Protein AF-0000000077113597 (afdb_homodimer)

pLDDT: mean 71.4, std 24.48, range [14.98, 97.25]

InterPro domains:
  IPR056196 Mmc1, C-terminal domain [PF23868] (379-589)

Structure (mmCIF, N/CA/C/O backbone):
data_AF-0000000077113597-model_v1
#
loop_
_entity.id
_entity.type
_entity.pdbx_description
1 polymer 'Mmc1 C-terminal domain-containing protein'
#
loop_
_atom_site.group_PDB
_atom_site.id
_atom_site.type_symbol
_atom_site.label_atom_id
_atom_site.label_alt_id
_atom_site.label_comp_id
_atom_site.label_asym_id
_atom_site.label_entity_id
_atom_site.label_seq_id
_atom_site.pdbx_PDB_ins_code
_atom_site.Cartn_x
_atom_site.Cartn_y
_atom_site.Cartn_z
_atom_site.occupancy
_atom_site.B_iso_or_equiv
_atom_site.auth_seq_id
_atom_site.auth_comp_id
_atom_site.auth_asym_id
_atom_site.auth_atom_id
_atom_site.pdbx_PDB_model_num
ATOM 1 N N . MET A 1 1 ? 2.525 74.875 100.5 1 17.81 1 MET A N 1
ATOM 2 C CA . MET A 1 1 ? 3.139 73.875 101.375 1 17.81 1 MET A CA 1
ATOM 3 C C . MET A 1 1 ? 2.555 72.438 101.125 1 17.81 1 MET A C 1
ATOM 5 O O . MET A 1 1 ? 2.793 71.5 101.875 1 17.81 1 MET A O 1
ATOM 9 N N . PHE A 1 2 ? 1.539 72.375 100.5 1 20.12 2 PHE A N 1
ATOM 10 C CA . PHE A 1 2 ? 0.803 71.125 100.562 1 20.12 2 PHE A CA 1
ATOM 11 C C . PHE A 1 2 ? 1.718 69.938 100.25 1 20.12 2 PHE A C 1
ATOM 13 O O . PHE A 1 2 ? 2.559 70 99.375 1 20.12 2 PHE A O 1
ATOM 20 N N . SER A 1 3 ? 1.62 68.938 101.062 1 17.48 3 SER A N 1
ATOM 21 C CA . SER A 1 3 ? 2.414 67.812 101.625 1 17.48 3 SER A CA 1
ATOM 22 C C . SER A 1 3 ? 2.762 66.75 100.562 1 17.48 3 SER A C 1
ATOM 24 O O . SER A 1 3 ? 2.229 66.812 99.438 1 17.48 3 SER A O 1
ATOM 26 N N . THR A 1 4 ? 2.652 65.25 100.875 1 17.33 4 THR A N 1
ATOM 27 C CA . THR A 1 4 ? 3.572 64.25 101.438 1 17.33 4 THR A CA 1
ATOM 28 C C . THR A 1 4 ? 3.822 63.156 100.438 1 17.33 4 THR A C 1
ATOM 30 O O . THR A 1 4 ? 4.973 62.844 100.125 1 17.33 4 THR A O 1
ATOM 33 N N . HIS A 1 5 ? 2.951 61.969 100.25 1 18.09 5 HIS A N 1
ATOM 34 C CA . HIS A 1 5 ? 3.303 60.656 100.75 1 18.09 5 HIS A CA 1
ATOM 35 C C . HIS A 1 5 ? 3.938 59.812 99.688 1 18.09 5 HIS A C 1
ATOM 37 O O . HIS A 1 5 ? 3.732 60.062 98.5 1 18.09 5 HIS A O 1
ATOM 43 N N . PRO A 1 6 ? 4.727 58.438 100 1 19.19 6 PRO A N 1
ATOM 44 C CA . PRO A 1 6 ? 5.805 57.469 99.812 1 19.19 6 PRO A CA 1
ATOM 45 C C . PRO A 1 6 ? 5.379 56.312 98.875 1 19.19 6 PRO A C 1
ATOM 47 O O . PRO A 1 6 ? 6.215 55.5 98.5 1 19.19 6 PRO A O 1
ATOM 50 N N . MET A 1 7 ? 4.266 56.094 98.375 1 17.97 7 MET A N 1
ATOM 51 C CA . MET A 1 7 ? 3.867 54.688 98.625 1 17.97 7 MET A CA 1
ATOM 52 C C . MET A 1 7 ? 4.828 53.719 97.938 1 17.97 7 MET A C 1
ATOM 54 O O . MET A 1 7 ? 5.332 54 96.812 1 17.97 7 MET A O 1
ATOM 58 N N . PRO A 1 8 ? 4.969 52.312 98.438 1 18.23 8 PRO A N 1
ATOM 59 C CA . PRO A 1 8 ? 5.93 51.25 98.75 1 18.23 8 PRO A CA 1
ATOM 60 C C . PRO A 1 8 ? 6.238 50.375 97.5 1 18.23 8 PRO A C 1
ATOM 62 O O . PRO A 1 8 ? 5.555 50.438 96.5 1 18.23 8 PRO A O 1
ATOM 65 N N . PRO A 1 9 ? 6.922 48.875 97.812 1 18 9 PRO A N 1
ATOM 66 C CA . PRO A 1 9 ? 7.98 47.875 97.625 1 18 9 PRO A CA 1
ATOM 67 C C . PRO A 1 9 ? 7.578 46.719 96.75 1 18 9 PRO A C 1
ATOM 69 O O . PRO A 1 9 ? 8.383 46.281 95.938 1 18 9 PRO A O 1
ATOM 72 N N . TRP A 1 10 ? 6.438 45.875 96.875 1 15.4 10 TRP A N 1
ATOM 73 C CA . TRP A 1 10 ? 6.574 44.5 97.312 1 15.4 10 TRP A CA 1
ATOM 74 C C . TRP A 1 10 ? 6.859 43.594 96.062 1 15.4 10 TRP A C 1
ATOM 76 O O . TRP A 1 10 ? 6.625 43.969 94.938 1 15.4 10 TRP A O 1
ATOM 86 N N . ALA A 1 11 ? 6.625 42 96.25 1 16.44 11 ALA A N 1
ATOM 87 C CA . ALA A 1 11 ? 7.27 40.719 96.438 1 16.44 11 ALA A CA 1
ATOM 88 C C . ALA A 1 11 ? 7.168 39.844 95.188 1 16.44 11 ALA A C 1
ATOM 90 O O . ALA A 1 11 ? 6.539 40.219 94.188 1 16.44 11 ALA A O 1
ATOM 91 N N . ALA A 1 12 ? 6.629 38.312 95.25 1 15.65 12 ALA A N 1
ATOM 92 C CA . ALA A 1 12 ? 7.129 36.969 95.5 1 15.65 12 ALA A CA 1
ATOM 93 C C . ALA A 1 12 ? 6.93 36.094 94.25 1 15.65 12 ALA A C 1
ATOM 95 O O . ALA A 1 12 ? 7.879 35.5 93.75 1 15.65 12 ALA A O 1
ATOM 96 N N . PHE A 1 13 ? 6.004 34.875 94.25 1 15.2 13 PHE A N 1
ATOM 97 C CA . PHE A 1 13 ? 6.195 33.469 94.5 1 15.2 13 PHE A CA 1
ATOM 98 C C . PHE A 1 13 ? 6.117 32.656 93.25 1 15.2 13 PHE A C 1
ATOM 100 O O . PHE A 1 13 ? 5.637 33.125 92.188 1 15.2 13 PHE A O 1
ATOM 107 N N . ALA A 1 14 ? 5.289 31.375 93.125 1 16.12 14 ALA A N 1
ATOM 108 C CA . ALA A 1 14 ? 5.621 29.969 93.312 1 16.12 14 ALA A CA 1
ATOM 109 C C . ALA A 1 14 ? 5.703 29.203 92 1 16.12 14 ALA A C 1
ATOM 111 O O . ALA A 1 14 ? 5.242 29.688 91 1 16.12 14 ALA A O 1
ATOM 112 N N . PRO A 1 15 ? 5.266 27.609 91.875 1 16.06 15 PRO A N 1
ATOM 113 C CA . PRO A 1 15 ? 5.816 26.25 91.938 1 16.06 15 PRO A CA 1
ATOM 114 C C . PRO A 1 15 ? 5.605 25.5 90.625 1 16.06 15 PRO A C 1
ATOM 116 O O . PRO A 1 15 ? 6.539 24.859 90.125 1 16.06 15 PRO A O 1
ATOM 119 N N . ARG A 1 16 ? 4.383 24.984 90.062 1 15.9 16 ARG A N 1
ATOM 120 C CA . ARG A 1 16 ? 4.055 23.562 90.188 1 15.9 16 ARG A CA 1
ATOM 121 C C . ARG A 1 16 ? 4.641 22.766 89 1 15.9 16 ARG A C 1
ATOM 123 O O . ARG A 1 16 ? 4.906 23.312 87.938 1 15.9 16 ARG A O 1
ATOM 130 N N . SER A 1 17 ? 4.332 21.281 88.875 1 15.59 17 SER A N 1
ATOM 131 C CA . SER A 1 17 ? 4.797 19.906 88.938 1 15.59 17 SER A CA 1
ATOM 132 C C . SER A 1 17 ? 5.012 19.297 87.562 1 15.59 17 SER A C 1
ATOM 134 O O . SER A 1 17 ? 4.637 19.891 86.562 1 15.59 17 SER A O 1
ATOM 136 N N . MET A 1 18 ? 4.496 17.906 87.312 1 15.01 18 MET A N 1
ATOM 137 C CA . MET A 1 18 ? 4.984 16.531 87.438 1 15.01 18 MET A CA 1
ATOM 138 C C . MET A 1 18 ? 5.168 15.914 86.062 1 15.01 18 MET A C 1
ATOM 140 O O . MET A 1 18 ? 6.254 15.438 85.688 1 15.01 18 MET A O 1
ATOM 144 N N . SER A 1 19 ? 4.473 14.656 85.625 1 15.95 19 SER A N 1
ATOM 145 C CA . SER A 1 19 ? 4.875 13.258 85.688 1 15.95 19 SER A CA 1
ATOM 146 C C . SER A 1 19 ? 5.238 12.727 84.312 1 15.95 19 SER A C 1
ATOM 148 O O . SER A 1 19 ? 4.918 13.352 83.312 1 15.95 19 SER A O 1
ATOM 150 N N . LEU A 1 20 ? 4.941 11.297 83.938 1 15.92 20 LEU A N 1
ATOM 151 C CA . LEU A 1 20 ? 5.527 9.961 83.938 1 15.92 20 LEU A CA 1
ATOM 152 C C . LEU A 1 20 ? 5.703 9.453 82.562 1 15.92 20 LEU A C 1
ATOM 154 O O . LEU A 1 20 ? 6.801 9.031 82.125 1 15.92 20 LEU A O 1
ATOM 158 N N . LEU A 1 21 ? 4.957 8.328 82.062 1 16.58 21 LEU A N 1
ATOM 159 C CA . LEU A 1 21 ? 5.355 6.926 81.938 1 16.58 21 LEU A CA 1
ATOM 160 C C . LEU A 1 21 ? 5.824 6.613 80.5 1 16.58 21 LEU A C 1
ATOM 162 O O . LEU A 1 21 ? 5.508 7.344 79.562 1 16.58 21 LEU A O 1
ATOM 166 N N . LYS A 1 22 ? 6.02 5.121 80 1 16.28 22 LYS A N 1
ATOM 167 C CA . LYS A 1 22 ? 6.879 3.967 79.688 1 16.28 22 LYS A CA 1
ATOM 168 C C . LYS A 1 22 ? 6.766 3.512 78.25 1 16.28 22 LYS A C 1
ATOM 170 O O . LYS A 1 22 ? 7.633 2.791 77.75 1 16.28 22 LYS A O 1
ATOM 175 N N . ARG A 1 23 ? 5.785 3.738 77.438 1 18.08 23 ARG A N 1
ATOM 176 C CA . ARG A 1 23 ? 5.391 2.52 76.75 1 18.08 23 ARG A CA 1
ATOM 177 C C . ARG A 1 23 ? 6.523 1.994 75.875 1 18.08 23 ARG A C 1
ATOM 179 O O . ARG A 1 23 ? 7.246 2.773 75.25 1 18.08 23 ARG A O 1
ATOM 186 N N . SER A 1 24 ? 6.805 0.645 75.688 1 16.45 24 SER A N 1
ATOM 187 C CA . SER A 1 24 ? 7.594 -0.579 75.625 1 16.45 24 SER A CA 1
ATOM 188 C C . SER A 1 24 ? 8.289 -0.693 74.25 1 16.45 24 SER A C 1
ATOM 190 O O . SER A 1 24 ? 7.977 0.06 73.312 1 16.45 24 SER A O 1
ATOM 192 N N . ALA A 1 25 ? 8.406 -1.992 73.625 1 16.34 25 ALA A N 1
ATOM 193 C CA . ALA A 1 25 ? 9.383 -3.07 73.438 1 16.34 25 ALA A CA 1
ATOM 194 C C . ALA A 1 25 ? 10.016 -3.062 72.062 1 16.34 25 ALA A C 1
ATOM 196 O O . ALA A 1 25 ? 11.242 -3.031 71.938 1 16.34 25 ALA A O 1
ATOM 197 N N . ILE A 1 26 ? 9.664 -4.082 71 1 17.3 26 ILE A N 1
ATOM 198 C CA . ILE A 1 26 ? 10.43 -5.281 70.688 1 17.3 26 ILE A CA 1
ATOM 199 C C . ILE A 1 26 ? 11.344 -5.016 69.5 1 17.3 26 ILE A C 1
ATOM 201 O O . ILE A 1 26 ? 11.102 -4.09 68.75 1 17.3 26 ILE A O 1
ATOM 205 N N . GLU A 1 27 ? 11.82 -6.16 68.625 1 17.16 27 GLU A N 1
ATOM 206 C CA . GLU A 1 27 ? 13.008 -6.98 68.375 1 17.16 27 GLU A CA 1
ATOM 207 C C . GLU A 1 27 ? 13.68 -6.613 67.062 1 17.16 27 GLU A C 1
ATOM 209 O O . GLU A 1 27 ? 14.875 -6.328 67.062 1 17.16 27 GLU A O 1
ATOM 214 N N . GLN A 1 28 ? 13.484 -7.43 65.875 1 18.41 28 GLN A N 1
ATOM 215 C CA . GLN A 1 28 ? 14.469 -8.344 65.312 1 18.41 28 GLN A CA 1
ATOM 216 C C . GLN A 1 28 ? 15.281 -7.664 64.188 1 18.41 28 GLN A C 1
ATOM 218 O O . GLN A 1 28 ? 14.812 -6.715 63.562 1 18.41 28 GLN A O 1
ATOM 223 N N . ARG A 1 29 ? 16.719 -8.055 63.781 1 18.27 29 ARG A N 1
ATOM 224 C CA . ARG A 1 29 ? 18.125 -7.863 63.438 1 18.27 29 ARG A CA 1
ATOM 225 C C . ARG A 1 29 ? 18.328 -7.914 61.938 1 18.27 29 ARG A C 1
ATOM 227 O O . ARG A 1 29 ? 19.453 -7.762 61.438 1 18.27 29 ARG A O 1
ATOM 234 N N . LEU A 1 30 ? 17.344 -8.031 61.062 1 19.42 30 LEU A N 1
ATOM 235 C CA . LEU A 1 30 ? 17.797 -8.867 59.969 1 19.42 30 LEU A CA 1
ATOM 236 C C . LEU A 1 30 ? 18.891 -8.164 59.156 1 19.42 30 LEU A C 1
ATOM 238 O O . LEU A 1 30 ? 18.828 -6.957 58.938 1 19.42 30 LEU A O 1
ATOM 242 N N . SER A 1 31 ? 20.078 -8.781 58.938 1 18.88 31 SER A N 1
ATOM 243 C CA . SER A 1 31 ? 21.5 -8.672 58.625 1 18.88 31 SER A CA 1
ATOM 244 C C . SER A 1 31 ? 21.719 -8.281 57.188 1 18.88 31 SER A C 1
ATOM 246 O O . SER A 1 31 ? 21.594 -9.125 56.281 1 18.88 31 SER A O 1
ATOM 248 N N . ARG A 1 32 ? 21.078 -7.289 56.688 1 18.66 32 ARG A N 1
ATOM 249 C CA . ARG A 1 32 ? 21.125 -7.129 55.219 1 18.66 32 ARG A CA 1
ATOM 250 C C . ARG A 1 32 ? 22.547 -6.926 54.75 1 18.66 32 ARG A C 1
ATOM 252 O O . ARG A 1 32 ? 23.141 -5.859 54.938 1 18.66 32 ARG A O 1
ATOM 259 N N . ALA A 1 33 ? 23.516 -7.93 54.719 1 17.97 33 ALA A N 1
ATOM 260 C CA . ALA A 1 33 ? 24.953 -7.996 54.469 1 17.97 33 ALA A CA 1
ATOM 261 C C . ALA A 1 33 ? 25.297 -7.52 53.062 1 17.97 33 ALA A C 1
ATOM 263 O O . ALA A 1 33 ? 26.469 -7.324 52.75 1 17.97 33 ALA A O 1
ATOM 264 N N . CYS A 1 34 ? 24.422 -7.258 52.188 1 19.23 34 CYS A N 1
ATOM 265 C CA . CYS A 1 34 ? 24.891 -7.703 50.875 1 19.23 34 CYS A CA 1
ATOM 266 C C . CYS A 1 34 ? 26.156 -6.953 50.469 1 19.23 34 CYS A C 1
ATOM 268 O O . CYS A 1 34 ? 26.266 -5.746 50.688 1 19.23 34 CYS A O 1
ATOM 270 N N . LEU A 1 35 ? 27.297 -7.543 50.031 1 18.36 35 LEU A N 1
ATOM 271 C CA . LEU A 1 35 ? 28.734 -7.68 49.781 1 18.36 35 LEU A CA 1
ATOM 272 C C . LEU A 1 35 ? 29.172 -6.793 48.625 1 18.36 35 LEU A C 1
ATOM 274 O O . LEU A 1 35 ? 30.344 -6.41 48.562 1 18.36 35 LEU A O 1
ATOM 278 N N . CYS A 1 36 ? 28.359 -6.445 47.594 1 20.22 36 CYS A N 1
ATOM 279 C CA . CYS A 1 36 ? 29.078 -6.684 46.344 1 20.22 36 CYS A CA 1
ATOM 280 C C . CYS A 1 36 ? 30.25 -5.723 46.219 1 20.22 36 CYS A C 1
ATOM 282 O O . CYS A 1 36 ? 30.188 -4.586 46.688 1 20.22 36 CYS A O 1
ATOM 284 N N . ARG A 1 37 ? 31.297 -6.184 45.625 1 18.83 37 ARG A N 1
ATOM 285 C CA . ARG A 1 37 ? 32.75 -6.121 45.438 1 18.83 37 ARG A CA 1
ATOM 286 C C . ARG A 1 37 ? 33.156 -4.895 44.625 1 18.83 37 ARG A C 1
ATOM 288 O O . ARG A 1 37 ? 32.5 -4.574 43.625 1 18.83 37 ARG A O 1
ATOM 295 N N . HIS A 1 38 ? 33.719 -3.943 45.25 1 20.94 38 HIS A N 1
ATOM 296 C CA . HIS A 1 38 ? 34.406 -2.711 44.875 1 20.94 38 HIS A CA 1
ATOM 297 C C . HIS A 1 38 ? 35.438 -2.959 43.781 1 20.94 38 HIS A C 1
ATOM 299 O O . HIS A 1 38 ? 36.531 -3.418 44.062 1 20.94 38 HIS A O 1
ATOM 305 N N . VAL A 1 39 ? 34.906 -3.539 42.75 1 24 39 VAL A N 1
ATOM 306 C CA . VAL A 1 39 ? 35.844 -3.959 41.719 1 24 39 VAL A CA 1
ATOM 307 C C . VAL A 1 39 ? 36.75 -2.781 41.312 1 24 39 VAL A C 1
ATOM 309 O O . VAL A 1 39 ? 36.25 -1.698 41.031 1 24 39 VAL A O 1
ATOM 312 N N . THR A 1 40 ? 37.844 -2.885 41.938 1 22.95 40 THR A N 1
ATOM 313 C CA . THR A 1 40 ? 39 -1.989 41.812 1 22.95 40 THR A CA 1
ATOM 314 C C . THR A 1 40 ? 39.25 -1.643 40.344 1 22.95 40 THR A C 1
ATOM 316 O O . THR A 1 40 ? 39.344 -2.533 39.5 1 22.95 40 THR A O 1
ATOM 319 N N . GLN A 1 41 ? 38.719 -0.575 39.938 1 24.88 41 GLN A N 1
ATOM 320 C CA . GLN A 1 41 ? 38.719 -0.015 38.594 1 24.88 41 GLN A CA 1
ATOM 321 C C . GLN A 1 41 ? 40.156 0.198 38.125 1 24.88 41 GLN A C 1
ATOM 323 O O . GLN A 1 41 ? 40.875 1.053 38.656 1 24.88 41 GLN A O 1
ATOM 328 N N . PRO A 1 42 ? 40.906 -0.972 38.094 1 25.28 42 PRO A N 1
ATOM 329 C CA . PRO A 1 42 ? 42.344 -0.694 37.875 1 25.28 42 PRO A CA 1
ATOM 330 C C . PRO A 1 42 ? 42.594 0.25 36.688 1 25.28 42 PRO A C 1
ATOM 332 O O . PRO A 1 42 ? 41.75 0.342 35.781 1 25.28 42 PRO A O 1
ATOM 335 N N . ARG A 1 43 ? 43.5 1.157 36.844 1 26.02 43 ARG A N 1
ATOM 336 C CA . ARG A 1 43 ? 44 2.293 36.094 1 26.02 43 ARG A CA 1
ATOM 337 C C . ARG A 1 43 ? 44.562 1.844 34.75 1 26.02 43 ARG A C 1
ATOM 339 O O . ARG A 1 43 ? 45.688 2.248 34.375 1 26.02 43 ARG A O 1
ATOM 346 N N . LEU A 1 44 ? 43.938 0.82 34.156 1 24.59 44 LEU A N 1
ATOM 347 C CA . LEU A 1 44 ? 44.781 0.148 33.156 1 24.59 44 LEU A CA 1
ATOM 348 C C . LEU A 1 44 ? 45.375 1.153 32.188 1 24.59 44 LEU A C 1
ATOM 350 O O . LEU A 1 44 ? 44.688 2.074 31.734 1 24.59 44 LEU A O 1
ATOM 354 N N . SER A 1 45 ? 46.719 1.268 32.281 1 24.47 45 SER A N 1
ATOM 355 C CA . SER A 1 45 ? 47.75 1.994 31.562 1 24.47 45 SER A CA 1
ATOM 356 C C . SER A 1 45 ? 47.562 1.836 30.047 1 24.47 45 SER A C 1
ATOM 358 O O . SER A 1 45 ? 47.438 0.717 29.547 1 24.47 45 SER A O 1
ATOM 360 N N . HIS A 1 46 ? 46.938 2.803 29.484 1 25.08 46 HIS A N 1
ATOM 361 C CA . HIS A 1 46 ? 46.469 2.859 28.109 1 25.08 46 HIS A CA 1
ATOM 362 C C . HIS A 1 46 ? 47.594 2.707 27.109 1 25.08 46 HIS A C 1
ATOM 364 O O . HIS A 1 46 ? 48.469 3.582 27.016 1 25.08 46 HIS A O 1
ATOM 370 N N . PRO A 1 47 ? 48.312 1.516 27.188 1 26.84 47 PRO A N 1
ATOM 371 C CA . PRO A 1 47 ? 49.5 1.544 26.328 1 26.84 47 PRO A CA 1
ATOM 372 C C . PRO A 1 47 ? 49.188 2.072 24.922 1 26.84 47 PRO A C 1
ATOM 374 O O . PRO A 1 47 ? 48.062 1.909 24.422 1 26.84 47 PRO A O 1
ATOM 377 N N . HIS A 1 48 ? 49.875 3.139 24.547 1 26.27 48 HIS A N 1
ATOM 378 C CA . HIS A 1 48 ? 49.906 3.928 23.328 1 26.27 48 HIS A CA 1
ATOM 379 C C . HIS A 1 48 ? 50.156 3.045 22.109 1 26.27 48 HIS A C 1
ATOM 381 O O . HIS A 1 48 ? 51.281 2.686 21.812 1 26.27 48 HIS A O 1
ATOM 387 N N . LEU A 1 49 ? 49.562 1.872 22.156 1 23.41 49 LEU A N 1
ATOM 388 C CA . LEU A 1 49 ? 50.031 1.018 21.078 1 23.41 49 LEU A CA 1
ATOM 389 C C . LEU A 1 49 ? 50 1.751 19.734 1 23.41 49 LEU A C 1
ATOM 391 O O . LEU A 1 49 ? 49 2.367 19.391 1 23.41 49 LEU A O 1
ATOM 395 N N . ARG A 1 50 ? 51.188 2.191 19.328 1 23.33 50 ARG A N 1
ATOM 396 C CA . ARG A 1 50 ? 51.625 2.779 18.062 1 23.33 50 ARG A CA 1
ATOM 397 C C . ARG A 1 50 ? 51.094 2.008 16.875 1 23.33 50 ARG A C 1
ATOM 399 O O . ARG A 1 50 ? 51.375 0.817 16.719 1 23.33 50 ARG A O 1
ATOM 406 N N . SER A 1 51 ? 49.875 2.275 16.656 1 23.48 51 SER A N 1
ATOM 407 C CA . SER A 1 51 ? 49.219 1.548 15.578 1 23.48 51 SER A CA 1
ATOM 408 C C . SER A 1 51 ? 50 1.647 14.273 1 23.48 51 SER A C 1
ATOM 410 O O . SER A 1 51 ? 50.219 2.746 13.758 1 23.48 51 SER A O 1
ATOM 412 N N . ALA A 1 52 ? 51.156 0.894 14.289 1 24.33 52 ALA A N 1
ATOM 413 C CA . ALA A 1 52 ? 51.938 0.836 13.062 1 24.33 52 ALA A CA 1
ATOM 414 C C . ALA A 1 52 ? 51.031 0.722 11.836 1 24.33 52 ALA A C 1
ATOM 416 O O . ALA A 1 52 ? 50.281 -0.25 11.703 1 24.33 52 ALA A O 1
ATOM 417 N N . SER A 1 53 ? 50.469 1.891 11.531 1 24.38 53 SER A N 1
ATOM 418 C CA . SER A 1 53 ? 49.688 2.107 10.328 1 24.38 53 SER A CA 1
ATOM 419 C C . SER A 1 53 ? 50.375 1.529 9.094 1 24.38 53 SER A C 1
ATOM 421 O O . SER A 1 53 ? 51.438 2.004 8.695 1 24.38 53 SER A O 1
ATOM 423 N N . THR A 1 54 ? 50.719 0.22 9.273 1 25.59 54 THR A N 1
ATOM 424 C CA . THR A 1 54 ? 51.312 -0.315 8.07 1 25.59 54 THR A CA 1
ATOM 425 C C . THR A 1 54 ? 50.594 0.176 6.82 1 25.59 54 THR A C 1
ATOM 427 O O . THR A 1 54 ? 49.438 -0.149 6.613 1 25.59 54 THR A O 1
ATOM 430 N N . GLN A 1 55 ? 50.812 1.475 6.551 1 26.23 55 GLN A N 1
ATOM 431 C CA . GLN A 1 55 ? 50.5 2.111 5.273 1 26.23 55 GLN A CA 1
ATOM 432 C C . GLN A 1 55 ? 50.938 1.238 4.102 1 26.23 55 GLN A C 1
ATOM 434 O O . GLN A 1 55 ? 52.156 1.025 3.891 1 26.23 55 GLN A O 1
ATOM 439 N N . VAL A 1 56 ? 50.344 0.047 4.066 1 26.78 56 VAL A N 1
ATOM 440 C CA . VAL A 1 56 ? 50.719 -0.596 2.811 1 26.78 56 VAL A CA 1
ATOM 441 C C . VAL A 1 56 ? 50.656 0.418 1.671 1 26.78 56 VAL A C 1
ATOM 443 O O . VAL A 1 56 ? 49.656 1.129 1.52 1 26.78 56 VAL A O 1
ATOM 446 N N . ALA A 1 57 ? 51.75 1.013 1.338 1 26.17 57 ALA A N 1
ATOM 447 C CA . ALA A 1 57 ? 51.938 1.921 0.213 1 26.17 57 ALA A CA 1
ATOM 448 C C . ALA A 1 57 ? 51.125 1.475 -1.006 1 26.17 57 ALA A C 1
ATOM 450 O O . ALA A 1 57 ? 51.281 0.338 -1.465 1 26.17 57 ALA A O 1
ATOM 451 N N . PRO A 1 58 ? 49.875 1.943 -1.007 1 26.22 58 PRO A N 1
ATOM 452 C CA . PRO A 1 58 ? 49.062 1.578 -2.176 1 26.22 58 PRO A CA 1
ATOM 453 C C . PRO A 1 58 ? 49.812 1.792 -3.492 1 26.22 58 PRO A C 1
ATOM 455 O O . PRO A 1 58 ? 49.781 2.891 -4.051 1 26.22 58 PRO A O 1
ATOM 458 N N . SER A 1 59 ? 51.094 1.658 -3.492 1 29.52 59 SER A N 1
ATOM 459 C CA . SER A 1 59 ? 51.656 1.794 -4.84 1 29.52 59 SER A CA 1
ATOM 460 C C . SER A 1 59 ? 50.812 1.021 -5.855 1 29.52 59 SER A C 1
ATOM 462 O O . SER A 1 59 ? 51.312 0.627 -6.91 1 29.52 59 SER A O 1
ATOM 464 N N . ALA A 1 60 ? 49.812 0.332 -5.285 1 27.19 60 ALA A N 1
ATOM 465 C CA . ALA A 1 60 ? 49.125 -0.352 -6.371 1 27.19 60 ALA A CA 1
ATOM 466 C C . ALA A 1 60 ? 48.781 0.617 -7.5 1 27.19 60 ALA A C 1
ATOM 468 O O . ALA A 1 60 ? 48.094 1.613 -7.285 1 27.19 60 ALA A O 1
ATOM 469 N N . ILE A 1 61 ? 49.688 0.875 -8.359 1 30.56 61 ILE A N 1
ATOM 470 C CA . ILE A 1 61 ? 49.562 1.598 -9.617 1 30.56 61 ILE A CA 1
ATOM 471 C C . ILE A 1 61 ? 48.094 1.547 -10.086 1 30.56 61 ILE A C 1
ATOM 473 O O . ILE A 1 61 ? 47.5 0.474 -10.133 1 30.56 61 ILE A O 1
ATOM 477 N N . ASN A 1 62 ? 47.281 2.48 -9.727 1 32.56 62 ASN A N 1
ATOM 478 C CA . ASN A 1 62 ? 45.938 2.82 -10.211 1 32.56 62 ASN A CA 1
ATOM 479 C C . ASN A 1 62 ? 45.688 2.287 -11.617 1 32.56 62 ASN A C 1
ATOM 481 O O . ASN A 1 62 ? 45.969 2.973 -12.602 1 32.56 62 ASN A O 1
ATOM 485 N N . LEU A 1 63 ? 46.188 1.227 -11.938 1 34.38 63 LEU A N 1
ATOM 486 C CA . LEU A 1 63 ? 45.906 0.657 -13.25 1 34.38 63 LEU A CA 1
ATOM 487 C C . LEU A 1 63 ? 44.438 0.81 -13.602 1 34.38 63 LEU A C 1
ATOM 489 O O . LEU A 1 63 ? 43.562 0.301 -12.891 1 34.38 63 LEU A O 1
ATOM 493 N N . ARG A 1 64 ? 43.969 2.025 -13.883 1 41.25 64 ARG A N 1
ATOM 494 C CA . ARG A 1 64 ? 42.688 2.266 -14.562 1 41.25 64 ARG A CA 1
ATOM 495 C C . ARG A 1 64 ? 42.25 1.031 -15.336 1 41.25 64 ARG A C 1
ATOM 497 O O . ARG A 1 64 ? 42.969 0.522 -16.188 1 41.25 64 ARG A O 1
ATOM 504 N N . PRO A 1 65 ? 41.469 0.206 -14.57 1 53.62 65 PRO A N 1
ATOM 505 C CA . PRO A 1 65 ? 41.094 -0.975 -15.359 1 53.62 65 PRO A CA 1
ATOM 506 C C . PRO A 1 65 ? 40.906 -0.66 -16.844 1 53.62 65 PRO A C 1
ATOM 508 O O . PRO A 1 65 ? 40.531 0.459 -17.203 1 53.62 65 PRO A O 1
ATOM 511 N N . ASN A 1 66 ? 41.781 -0.958 -17.672 1 62.94 66 ASN A N 1
ATOM 512 C CA . ASN A 1 66 ? 41.688 -0.825 -19.125 1 62.94 66 ASN A CA 1
ATOM 513 C C . ASN A 1 66 ? 40.312 -1.194 -19.625 1 62.94 66 ASN A C 1
ATOM 515 O O . ASN A 1 66 ? 40 -2.373 -19.828 1 62.94 66 ASN A O 1
ATOM 519 N N . ILE A 1 67 ? 39.375 -0.312 -19.328 1 75.12 67 ILE A N 1
ATOM 520 C CA . ILE A 1 67 ? 38.031 -0.478 -19.875 1 75.12 67 ILE A CA 1
ATOM 521 C C . ILE A 1 67 ? 38.094 -0.338 -21.406 1 75.12 67 ILE A C 1
ATOM 523 O O . ILE A 1 67 ? 38.625 0.645 -21.922 1 75.12 67 ILE A O 1
ATOM 527 N N . PRO A 1 68 ? 37.75 -1.3 -21.969 1 78.12 68 PRO A N 1
ATOM 528 C CA . PRO A 1 68 ? 37.688 -1.142 -23.422 1 78.12 68 PRO A CA 1
ATOM 529 C C . PRO A 1 68 ? 36.969 0.142 -23.844 1 78.12 68 PRO A C 1
ATOM 531 O O . PRO A 1 68 ? 36.031 0.577 -23.188 1 78.12 68 PRO A O 1
ATOM 534 N N . ARG A 1 69 ? 37.562 0.801 -24.781 1 77.88 69 ARG A N 1
ATOM 535 C CA . ARG A 1 69 ? 37.062 2.098 -25.25 1 77.88 69 ARG A CA 1
ATOM 536 C C . ARG A 1 69 ? 35.594 2.049 -25.562 1 77.88 69 ARG A C 1
ATOM 538 O O . ARG A 1 69 ? 34.844 3.014 -25.312 1 77.88 69 ARG A O 1
ATOM 545 N N . GLN A 1 70 ? 35.188 0.931 -25.969 1 78.75 70 GLN A N 1
ATOM 546 C CA . GLN A 1 70 ? 33.781 0.818 -26.391 1 78.75 70 GLN A CA 1
ATOM 547 C C . GLN A 1 70 ? 32.875 0.804 -25.172 1 78.75 70 GLN A C 1
ATOM 549 O O . GLN A 1 70 ? 31.719 1.232 -25.266 1 78.75 70 GLN A O 1
ATOM 554 N N . ASN A 1 71 ? 33.438 0.38 -24.047 1 85.81 71 ASN A N 1
ATOM 555 C CA . ASN A 1 71 ? 32.625 0.24 -22.859 1 85.81 71 ASN A CA 1
ATOM 556 C C . ASN A 1 71 ? 32.781 1.436 -21.922 1 85.81 71 ASN A C 1
ATOM 558 O O . ASN A 1 71 ? 32.094 1.518 -20.891 1 85.81 71 ASN A O 1
ATOM 562 N N . GLN A 1 72 ? 33.531 2.359 -22.281 1 86.75 72 GLN A N 1
ATOM 563 C CA . GLN A 1 72 ? 33.875 3.451 -21.359 1 86.75 72 GLN A CA 1
ATOM 564 C C . GLN A 1 72 ? 32.656 4.348 -21.141 1 86.75 72 GLN A C 1
ATOM 566 O O . GLN A 1 72 ? 32.375 4.746 -20 1 86.75 72 GLN A O 1
ATOM 571 N N . GLU A 1 73 ? 31.969 4.59 -22.203 1 87.56 73 GLU A N 1
ATOM 572 C CA . GLU A 1 73 ? 30.812 5.469 -22.062 1 87.56 73 GLU A CA 1
ATOM 573 C C . GLU A 1 73 ? 29.75 4.844 -21.156 1 87.56 73 GLU A C 1
ATOM 575 O O . GLU A 1 73 ? 29.188 5.52 -20.297 1 87.56 73 GLU A O 1
ATOM 580 N N . LEU A 1 74 ? 29.531 3.643 -21.391 1 90 74 LEU A N 1
ATOM 581 C CA . LEU A 1 74 ? 28.531 2.939 -20.594 1 90 74 LEU A CA 1
ATOM 582 C C . LEU A 1 74 ? 29 2.795 -19.156 1 90 74 LEU A C 1
ATOM 584 O O . LEU A 1 74 ? 28.203 2.949 -18.219 1 90 74 LEU A O 1
ATOM 588 N N . HIS A 1 75 ? 30.266 2.551 -18.984 1 91.38 75 HIS A N 1
ATOM 589 C CA . HIS A 1 75 ? 30.828 2.43 -17.641 1 91.38 75 HIS A CA 1
ATOM 590 C C . HIS A 1 75 ? 30.719 3.746 -16.875 1 91.38 75 HIS A C 1
ATOM 592 O O . HIS A 1 75 ? 30.375 3.756 -15.695 1 91.38 75 HIS A O 1
ATOM 598 N N . ASP A 1 76 ? 30.953 4.828 -17.516 1 90.25 76 ASP A N 1
ATOM 599 C CA . ASP A 1 76 ? 30.891 6.137 -16.875 1 90.25 76 ASP A CA 1
ATOM 600 C C . ASP A 1 76 ? 29.453 6.488 -16.516 1 90.25 76 ASP A C 1
ATOM 602 O O . ASP A 1 76 ? 29.188 7.043 -15.445 1 90.25 76 ASP A O 1
ATOM 606 N N . ALA A 1 77 ? 28.594 6.18 -17.422 1 92.06 77 ALA A N 1
ATOM 607 C CA . ALA A 1 77 ? 27.188 6.449 -17.156 1 92.06 77 ALA A CA 1
ATOM 608 C C . ALA A 1 77 ? 26.688 5.641 -15.961 1 92.06 77 ALA A C 1
ATOM 610 O O . ALA A 1 77 ? 25.953 6.156 -15.109 1 92.06 77 ALA A O 1
ATOM 611 N N . LEU A 1 78 ? 27.109 4.391 -15.867 1 93.31 78 LEU A N 1
ATOM 612 C CA . LEU A 1 78 ? 26.703 3.527 -14.773 1 93.31 78 LEU A CA 1
ATOM 613 C C . LEU A 1 78 ? 27.328 3.98 -13.461 1 93.31 78 LEU A C 1
ATOM 615 O O . LEU A 1 78 ? 26.688 3.922 -12.406 1 93.31 78 LEU A O 1
ATOM 619 N N . SER A 1 79 ? 28.531 4.41 -13.523 1 91.44 79 SER A N 1
ATOM 620 C CA . SER A 1 79 ? 29.203 4.926 -12.328 1 91.44 79 SER A CA 1
ATOM 621 C C . SER A 1 79 ? 28.516 6.195 -11.828 1 91.44 79 SER A C 1
ATOM 623 O O . SER A 1 79 ? 28.406 6.402 -10.617 1 91.44 79 SER A O 1
ATOM 625 N N . ALA A 1 80 ? 28.078 6.93 -12.734 1 90.81 80 ALA A N 1
ATOM 626 C CA . ALA A 1 80 ? 27.344 8.141 -12.367 1 90.81 80 ALA A CA 1
ATOM 627 C C . ALA A 1 80 ? 26.016 7.801 -11.719 1 90.81 80 ALA A C 1
ATOM 629 O O . ALA A 1 80 ? 25.578 8.484 -10.789 1 90.81 80 ALA A O 1
ATOM 630 N N . LEU A 1 81 ? 25.406 6.781 -12.219 1 91.31 81 LEU A N 1
ATOM 631 C CA . LEU A 1 81 ? 24.141 6.336 -11.648 1 91.31 81 LEU A CA 1
ATOM 632 C C . LEU A 1 81 ? 24.312 5.898 -10.195 1 91.31 81 LEU A C 1
ATOM 634 O O . LEU A 1 81 ? 23.453 6.156 -9.352 1 91.31 81 LEU A O 1
ATOM 638 N N . SER A 1 82 ? 25.422 5.246 -9.875 1 89.75 82 SER A N 1
ATOM 639 C CA . SER A 1 82 ? 25.719 4.773 -8.523 1 89.75 82 SER A CA 1
ATOM 640 C C . SER A 1 82 ? 25.812 5.938 -7.539 1 89.75 82 SER A C 1
ATOM 642 O O . SER A 1 82 ? 25.344 5.828 -6.402 1 89.75 82 SER A O 1
ATOM 644 N N . SER A 1 83 ? 26.234 7.035 -7.949 1 86.94 83 SER A N 1
ATOM 645 C CA . SER A 1 83 ? 26.406 8.188 -7.074 1 86.94 83 SER A CA 1
ATOM 646 C C . SER A 1 83 ? 25.141 9.016 -6.973 1 86.94 83 SER A C 1
ATOM 648 O O . SER A 1 83 ? 24.797 9.5 -5.895 1 86.94 83 SER A O 1
ATOM 650 N N . THR A 1 84 ? 24.406 9.078 -8.062 1 87.06 84 THR A N 1
ATOM 651 C CA . THR A 1 84 ? 23.25 9.961 -8.117 1 87.06 84 THR A CA 1
ATOM 652 C C . THR A 1 84 ? 22.016 9.242 -7.59 1 87.06 84 THR A C 1
ATOM 654 O O . THR A 1 84 ? 21.125 9.875 -7.012 1 87.06 84 THR A O 1
ATOM 657 N N . ALA A 1 85 ? 21.938 7.969 -7.848 1 86.75 85 ALA A N 1
ATOM 658 C CA . ALA A 1 85 ? 20.734 7.23 -7.469 1 86.75 85 ALA A CA 1
ATOM 659 C C . ALA A 1 85 ? 21.047 6.141 -6.449 1 86.75 85 ALA A C 1
ATOM 661 O O . ALA A 1 85 ? 20.547 5.02 -6.547 1 86.75 85 ALA A O 1
ATOM 662 N N . GLU A 1 86 ? 21.75 6.402 -5.445 1 83.44 86 GLU A N 1
ATOM 663 C CA . GLU A 1 86 ? 22.203 5.414 -4.473 1 83.44 86 GLU A CA 1
ATOM 664 C C . GLU A 1 86 ? 21.031 4.82 -3.701 1 83.44 86 GLU A C 1
ATOM 666 O O . GLU A 1 86 ? 21.047 3.639 -3.355 1 83.44 86 GLU A O 1
ATOM 671 N N . THR A 1 87 ? 20.031 5.586 -3.525 1 83.12 87 THR A N 1
ATOM 672 C CA . THR A 1 87 ? 18.906 5.148 -2.695 1 83.12 87 THR A CA 1
ATOM 673 C C . THR A 1 87 ? 17.984 4.234 -3.484 1 83.12 87 THR A C 1
ATOM 675 O O . THR A 1 87 ? 17.25 3.428 -2.9 1 83.12 87 THR A O 1
ATOM 678 N N . TRP A 1 88 ? 18.031 4.344 -4.82 1 87.81 88 TRP A N 1
ATOM 679 C CA . TRP A 1 88 ? 17.062 3.611 -5.617 1 87.81 88 TRP A CA 1
ATOM 680 C C . TRP A 1 88 ? 17.703 2.424 -6.316 1 87.81 88 TRP A C 1
ATOM 682 O O . TRP A 1 88 ? 17.016 1.488 -6.734 1 87.81 88 TRP A O 1
ATOM 692 N N . VAL A 1 89 ? 19 2.492 -6.379 1 88.81 89 VAL A N 1
ATOM 693 C CA . VAL A 1 89 ? 19.688 1.464 -7.168 1 88.81 89 VAL A CA 1
ATOM 694 C C . VAL A 1 89 ? 20.219 0.375 -6.242 1 88.81 89 VAL A C 1
ATOM 696 O O . VAL A 1 89 ? 20.672 0.663 -5.133 1 88.81 89 VAL A O 1
ATOM 699 N N . ASN A 1 90 ? 20.109 -0.872 -6.688 1 89.44 90 ASN A N 1
ATOM 700 C CA . ASN A 1 90 ? 20.766 -1.972 -5.988 1 89.44 90 ASN A CA 1
ATOM 701 C C . ASN A 1 90 ? 22.266 -1.973 -6.234 1 89.44 90 ASN A C 1
ATOM 703 O O . ASN A 1 90 ? 22.719 -2.266 -7.344 1 89.44 90 ASN A O 1
ATOM 707 N N . ILE A 1 91 ? 23.031 -1.767 -5.262 1 89.88 91 ILE A N 1
ATOM 708 C CA . ILE A 1 91 ? 24.469 -1.545 -5.383 1 89.88 91 ILE A CA 1
ATOM 709 C C . ILE A 1 91 ? 25.156 -2.844 -5.793 1 89.88 91 ILE A C 1
ATOM 711 O O . ILE A 1 91 ? 26.094 -2.83 -6.59 1 89.88 91 ILE A O 1
ATOM 715 N N . SER A 1 92 ? 24.75 -3.926 -5.344 1 92.25 92 SER A N 1
ATOM 716 C CA . SER A 1 92 ? 25.391 -5.199 -5.656 1 92.25 92 SER A CA 1
ATOM 717 C C . SER A 1 92 ? 25.25 -5.543 -7.137 1 92.25 92 SER A C 1
ATOM 719 O O . SER A 1 92 ? 26.203 -5.965 -7.781 1 92.25 92 SER A O 1
ATOM 721 N N . ARG A 1 93 ? 24.094 -5.34 -7.672 1 93.69 93 ARG A N 1
ATOM 722 C CA . ARG A 1 93 ? 23.859 -5.609 -9.086 1 93.69 93 ARG A CA 1
ATOM 723 C C . ARG A 1 93 ? 24.625 -4.621 -9.961 1 93.69 93 ARG A C 1
ATOM 725 O O . ARG A 1 93 ? 25.125 -4.984 -11.031 1 93.69 93 ARG A O 1
ATOM 732 N N . LEU A 1 94 ? 24.656 -3.383 -9.508 1 94.06 94 LEU A N 1
ATOM 733 C CA . LEU A 1 94 ? 25.391 -2.361 -10.25 1 94.06 94 LEU A CA 1
ATOM 734 C C . LEU A 1 94 ? 26.875 -2.682 -10.289 1 94.06 94 LEU A C 1
ATOM 736 O O . LEU A 1 94 ? 27.531 -2.518 -11.328 1 94.06 94 LEU A O 1
ATOM 740 N N . GLN A 1 95 ? 27.422 -3.184 -9.211 1 92.19 95 GLN A N 1
ATOM 741 C CA . GLN A 1 95 ? 28.844 -3.543 -9.164 1 92.19 95 GLN A CA 1
ATOM 742 C C . GLN A 1 95 ? 29.141 -4.703 -10.109 1 92.19 95 GLN A C 1
ATOM 744 O O . GLN A 1 95 ? 30.219 -4.742 -10.727 1 92.19 95 GLN A O 1
ATOM 749 N N . LEU A 1 96 ? 28.25 -5.617 -10.156 1 93.31 96 LEU A N 1
ATOM 750 C CA . LEU A 1 96 ? 28.422 -6.73 -11.094 1 93.31 96 LEU A CA 1
ATOM 751 C C . LEU A 1 96 ? 28.469 -6.227 -12.531 1 93.31 96 LEU A C 1
ATOM 753 O O . LEU A 1 96 ? 29.281 -6.703 -13.328 1 93.31 96 LEU A O 1
ATOM 757 N N . ALA A 1 97 ? 27.641 -5.27 -12.859 1 92.75 97 ALA A N 1
ATOM 758 C CA . ALA A 1 97 ? 27.625 -4.695 -14.203 1 92.75 97 ALA A CA 1
ATOM 759 C C . ALA A 1 97 ? 28.922 -3.938 -14.484 1 92.75 97 ALA A C 1
ATOM 761 O O . ALA A 1 97 ? 29.484 -4.039 -15.578 1 92.75 97 ALA A O 1
ATOM 762 N N . LEU A 1 98 ? 29.438 -3.238 -13.5 1 91.31 98 LEU A N 1
ATOM 763 C CA . LEU A 1 98 ? 30.656 -2.449 -13.672 1 91.31 98 LEU A CA 1
ATOM 764 C C . LEU A 1 98 ? 31.859 -3.354 -13.844 1 91.31 98 LEU A C 1
ATOM 766 O O . LEU A 1 98 ? 32.719 -3.107 -14.711 1 91.31 98 LEU A O 1
ATOM 770 N N . VAL A 1 99 ? 31.906 -4.418 -13.094 1 88.62 99 VAL A N 1
ATOM 771 C CA . VAL A 1 99 ? 33 -5.359 -13.188 1 88.62 99 VAL A CA 1
ATOM 772 C C . VAL A 1 99 ? 32.938 -6.098 -14.523 1 88.62 99 VAL A C 1
ATOM 774 O O . VAL A 1 99 ? 34 -6.387 -15.125 1 88.62 99 VAL A O 1
ATOM 777 N N . GLY A 1 100 ? 31.766 -6.359 -14.992 1 88 100 GLY A N 1
ATOM 778 C CA . GLY A 1 100 ? 31.594 -7.055 -16.25 1 88 100 GLY A CA 1
ATOM 779 C C . GLY A 1 100 ? 32 -6.223 -17.453 1 88 100 GLY A C 1
ATOM 780 O O . GLY A 1 100 ? 32.406 -6.77 -18.484 1 88 100 GLY A O 1
ATOM 781 N N . LEU A 1 101 ? 31.953 -4.914 -17.281 1 87.31 101 LEU A N 1
ATOM 782 C CA . LEU A 1 101 ? 32.281 -4.039 -18.391 1 87.31 101 LEU A CA 1
ATOM 783 C C . LEU A 1 101 ? 33.812 -3.822 -18.469 1 87.31 101 LEU A C 1
ATOM 785 O O . LEU A 1 101 ? 34.312 -3.441 -19.516 1 87.31 101 LEU A O 1
ATOM 789 N N . VAL A 1 102 ? 34.469 -4.066 -17.375 1 85.06 102 VAL A N 1
ATOM 790 C CA . VAL A 1 102 ? 35.906 -3.844 -17.297 1 85.06 102 VAL A CA 1
ATOM 791 C C . VAL A 1 102 ? 36.625 -5.035 -17.906 1 85.06 102 VAL A C 1
ATOM 793 O O . VAL A 1 102 ? 37.656 -4.863 -18.609 1 85.06 102 VAL A O 1
ATOM 796 N N . VAL A 1 103 ? 36.125 -6.289 -17.688 1 78.81 103 VAL A N 1
ATOM 797 C CA . VAL A 1 103 ? 36.812 -7.508 -18.109 1 78.81 103 VAL A CA 1
ATOM 798 C C . VAL A 1 103 ? 36.25 -7.965 -19.453 1 78.81 103 VAL A C 1
ATOM 800 O O . VAL A 1 103 ? 35.031 -7.914 -19.688 1 78.81 103 VAL A O 1
ATOM 803 N N . LYS A 1 104 ? 37.188 -8.156 -20.375 1 75.19 104 LYS A N 1
ATOM 804 C CA . LYS A 1 104 ? 36.781 -8.766 -21.641 1 75.19 104 LYS A CA 1
ATOM 805 C C . LYS A 1 104 ? 36.312 -10.203 -21.422 1 75.19 104 LYS A C 1
ATOM 807 O O . LYS A 1 104 ? 37 -11 -20.781 1 75.19 104 LYS A O 1
ATOM 812 N N . ASP A 1 105 ? 35.219 -10.586 -21.75 1 77.62 105 ASP A N 1
ATOM 813 C CA . ASP A 1 105 ? 34.625 -11.914 -21.609 1 77.62 105 ASP A CA 1
ATOM 814 C C . ASP A 1 105 ? 34.5 -12.289 -20.125 1 77.62 105 ASP A C 1
ATOM 816 O O . ASP A 1 105 ? 35.031 -13.32 -19.703 1 77.62 105 ASP A O 1
ATOM 820 N N . GLY A 1 106 ? 34.031 -11.492 -19.406 1 82.38 106 GLY A N 1
ATOM 821 C CA . GLY A 1 106 ? 33.812 -11.688 -17.984 1 82.38 106 GLY A CA 1
ATOM 822 C C . GLY A 1 106 ? 32.969 -12.914 -17.672 1 82.38 106 GLY A C 1
ATOM 823 O O . GLY A 1 106 ? 32.281 -13.445 -18.547 1 82.38 106 GLY A O 1
ATOM 824 N N . VAL A 1 107 ? 33.094 -13.43 -16.484 1 89.06 107 VAL A N 1
ATOM 825 C CA . VAL A 1 107 ? 32.375 -14.609 -15.977 1 89.06 107 VAL A CA 1
ATOM 826 C C . VAL A 1 107 ? 30.891 -14.312 -15.891 1 89.06 107 VAL A C 1
ATOM 828 O O . VAL A 1 107 ? 30.484 -13.227 -15.469 1 89.06 107 VAL A O 1
ATOM 831 N N . THR A 1 108 ? 30.094 -15.188 -16.469 1 93.12 108 THR A N 1
ATOM 832 C CA . THR A 1 108 ? 28.641 -15.102 -16.312 1 93.12 108 THR A CA 1
ATOM 833 C C . THR A 1 108 ? 28.188 -15.922 -15.102 1 93.12 108 THR A C 1
ATOM 835 O O . THR A 1 108 ? 28.438 -17.125 -15.031 1 93.12 108 THR A O 1
ATOM 838 N N . ARG A 1 109 ? 27.594 -15.305 -14.195 1 95.75 109 ARG A N 1
ATOM 839 C CA . ARG A 1 109 ? 27.109 -15.961 -12.977 1 95.75 109 ARG A CA 1
ATOM 840 C C . ARG A 1 109 ? 25.656 -16.391 -13.125 1 95.75 109 ARG A C 1
ATOM 842 O O . ARG A 1 109 ? 24.797 -15.578 -13.453 1 95.75 109 ARG A O 1
ATOM 849 N N . VAL A 1 110 ? 25.422 -17.641 -12.938 1 96.62 110 VAL A N 1
ATOM 850 C CA . VAL A 1 110 ? 24.062 -18.172 -12.977 1 96.62 110 VAL A CA 1
ATOM 851 C C . VAL A 1 110 ? 23.719 -18.797 -11.633 1 96.62 110 VAL A C 1
ATOM 853 O O . VAL A 1 110 ? 24.547 -19.484 -11.023 1 96.62 110 VAL A O 1
ATOM 856 N N . ALA A 1 111 ? 22.578 -18.516 -11.133 1 97.12 111 ALA A N 1
ATOM 857 C CA . ALA A 1 111 ? 22.125 -19.125 -9.883 1 97.12 111 ALA A CA 1
ATOM 858 C C . ALA A 1 111 ? 21.094 -20.203 -10.133 1 97.12 111 ALA A C 1
ATOM 860 O O . ALA A 1 111 ? 20.203 -20.047 -10.977 1 97.12 111 ALA A O 1
ATOM 861 N N . VAL A 1 112 ? 21.281 -21.281 -9.586 1 97.25 112 VAL A N 1
ATOM 862 C CA . VAL A 1 112 ? 20.281 -22.344 -9.523 1 97.25 112 VAL A CA 1
ATOM 863 C C . VAL A 1 112 ? 19.719 -22.453 -8.109 1 97.25 112 VAL A C 1
ATOM 865 O O . VAL A 1 112 ? 20.391 -22.938 -7.203 1 97.25 112 VAL A O 1
ATOM 868 N N . LEU A 1 113 ? 18.531 -22.031 -7.984 1 95.75 113 LEU A N 1
ATOM 869 C CA . LEU A 1 113 ? 17.938 -21.938 -6.66 1 95.75 113 LEU A CA 1
ATOM 870 C C . LEU A 1 113 ? 16.812 -22.938 -6.488 1 95.75 113 LEU A C 1
ATOM 872 O O . LEU A 1 113 ? 15.922 -23.047 -7.34 1 95.75 113 LEU A O 1
ATOM 876 N N . GLY A 1 114 ? 16.875 -23.719 -5.441 1 94.38 114 GLY A N 1
ATOM 877 C CA . GLY A 1 114 ? 15.766 -24.594 -5.09 1 94.38 114 GLY A CA 1
ATOM 878 C C . GLY A 1 114 ? 14.727 -23.922 -4.211 1 94.38 114 GLY A C 1
ATOM 879 O O . GLY A 1 114 ? 15.078 -23.219 -3.25 1 94.38 114 GLY A O 1
ATOM 880 N N . LEU A 1 115 ? 13.5 -24.125 -4.691 1 91.62 115 LEU A N 1
ATOM 881 C CA . LEU A 1 115 ? 12.445 -23.562 -3.852 1 91.62 115 LEU A CA 1
ATOM 882 C C . LEU A 1 115 ? 12.32 -24.328 -2.543 1 91.62 115 LEU A C 1
ATOM 884 O O . LEU A 1 115 ? 11.93 -25.5 -2.543 1 91.62 115 LEU A O 1
ATOM 888 N N . GLN A 1 116 ? 12.648 -23.906 -1.468 1 79.94 116 GLN A N 1
ATOM 889 C CA . GLN A 1 116 ? 12.523 -24.406 -0.105 1 79.94 116 GLN A CA 1
ATOM 890 C C . GLN A 1 116 ? 13.477 -25.578 0.138 1 79.94 116 GLN A C 1
ATOM 892 O O . GLN A 1 116 ? 13.586 -26.062 1.264 1 79.94 116 GLN A O 1
ATOM 897 N N . ASN A 1 117 ? 14.086 -26.109 -0.953 1 83.38 117 ASN A N 1
ATOM 898 C CA . ASN A 1 117 ? 14.984 -27.25 -0.812 1 83.38 117 ASN A CA 1
ATOM 899 C C . ASN A 1 117 ? 16.203 -27.109 -1.726 1 83.38 117 ASN A C 1
ATOM 901 O O . ASN A 1 117 ? 16.062 -27.047 -2.947 1 83.38 117 ASN A O 1
ATOM 905 N N . GLN A 1 118 ? 17.359 -27.188 -1.232 1 88.69 118 GLN A N 1
ATOM 906 C CA . GLN A 1 118 ? 18.578 -27.016 -2.008 1 88.69 118 GLN A CA 1
ATOM 907 C C . GLN A 1 118 ? 18.984 -28.312 -2.688 1 88.69 118 GLN A C 1
ATOM 909 O O . GLN A 1 118 ? 19.688 -28.312 -3.701 1 88.69 118 GLN A O 1
ATOM 914 N N . VAL A 1 119 ? 18.562 -29.438 -2.139 1 89.94 119 VAL A N 1
ATOM 915 C CA . VAL A 1 119 ? 18.969 -30.75 -2.646 1 89.94 119 VAL A CA 1
ATOM 916 C C . VAL A 1 119 ? 18.469 -30.922 -4.078 1 89.94 119 VAL A C 1
ATOM 918 O O . VAL A 1 119 ? 19.203 -31.438 -4.938 1 89.94 119 VAL A O 1
ATOM 921 N N . SER A 1 120 ? 17.281 -30.469 -4.281 1 90.19 120 SER A N 1
ATOM 922 C CA . SER A 1 120 ? 16.734 -30.594 -5.629 1 90.19 120 SER A CA 1
ATOM 923 C C . SER A 1 120 ? 17.516 -29.75 -6.625 1 90.19 120 SER A C 1
ATOM 925 O O . SER A 1 120 ? 17.719 -30.156 -7.77 1 90.19 120 SER A O 1
ATOM 927 N N . ALA A 1 121 ? 17.922 -28.625 -6.191 1 94.5 121 ALA A N 1
ATOM 928 C CA . ALA A 1 121 ? 18.719 -27.766 -7.059 1 94.5 121 ALA A CA 1
ATOM 929 C C . ALA A 1 121 ? 20.078 -28.375 -7.359 1 94.5 121 ALA A C 1
ATOM 931 O O . ALA A 1 121 ? 20.594 -28.25 -8.477 1 94.5 121 ALA A O 1
ATOM 932 N N . GLN A 1 122 ? 20.688 -29.031 -6.418 1 95.19 122 GLN A N 1
ATOM 933 C CA . GLN A 1 122 ? 21.969 -29.703 -6.609 1 95.19 122 GLN A CA 1
ATOM 934 C C . GLN A 1 122 ? 21.859 -30.844 -7.621 1 95.19 122 GLN A C 1
ATOM 936 O O . GLN A 1 122 ? 22.719 -30.984 -8.492 1 95.19 122 GLN A O 1
ATOM 941 N N . ARG A 1 123 ? 20.812 -31.594 -7.477 1 94.56 123 ARG A N 1
ATOM 942 C CA . ARG A 1 123 ? 20.578 -32.688 -8.414 1 94.56 123 ARG A CA 1
ATOM 943 C C . ARG A 1 123 ? 20.391 -32.156 -9.836 1 94.56 123 ARG A C 1
ATOM 945 O O . ARG A 1 123 ? 20.906 -32.75 -10.789 1 94.56 123 ARG A O 1
ATOM 952 N N . LEU A 1 124 ? 19.641 -31.078 -9.883 1 96.5 124 LEU A N 1
ATOM 953 C CA . LEU A 1 124 ? 19.438 -30.469 -11.195 1 96.5 124 LEU A CA 1
ATOM 954 C C . LEU A 1 124 ? 20.766 -30 -11.781 1 96.5 124 LEU A C 1
ATOM 956 O O . LEU A 1 124 ? 21.062 -30.266 -12.953 1 96.5 124 LEU A O 1
ATOM 960 N N . ALA A 1 125 ? 21.547 -29.266 -11.008 1 96.56 125 ALA A N 1
ATOM 961 C CA . ALA A 1 125 ? 22.844 -28.781 -11.477 1 96.56 125 ALA A CA 1
ATOM 962 C C . ALA A 1 125 ? 23.75 -29.938 -11.906 1 96.56 125 ALA A C 1
ATOM 964 O O . ALA A 1 125 ? 24.469 -29.828 -12.906 1 96.56 125 ALA A O 1
ATOM 965 N N . ARG A 1 126 ? 23.703 -31.047 -11.18 1 95.38 126 ARG A N 1
ATOM 966 C CA . ARG A 1 126 ? 24.5 -32.219 -11.523 1 95.38 126 ARG A CA 1
ATOM 967 C C . ARG A 1 126 ? 24.109 -32.75 -12.906 1 95.38 126 ARG A C 1
ATOM 969 O O . ARG A 1 126 ? 24.969 -33.031 -13.734 1 95.38 126 ARG A O 1
ATOM 976 N N . LEU A 1 127 ? 22.828 -32.844 -13.156 1 95.75 127 LEU A N 1
ATOM 977 C CA . LEU A 1 127 ? 22.328 -33.375 -14.414 1 95.75 127 LEU A CA 1
ATOM 978 C C . LEU A 1 127 ? 22.656 -32.469 -15.578 1 95.75 127 LEU A C 1
ATOM 980 O O . LEU A 1 127 ? 22.922 -32.938 -16.688 1 95.75 127 LEU A O 1
ATOM 984 N N . LEU A 1 128 ? 22.672 -31.141 -15.367 1 96 128 LEU A N 1
ATOM 985 C CA . LEU A 1 128 ? 22.922 -30.172 -16.438 1 96 128 LEU A CA 1
ATOM 986 C C . LEU A 1 128 ? 24.391 -30.156 -16.812 1 96 128 LEU A C 1
ATOM 988 O O . LEU A 1 128 ? 24.75 -29.844 -17.953 1 96 128 LEU A O 1
ATOM 992 N N . LEU A 1 129 ? 25.266 -30.531 -15.875 1 95.5 129 LEU A N 1
ATOM 993 C CA . LEU A 1 129 ? 26.703 -30.406 -16.109 1 95.5 129 LEU A CA 1
ATOM 994 C C . LEU A 1 129 ? 27.344 -31.766 -16.359 1 95.5 129 LEU A C 1
ATOM 996 O O . LEU A 1 129 ? 28.469 -31.859 -16.859 1 95.5 129 LEU A O 1
ATOM 1000 N N . ALA A 1 130 ? 26.641 -32.844 -16.078 1 93 130 ALA A N 1
ATOM 1001 C CA . ALA A 1 130 ? 27.188 -34.188 -16.188 1 93 130 ALA A CA 1
ATOM 1002 C C . ALA A 1 130 ? 27.391 -34.562 -17.656 1 93 130 ALA A C 1
ATOM 1004 O O . ALA A 1 130 ? 26.609 -34.188 -18.516 1 93 130 ALA A O 1
ATOM 1005 N N . ASP A 1 131 ? 28.484 -35.25 -17.922 1 90.81 131 ASP A N 1
ATOM 1006 C CA . ASP A 1 131 ? 28.75 -35.875 -19.219 1 90.81 131 ASP A CA 1
ATOM 1007 C C . ASP A 1 131 ? 28.094 -37.25 -19.328 1 90.81 131 ASP A C 1
ATOM 1009 O O . ASP A 1 131 ? 28.469 -38.156 -18.625 1 90.81 131 ASP A O 1
ATOM 1013 N N . PRO A 1 132 ? 27.188 -37.375 -20.203 1 91.19 132 PRO A N 1
ATOM 1014 C CA . PRO A 1 132 ? 26.469 -38.656 -20.312 1 91.19 132 PRO A CA 1
ATOM 1015 C C . PRO A 1 132 ? 27.344 -39.781 -20.859 1 91.19 132 PRO A C 1
ATOM 1017 O O . PRO A 1 132 ? 27.047 -40.938 -20.672 1 91.19 132 PRO A O 1
ATOM 1020 N N . LEU A 1 133 ? 28.422 -39.438 -21.562 1 89.06 133 LEU A N 1
ATOM 1021 C CA . LEU A 1 133 ? 29.281 -40.438 -22.188 1 89.06 133 LEU A CA 1
ATOM 1022 C C . LEU A 1 133 ? 30.375 -40.906 -21.234 1 89.06 133 LEU A C 1
ATOM 1024 O O . LEU A 1 133 ? 31 -41.938 -21.453 1 89.06 133 LEU A O 1
ATOM 1028 N N . GLY A 1 134 ? 30.547 -40.188 -20.125 1 87 134 GLY A N 1
ATOM 1029 C CA . GLY A 1 134 ? 31.609 -40.531 -19.188 1 87 134 GLY A CA 1
ATOM 1030 C C . GLY A 1 134 ? 31.094 -41.219 -17.953 1 87 134 GLY A C 1
ATOM 1031 O O . GLY A 1 134 ? 29.891 -41.469 -17.812 1 87 134 GLY A O 1
ATOM 1032 N N . VAL A 1 135 ? 32.031 -41.719 -17.109 1 88.62 135 VAL A N 1
ATOM 1033 C CA . VAL A 1 135 ? 31.703 -42.312 -15.836 1 88.62 135 VAL A CA 1
ATOM 1034 C C . VAL A 1 135 ? 31.328 -41.25 -14.82 1 88.62 135 VAL A C 1
ATOM 1036 O O . VAL A 1 135 ? 31.641 -40.062 -15.016 1 88.62 135 VAL A O 1
ATOM 1039 N N . GLU A 1 136 ? 30.594 -41.688 -13.883 1 91 136 GLU A N 1
ATOM 1040 C CA . GLU A 1 136 ? 30.25 -40.75 -12.805 1 91 136 GLU A CA 1
ATOM 1041 C C . GLU A 1 136 ? 31.5 -40.25 -12.102 1 91 136 GLU A C 1
ATOM 1043 O O . GLU A 1 136 ? 32.281 -41.031 -11.562 1 91 136 GLU A O 1
ATOM 1048 N N . GLU A 1 137 ? 31.719 -38.969 -12.133 1 89.06 137 GLU A N 1
ATOM 1049 C CA . GLU A 1 137 ? 32.906 -38.375 -11.562 1 89.06 137 GLU A CA 1
ATOM 1050 C C . GLU A 1 137 ? 32.719 -38.062 -10.07 1 89.06 137 GLU A C 1
ATOM 1052 O O . GLU A 1 137 ? 31.609 -38.125 -9.555 1 89.06 137 GLU A O 1
ATOM 1057 N N . GLU A 1 138 ? 33.75 -37.781 -9.383 1 88.88 138 GLU A N 1
ATOM 1058 C CA . GLU A 1 138 ? 33.75 -37.562 -7.938 1 88.88 138 GLU A CA 1
ATOM 1059 C C . GLU A 1 138 ? 32.969 -36.281 -7.57 1 88.88 138 GLU A C 1
ATOM 1061 O O . GLU A 1 138 ? 32.312 -36.25 -6.535 1 88.88 138 GLU A O 1
ATOM 1066 N N . TRP A 1 139 ? 33.062 -35.281 -8.461 1 90.69 139 TRP A N 1
ATOM 1067 C CA . TRP A 1 139 ? 32.375 -34.031 -8.156 1 90.69 139 TRP A CA 1
ATOM 1068 C C . TRP A 1 139 ? 30.875 -34.25 -8.078 1 90.69 139 TRP A C 1
ATOM 1070 O O . TRP A 1 139 ? 30.172 -33.531 -7.336 1 90.69 139 TRP A O 1
ATOM 1080 N N . GLU A 1 140 ? 30.312 -35.156 -8.906 1 93.31 140 GLU A N 1
ATOM 1081 C CA . GLU A 1 140 ? 28.875 -35.438 -8.898 1 93.31 140 GLU A CA 1
ATOM 1082 C C . GLU A 1 140 ? 28.438 -36 -7.551 1 93.31 140 GLU A C 1
ATOM 1084 O O . GLU A 1 140 ? 27.391 -35.594 -7.02 1 93.31 140 GLU A O 1
ATOM 1089 N N . LYS A 1 141 ? 29.234 -36.875 -6.965 1 90.19 141 LYS A N 1
ATOM 1090 C CA . LYS A 1 141 ? 28.938 -37.438 -5.656 1 90.19 141 LYS A CA 1
ATOM 1091 C C . LYS A 1 141 ? 29.062 -36.406 -4.555 1 90.19 141 LYS A C 1
ATOM 1093 O O . LYS A 1 141 ? 28.25 -36.375 -3.631 1 90.19 141 LYS A O 1
ATOM 1098 N N . ASP A 1 142 ? 30.062 -35.562 -4.699 1 88.88 142 ASP A N 1
ATOM 1099 C CA . ASP A 1 142 ? 30.266 -34.5 -3.717 1 88.88 142 ASP A CA 1
ATOM 1100 C C . ASP A 1 142 ? 29.109 -33.5 -3.723 1 88.88 142 ASP A C 1
ATOM 1102 O O . ASP A 1 142 ? 28.703 -33 -2.668 1 88.88 142 ASP A O 1
ATOM 1106 N N . LEU A 1 143 ? 28.641 -33.188 -4.926 1 90.38 143 LEU A N 1
ATOM 1107 C CA . LEU A 1 143 ? 27.547 -32.25 -5.059 1 90.38 143 LEU A CA 1
ATOM 1108 C C . LEU A 1 143 ? 26.266 -32.812 -4.441 1 90.38 143 LEU A C 1
ATOM 1110 O O . LEU A 1 143 ? 25.516 -32.062 -3.793 1 90.38 143 LEU A O 1
ATOM 1114 N N . GLU A 1 144 ? 25.969 -34.062 -4.621 1 86.81 144 GLU A N 1
ATOM 1115 C CA . GLU A 1 144 ? 24.766 -34.688 -4.07 1 86.81 144 GLU A CA 1
ATOM 1116 C C . GLU A 1 144 ? 24.859 -34.812 -2.555 1 86.81 144 GLU A C 1
ATOM 1118 O O . GLU A 1 144 ? 23.859 -34.75 -1.851 1 86.81 144 GLU A O 1
ATOM 1123 N N . SER A 1 145 ? 26.062 -35.031 -2.07 1 78.19 145 SER A N 1
ATOM 1124 C CA . SER A 1 145 ? 26.266 -35.219 -0.637 1 78.19 145 SER A CA 1
ATOM 1125 C C . SER A 1 145 ? 26.281 -33.875 0.09 1 78.19 145 SER A C 1
ATOM 1127 O O . SER A 1 145 ? 26 -33.812 1.287 1 78.19 145 SER A O 1
ATOM 1129 N N . ALA A 1 146 ? 26.734 -32.844 -0.59 1 64.5 146 ALA A N 1
ATOM 1130 C CA . ALA A 1 146 ? 26.828 -31.516 0.029 1 64.5 146 ALA A CA 1
ATOM 1131 C C . ALA A 1 146 ? 25.453 -31.062 0.549 1 64.5 146 ALA A C 1
ATOM 1133 O O . ALA A 1 146 ? 25.375 -30.234 1.461 1 64.5 146 ALA A O 1
ATOM 1134 N N . GLY A 1 147 ? 24.344 -31.562 0.017 1 58.69 147 GLY A N 1
ATOM 1135 C CA . GLY A 1 147 ? 23 -31.172 0.417 1 58.69 147 GLY A CA 1
ATOM 1136 C C . GLY A 1 147 ? 22.562 -31.797 1.728 1 58.69 147 GLY A C 1
ATOM 1137 O O . GLY A 1 147 ? 21.625 -31.312 2.371 1 58.69 147 GLY A O 1
ATOM 1138 N N . ASN A 1 148 ? 23.094 -33.062 1.999 1 53.62 148 ASN A N 1
ATOM 1139 C CA . ASN A 1 148 ? 22.703 -33.875 3.16 1 53.62 148 ASN A CA 1
ATOM 1140 C C . ASN A 1 148 ? 23.172 -33.219 4.461 1 53.62 148 ASN A C 1
ATOM 1142 O O . ASN A 1 148 ? 24.297 -33.469 4.906 1 53.62 148 ASN A O 1
ATOM 1146 N N . GLY A 1 149 ? 22.641 -32.031 4.91 1 52.75 149 GLY A N 1
ATOM 1147 C CA . GLY A 1 149 ? 22.766 -31.453 6.23 1 52.75 149 GLY A CA 1
ATOM 1148 C C . GLY A 1 149 ? 23.078 -29.969 6.18 1 52.75 149 GLY A C 1
ATOM 1149 O O . GLY A 1 149 ? 22.672 -29.203 7.07 1 52.75 149 GLY A O 1
ATOM 1150 N N . SER A 1 150 ? 24.172 -29.562 5.523 1 55.59 150 SER A N 1
ATOM 1151 C CA . SER A 1 150 ? 24.609 -28.172 5.633 1 55.59 150 SER A CA 1
ATOM 1152 C C . SER A 1 150 ? 23.969 -27.297 4.562 1 55.59 150 SER A C 1
ATOM 1154 O O . SER A 1 150 ? 24.016 -27.641 3.377 1 55.59 150 SER A O 1
ATOM 1156 N N . GLU A 1 151 ? 22.953 -26.578 4.812 1 65 151 GLU A N 1
ATOM 1157 C CA . GLU A 1 151 ? 22.219 -25.594 4.027 1 65 151 GLU A CA 1
ATOM 1158 C C . GLU A 1 151 ? 23.141 -24.531 3.459 1 65 151 GLU A C 1
ATOM 1160 O O . GLU A 1 151 ? 22.75 -23.375 3.301 1 65 151 GLU A O 1
ATOM 1165 N N . ARG A 1 152 ? 24.469 -24.984 3.156 1 79.69 152 ARG A N 1
ATOM 1166 C CA . ARG A 1 152 ? 25.406 -24.016 2.619 1 79.69 152 ARG A CA 1
ATOM 1167 C C . ARG A 1 152 ? 25.359 -23.984 1.095 1 79.69 152 ARG A C 1
ATOM 1169 O O . ARG A 1 152 ? 25.188 -25.031 0.456 1 79.69 152 ARG A O 1
ATOM 1176 N N . ALA A 1 153 ? 25.5 -22.828 0.539 1 90.56 153 ALA A N 1
ATOM 1177 C CA . ALA A 1 153 ? 25.5 -22.625 -0.909 1 90.56 153 ALA A CA 1
ATOM 1178 C C . ALA A 1 153 ? 26.734 -23.266 -1.54 1 90.56 153 ALA A C 1
ATOM 1180 O O . ALA A 1 153 ? 27.781 -23.422 -0.883 1 90.56 153 ALA A O 1
ATOM 1181 N N . VAL A 1 154 ? 26.672 -23.781 -2.709 1 92.44 154 VAL A N 1
ATOM 1182 C CA . VAL A 1 154 ? 27.781 -24.422 -3.428 1 92.44 154 VAL A CA 1
ATOM 1183 C C . VAL A 1 154 ? 28.047 -23.656 -4.727 1 92.44 154 VAL A C 1
ATOM 1185 O O . VAL A 1 154 ? 27.125 -23.359 -5.48 1 92.44 154 VAL A O 1
ATOM 1188 N N . LEU A 1 155 ? 29.219 -23.297 -4.914 1 93.88 155 LEU A N 1
ATOM 1189 C CA . LEU A 1 155 ? 29.625 -22.641 -6.148 1 93.88 155 LEU A CA 1
ATOM 1190 C C . LEU A 1 155 ? 30.359 -23.594 -7.078 1 93.88 155 LEU A C 1
ATOM 1192 O O . LEU A 1 155 ? 31.344 -24.219 -6.684 1 93.88 155 LEU A O 1
ATOM 1196 N N . LEU A 1 156 ? 29.875 -23.766 -8.312 1 95 156 LEU A N 1
ATOM 1197 C CA . LEU A 1 156 ? 30.469 -24.641 -9.312 1 95 156 LEU A CA 1
ATOM 1198 C C . LEU A 1 156 ? 31.297 -23.828 -10.312 1 95 156 LEU A C 1
ATOM 1200 O O . LEU A 1 156 ? 30.781 -22.906 -10.945 1 95 156 LEU A O 1
ATOM 1204 N N . LYS A 1 157 ? 32.5 -24.094 -10.406 1 93.12 157 LYS A N 1
ATOM 1205 C CA . LYS A 1 157 ? 33.438 -23.453 -11.336 1 93.12 157 LYS A CA 1
ATOM 1206 C C . LYS A 1 157 ? 34.188 -24.5 -12.18 1 93.12 157 LYS A C 1
ATOM 1208 O O . LYS A 1 157 ? 34.25 -25.672 -11.805 1 93.12 157 LYS A O 1
ATOM 1213 N N . TYR A 1 158 ? 34.625 -24 -13.352 1 93.38 158 TYR A N 1
ATOM 1214 C CA . TYR A 1 158 ? 35.375 -24.922 -14.203 1 93.38 158 TYR A CA 1
ATOM 1215 C C . TYR A 1 158 ? 36.75 -25.219 -13.602 1 93.38 158 TYR A C 1
ATOM 1217 O O . TYR A 1 158 ? 37.438 -24.312 -13.133 1 93.38 158 TYR A O 1
ATOM 1225 N N . GLY A 1 159 ? 37.062 -26.469 -13.484 1 88.12 159 GLY A N 1
ATOM 1226 C CA . GLY A 1 159 ? 38.375 -26.875 -12.992 1 88.12 159 GLY A CA 1
ATOM 1227 C C . GLY A 1 159 ? 38.5 -28.391 -12.875 1 88.12 159 GLY A C 1
ATOM 1228 O O . GLY A 1 159 ? 37.594 -29.125 -13.195 1 88.12 159 GLY A O 1
ATOM 1229 N N . GLU A 1 160 ? 39.688 -28.781 -12.531 1 77.31 160 GLU A N 1
ATOM 1230 C CA . GLU A 1 160 ? 39.969 -30.203 -12.336 1 77.31 160 GLU A CA 1
ATOM 1231 C C . GLU A 1 160 ? 39.812 -30.594 -10.867 1 77.31 160 GLU A C 1
ATOM 1233 O O . GLU A 1 160 ? 39.875 -29.734 -9.984 1 77.31 160 GLU A O 1
ATOM 1238 N N . ASP A 1 161 ? 39.281 -31.766 -10.578 1 66 161 ASP A N 1
ATOM 1239 C CA . ASP A 1 161 ? 39 -32.281 -9.242 1 66 161 ASP A CA 1
ATOM 1240 C C . ASP A 1 161 ? 40.094 -31.922 -8.258 1 66 161 ASP A C 1
ATOM 1242 O O . ASP A 1 161 ? 39.844 -31.625 -7.09 1 66 161 ASP A O 1
ATOM 1246 N N . ALA A 1 162 ? 41.312 -31.75 -8.648 1 63.5 162 ALA A N 1
ATOM 1247 C CA . ALA A 1 162 ? 42.469 -31.547 -7.773 1 63.5 162 ALA A CA 1
ATOM 1248 C C . ALA A 1 162 ? 42.688 -30.062 -7.465 1 63.5 162 ALA A C 1
ATOM 1250 O O . ALA A 1 162 ? 43.531 -29.719 -6.629 1 63.5 162 ALA A O 1
ATOM 1251 N N . ASP A 1 163 ? 41.781 -29.188 -7.953 1 66.31 163 ASP A N 1
ATOM 1252 C CA . ASP A 1 163 ? 42.062 -27.766 -7.762 1 66.31 163 ASP A CA 1
ATOM 1253 C C . ASP A 1 163 ? 41.625 -27.297 -6.371 1 66.31 163 ASP A C 1
ATOM 1255 O O . ASP A 1 163 ? 40.5 -27.578 -5.941 1 66.31 163 ASP A O 1
ATOM 1259 N N . ALA A 1 164 ? 42.625 -27.094 -5.43 1 65.31 164 ALA A N 1
ATOM 1260 C CA . ALA A 1 164 ? 42.406 -26.625 -4.062 1 65.31 164 ALA A CA 1
ATOM 1261 C C . ALA A 1 164 ? 41.875 -25.203 -4.047 1 65.31 164 ALA A C 1
ATOM 1263 O O . ALA A 1 164 ? 42.406 -24.312 -4.715 1 65.31 164 ALA A O 1
ATOM 1264 N N . HIS A 1 165 ? 40.531 -25.047 -3.756 1 73 165 HIS A N 1
ATOM 1265 C CA . HIS A 1 165 ? 40 -23.703 -3.65 1 73 165 HIS A CA 1
ATOM 1266 C C . HIS A 1 165 ? 40.094 -23.188 -2.217 1 73 165 HIS A C 1
ATOM 1268 O O . HIS A 1 165 ? 40.062 -23.969 -1.269 1 73 165 HIS A O 1
ATOM 1274 N N . THR A 1 166 ? 40.438 -21.938 -2.098 1 72.12 166 THR A N 1
ATOM 1275 C CA . THR A 1 166 ? 40.438 -21.312 -0.783 1 72.12 166 THR A CA 1
ATOM 1276 C C . THR A 1 166 ? 39.062 -21.406 -0.137 1 72.12 166 THR A C 1
ATOM 1278 O O . THR A 1 166 ? 38.062 -21.078 -0.766 1 72.12 166 THR A O 1
ATOM 1281 N N . PRO A 1 167 ? 39.094 -22.031 1.009 1 73.81 167 PRO A N 1
ATOM 1282 C CA . PRO A 1 167 ? 37.812 -22.188 1.686 1 73.81 167 PRO A CA 1
ATOM 1283 C C . PRO A 1 167 ? 37.188 -20.844 2.066 1 73.81 167 PRO A C 1
ATOM 1285 O O . PRO A 1 167 ? 37.906 -19.922 2.461 1 73.81 167 PRO A O 1
ATOM 1288 N N . THR A 1 168 ? 36.062 -20.562 1.53 1 78.69 168 THR A N 1
ATOM 1289 C CA . THR A 1 168 ? 35.281 -19.422 1.951 1 78.69 168 THR A CA 1
ATOM 1290 C C . THR A 1 168 ? 34.094 -19.859 2.822 1 78.69 168 THR A C 1
ATOM 1292 O O . THR A 1 168 ? 33.531 -20.938 2.617 1 78.69 168 THR A O 1
ATOM 1295 N N . PRO A 1 169 ? 33.875 -19.109 3.881 1 80.12 169 PRO A N 1
ATOM 1296 C CA . PRO A 1 169 ? 32.75 -19.484 4.754 1 80.12 169 PRO A CA 1
ATOM 1297 C C . PRO A 1 169 ? 31.391 -19.281 4.102 1 80.12 169 PRO A C 1
ATOM 1299 O O . PRO A 1 169 ? 30.375 -19.766 4.602 1 80.12 169 PRO A O 1
ATOM 1302 N N . LEU A 1 170 ? 31.375 -18.703 2.973 1 82.69 170 LEU A N 1
ATOM 1303 C CA . LEU A 1 170 ? 30.094 -18.344 2.361 1 82.69 170 LEU A CA 1
ATOM 1304 C C . LEU A 1 170 ? 29.547 -19.484 1.528 1 82.69 170 LEU A C 1
ATOM 1306 O O . LEU A 1 170 ? 28.344 -19.781 1.565 1 82.69 170 LEU A O 1
ATOM 1310 N N . TYR A 1 171 ? 30.484 -20.078 0.764 1 86.69 171 TYR A N 1
ATOM 1311 C CA . TYR A 1 171 ? 30.047 -21.172 -0.095 1 86.69 171 TYR A CA 1
ATOM 1312 C C . TYR A 1 171 ? 31.156 -22.188 -0.28 1 86.69 171 TYR A C 1
ATOM 1314 O O . TYR A 1 171 ? 32.344 -21.906 -0.024 1 86.69 171 TYR A O 1
ATOM 1322 N N . LYS A 1 172 ? 30.797 -23.391 -0.523 1 87.56 172 LYS A N 1
ATOM 1323 C CA . LYS A 1 172 ? 31.734 -24.438 -0.899 1 87.56 172 LYS A CA 1
ATOM 1324 C C . LYS A 1 172 ? 32.031 -24.422 -2.398 1 87.56 172 LYS A C 1
ATOM 1326 O O . LYS A 1 172 ? 31.094 -24.344 -3.209 1 87.56 172 LYS A O 1
ATOM 1331 N N . VAL A 1 173 ? 33.25 -24.328 -2.76 1 90.44 173 VAL A N 1
ATOM 1332 C CA . VAL A 1 173 ? 33.594 -24.281 -4.172 1 90.44 173 VAL A CA 1
ATOM 1333 C C . VAL A 1 173 ? 33.906 -25.703 -4.68 1 90.44 173 VAL A C 1
ATOM 1335 O O . VAL A 1 173 ? 34.656 -26.438 -4.055 1 90.44 173 VAL A O 1
ATOM 1338 N N . LEU A 1 174 ? 33.188 -26.125 -5.703 1 90.56 174 LEU A N 1
ATOM 1339 C CA . LEU A 1 174 ? 33.438 -27.406 -6.352 1 90.56 174 LEU A CA 1
ATOM 1340 C C . LEU A 1 174 ? 33.938 -27.203 -7.781 1 90.56 174 LEU A C 1
ATOM 1342 O O . LEU A 1 174 ? 33.312 -26.469 -8.555 1 90.56 174 LEU A O 1
ATOM 1346 N N . SER A 1 175 ? 35.031 -27.766 -8.117 1 92.19 175 SER A N 1
ATOM 1347 C CA . SER A 1 175 ? 35.562 -27.703 -9.477 1 92.19 175 SER A CA 1
ATOM 1348 C C . SER A 1 175 ? 34.969 -28.812 -10.352 1 92.19 175 SER A C 1
ATOM 1350 O O . SER A 1 175 ? 35.031 -29.984 -10.016 1 92.19 175 SER A O 1
ATOM 1352 N N . VAL A 1 176 ? 34.375 -28.453 -11.445 1 93.12 176 VAL A N 1
ATOM 1353 C CA . VAL A 1 176 ? 33.688 -29.375 -12.336 1 93.12 176 VAL A CA 1
ATOM 1354 C C . VAL A 1 176 ? 34.312 -29.328 -13.727 1 93.12 176 VAL A C 1
ATOM 1356 O O . VAL A 1 176 ? 34.375 -28.25 -14.336 1 93.12 176 VAL A O 1
ATOM 1359 N N . PRO A 1 177 ? 34.781 -30.438 -14.227 1 91.69 177 PRO A N 1
ATOM 1360 C CA . PRO A 1 177 ? 35.344 -30.453 -15.578 1 91.69 177 PRO A CA 1
ATOM 1361 C C . PRO A 1 177 ? 34.25 -30.547 -16.656 1 91.69 177 PRO A C 1
ATOM 1363 O O . PRO A 1 177 ? 34.188 -31.547 -17.375 1 91.69 177 PRO A O 1
ATOM 1366 N N . SER A 1 178 ? 33.406 -29.594 -16.75 1 91.38 178 SER A N 1
ATOM 1367 C CA . SER A 1 178 ? 32.344 -29.547 -17.734 1 91.38 178 SER A CA 1
ATOM 1368 C C . SER A 1 178 ? 32.688 -28.672 -18.922 1 91.38 178 SER A C 1
ATOM 1370 O O . SER A 1 178 ? 33.25 -27.594 -18.734 1 91.38 178 SER A O 1
ATOM 1372 N N . ARG A 1 179 ? 32.438 -29.125 -20.062 1 89.38 179 ARG A N 1
ATOM 1373 C CA . ARG A 1 179 ? 32.688 -28.375 -21.281 1 89.38 179 ARG A CA 1
ATOM 1374 C C . ARG A 1 179 ? 31.844 -27.109 -21.344 1 89.38 179 ARG A C 1
ATOM 1376 O O . ARG A 1 179 ? 32.281 -26.078 -21.844 1 89.38 179 ARG A O 1
ATOM 1383 N N . VAL A 1 180 ? 30.656 -27.234 -20.797 1 91.25 180 VAL A N 1
ATOM 1384 C CA . VAL A 1 180 ? 29.734 -26.109 -20.828 1 91.25 180 VAL A CA 1
ATOM 1385 C C . VAL A 1 180 ? 30.281 -24.969 -19.984 1 91.25 180 VAL A C 1
ATOM 1387 O O . VAL A 1 180 ? 30.234 -23.812 -20.391 1 91.25 180 VAL A O 1
ATOM 1390 N N . LEU A 1 181 ? 30.828 -25.266 -18.844 1 94.06 181 LEU A N 1
ATOM 1391 C CA . LEU A 1 181 ? 31.375 -24.25 -17.969 1 94.06 181 LEU A CA 1
ATOM 1392 C C . LEU A 1 181 ? 32.625 -23.594 -18.578 1 94.06 181 LEU A C 1
ATOM 1394 O O . LEU A 1 181 ? 32.812 -22.391 -18.453 1 94.06 181 LEU A O 1
ATOM 1398 N N . ARG A 1 182 ? 33.344 -24.391 -19.25 1 90.5 182 ARG A N 1
ATOM 1399 C CA . ARG A 1 182 ? 34.594 -23.906 -19.844 1 90.5 182 ARG A CA 1
ATOM 1400 C C . ARG A 1 182 ? 34.312 -23.047 -21.078 1 90.5 182 ARG A C 1
ATOM 1402 O O . ARG A 1 182 ? 34.812 -21.938 -21.188 1 90.5 182 ARG A O 1
ATOM 1409 N N . THR A 1 183 ? 33.5 -23.578 -21.938 1 90 183 THR A N 1
ATOM 1410 C CA . THR A 1 183 ? 33.25 -22.922 -23.219 1 90 183 THR A CA 1
ATOM 1411 C C . THR A 1 183 ? 32.562 -21.562 -23.016 1 90 183 THR A C 1
ATOM 1413 O O . THR A 1 183 ? 32.875 -20.594 -23.719 1 90 183 THR A O 1
ATOM 1416 N N . HIS A 1 184 ? 31.75 -21.438 -22.031 1 90.62 184 HIS A N 1
ATOM 1417 C CA . HIS A 1 184 ? 30.969 -20.219 -21.859 1 90.62 184 HIS A CA 1
ATOM 1418 C C . HIS A 1 184 ? 31.422 -19.453 -20.609 1 90.62 184 HIS A C 1
ATOM 1420 O O . HIS A 1 184 ? 30.812 -18.438 -20.25 1 90.62 184 HIS A O 1
ATOM 1426 N N . ASN A 1 185 ? 32.438 -19.844 -19.969 1 90 185 ASN A N 1
ATOM 1427 C CA . ASN A 1 185 ? 32.969 -19.203 -18.766 1 90 185 ASN A CA 1
ATOM 1428 C C . ASN A 1 185 ? 31.875 -18.938 -17.75 1 90 185 ASN A C 1
ATOM 1430 O O . ASN A 1 185 ? 31.688 -17.797 -17.312 1 90 185 ASN A O 1
ATOM 1434 N N . LEU A 1 186 ? 31.25 -20.031 -17.359 1 94.25 186 LEU A N 1
ATOM 1435 C CA . LEU A 1 186 ? 30.094 -19.953 -16.484 1 94.25 186 LEU A CA 1
ATOM 1436 C C . LEU A 1 186 ? 30.469 -20.344 -15.062 1 94.25 186 LEU A C 1
ATOM 1438 O O . LEU A 1 186 ? 31.344 -21.203 -14.852 1 94.25 186 LEU A O 1
ATOM 1442 N N . GLU A 1 187 ? 29.922 -19.625 -14.156 1 95.25 187 GLU A N 1
ATOM 1443 C CA . GLU A 1 187 ? 29.922 -20.016 -12.742 1 95.25 187 GLU A CA 1
ATOM 1444 C C . GLU A 1 187 ? 28.484 -20.203 -12.234 1 95.25 187 GLU A C 1
ATOM 1446 O O . GLU A 1 187 ? 27.625 -19.359 -12.492 1 95.25 187 GLU A O 1
ATOM 1451 N N . ILE A 1 188 ? 28.25 -21.328 -11.57 1 97 188 ILE A N 1
ATOM 1452 C CA . ILE A 1 188 ? 26.891 -21.625 -11.133 1 97 188 ILE A CA 1
ATOM 1453 C C . ILE A 1 188 ? 26.828 -21.672 -9.609 1 97 188 ILE A C 1
ATOM 1455 O O . ILE A 1 188 ? 27.578 -22.422 -8.977 1 97 188 ILE A O 1
ATOM 1459 N N . LEU A 1 189 ? 26.031 -20.859 -9.078 1 96.25 189 LEU A N 1
ATOM 1460 C CA . LEU A 1 189 ? 25.766 -20.859 -7.641 1 96.25 189 LEU A CA 1
ATOM 1461 C C . LEU A 1 189 ? 24.531 -21.688 -7.32 1 96.25 189 LEU A C 1
ATOM 1463 O O . LEU A 1 189 ? 23.453 -21.422 -7.863 1 96.25 189 LEU A O 1
ATOM 1467 N N . VAL A 1 190 ? 24.656 -22.688 -6.504 1 95.5 190 VAL A N 1
ATOM 1468 C CA . VAL A 1 190 ? 23.516 -23.516 -6.086 1 95.5 190 VAL A CA 1
ATOM 1469 C C . VAL A 1 190 ? 23.125 -23.156 -4.66 1 95.5 190 VAL A C 1
ATOM 1471 O O . VAL A 1 190 ? 23.922 -23.266 -3.732 1 95.5 190 VAL A O 1
ATOM 1474 N N . SER A 1 191 ? 21.938 -22.672 -4.469 1 92.94 191 SER A N 1
ATOM 1475 C CA . SER A 1 191 ? 21.422 -22.281 -3.16 1 92.94 191 SER A CA 1
ATOM 1476 C C . SER A 1 191 ? 19.906 -22.438 -3.09 1 92.94 191 SER A C 1
ATOM 1478 O O . SER A 1 191 ? 19.312 -23.141 -3.914 1 92.94 191 SER A O 1
ATOM 1480 N N . THR A 1 192 ? 19.281 -21.891 -1.988 1 91.38 192 THR A N 1
ATOM 1481 C CA . THR A 1 192 ? 17.859 -22.031 -1.771 1 91.38 192 THR A CA 1
ATOM 1482 C C . THR A 1 192 ? 17.156 -20.656 -1.818 1 91.38 192 THR A C 1
ATOM 1484 O O . THR A 1 192 ? 17.781 -19.641 -1.55 1 91.38 192 THR A O 1
ATOM 1487 N N . LEU A 1 193 ? 15.992 -20.641 -2.365 1 90.5 193 LEU A N 1
ATOM 1488 C CA . LEU A 1 193 ? 15.117 -19.484 -2.326 1 90.5 193 LEU A CA 1
ATOM 1489 C C . LEU A 1 193 ? 13.938 -19.719 -1.387 1 90.5 193 LEU A C 1
ATOM 1491 O O . LEU A 1 193 ? 13.172 -20.656 -1.576 1 90.5 193 LEU A O 1
ATOM 1495 N N . ASN A 1 194 ? 13.781 -18.922 -0.389 1 82.88 194 ASN A N 1
ATOM 1496 C CA . ASN A 1 194 ? 12.672 -19.062 0.554 1 82.88 194 ASN A CA 1
ATOM 1497 C C . ASN A 1 194 ? 11.5 -18.156 0.173 1 82.88 194 ASN A C 1
ATOM 1499 O O . ASN A 1 194 ? 11.625 -16.938 0.144 1 82.88 194 ASN A O 1
ATOM 1503 N N . VAL A 1 195 ? 10.383 -18.719 -0.203 1 77.56 195 VAL A N 1
ATOM 1504 C CA . VAL A 1 195 ? 9.219 -17.969 -0.655 1 77.56 195 VAL A CA 1
ATOM 1505 C C . VAL A 1 195 ? 8.242 -17.781 0.501 1 77.56 195 VAL A C 1
ATOM 1507 O O . VAL A 1 195 ? 7.34 -16.938 0.436 1 77.56 195 VAL A O 1
ATOM 1510 N N . HIS A 1 196 ? 8.07 -18.688 1.549 1 63.09 196 HIS A N 1
ATOM 1511 C CA . HIS A 1 196 ? 7.066 -18.594 2.6 1 63.09 196 HIS A CA 1
ATOM 1512 C C . HIS A 1 196 ? 7.277 -17.359 3.453 1 63.09 196 HIS A C 1
ATOM 1514 O O . HIS A 1 196 ? 6.328 -16.828 4.039 1 63.09 196 HIS A O 1
ATOM 1520 N N . GLY A 1 197 ? 8.438 -17.047 3.625 1 49.72 197 GLY A N 1
ATOM 1521 C CA . GLY A 1 197 ? 8.602 -15.898 4.5 1 49.72 197 GLY A CA 1
ATOM 1522 C C . GLY A 1 197 ? 7.922 -14.648 3.982 1 49.72 197 GLY A C 1
ATOM 1523 O O . GLY A 1 197 ? 7.711 -13.695 4.73 1 49.72 197 GLY A O 1
ATOM 1524 N N . ALA A 1 198 ? 7.668 -14.711 2.711 1 44.94 198 ALA A N 1
ATOM 1525 C CA . ALA A 1 198 ? 7.172 -13.469 2.125 1 44.94 198 ALA A CA 1
ATOM 1526 C C . ALA A 1 198 ? 5.688 -13.281 2.416 1 44.94 198 ALA A C 1
ATOM 1528 O O . ALA A 1 198 ? 5.164 -12.172 2.316 1 44.94 198 ALA A O 1
ATOM 1529 N N . SER A 1 199 ? 4.836 -14.367 2.412 1 44.53 199 SER A N 1
ATOM 1530 C CA . SER A 1 199 ? 3.393 -14.195 2.539 1 44.53 199 SER A CA 1
ATOM 1531 C C . SER A 1 199 ? 3.039 -13.43 3.811 1 44.53 199 SER A C 1
ATOM 1533 O O . SER A 1 199 ? 2.018 -12.742 3.863 1 44.53 199 SER A O 1
ATOM 1535 N N . ASN A 1 200 ? 3.32 -14.141 4.922 1 35.97 200 ASN A N 1
ATOM 1536 C CA . ASN A 1 200 ? 2.912 -13.461 6.145 1 35.97 200 ASN A CA 1
ATOM 1537 C C . ASN A 1 200 ? 3.594 -12.102 6.285 1 35.97 200 ASN A C 1
ATOM 1539 O O . ASN A 1 200 ? 3.459 -11.445 7.316 1 35.97 200 ASN A O 1
ATOM 1543 N N . ALA A 1 201 ? 4.785 -12.164 5.879 1 33.59 201 ALA A N 1
ATOM 1544 C CA . ALA A 1 201 ? 5.445 -10.883 6.105 1 33.59 201 ALA A CA 1
ATOM 1545 C C . ALA A 1 201 ? 4.613 -9.734 5.547 1 33.59 201 ALA A C 1
ATOM 1547 O O . ALA A 1 201 ? 4.316 -9.695 4.352 1 33.59 201 ALA A O 1
ATOM 1548 N N . THR A 1 202 ? 3.768 -9.062 6.246 1 34.72 202 THR A N 1
ATOM 1549 C CA . THR A 1 202 ? 3.307 -7.676 6.27 1 34.72 202 THR A CA 1
ATOM 1550 C C . THR A 1 202 ? 4.109 -6.824 5.289 1 34.72 202 THR A C 1
ATOM 1552 O O . THR A 1 202 ? 5.191 -7.223 4.852 1 34.72 202 THR A O 1
ATOM 1555 N N . ALA A 1 203 ? 3.838 -5.5 5.422 1 36 203 ALA A N 1
ATOM 1556 C CA . ALA A 1 203 ? 4.215 -4.191 4.898 1 36 203 ALA A CA 1
ATOM 1557 C C . ALA A 1 203 ? 5.727 -4.086 4.723 1 36 203 ALA A C 1
ATOM 1559 O O . ALA A 1 203 ? 6.207 -3.352 3.854 1 36 203 ALA A O 1
ATOM 1560 N N . ALA A 1 204 ? 6.535 -4.738 5.648 1 35.34 204 ALA A N 1
ATOM 1561 C CA . ALA A 1 204 ? 7.844 -4.117 5.844 1 35.34 204 ALA A CA 1
ATOM 1562 C C . ALA A 1 204 ? 8.906 -4.789 4.973 1 35.34 204 ALA A C 1
ATOM 1564 O O . ALA A 1 204 ? 10.07 -4.398 4.996 1 35.34 204 ALA A O 1
ATOM 1565 N N . SER A 1 205 ? 8.797 -6.062 4.652 1 43.38 205 SER A N 1
ATOM 1566 C CA . SER A 1 205 ? 10.047 -6.453 4.02 1 43.38 205 SER A CA 1
ATOM 1567 C C . SER A 1 205 ? 10.219 -5.777 2.662 1 43.38 205 SER A C 1
ATOM 1569 O O . SER A 1 205 ? 9.445 -6.035 1.733 1 43.38 205 SER A O 1
ATOM 1571 N N . THR A 1 206 ? 10.656 -4.691 2.639 1 52.16 206 THR A N 1
ATOM 1572 C CA . THR A 1 206 ? 11.031 -3.697 1.642 1 52.16 206 THR A CA 1
ATOM 1573 C C . THR A 1 206 ? 11.781 -4.348 0.484 1 52.16 206 THR A C 1
ATOM 1575 O O . THR A 1 206 ? 12.078 -3.693 -0.52 1 52.16 206 THR A O 1
ATOM 1578 N N . GLU A 1 207 ? 12.094 -5.844 0.59 1 67.38 207 GLU A N 1
ATOM 1579 C CA . GLU A 1 207 ? 12.914 -6.277 -0.539 1 67.38 207 GLU A CA 1
ATOM 1580 C C . GLU A 1 207 ? 12.047 -6.805 -1.68 1 67.38 207 GLU A C 1
ATOM 1582 O O . GLU A 1 207 ? 11.133 -7.602 -1.456 1 67.38 207 GLU A O 1
ATOM 1587 N N . SER A 1 208 ? 12.148 -6.305 -2.797 1 77.88 208 SER A N 1
ATOM 1588 C CA . SER A 1 208 ? 11.453 -6.703 -4.012 1 77.88 208 SER A CA 1
ATOM 1589 C C . SER A 1 208 ? 11.766 -8.148 -4.383 1 77.88 208 SER A C 1
ATOM 1591 O O . SER A 1 208 ? 12.844 -8.656 -4.062 1 77.88 208 SER A O 1
ATOM 1593 N N . SER A 1 209 ? 10.828 -8.977 -4.828 1 83.81 209 SER A N 1
ATOM 1594 C CA . SER A 1 209 ? 10.992 -10.352 -5.285 1 83.81 209 SER A CA 1
ATOM 1595 C C . SER A 1 209 ? 12.102 -10.453 -6.324 1 83.81 209 SER A C 1
ATOM 1597 O O . SER A 1 209 ? 12.867 -11.422 -6.328 1 83.81 209 SER A O 1
ATOM 1599 N N . VAL A 1 210 ? 12.266 -9.469 -7.113 1 85.19 210 VAL A N 1
ATOM 1600 C CA . VAL A 1 210 ? 13.289 -9.477 -8.156 1 85.19 210 VAL A CA 1
ATOM 1601 C C . VAL A 1 210 ? 14.68 -9.453 -7.516 1 85.19 210 VAL A C 1
ATOM 1603 O O . VAL A 1 210 ? 15.578 -10.172 -7.949 1 85.19 210 VAL A O 1
ATOM 1606 N N . GLU A 1 211 ? 14.82 -8.695 -6.473 1 85.62 211 GLU A N 1
ATOM 1607 C CA . GLU A 1 211 ? 16.109 -8.609 -5.793 1 85.62 211 GLU A CA 1
ATOM 1608 C C . GLU A 1 211 ? 16.453 -9.922 -5.086 1 85.62 211 GLU A C 1
ATOM 1610 O O . GLU A 1 211 ? 17.609 -10.336 -5.059 1 85.62 211 GLU A O 1
ATOM 1615 N N . SER A 1 212 ? 15.461 -10.555 -4.57 1 87.69 212 SER A N 1
ATOM 1616 C CA . SER A 1 212 ? 15.695 -11.82 -3.889 1 87.69 212 SER A CA 1
ATOM 1617 C C . SER A 1 212 ? 16.109 -12.914 -4.875 1 87.69 212 SER A C 1
ATOM 1619 O O . SER A 1 212 ? 16.844 -13.828 -4.52 1 87.69 212 SER A O 1
ATOM 1621 N N . ILE A 1 213 ? 15.641 -12.812 -6.113 1 91.19 213 ILE A N 1
ATOM 1622 C CA . ILE A 1 213 ? 15.898 -13.828 -7.129 1 91.19 213 ILE A CA 1
ATOM 1623 C C . ILE A 1 213 ? 17.25 -13.57 -7.781 1 91.19 213 ILE A C 1
ATOM 1625 O O . ILE A 1 213 ? 18.031 -14.5 -8.008 1 91.19 213 ILE A O 1
ATOM 1629 N N . LEU A 1 214 ? 17.516 -12.297 -7.984 1 93.19 214 LEU A N 1
ATOM 1630 C CA . LEU A 1 214 ? 18.719 -11.969 -8.742 1 93.19 214 LEU A CA 1
ATOM 1631 C C . LEU A 1 214 ? 19.891 -11.656 -7.816 1 93.19 214 LEU A C 1
ATOM 1633 O O . LEU A 1 214 ? 21.031 -11.602 -8.258 1 93.19 214 LEU A O 1
ATOM 1637 N N . VAL A 1 215 ? 19.625 -11.492 -6.547 1 93.56 215 VAL A N 1
ATOM 1638 C CA . VAL A 1 215 ? 20.672 -11.25 -5.57 1 93.56 215 VAL A CA 1
ATOM 1639 C C . VAL A 1 215 ? 20.484 -12.172 -4.367 1 93.56 215 VAL A C 1
ATOM 1641 O O . VAL A 1 215 ? 20.172 -11.719 -3.268 1 93.56 215 VAL A O 1
ATOM 1644 N N . PRO A 1 216 ? 20.797 -13.461 -4.613 1 92.25 216 PRO A N 1
ATOM 1645 C CA . PRO A 1 216 ? 20.703 -14.367 -3.471 1 92.25 216 PRO A CA 1
ATOM 1646 C C . PRO A 1 216 ? 21.594 -13.945 -2.301 1 92.25 216 PRO A C 1
ATOM 1648 O O . PRO A 1 216 ? 22.703 -13.445 -2.51 1 92.25 216 PRO A O 1
ATOM 1651 N N . LYS A 1 217 ? 21.109 -14.102 -1.102 1 88.88 217 LYS A N 1
ATOM 1652 C CA . LYS A 1 217 ? 21.844 -13.75 0.109 1 88.88 217 LYS A CA 1
ATOM 1653 C C . LYS A 1 217 ? 22.438 -14.984 0.772 1 88.88 217 LYS A C 1
ATOM 1655 O O . LYS A 1 217 ? 21.719 -15.906 1.149 1 88.88 217 LYS A O 1
ATOM 1660 N N . LEU A 1 218 ? 23.75 -14.961 0.858 1 89.25 218 LEU A N 1
ATOM 1661 C CA . LEU A 1 218 ? 24.484 -16.109 1.403 1 89.25 218 LEU A CA 1
ATOM 1662 C C . LEU A 1 218 ? 24.828 -15.875 2.871 1 89.25 218 LEU A C 1
ATOM 1664 O O . LEU A 1 218 ? 25.203 -14.766 3.262 1 89.25 218 LEU A O 1
ATOM 1668 N N . GLN A 1 219 ? 24.438 -16.844 3.635 1 81.12 219 GLN A N 1
ATOM 1669 C CA . GLN A 1 219 ? 24.734 -16.766 5.062 1 81.12 219 GLN A CA 1
ATOM 1670 C C . GLN A 1 219 ? 25.938 -17.609 5.418 1 81.12 219 GLN A C 1
ATOM 1672 O O . GLN A 1 219 ? 26.047 -18.766 5 1 81.12 219 GLN A O 1
ATOM 1677 N N . ALA A 1 220 ? 26.891 -16.859 5.973 1 74.56 220 ALA A N 1
ATOM 1678 C CA . ALA A 1 220 ? 28.078 -17.578 6.414 1 74.56 220 ALA A CA 1
ATOM 1679 C C . ALA A 1 220 ? 27.734 -18.531 7.562 1 74.56 220 ALA A C 1
ATOM 1681 O O . ALA A 1 220 ? 26.734 -18.359 8.25 1 74.56 220 ALA A O 1
ATOM 1682 N N . THR A 1 221 ? 28.281 -19.766 7.559 1 63.62 221 THR A N 1
ATOM 1683 C CA . THR A 1 221 ? 28.078 -20.797 8.57 1 63.62 221 THR A CA 1
ATOM 1684 C C . THR A 1 221 ? 28.125 -20.203 9.969 1 63.62 221 THR A C 1
ATOM 1686 O O . THR A 1 221 ? 27.484 -20.719 10.891 1 63.62 221 THR A O 1
ATOM 1689 N N . SER A 1 222 ? 28.922 -19.078 10.102 1 60.12 222 SER A N 1
ATOM 1690 C CA . SER A 1 222 ? 28.922 -18.531 11.453 1 60.12 222 SER A CA 1
ATOM 1691 C C . SER A 1 222 ? 27.75 -17.594 11.672 1 60.12 222 SER A C 1
ATOM 1693 O O . SER A 1 222 ? 27.422 -16.766 10.82 1 60.12 222 SER A O 1
ATOM 1695 N N . ALA A 1 223 ? 26.641 -18.016 12.211 1 57.81 223 ALA A N 1
ATOM 1696 C CA . ALA A 1 223 ? 25.328 -17.453 12.5 1 57.81 223 ALA A CA 1
ATOM 1697 C C . ALA A 1 223 ? 25.406 -15.938 12.672 1 57.81 223 ALA A C 1
ATOM 1699 O O . ALA A 1 223 ? 24.422 -15.234 12.469 1 57.81 223 ALA A O 1
ATOM 1700 N N . ARG A 1 224 ? 26.609 -15.43 12.969 1 61.28 224 ARG A N 1
ATOM 1701 C CA . ARG A 1 224 ? 26.562 -14.078 13.523 1 61.28 224 ARG A CA 1
ATOM 1702 C C . ARG A 1 224 ? 26.703 -13.031 12.422 1 61.28 224 ARG A C 1
ATOM 1704 O O . ARG A 1 224 ? 26.531 -11.836 12.672 1 61.28 224 ARG A O 1
ATOM 1711 N N . GLY A 1 225 ? 26.859 -13.492 11.219 1 64.62 225 GLY A N 1
ATOM 1712 C CA . GLY A 1 225 ? 27.125 -12.398 10.289 1 64.62 225 GLY A CA 1
ATOM 1713 C C . GLY A 1 225 ? 25.938 -12.062 9.414 1 64.62 225 GLY A C 1
ATOM 1714 O O . GLY A 1 225 ? 24.969 -12.828 9.336 1 64.62 225 GLY A O 1
ATOM 1715 N N . ASN A 1 226 ? 25.906 -10.828 8.938 1 78.19 226 ASN A N 1
ATOM 1716 C CA . ASN A 1 226 ? 24.891 -10.352 8 1 78.19 226 ASN A CA 1
ATOM 1717 C C . ASN A 1 226 ? 24.984 -11.078 6.664 1 78.19 226 ASN A C 1
ATOM 1719 O O . ASN A 1 226 ? 26.078 -11.398 6.195 1 78.19 226 ASN A O 1
ATOM 1723 N N . PRO A 1 227 ? 23.938 -11.477 6.152 1 86 227 PRO A N 1
ATOM 1724 C CA . PRO A 1 227 ? 23.953 -12.125 4.84 1 86 227 PRO A CA 1
ATOM 1725 C C . PRO A 1 227 ? 24.641 -11.289 3.77 1 86 227 PRO A C 1
ATOM 1727 O O . PRO A 1 227 ? 24.516 -10.062 3.764 1 86 227 PRO A O 1
ATOM 1730 N N . VAL A 1 228 ? 25.516 -11.914 3.035 1 87.69 228 VAL A N 1
ATOM 1731 C CA . VAL A 1 228 ? 26.25 -11.25 1.967 1 87.69 228 VAL A CA 1
ATOM 1732 C C . VAL A 1 228 ? 25.547 -11.469 0.634 1 87.69 228 VAL A C 1
ATOM 1734 O O . VAL A 1 228 ? 25.234 -12.602 0.259 1 87.69 228 VAL A O 1
ATOM 1737 N N . PRO A 1 229 ? 25.234 -10.398 -0.104 1 91.81 229 PRO A N 1
ATOM 1738 C CA . PRO A 1 229 ? 24.562 -10.547 -1.396 1 91.81 229 PRO A CA 1
ATOM 1739 C C . PRO A 1 229 ? 25.484 -11.109 -2.48 1 91.81 229 PRO A C 1
ATOM 1741 O O . PRO A 1 229 ? 26.672 -10.781 -2.516 1 91.81 229 PRO A O 1
ATOM 1744 N N . TYR A 1 230 ? 25.078 -11.984 -3.252 1 93.38 230 TYR A N 1
ATOM 1745 C CA . TYR A 1 230 ? 25.766 -12.562 -4.398 1 93.38 230 TYR A CA 1
ATOM 1746 C C . TYR A 1 230 ? 24.953 -12.344 -5.68 1 93.38 230 TYR A C 1
ATOM 1748 O O . TYR A 1 230 ? 24.203 -13.227 -6.105 1 93.38 230 TYR A O 1
ATOM 1756 N N . PRO A 1 231 ? 25.094 -11.188 -6.355 1 95.25 231 PRO A N 1
ATOM 1757 C CA . PRO A 1 231 ? 24.328 -10.891 -7.56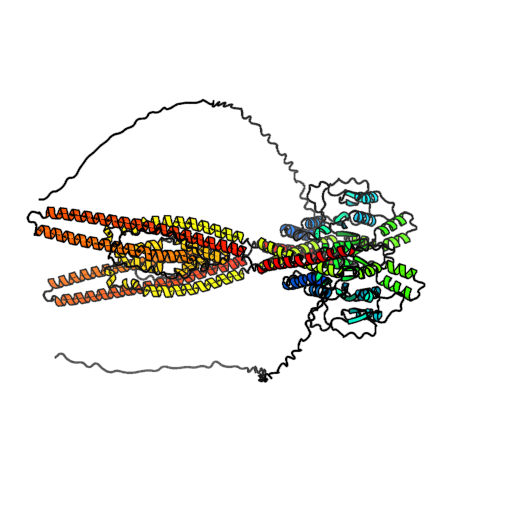6 1 95.25 231 PRO A CA 1
ATOM 1758 C C . PRO A 1 231 ? 24.672 -11.82 -8.727 1 95.25 231 PRO A C 1
ATOM 1760 O O . PRO A 1 231 ? 25.828 -12.227 -8.883 1 95.25 231 PRO A O 1
ATOM 1763 N N . VAL A 1 232 ? 23.703 -12.133 -9.492 1 96.25 232 VAL A N 1
ATOM 1764 C CA . VAL A 1 232 ? 23.875 -13.047 -10.609 1 96.25 232 VAL A CA 1
ATOM 1765 C C . VAL A 1 232 ? 23.266 -12.453 -11.867 1 96.25 232 VAL A C 1
ATOM 1767 O O . VAL A 1 232 ? 22.5 -11.484 -11.797 1 96.25 232 VAL A O 1
ATOM 1770 N N . HIS A 1 233 ? 23.641 -13.016 -13.039 1 94.25 233 HIS A N 1
ATOM 1771 C CA . HIS A 1 233 ? 23.125 -12.562 -14.32 1 94.25 233 HIS A CA 1
ATOM 1772 C C . HIS A 1 233 ? 21.812 -13.25 -14.656 1 94.25 233 HIS A C 1
ATOM 1774 O O . HIS A 1 233 ? 20.875 -12.617 -15.156 1 94.25 233 HIS A O 1
ATOM 1780 N N . LYS A 1 234 ? 21.812 -14.516 -14.398 1 93.94 234 LYS A N 1
ATOM 1781 C CA . LYS A 1 234 ? 20.672 -15.367 -14.672 1 93.94 234 LYS A CA 1
ATOM 1782 C C . LYS A 1 234 ? 20.328 -16.234 -13.469 1 93.94 234 LYS A C 1
ATOM 1784 O O . LYS A 1 234 ? 21.219 -16.594 -12.68 1 93.94 234 LYS A O 1
ATOM 1789 N N . THR A 1 235 ? 19.062 -16.516 -13.367 1 95.62 235 THR A N 1
ATOM 1790 C CA . THR A 1 235 ? 18.672 -17.375 -12.25 1 95.62 235 THR A CA 1
ATOM 1791 C C . THR A 1 235 ? 17.703 -18.453 -12.719 1 95.62 235 THR A C 1
ATOM 1793 O O . THR A 1 235 ? 16.75 -18.156 -13.445 1 95.62 235 THR A O 1
ATOM 1796 N N . LEU A 1 236 ? 18.047 -19.656 -12.438 1 96 236 LEU A N 1
ATOM 1797 C CA . LEU A 1 236 ? 17.172 -20.812 -12.656 1 96 236 LEU A CA 1
ATOM 1798 C C . LEU A 1 236 ? 16.562 -21.281 -11.336 1 96 236 LEU A C 1
ATOM 1800 O O . LEU A 1 236 ? 17.281 -21.594 -10.391 1 96 236 LEU A O 1
ATOM 1804 N N . ILE A 1 237 ? 15.273 -21.281 -11.289 1 95.31 237 ILE A N 1
ATOM 1805 C CA . ILE A 1 237 ? 14.578 -21.672 -10.07 1 95.31 237 ILE A CA 1
ATOM 1806 C C . ILE A 1 237 ? 13.914 -23.031 -10.266 1 95.31 237 ILE A C 1
ATOM 1808 O O . ILE A 1 237 ? 13.273 -23.281 -11.289 1 95.31 237 ILE A O 1
ATOM 1812 N N . LEU A 1 238 ? 14.156 -23.906 -9.328 1 96.75 238 LEU A N 1
ATOM 1813 C CA . LEU A 1 238 ? 13.539 -25.234 -9.391 1 96.75 238 LEU A CA 1
ATOM 1814 C C . LEU A 1 238 ? 12.555 -25.422 -8.242 1 96.75 238 LEU A C 1
ATOM 1816 O O . LEU A 1 238 ? 12.906 -25.25 -7.074 1 96.75 238 LEU A O 1
ATOM 1820 N N . GLY A 1 239 ? 11.32 -25.703 -8.578 1 94.12 239 GLY A N 1
ATOM 1821 C CA . GLY A 1 239 ? 10.297 -26.062 -7.598 1 94.12 239 GLY A CA 1
ATOM 1822 C C . GLY A 1 239 ? 9.852 -27.5 -7.699 1 94.12 239 GLY A C 1
ATOM 1823 O O . GLY A 1 239 ? 9.992 -28.141 -8.75 1 94.12 239 GLY A O 1
ATOM 1824 N N . GLU A 1 240 ? 9.367 -27.953 -6.539 1 92.5 240 GLU A N 1
ATOM 1825 C CA . GLU A 1 240 ? 8.852 -29.312 -6.5 1 92.5 240 GLU A CA 1
ATOM 1826 C C . GLU A 1 240 ? 7.324 -29.328 -6.496 1 92.5 240 GLU A C 1
ATOM 1828 O O . GLU A 1 240 ? 6.695 -28.844 -5.559 1 92.5 240 GLU A O 1
ATOM 1833 N N . GLY A 1 241 ? 6.801 -29.828 -7.578 1 89.56 241 GLY A N 1
ATOM 1834 C CA . GLY A 1 241 ? 5.355 -29.969 -7.609 1 89.56 241 GLY A CA 1
ATOM 1835 C C . GLY A 1 241 ? 4.637 -28.703 -8.016 1 89.56 241 GLY A C 1
ATOM 1836 O O . GLY A 1 241 ? 5.238 -27.625 -8.031 1 89.56 241 GLY A O 1
ATOM 1837 N N . LEU A 1 242 ? 3.432 -28.812 -8.289 1 89.94 242 LEU A N 1
ATOM 1838 C CA . LEU A 1 242 ? 2.609 -27.719 -8.797 1 89.94 242 LEU A CA 1
ATOM 1839 C C . LEU A 1 242 ? 2.43 -26.641 -7.73 1 89.94 242 LEU A C 1
ATOM 1841 O O . LEU A 1 242 ? 2.359 -25.453 -8.055 1 89.94 242 LEU A O 1
ATOM 1845 N N . ASP A 1 243 ? 2.334 -27.016 -6.488 1 88.44 243 ASP A N 1
ATOM 1846 C CA . ASP A 1 243 ? 2.143 -26.047 -5.402 1 88.44 243 ASP A CA 1
ATOM 1847 C C . ASP A 1 243 ? 3.311 -25.078 -5.328 1 88.44 243 ASP A C 1
ATOM 1849 O O . ASP A 1 243 ? 3.129 -23.906 -4.957 1 88.44 243 ASP A O 1
ATOM 1853 N N . SER A 1 244 ? 4.453 -25.578 -5.699 1 91.06 244 SER A N 1
ATOM 1854 C CA . SER A 1 244 ? 5.609 -24.688 -5.695 1 91.06 244 SER A CA 1
ATOM 1855 C C . SER A 1 244 ? 5.488 -23.609 -6.77 1 91.06 244 SER A C 1
ATOM 1857 O O . SER A 1 244 ? 5.961 -22.484 -6.594 1 91.06 244 SER A O 1
ATOM 1859 N N . ALA A 1 245 ? 4.93 -23.969 -7.887 1 90.5 245 ALA A N 1
ATOM 1860 C CA . ALA A 1 245 ? 4.699 -22.984 -8.945 1 90.5 245 ALA A CA 1
ATOM 1861 C C . ALA A 1 245 ? 3.76 -21.875 -8.469 1 90.5 245 ALA A C 1
ATOM 1863 O O . ALA A 1 245 ? 3.996 -20.703 -8.734 1 90.5 245 ALA A O 1
ATOM 1864 N N . ILE A 1 246 ? 2.768 -22.281 -7.773 1 88.88 246 ILE A N 1
ATOM 1865 C CA . ILE A 1 246 ? 1.794 -21.328 -7.254 1 88.88 246 ILE A CA 1
ATOM 1866 C C . ILE A 1 246 ? 2.453 -20.438 -6.199 1 88.88 246 ILE A C 1
ATOM 1868 O O . ILE A 1 246 ? 2.244 -19.219 -6.18 1 88.88 246 ILE A O 1
ATOM 1872 N N . ALA A 1 247 ? 3.191 -21.062 -5.344 1 87.56 247 ALA A N 1
ATOM 1873 C CA . ALA A 1 247 ? 3.898 -20.312 -4.305 1 87.56 247 ALA A CA 1
ATOM 1874 C C . ALA A 1 247 ? 4.844 -19.281 -4.922 1 87.56 247 ALA A C 1
ATOM 1876 O O . ALA A 1 247 ? 4.965 -18.156 -4.422 1 87.56 247 ALA A O 1
ATOM 1877 N N . PHE A 1 248 ? 5.52 -19.719 -5.934 1 90.12 248 PHE A N 1
ATOM 1878 C CA . PHE A 1 248 ? 6.41 -18.797 -6.621 1 90.12 248 PHE A CA 1
ATOM 1879 C C . PHE A 1 248 ? 5.617 -17.641 -7.227 1 90.12 248 PHE A C 1
ATOM 1881 O O . PHE A 1 248 ? 6.074 -16.484 -7.215 1 90.12 248 PHE A O 1
ATOM 1888 N N . GLY A 1 249 ? 4.531 -17.938 -7.871 1 87.12 249 GLY A N 1
ATOM 1889 C CA . GLY A 1 249 ? 3.674 -16.891 -8.391 1 87.12 249 GLY A CA 1
ATOM 1890 C C . GLY A 1 249 ? 3.264 -15.875 -7.336 1 87.12 249 GLY A C 1
ATOM 1891 O O . GLY A 1 249 ? 3.309 -14.664 -7.578 1 87.12 249 GLY A O 1
ATOM 1892 N N . ARG A 1 250 ? 2.875 -16.406 -6.188 1 85.62 250 ARG A N 1
ATOM 1893 C CA . ARG A 1 250 ? 2.488 -15.539 -5.082 1 85.62 250 ARG A CA 1
ATOM 1894 C C . ARG A 1 250 ? 3.654 -14.656 -4.648 1 85.62 250 ARG A C 1
ATOM 1896 O O . ARG A 1 250 ? 3.469 -13.477 -4.344 1 85.62 250 ARG A O 1
ATOM 1903 N N . PHE A 1 251 ? 4.789 -15.219 -4.637 1 86 251 PHE A N 1
ATOM 1904 C CA . PHE A 1 251 ? 6.004 -14.523 -4.234 1 86 251 PHE A CA 1
ATOM 1905 C C . PHE A 1 251 ? 6.367 -13.438 -5.242 1 86 251 PHE A C 1
ATOM 1907 O O . PHE A 1 251 ? 6.828 -12.359 -4.867 1 86 251 PHE A O 1
ATOM 1914 N N . SER A 1 252 ? 6.133 -13.719 -6.445 1 86.19 252 SER A N 1
ATOM 1915 C CA . SER A 1 252 ? 6.582 -12.82 -7.504 1 86.19 252 SER A CA 1
ATOM 1916 C C . SER A 1 252 ? 5.473 -11.867 -7.93 1 86.19 252 SER A C 1
ATOM 1918 O O . SER A 1 252 ? 5.469 -11.375 -9.062 1 86.19 252 SER A O 1
ATOM 1920 N N . ALA A 1 253 ? 4.477 -11.656 -7.133 1 79.31 253 ALA A N 1
ATOM 1921 C CA . ALA A 1 253 ? 3.334 -10.828 -7.5 1 79.31 253 ALA A CA 1
ATOM 1922 C C . ALA A 1 253 ? 3.748 -9.367 -7.664 1 79.31 253 ALA A C 1
ATOM 1924 O O . ALA A 1 253 ? 3.166 -8.641 -8.469 1 79.31 253 ALA A O 1
ATOM 1925 N N . ASP A 1 254 ? 4.738 -8.938 -6.859 1 69.06 254 ASP A N 1
ATOM 1926 C CA . ASP A 1 254 ? 5.164 -7.543 -6.906 1 69.06 254 ASP A CA 1
ATOM 1927 C C . ASP A 1 254 ? 6 -7.262 -8.148 1 69.06 254 ASP A C 1
ATOM 1929 O O . ASP A 1 254 ? 6.262 -6.105 -8.484 1 69.06 254 ASP A O 1
ATOM 1933 N N . SER A 1 255 ? 6.512 -8.289 -8.594 1 63.19 255 SER A N 1
ATOM 1934 C CA . SER A 1 255 ? 7.504 -8.117 -9.648 1 63.19 255 SER A CA 1
ATOM 1935 C C . SER A 1 255 ? 6.848 -8.086 -11.023 1 63.19 255 SER A C 1
ATOM 1937 O O . SER A 1 255 ? 6.012 -8.938 -11.344 1 63.19 255 SER A O 1
ATOM 1939 N N . ALA A 1 256 ? 6.5 -6.848 -11.492 1 53.56 256 ALA A N 1
ATOM 1940 C CA . ALA A 1 256 ? 5.961 -6.715 -12.844 1 53.56 256 ALA A CA 1
ATOM 1941 C C . ALA A 1 256 ? 6.547 -7.773 -13.773 1 53.56 256 ALA A C 1
ATOM 1943 O O . ALA A 1 256 ? 7.5 -8.469 -13.414 1 53.56 256 ALA A O 1
ATOM 1944 N N . LYS A 1 257 ? 6.273 -7.688 -15.219 1 54.62 257 LYS A N 1
ATOM 1945 C CA . LYS A 1 257 ? 6.328 -8.422 -16.484 1 54.62 257 LYS A CA 1
ATOM 1946 C C . LYS A 1 257 ? 7.727 -8.977 -16.734 1 54.62 257 LYS A C 1
ATOM 1948 O O . LYS A 1 257 ? 7.875 -10.062 -17.312 1 54.62 257 LYS A O 1
ATOM 1953 N N . GLU A 1 258 ? 8.883 -8.148 -16.531 1 55.81 258 GLU A N 1
ATOM 1954 C CA . GLU A 1 258 ? 9.906 -8.07 -17.578 1 55.81 258 GLU A CA 1
ATOM 1955 C C . GLU A 1 258 ? 11.094 -8.984 -17.25 1 55.81 258 GLU A C 1
ATOM 1957 O O . GLU A 1 258 ? 12.195 -8.781 -17.766 1 55.81 258 GLU A O 1
ATOM 1962 N N . LEU A 1 259 ? 10.938 -9.953 -16.344 1 70 259 LEU A N 1
ATOM 1963 C CA . LEU A 1 259 ? 12.211 -10.648 -16.156 1 70 259 LEU A CA 1
ATOM 1964 C C . LEU A 1 259 ? 12.43 -11.695 -17.234 1 70 259 LEU A C 1
ATOM 1966 O O . LEU A 1 259 ? 13.023 -12.742 -16.984 1 70 259 LEU A O 1
ATOM 1970 N N . ASP A 1 260 ? 12.055 -11.219 -18.406 1 70.19 260 ASP A N 1
ATOM 1971 C CA . ASP A 1 260 ? 12.148 -12.172 -19.5 1 70.19 260 ASP A CA 1
ATOM 1972 C C . ASP A 1 260 ? 13.602 -12.531 -19.797 1 70.19 260 ASP A C 1
ATOM 1974 O O . ASP A 1 260 ? 14.461 -11.648 -19.891 1 70.19 260 ASP A O 1
ATOM 1978 N N . GLY A 1 261 ? 14.008 -13.734 -19.797 1 78.44 261 GLY A N 1
ATOM 1979 C CA . GLY A 1 261 ? 15.297 -14.297 -20.188 1 78.44 261 GLY A CA 1
ATOM 1980 C C . GLY A 1 261 ? 16.266 -14.438 -19.031 1 78.44 261 GLY A C 1
ATOM 1981 O O . GLY A 1 261 ? 17.188 -15.242 -19.078 1 78.44 261 GLY A O 1
ATOM 1982 N N . MET A 1 262 ? 16.016 -13.625 -17.969 1 89.81 262 MET A N 1
ATOM 1983 C CA . MET A 1 262 ? 16.953 -13.656 -16.859 1 89.81 262 MET A CA 1
ATOM 1984 C C . MET A 1 262 ? 16.531 -14.688 -15.82 1 89.81 262 MET A C 1
ATOM 1986 O O . MET A 1 262 ? 17.375 -15.219 -15.086 1 89.81 262 MET A O 1
ATOM 1990 N N . VAL A 1 263 ? 15.289 -14.953 -15.812 1 91.81 263 VAL A N 1
ATOM 1991 C CA . VAL A 1 263 ? 14.789 -15.883 -14.812 1 91.81 263 VAL A CA 1
ATOM 1992 C C . VAL A 1 263 ? 13.992 -17 -15.492 1 91.81 263 VAL A C 1
ATOM 1994 O O . VAL A 1 263 ? 13.164 -16.734 -16.359 1 91.81 263 VAL A O 1
ATOM 1997 N N . LYS A 1 264 ? 14.344 -18.203 -15.273 1 92.69 264 LYS A N 1
ATOM 1998 C CA . LYS A 1 264 ? 13.609 -19.359 -15.758 1 92.69 264 LYS A CA 1
ATOM 1999 C C . LYS A 1 264 ? 13.125 -20.219 -14.602 1 92.69 264 LYS A C 1
ATOM 2001 O O . LYS A 1 264 ? 13.875 -20.5 -13.664 1 92.69 264 LYS A O 1
ATOM 2006 N N . LEU A 1 265 ? 11.867 -20.516 -14.578 1 93.5 265 LEU A N 1
ATOM 2007 C CA . LEU A 1 265 ? 11.273 -21.359 -13.547 1 93.5 265 LEU A CA 1
ATOM 2008 C C . LEU A 1 265 ? 11.078 -22.797 -14.062 1 93.5 265 LEU A C 1
ATOM 2010 O O . LEU A 1 265 ? 10.523 -23 -15.141 1 93.5 265 LEU A O 1
ATOM 2014 N N . ALA A 1 266 ? 11.703 -23.703 -13.406 1 95.12 266 ALA A N 1
ATOM 2015 C CA . ALA A 1 266 ? 11.508 -25.125 -13.688 1 95.12 266 ALA A CA 1
ATOM 2016 C C . ALA A 1 266 ? 10.766 -25.812 -12.547 1 95.12 266 ALA A C 1
ATOM 2018 O O . ALA A 1 266 ? 11.047 -25.562 -11.375 1 95.12 266 ALA A O 1
ATOM 2019 N N . ILE A 1 267 ? 9.773 -26.609 -12.875 1 94.12 267 ILE A N 1
ATOM 2020 C CA . ILE A 1 267 ? 9 -27.328 -11.875 1 94.12 267 ILE A CA 1
ATOM 2021 C C . ILE A 1 267 ? 9.141 -28.828 -12.109 1 94.12 267 ILE A C 1
ATOM 2023 O O . ILE A 1 267 ? 8.969 -29.312 -13.227 1 94.12 267 ILE A O 1
ATOM 2027 N N . ASN A 1 268 ? 9.555 -29.516 -11.055 1 94.19 268 ASN A N 1
ATOM 2028 C CA . ASN A 1 268 ? 9.672 -30.969 -11.117 1 94.19 268 ASN A CA 1
ATOM 2029 C C . ASN A 1 268 ? 8.312 -31.641 -11.062 1 94.19 268 ASN A C 1
ATOM 2031 O O . ASN A 1 268 ? 7.656 -31.641 -10.016 1 94.19 268 ASN A O 1
ATOM 2035 N N . LEU A 1 269 ? 7.887 -32.125 -12.18 1 91.44 269 LEU A N 1
ATOM 2036 C CA . LEU A 1 269 ? 6.609 -32.812 -12.32 1 91.44 269 LEU A CA 1
ATOM 2037 C C . LEU A 1 269 ? 6.801 -34.219 -12.898 1 91.44 269 LEU A C 1
ATOM 2039 O O . LEU A 1 269 ? 7.855 -34.5 -13.461 1 91.44 269 LEU A O 1
ATOM 2043 N N . PRO A 1 270 ? 5.809 -35.062 -12.656 1 89.12 270 PRO A N 1
ATOM 2044 C CA . PRO A 1 270 ? 5.922 -36.406 -13.266 1 89.12 270 PRO A CA 1
ATOM 2045 C C . PRO A 1 270 ? 6.059 -36.344 -14.789 1 89.12 270 PRO A C 1
ATOM 2047 O O . PRO A 1 270 ? 5.441 -35.469 -15.43 1 89.12 270 PRO A O 1
ATOM 2050 N N . ALA A 1 271 ? 6.891 -37.156 -15.367 1 87.94 271 ALA A N 1
ATOM 2051 C CA . ALA A 1 271 ? 7.219 -37.125 -16.797 1 87.94 271 ALA A CA 1
ATOM 2052 C C . ALA A 1 271 ? 6.004 -37.469 -17.641 1 87.94 271 ALA A C 1
ATOM 2054 O O . ALA A 1 271 ? 5.246 -38.406 -17.297 1 87.94 271 ALA A O 1
ATOM 2055 N N . PRO A 1 272 ? 5.801 -36.719 -18.641 1 86.38 272 PRO A N 1
ATOM 2056 C CA . PRO A 1 272 ? 4.668 -37 -19.531 1 86.38 272 PRO A CA 1
ATOM 2057 C C . PRO A 1 272 ? 4.816 -38.312 -20.281 1 86.38 272 PRO A C 1
ATOM 2059 O O . PRO A 1 272 ? 5.934 -38.812 -20.438 1 86.38 272 PRO A O 1
ATOM 2062 N N . ALA A 1 273 ? 3.662 -38.875 -20.641 1 79.56 273 ALA A N 1
ATOM 2063 C CA . ALA A 1 273 ? 3.662 -40.125 -21.391 1 79.56 273 ALA A CA 1
ATOM 2064 C C . ALA A 1 273 ? 4.121 -39.906 -22.828 1 79.56 273 ALA A C 1
ATOM 2066 O O . ALA A 1 273 ? 4.879 -40.688 -23.375 1 79.56 273 ALA A O 1
ATOM 2067 N N . GLU A 1 274 ? 3.559 -38.781 -23.406 1 73.81 274 GLU A N 1
ATOM 2068 C CA . GLU A 1 274 ? 3.924 -38.5 -24.797 1 73.81 274 GLU A CA 1
ATOM 2069 C C . GLU A 1 274 ? 4.984 -37.406 -24.875 1 73.81 274 GLU A C 1
ATOM 2071 O O . GLU A 1 274 ? 5.098 -36.562 -23.969 1 73.81 274 GLU A O 1
ATOM 2076 N N . ASP A 1 275 ? 5.93 -37.594 -25.844 1 64.75 275 ASP A N 1
ATOM 2077 C CA . ASP A 1 275 ? 6.996 -36.625 -26.062 1 64.75 275 ASP A CA 1
ATOM 2078 C C . ASP A 1 275 ? 6.426 -35.25 -26.359 1 64.75 275 ASP A C 1
ATOM 2080 O O . ASP A 1 275 ? 5.602 -35.094 -27.266 1 64.75 275 ASP A O 1
ATOM 2084 N N . ALA A 1 276 ? 6.129 -34.562 -25.297 1 60.44 276 ALA A N 1
ATOM 2085 C CA . ALA A 1 276 ? 5.578 -33.219 -25.516 1 60.44 276 ALA A CA 1
ATOM 2086 C C . ALA A 1 276 ? 6.641 -32.281 -26.047 1 60.44 276 ALA A C 1
ATOM 2088 O O . ALA A 1 276 ? 7.82 -32.406 -25.719 1 60.44 276 ALA A O 1
ATOM 2089 N N . VAL A 1 277 ? 6.273 -31.578 -27.219 1 57.91 277 VAL A N 1
ATOM 2090 C CA . VAL A 1 277 ? 7.148 -30.562 -27.828 1 57.91 277 VAL A CA 1
ATOM 2091 C C . VAL A 1 277 ? 7.363 -29.422 -26.844 1 57.91 277 VAL A C 1
ATOM 2093 O O . VAL A 1 277 ? 6.402 -28.797 -26.375 1 57.91 277 VAL A O 1
ATOM 2096 N N . PRO A 1 278 ? 8.602 -29.359 -26.375 1 58.78 278 PRO A N 1
ATOM 2097 C CA . PRO A 1 278 ? 8.875 -28.297 -25.391 1 58.78 278 PRO A CA 1
ATOM 2098 C C . PRO A 1 278 ? 8.664 -26.891 -25.953 1 58.78 278 PRO A C 1
ATOM 2100 O O . PRO A 1 278 ? 9.031 -26.625 -27.094 1 58.78 278 PRO A O 1
ATOM 2103 N N . ASP A 1 279 ? 7.637 -26.203 -25.562 1 58.66 279 ASP A N 1
ATOM 2104 C CA . ASP A 1 279 ? 7.59 -24.797 -25.938 1 58.66 279 ASP A CA 1
ATOM 2105 C C . ASP A 1 279 ? 8.734 -24.016 -25.297 1 58.66 279 ASP A C 1
ATOM 2107 O O . ASP A 1 279 ? 8.812 -23.922 -24.062 1 58.66 279 ASP A O 1
ATOM 2111 N N . VAL A 1 280 ? 9.82 -23.75 -26.094 1 55.81 280 VAL A N 1
ATOM 2112 C CA . VAL A 1 280 ? 11.062 -23.109 -25.688 1 55.81 280 VAL A CA 1
ATOM 2113 C C . VAL A 1 280 ? 10.773 -21.734 -25.094 1 55.81 280 VAL A C 1
ATOM 2115 O O . VAL A 1 280 ? 11.477 -21.281 -24.203 1 55.81 280 VAL A O 1
ATOM 2118 N N . GLN A 1 281 ? 9.719 -21.047 -25.531 1 57.12 281 GLN A N 1
ATOM 2119 C CA . GLN A 1 281 ? 9.625 -19.625 -25.25 1 57.12 281 GLN A CA 1
ATOM 2120 C C . GLN A 1 281 ? 8.805 -19.359 -23.984 1 57.12 281 GLN A C 1
ATOM 2122 O O . GLN A 1 281 ? 8.539 -18.219 -23.641 1 57.12 281 GLN A O 1
ATOM 2127 N N . THR A 1 282 ? 8.742 -20.484 -23.156 1 70.88 282 THR A N 1
ATOM 2128 C CA . THR A 1 282 ? 7.887 -20.219 -22 1 70.88 282 THR A CA 1
ATOM 2129 C C . THR A 1 282 ? 8.727 -19.859 -20.766 1 70.88 282 THR A C 1
ATOM 2131 O O . THR A 1 282 ? 9.914 -20.188 -20.719 1 70.88 282 THR A O 1
ATOM 2134 N N . THR A 1 283 ? 8.234 -18.984 -19.969 1 78.62 283 THR A N 1
ATOM 2135 C CA . THR A 1 283 ? 8.891 -18.531 -18.75 1 78.62 283 THR A CA 1
ATOM 2136 C C . THR A 1 283 ? 9.016 -19.656 -17.75 1 78.62 283 THR A C 1
ATOM 2138 O O . THR A 1 283 ? 9.844 -19.594 -16.844 1 78.62 283 THR A O 1
ATOM 2141 N N . SER A 1 284 ? 8.32 -20.781 -18 1 89.81 284 SER A N 1
ATOM 2142 C CA . SER A 1 284 ? 8.367 -21.906 -17.078 1 89.81 284 SER A CA 1
ATOM 2143 C C . SER A 1 284 ? 8.5 -23.234 -17.844 1 89.81 284 SER A C 1
ATOM 2145 O O . SER A 1 284 ? 8.156 -23.312 -19.016 1 89.81 284 SER A O 1
ATOM 2147 N N . ALA A 1 285 ? 9.219 -24.125 -17.297 1 91.56 285 ALA A N 1
ATOM 2148 C CA . ALA A 1 285 ? 9.414 -25.438 -17.922 1 91.56 285 ALA A CA 1
ATOM 2149 C C . ALA A 1 285 ? 9.102 -26.562 -16.938 1 91.56 285 ALA A C 1
ATOM 2151 O O . ALA A 1 285 ? 9.445 -26.469 -15.758 1 91.56 285 ALA A O 1
ATOM 2152 N N . ALA A 1 286 ? 8.328 -27.547 -17.406 1 92.12 286 ALA A N 1
ATOM 2153 C CA . ALA A 1 286 ? 8.086 -28.75 -16.609 1 92.12 286 ALA A CA 1
ATOM 2154 C C . ALA A 1 286 ? 9.219 -29.766 -16.797 1 92.12 286 ALA A C 1
ATOM 2156 O O . ALA A 1 286 ? 9.547 -30.141 -17.938 1 92.12 286 ALA A O 1
ATOM 2157 N N . VAL A 1 287 ? 9.875 -30.156 -15.758 1 93.81 287 VAL A N 1
ATOM 2158 C CA . VAL A 1 287 ? 11 -31.094 -15.852 1 93.81 287 VAL A CA 1
ATOM 2159 C C . VAL A 1 287 ? 10.805 -32.25 -14.867 1 93.81 287 VAL A C 1
ATOM 2161 O O . VAL A 1 287 ? 9.992 -32.156 -13.945 1 93.81 287 VAL A O 1
ATOM 2164 N N . ASN A 1 288 ? 11.43 -33.344 -15.141 1 94.44 288 ASN A N 1
ATOM 2165 C CA . ASN A 1 288 ? 11.469 -34.469 -14.242 1 94.44 288 ASN A CA 1
ATOM 2166 C C . ASN A 1 288 ? 12.906 -34.906 -13.961 1 94.44 288 ASN A C 1
ATOM 2168 O O . ASN A 1 288 ? 13.539 -35.562 -14.805 1 94.44 288 ASN A O 1
ATOM 2172 N N . ILE A 1 289 ? 13.359 -34.688 -12.812 1 94.94 289 ILE A N 1
ATOM 2173 C CA . ILE A 1 289 ? 14.75 -34.906 -12.43 1 94.94 289 ILE A CA 1
ATOM 2174 C C . ILE A 1 289 ? 15.039 -36.406 -12.391 1 94.94 289 ILE A C 1
ATOM 2176 O O . ILE A 1 289 ? 16.094 -36.844 -12.852 1 94.94 289 ILE A O 1
ATOM 2180 N N . GLU A 1 290 ? 14.141 -37.219 -11.953 1 93.56 290 GLU A N 1
ATOM 2181 C CA . GLU A 1 290 ? 14.344 -38.656 -11.812 1 93.56 290 GLU A CA 1
ATOM 2182 C C . GLU A 1 290 ? 14.5 -39.344 -13.172 1 93.56 290 GLU A C 1
ATOM 2184 O O . GLU A 1 290 ? 15.391 -40.156 -13.359 1 93.56 290 GLU A O 1
ATOM 2189 N N . THR A 1 291 ? 13.594 -38.969 -14.062 1 93.44 291 THR A N 1
ATOM 2190 C CA . THR A 1 291 ? 13.68 -39.531 -15.406 1 93.44 291 THR A CA 1
ATOM 2191 C C . THR A 1 291 ? 14.992 -39.125 -16.078 1 93.44 291 THR A C 1
ATOM 2193 O O . THR A 1 291 ? 15.594 -39.938 -16.812 1 93.44 291 THR A O 1
ATOM 2196 N N . GLY A 1 292 ? 15.391 -37.906 -15.883 1 94.75 292 GLY A N 1
ATOM 2197 C CA . GLY A 1 292 ? 16.672 -37.469 -16.422 1 94.75 292 GLY A CA 1
ATOM 2198 C C . GLY A 1 292 ? 17.859 -38.219 -15.844 1 94.75 292 GLY A C 1
ATOM 2199 O O . GLY A 1 292 ? 18.766 -38.594 -16.578 1 94.75 292 GLY A O 1
ATOM 2200 N N . ALA A 1 293 ? 17.812 -38.406 -14.562 1 94.62 293 ALA A N 1
ATOM 2201 C CA . ALA A 1 293 ? 18.891 -39.156 -13.898 1 94.62 293 ALA A CA 1
ATOM 2202 C C . ALA A 1 293 ? 18.938 -40.594 -14.391 1 94.62 293 ALA A C 1
ATOM 2204 O O . ALA A 1 293 ? 20.016 -41.156 -14.625 1 94.62 293 ALA A O 1
ATOM 2205 N N . LYS A 1 294 ? 17.797 -41.219 -14.547 1 93.94 294 LYS A N 1
ATOM 2206 C CA . LYS A 1 294 ? 17.734 -42.594 -15.047 1 93.94 294 LYS A CA 1
ATOM 2207 C C . LYS A 1 294 ? 18.25 -42.688 -16.484 1 93.94 294 LYS A C 1
ATOM 2209 O O . LYS A 1 294 ? 18.891 -43.656 -16.844 1 93.94 294 LYS A O 1
ATOM 2214 N N . ALA A 1 295 ? 17.922 -41.688 -17.234 1 94.69 295 ALA A N 1
ATOM 2215 C CA . ALA A 1 295 ? 18.391 -41.656 -18.625 1 94.69 295 ALA A CA 1
ATOM 2216 C C . ALA A 1 295 ? 19.922 -41.656 -18.688 1 94.69 295 ALA A C 1
ATOM 2218 O O . ALA A 1 295 ? 20.516 -42.406 -19.438 1 94.69 295 ALA A O 1
ATOM 2219 N N . ILE A 1 296 ? 20.594 -40.781 -17.891 1 94.38 296 ILE A N 1
ATOM 2220 C CA . ILE A 1 296 ? 22.047 -40.688 -17.875 1 94.38 296 ILE A CA 1
ATOM 2221 C C . ILE A 1 296 ? 22.641 -42 -17.375 1 94.38 296 ILE A C 1
ATOM 2223 O O . ILE A 1 296 ? 23.625 -42.5 -17.922 1 94.38 296 ILE A O 1
ATOM 2227 N N . ALA A 1 297 ? 22.016 -42.625 -16.359 1 93.69 297 ALA A N 1
ATOM 2228 C CA . ALA A 1 297 ? 22.5 -43.875 -15.797 1 93.69 297 ALA A CA 1
ATOM 2229 C C . ALA A 1 297 ? 22.422 -45 -16.812 1 93.69 297 ALA A C 1
ATOM 2231 O O . ALA A 1 297 ? 23.359 -45.812 -16.938 1 93.69 297 ALA A O 1
ATOM 2232 N N . THR A 1 298 ? 21.344 -45.031 -17.578 1 93.12 298 THR A N 1
ATOM 2233 C CA . THR A 1 298 ? 21.156 -46.062 -18.594 1 93.12 298 THR A CA 1
ATOM 2234 C C . THR A 1 298 ? 22.203 -45.906 -19.703 1 93.12 298 THR A C 1
ATOM 2236 O O . THR A 1 298 ? 22.703 -46.906 -20.219 1 93.12 298 THR A O 1
ATOM 2239 N N . PHE A 1 299 ? 22.453 -44.719 -20.094 1 93.38 299 PHE A N 1
ATOM 2240 C CA . PHE A 1 299 ? 23.453 -44.469 -21.125 1 93.38 299 PHE A CA 1
ATOM 2241 C C . PHE A 1 299 ? 24.828 -44.875 -20.656 1 93.38 299 PHE A C 1
ATOM 2243 O O . PHE A 1 299 ? 25.625 -45.438 -21.422 1 93.38 299 PHE A O 1
ATOM 2250 N N . ARG A 1 300 ? 25.156 -44.594 -19.375 1 92.81 300 ARG A N 1
ATOM 2251 C CA . ARG A 1 300 ? 26.453 -44.906 -18.797 1 92.81 300 ARG A CA 1
ATOM 2252 C C . ARG A 1 300 ? 26.625 -46.406 -18.656 1 92.81 300 ARG A C 1
ATOM 2254 O O . ARG A 1 300 ? 27.766 -46.906 -18.672 1 92.81 300 ARG A O 1
ATOM 2261 N N . ASP A 1 301 ? 25.562 -47.188 -18.531 1 91.38 301 ASP A N 1
ATOM 2262 C CA . ASP A 1 301 ? 25.641 -48.656 -18.453 1 91.38 301 ASP A CA 1
ATOM 2263 C C . ASP A 1 301 ? 26.109 -49.25 -19.766 1 91.38 301 ASP A C 1
ATOM 2265 O O . ASP A 1 301 ? 26.953 -50.156 -19.781 1 91.38 301 ASP A O 1
ATOM 2269 N N . SER A 1 302 ? 25.422 -48.75 -20.812 1 91 302 SER A N 1
ATOM 2270 C CA . SER A 1 302 ? 25.844 -49.188 -22.141 1 91 302 SER A CA 1
ATOM 2271 C C . SER A 1 302 ? 25.547 -48.156 -23.203 1 91 302 SER A C 1
ATOM 2273 O O . SER A 1 302 ? 24.453 -47.562 -23.234 1 91 302 SER A O 1
ATOM 2275 N N . ILE A 1 303 ? 26.438 -47.906 -24.016 1 88.06 303 ILE A N 1
ATOM 2276 C CA . ILE A 1 303 ? 26.312 -46.938 -25.094 1 88.06 303 ILE A CA 1
ATOM 2277 C C . ILE A 1 303 ? 25.219 -47.375 -26.062 1 88.06 303 ILE A C 1
ATOM 2279 O O . ILE A 1 303 ? 24.656 -46.562 -26.781 1 88.06 303 ILE A O 1
ATOM 2283 N N . GLN A 1 304 ? 24.859 -48.75 -26.062 1 88.19 304 GLN A N 1
ATOM 2284 C CA . GLN A 1 304 ? 23.844 -49.281 -26.938 1 88.19 304 GLN A CA 1
ATOM 2285 C C . GLN A 1 304 ? 22.453 -48.75 -26.578 1 88.19 304 GLN A C 1
ATOM 2287 O O . GLN A 1 304 ? 21.531 -48.781 -27.391 1 88.19 304 GLN A O 1
ATOM 2292 N N . ASN A 1 305 ? 22.453 -48.219 -25.375 1 90.75 305 ASN A N 1
ATOM 2293 C CA . ASN A 1 305 ? 21.188 -47.688 -24.891 1 90.75 305 ASN A CA 1
ATOM 2294 C C . ASN A 1 305 ? 21.031 -46.219 -25.281 1 90.75 305 ASN A C 1
ATOM 2296 O O . ASN A 1 305 ? 20.406 -45.438 -24.547 1 90.75 305 ASN A O 1
ATOM 2300 N N . SER A 1 306 ? 21.594 -45.781 -26.422 1 90.81 306 SER A N 1
ATOM 2301 C CA . SER A 1 306 ? 21.594 -44.375 -26.844 1 90.81 306 SER A CA 1
ATOM 2302 C C . SER A 1 306 ? 20.172 -43.906 -27.156 1 90.81 306 SER A C 1
ATOM 2304 O O . SER A 1 306 ? 19.812 -42.781 -26.812 1 90.81 306 SER A O 1
ATOM 2306 N N . ILE A 1 307 ? 19.375 -44.75 -27.719 1 91.81 307 ILE A N 1
ATOM 2307 C CA . ILE A 1 307 ? 18.016 -44.375 -28.078 1 91.81 307 ILE A CA 1
ATOM 2308 C C . ILE A 1 307 ? 17.188 -44.188 -26.812 1 91.81 307 ILE A C 1
ATOM 2310 O O . ILE A 1 307 ? 16.422 -43.219 -26.688 1 91.81 307 ILE A O 1
ATOM 2314 N N . ALA A 1 308 ? 17.406 -45.125 -25.891 1 91.19 308 ALA A N 1
ATOM 2315 C CA . ALA A 1 308 ? 16.688 -45 -24.625 1 91.19 308 ALA A CA 1
ATOM 2316 C C . ALA A 1 308 ? 17.094 -43.75 -23.891 1 91.19 308 ALA A C 1
ATOM 2318 O O . ALA A 1 308 ? 16.266 -43.094 -23.25 1 91.19 308 ALA A O 1
ATOM 2319 N N . TYR A 1 309 ? 18.344 -43.438 -23.969 1 92.25 309 TYR A N 1
ATOM 2320 C CA . TYR A 1 309 ? 18.828 -42.219 -23.359 1 92.25 309 TYR A CA 1
ATOM 2321 C C . TYR A 1 309 ? 18.172 -41 -23.969 1 92.25 309 TYR A C 1
ATOM 2323 O O . TYR A 1 309 ? 17.672 -40.125 -23.25 1 92.25 309 TYR A O 1
ATOM 2331 N N . GLU A 1 310 ? 18.172 -40.875 -25.281 1 91.31 310 GLU A N 1
ATOM 2332 C CA . GLU A 1 310 ? 17.609 -39.719 -25.953 1 91.31 310 GLU A CA 1
ATOM 2333 C C . GLU A 1 310 ? 16.141 -39.531 -25.625 1 91.31 310 GLU A C 1
ATOM 2335 O O . GLU A 1 310 ? 15.703 -38.406 -25.344 1 91.31 310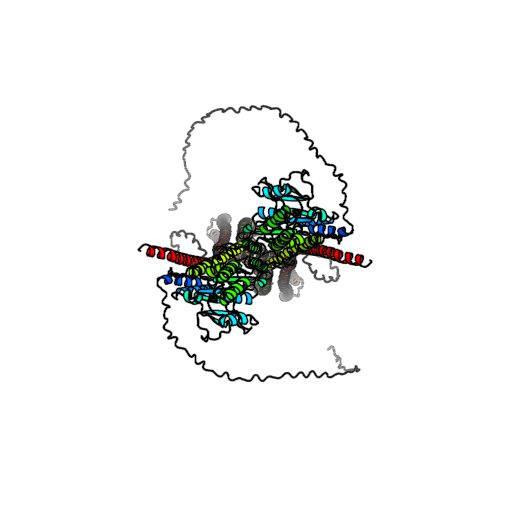 GLU A O 1
ATOM 2340 N N . HIS A 1 311 ? 15.422 -40.656 -25.641 1 89.94 311 HIS A N 1
ATOM 2341 C CA . HIS A 1 311 ? 14 -40.594 -25.328 1 89.94 311 HIS A CA 1
ATOM 2342 C C . HIS A 1 311 ? 13.781 -40.188 -23.875 1 89.94 311 HIS A C 1
ATOM 2344 O O . HIS A 1 311 ? 12.938 -39.312 -23.578 1 89.94 311 HIS A O 1
ATOM 2350 N N . GLY A 1 312 ? 14.555 -40.719 -22.984 1 91.5 312 GLY A N 1
ATOM 2351 C CA . GLY A 1 312 ? 14.438 -40.375 -21.562 1 91.5 312 GLY A CA 1
ATOM 2352 C C . GLY A 1 312 ? 14.844 -38.938 -21.266 1 91.5 312 GLY A C 1
ATOM 2353 O O . GLY A 1 312 ? 14.188 -38.25 -20.469 1 91.5 312 GLY A O 1
ATOM 2354 N N . TRP A 1 313 ? 15.93 -38.562 -21.938 1 92.69 313 TRP A N 1
ATOM 2355 C CA . TRP A 1 313 ? 16.422 -37.219 -21.734 1 92.69 313 TRP A CA 1
ATOM 2356 C C . TRP A 1 313 ? 15.422 -36.188 -22.25 1 92.69 313 TRP A C 1
ATOM 2358 O O . TRP A 1 313 ? 15.125 -35.188 -21.578 1 92.69 313 TRP A O 1
ATOM 2368 N N . PHE A 1 314 ? 14.844 -36.438 -23.359 1 91.19 314 PHE A N 1
ATOM 2369 C CA . PHE A 1 314 ? 13.883 -35.5 -23.938 1 91.19 314 PHE A CA 1
ATOM 2370 C C . PHE A 1 314 ? 12.578 -35.5 -23.156 1 91.19 314 PHE A C 1
ATOM 2372 O O . PHE A 1 314 ? 11.977 -34.469 -22.938 1 91.19 314 PHE A O 1
ATOM 2379 N N . ARG A 1 315 ? 12.188 -36.656 -22.688 1 89.56 315 ARG A N 1
ATOM 2380 C CA . ARG A 1 315 ? 10.961 -36.781 -21.906 1 89.56 315 ARG A CA 1
ATOM 2381 C C . ARG A 1 315 ? 11.094 -36.094 -20.562 1 89.56 315 ARG A C 1
ATOM 2383 O O . ARG A 1 315 ? 10.094 -35.656 -19.969 1 89.56 315 ARG A O 1
ATOM 2390 N N . SER A 1 316 ? 12.297 -36 -20.047 1 92.44 316 SER A N 1
ATOM 2391 C CA . SER A 1 316 ? 12.523 -35.344 -18.766 1 92.44 316 SER A CA 1
ATOM 2392 C C . SER A 1 316 ? 12.336 -33.844 -18.859 1 92.44 316 SER A C 1
ATOM 2394 O O . SER A 1 316 ? 12.117 -33.156 -17.844 1 92.44 316 SER A O 1
ATOM 2396 N N . GLY A 1 317 ? 12.406 -33.25 -20.062 1 91.69 317 GLY A N 1
ATOM 2397 C CA . GLY A 1 317 ? 12.281 -31.797 -20.25 1 91.69 317 GLY A CA 1
ATOM 2398 C C . GLY A 1 317 ? 13.562 -31.047 -19.953 1 91.69 317 GLY A C 1
ATOM 2399 O O . GLY A 1 317 ? 13.602 -29.812 -20.047 1 91.69 317 GLY A O 1
ATOM 2400 N N . LEU A 1 318 ? 14.734 -31.688 -19.625 1 94.12 318 LEU A N 1
ATOM 2401 C CA . LEU A 1 318 ? 15.977 -31.062 -19.188 1 94.12 318 LEU A CA 1
ATOM 2402 C C . LEU A 1 318 ? 16.672 -30.375 -20.359 1 94.12 318 LEU A C 1
ATOM 2404 O O . LEU A 1 318 ? 17.422 -29.406 -20.172 1 94.12 318 LEU A O 1
ATOM 2408 N N . PRO A 1 319 ? 16.438 -30.859 -21.641 1 93 319 PRO A N 1
ATOM 2409 C CA . PRO A 1 319 ? 17.062 -30.141 -22.766 1 93 319 PRO A CA 1
ATOM 2410 C C . PRO A 1 319 ? 16.656 -28.688 -22.844 1 93 319 PRO A C 1
ATOM 2412 O O . PRO A 1 319 ? 17.438 -27.844 -23.266 1 93 319 PRO A O 1
ATOM 2415 N N . VAL A 1 320 ? 15.438 -28.344 -22.391 1 92.38 320 VAL A N 1
ATOM 2416 C CA . VAL A 1 320 ? 14.961 -26.969 -22.406 1 92.38 320 VAL A CA 1
ATOM 2417 C C . VAL A 1 320 ? 15.828 -26.125 -21.469 1 92.38 320 VAL A C 1
ATOM 2419 O O . VAL A 1 320 ? 16.203 -25 -21.812 1 92.38 320 VAL A O 1
ATOM 2422 N N . LEU A 1 321 ? 16.156 -26.672 -20.344 1 94.5 321 LEU A N 1
ATOM 2423 C CA . LEU A 1 321 ? 16.969 -25.969 -19.375 1 94.5 321 LEU A CA 1
ATOM 2424 C C . LEU A 1 321 ? 18.422 -25.875 -19.828 1 94.5 321 LEU A C 1
ATOM 2426 O O . LEU A 1 321 ? 19.094 -24.859 -19.609 1 94.5 321 LEU A O 1
ATOM 2430 N N . SER A 1 322 ? 18.922 -26.969 -20.453 1 93.5 322 SER A N 1
ATOM 2431 C CA . SER A 1 322 ? 20.281 -26.953 -20.969 1 93.5 322 SER A CA 1
ATOM 2432 C C . SER A 1 322 ? 20.453 -25.891 -22.062 1 93.5 322 SER A C 1
ATOM 2434 O O . SER A 1 322 ? 21.453 -25.188 -22.094 1 93.5 322 SER A O 1
ATOM 2436 N N . ASN A 1 323 ? 19.438 -25.781 -22.891 1 91.62 323 ASN A N 1
ATOM 2437 C CA . ASN A 1 323 ? 19.469 -24.75 -23.922 1 91.62 323 ASN A CA 1
ATOM 2438 C C . ASN A 1 323 ? 19.359 -23.359 -23.344 1 91.62 323 ASN A C 1
ATOM 2440 O O . ASN A 1 323 ? 20.031 -22.422 -23.797 1 91.62 323 ASN A O 1
ATOM 2444 N N . TRP A 1 324 ? 18.531 -23.219 -22.359 1 92.75 324 TRP A N 1
ATOM 2445 C CA . TRP A 1 324 ? 18.359 -21.922 -21.719 1 92.75 324 TRP A CA 1
ATOM 2446 C C . TRP A 1 324 ? 19.641 -21.484 -21.031 1 92.75 324 TRP A C 1
ATOM 2448 O O . TRP A 1 324 ? 19.984 -20.297 -21.031 1 92.75 324 TRP A O 1
ATOM 2458 N N . LEU A 1 325 ? 20.328 -22.375 -20.391 1 93.06 325 LEU A N 1
ATOM 2459 C CA . LEU A 1 325 ? 21.562 -22.094 -19.672 1 93.06 325 LEU A CA 1
ATOM 2460 C C . LEU A 1 325 ? 22.609 -21.469 -20.594 1 93.06 325 LEU A C 1
ATOM 2462 O O . LEU A 1 325 ? 23.344 -20.562 -20.188 1 93.06 325 LEU A O 1
ATOM 2466 N N . VAL A 1 326 ? 22.641 -21.844 -21.875 1 90.88 326 VAL A N 1
ATOM 2467 C CA . VAL A 1 326 ? 23.688 -21.391 -22.797 1 90.88 326 VAL A CA 1
ATOM 2468 C C . VAL A 1 326 ? 23.125 -20.297 -23.703 1 90.88 326 VAL A C 1
ATOM 2470 O O . VAL A 1 326 ? 23.859 -19.734 -24.531 1 90.88 326 VAL A O 1
ATOM 2473 N N . GLN A 1 327 ? 21.922 -20 -23.438 1 88 327 GLN A N 1
ATOM 2474 C CA . GLN A 1 327 ? 21.297 -18.969 -24.266 1 88 327 GLN A CA 1
ATOM 2475 C C . GLN A 1 327 ? 21.891 -17.594 -23.984 1 88 327 GLN A C 1
ATOM 2477 O O . GLN A 1 327 ? 22.141 -17.25 -22.828 1 88 327 GLN A O 1
ATOM 2482 N N . ASP A 1 328 ? 22.188 -16.781 -24.953 1 82.75 328 ASP A N 1
ATOM 2483 C CA . ASP A 1 328 ? 22.609 -15.383 -24.906 1 82.75 328 ASP A CA 1
ATOM 2484 C C . ASP A 1 328 ? 24 -15.25 -24.281 1 82.75 328 ASP A C 1
ATOM 2486 O O . ASP A 1 328 ? 24.297 -14.273 -23.594 1 82.75 328 ASP A O 1
ATOM 2490 N N . LEU A 1 329 ? 24.75 -16.359 -24.312 1 84.44 329 LEU A N 1
ATOM 2491 C CA . LEU A 1 329 ? 26.109 -16.312 -23.781 1 84.44 329 LEU A CA 1
ATOM 2492 C C . LEU A 1 329 ? 27.125 -16.094 -24.891 1 84.44 329 LEU A C 1
ATOM 2494 O O . LEU A 1 329 ? 28.328 -15.938 -24.641 1 84.44 329 LEU A O 1
ATOM 2498 N N . GLN A 1 330 ? 26.609 -15.992 -26.141 1 74.62 330 GLN A N 1
ATOM 2499 C CA . GLN A 1 330 ? 27.516 -15.859 -27.281 1 74.62 330 GLN A CA 1
ATOM 2500 C C . GLN A 1 330 ? 28.156 -14.477 -27.328 1 74.62 330 GLN A C 1
ATOM 2502 O O . GLN A 1 330 ? 27.531 -13.484 -26.922 1 74.62 330 GLN A O 1
ATOM 2507 N N . THR A 1 331 ? 29.469 -14.43 -27.391 1 64.81 331 THR A N 1
ATOM 2508 C CA . THR A 1 331 ? 30.328 -13.242 -27.359 1 64.81 331 THR A CA 1
ATOM 2509 C C . THR A 1 331 ? 30.219 -12.453 -28.656 1 64.81 331 THR A C 1
ATOM 2511 O O . THR A 1 331 ? 31.031 -11.586 -28.938 1 64.81 331 THR A O 1
ATOM 2514 N N . SER A 1 332 ? 29.172 -12.727 -29.516 1 56.75 332 SER A N 1
ATOM 2515 C CA . SER A 1 332 ? 29.297 -12.086 -30.812 1 56.75 332 SER A CA 1
ATOM 2516 C C . SER A 1 332 ? 29.406 -10.57 -30.688 1 56.75 332 SER A C 1
ATOM 2518 O O . SER A 1 332 ? 29.969 -9.906 -31.547 1 56.75 332 SER A O 1
ATOM 2520 N N . SER A 1 333 ? 28.703 -10.062 -29.719 1 60.44 333 SER A N 1
ATOM 2521 C CA . SER A 1 333 ? 28.703 -8.602 -29.641 1 60.44 333 SER A CA 1
ATOM 2522 C C . SER A 1 333 ? 29.672 -8.109 -28.578 1 60.44 333 SER A C 1
ATOM 2524 O O . SER A 1 333 ? 30.266 -8.914 -27.859 1 60.44 333 SER A O 1
ATOM 2526 N N . THR A 1 334 ? 30.016 -6.863 -28.609 1 65.69 334 THR A N 1
ATOM 2527 C CA . THR A 1 334 ? 30.922 -6.195 -27.688 1 65.69 334 THR A CA 1
ATOM 2528 C C . THR A 1 334 ? 30.516 -6.48 -26.234 1 65.69 334 THR A C 1
ATOM 2530 O O . THR A 1 334 ? 31.375 -6.695 -25.375 1 65.69 334 THR A O 1
ATOM 2533 N N . ILE A 1 335 ? 29.25 -6.637 -26.031 1 77.06 335 ILE A N 1
ATOM 2534 C CA . ILE A 1 335 ? 28.781 -6.961 -24.688 1 77.06 335 ILE A CA 1
ATOM 2535 C C . ILE A 1 335 ? 27.844 -8.164 -24.75 1 77.06 335 ILE A C 1
ATOM 2537 O O . ILE A 1 335 ? 27.047 -8.297 -25.672 1 77.06 335 ILE A O 1
ATOM 2541 N N . LYS A 1 336 ? 28.094 -9.078 -23.953 1 83.31 336 LYS A N 1
ATOM 2542 C CA . LYS A 1 336 ? 27.234 -10.258 -23.859 1 83.31 336 LYS A CA 1
ATOM 2543 C C . LYS A 1 336 ? 25.766 -9.852 -23.656 1 83.31 336 LYS A C 1
ATOM 2545 O O . LYS A 1 336 ? 25.484 -8.891 -22.938 1 83.31 336 LYS A O 1
ATOM 2550 N N . PRO A 1 337 ? 24.891 -10.391 -24.344 1 87.44 337 PRO A N 1
ATOM 2551 C CA . PRO A 1 337 ? 23.469 -10.086 -24.172 1 87.44 337 PRO A CA 1
ATOM 2552 C C . PRO A 1 337 ? 23.016 -10.227 -22.719 1 87.44 337 PRO A C 1
ATOM 2554 O O . PRO A 1 337 ? 22.094 -9.531 -22.281 1 87.44 337 PRO A O 1
ATOM 2557 N N . THR A 1 338 ? 23.594 -11.078 -21.984 1 89.94 338 THR A N 1
ATOM 2558 C CA . THR A 1 338 ? 23.25 -11.234 -20.578 1 89.94 338 THR A CA 1
ATOM 2559 C C . THR A 1 338 ? 23.594 -9.977 -19.797 1 89.94 338 THR A C 1
ATOM 2561 O O . THR A 1 338 ? 22.844 -9.578 -18.891 1 89.94 338 THR A O 1
ATOM 2564 N N . MET A 1 339 ? 24.656 -9.336 -20.156 1 88.75 339 MET A N 1
ATOM 2565 C CA . MET A 1 339 ? 25.047 -8.086 -19.5 1 88.75 339 MET A CA 1
ATOM 2566 C C . MET A 1 339 ? 24.109 -6.957 -19.891 1 88.75 339 MET A C 1
ATOM 2568 O O . MET A 1 339 ? 23.766 -6.125 -19.047 1 88.75 339 MET A O 1
ATOM 2572 N N . LYS A 1 340 ? 23.734 -6.973 -21.078 1 88 340 LYS A N 1
ATOM 2573 C CA . LYS A 1 340 ? 22.766 -5.977 -21.531 1 88 340 LYS A CA 1
ATOM 2574 C C . LYS A 1 340 ? 21.438 -6.129 -20.781 1 88 340 LYS A C 1
ATOM 2576 O O . LYS A 1 340 ? 20.828 -5.133 -20.375 1 88 340 LYS A O 1
ATOM 2581 N N . ALA A 1 341 ? 21.047 -7.379 -20.641 1 89.94 341 ALA A N 1
ATOM 2582 C CA . ALA A 1 341 ? 19.797 -7.645 -19.922 1 89.94 341 ALA A CA 1
ATOM 2583 C C . ALA A 1 341 ? 19.906 -7.207 -18.469 1 89.94 341 ALA A C 1
ATOM 2585 O O . ALA A 1 341 ? 18.953 -6.68 -17.891 1 89.94 341 ALA A O 1
ATOM 2586 N N . LEU A 1 342 ? 21.062 -7.438 -17.906 1 92.06 342 LEU A N 1
ATOM 2587 C CA . LEU A 1 342 ? 21.297 -7.031 -16.516 1 92.06 342 LEU A CA 1
ATOM 2588 C C . LEU A 1 342 ? 21.188 -5.516 -16.375 1 92.06 342 LEU A C 1
ATOM 2590 O O . LEU A 1 342 ? 20.484 -5.023 -15.484 1 92.06 342 LEU A O 1
ATOM 2594 N N . ILE A 1 343 ? 21.812 -4.773 -17.281 1 91.12 343 ILE A N 1
ATOM 2595 C CA . ILE A 1 343 ? 21.828 -3.318 -17.203 1 91.12 343 ILE A CA 1
ATOM 2596 C C . ILE A 1 343 ? 20.422 -2.773 -17.469 1 91.12 343 ILE A C 1
ATOM 2598 O O . ILE A 1 343 ? 19.953 -1.864 -16.781 1 91.12 343 ILE A O 1
ATOM 2602 N N . SER A 1 344 ? 19.766 -3.334 -18.453 1 90.38 344 SER A N 1
ATOM 2603 C CA . SER A 1 344 ? 18.406 -2.896 -18.766 1 90.38 344 SER A CA 1
ATOM 2604 C C . SER A 1 344 ? 17.469 -3.154 -17.578 1 90.38 344 SER A C 1
ATOM 2606 O O . SER A 1 344 ? 16.609 -2.33 -17.281 1 90.38 344 SER A O 1
ATOM 2608 N N . SER A 1 345 ? 17.625 -4.32 -16.969 1 90.69 345 SER A N 1
ATOM 2609 C CA . SER A 1 345 ? 16.797 -4.645 -15.82 1 90.69 345 SER A CA 1
ATOM 2610 C C . SER A 1 345 ? 17.094 -3.713 -14.648 1 90.69 345 SER A C 1
ATOM 2612 O O . SER A 1 345 ? 16.188 -3.322 -13.914 1 90.69 345 SER A O 1
ATOM 2614 N N . LEU A 1 346 ? 18.312 -3.365 -14.484 1 91 346 LEU A N 1
ATOM 2615 C CA . LEU A 1 346 ? 18.703 -2.453 -13.422 1 91 346 LEU A CA 1
ATOM 2616 C C . LEU A 1 346 ? 18.062 -1.084 -13.602 1 91 346 LEU A C 1
ATOM 2618 O O . LEU A 1 346 ? 17.516 -0.519 -12.656 1 91 346 LEU A O 1
ATOM 2622 N N . VAL A 1 347 ? 18.094 -0.574 -14.789 1 91.25 347 VAL A N 1
ATOM 2623 C CA . VAL A 1 347 ? 17.547 0.743 -15.094 1 91.25 347 VAL A CA 1
ATOM 2624 C C . VAL A 1 347 ? 16.031 0.712 -14.945 1 91.25 347 VAL A C 1
ATOM 2626 O O . VAL A 1 347 ? 15.43 1.652 -14.414 1 91.25 347 VAL A O 1
ATOM 2629 N N . ALA A 1 348 ? 15.492 -0.363 -15.367 1 88.12 348 ALA A N 1
ATOM 2630 C CA . ALA A 1 348 ? 14.039 -0.5 -15.234 1 88.12 348 ALA A CA 1
ATOM 2631 C C . ALA A 1 348 ? 13.625 -0.535 -13.766 1 88.12 348 ALA A C 1
ATOM 2633 O O . ALA A 1 348 ? 12.586 0.017 -13.398 1 88.12 348 ALA A O 1
ATOM 2634 N N . ASP A 1 349 ? 14.406 -1.174 -12.984 1 87.56 349 ASP A N 1
ATOM 2635 C CA . ASP A 1 349 ? 14.125 -1.261 -11.555 1 87.56 349 ASP A CA 1
ATOM 2636 C C . ASP A 1 349 ? 14.188 0.117 -10.898 1 87.56 349 ASP A C 1
ATOM 2638 O O . ASP A 1 349 ? 13.336 0.453 -10.07 1 87.56 349 ASP A O 1
ATOM 2642 N N . VAL A 1 350 ? 15.133 0.88 -11.227 1 90 350 VAL A N 1
ATOM 2643 C CA . VAL A 1 350 ? 15.273 2.221 -10.664 1 90 350 VAL A CA 1
ATOM 2644 C C . VAL A 1 350 ? 14.102 3.092 -11.094 1 90 350 VAL A C 1
ATOM 2646 O O . VAL A 1 350 ? 13.531 3.828 -10.281 1 90 350 VAL A O 1
ATOM 2649 N N . GLU A 1 351 ? 13.719 2.963 -12.305 1 89.25 351 GLU A N 1
ATOM 2650 C CA . GLU A 1 351 ? 12.586 3.73 -12.812 1 89.25 351 GLU A CA 1
ATOM 2651 C C . GLU A 1 351 ? 11.297 3.352 -12.086 1 89.25 351 GLU A C 1
ATOM 2653 O O . GLU A 1 351 ? 10.477 4.219 -11.766 1 89.25 351 GLU A O 1
ATOM 2658 N N . ALA A 1 352 ? 11.164 2.088 -11.898 1 85.44 352 ALA A N 1
ATOM 2659 C CA . ALA A 1 352 ? 9.969 1.62 -11.203 1 85.44 352 ALA A CA 1
ATOM 2660 C C . ALA A 1 352 ? 9.93 2.139 -9.766 1 85.44 352 ALA A C 1
ATOM 2662 O O . ALA A 1 352 ? 8.875 2.541 -9.273 1 85.44 352 ALA A O 1
ATOM 2663 N N . LYS A 1 353 ? 11.047 2.088 -9.102 1 85.19 353 LYS A N 1
ATOM 2664 C CA . LYS A 1 353 ? 11.109 2.582 -7.734 1 85.19 353 LYS A CA 1
ATOM 2665 C C . LYS A 1 353 ? 10.844 4.082 -7.676 1 85.19 353 LYS A C 1
ATOM 2667 O O . LYS A 1 353 ? 10.172 4.566 -6.762 1 85.19 353 LYS A O 1
ATOM 2672 N N . LEU A 1 354 ? 11.367 4.84 -8.656 1 87.62 354 LEU A N 1
ATOM 2673 C CA . LEU A 1 354 ? 11.141 6.277 -8.734 1 87.62 354 LEU A CA 1
ATOM 2674 C C . LEU A 1 354 ? 9.672 6.582 -8.992 1 87.62 354 LEU A C 1
ATOM 2676 O O . LEU A 1 354 ? 9.109 7.496 -8.391 1 87.62 354 LEU A O 1
ATOM 2680 N N . ALA A 1 355 ? 9.094 5.832 -9.844 1 84.44 355 ALA A N 1
ATOM 2681 C CA . ALA A 1 355 ? 7.68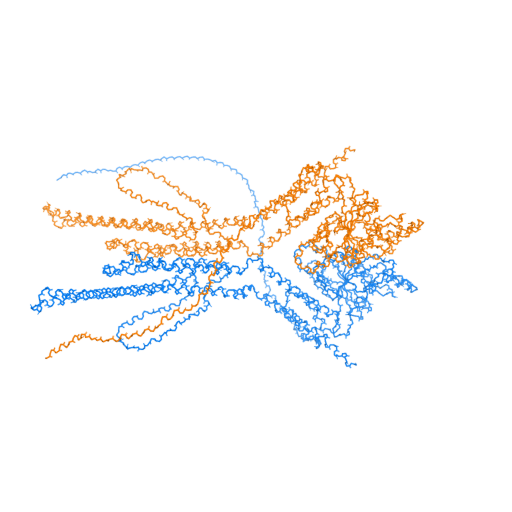 6.02 -10.148 1 84.44 355 ALA A CA 1
ATOM 2682 C C . ALA A 1 355 ? 6.809 5.723 -8.93 1 84.44 355 ALA A C 1
ATOM 2684 O O . ALA A 1 355 ? 5.82 6.418 -8.688 1 84.44 355 ALA A O 1
ATOM 2685 N N . LYS A 1 356 ? 7.152 4.684 -8.258 1 80.31 356 LYS A N 1
ATOM 2686 C CA . LYS A 1 356 ? 6.402 4.344 -7.055 1 80.31 356 LYS A CA 1
ATOM 2687 C C . LYS A 1 356 ? 6.5 5.453 -6.012 1 80.31 356 LYS A C 1
ATOM 2689 O O . LYS A 1 356 ? 5.512 5.781 -5.352 1 80.31 356 LYS A O 1
ATOM 2694 N N . GLU A 1 357 ? 7.621 6 -5.832 1 79.06 357 GLU A N 1
ATOM 2695 C CA . GLU A 1 357 ? 7.809 7.086 -4.879 1 79.06 357 GLU A CA 1
ATOM 2696 C C . GLU A 1 357 ? 7.039 8.336 -5.301 1 79.06 357 GLU A C 1
ATOM 2698 O O . GLU A 1 357 ? 6.469 9.031 -4.457 1 79.06 357 GLU A O 1
ATOM 2703 N N . ASP A 1 358 ? 7.082 8.578 -6.551 1 79.88 358 ASP A N 1
ATOM 2704 C CA . ASP A 1 358 ? 6.324 9.719 -7.066 1 79.88 358 ASP A CA 1
ATOM 2705 C C . ASP A 1 358 ? 4.832 9.547 -6.805 1 79.88 358 ASP A C 1
ATOM 2707 O O . ASP A 1 358 ? 4.148 10.5 -6.426 1 79.88 358 ASP A O 1
ATOM 2711 N N . LEU A 1 359 ? 4.414 8.336 -7.02 1 75.69 359 LEU A N 1
ATOM 2712 C CA . LEU A 1 359 ? 3.002 8.062 -6.781 1 75.69 359 LEU A CA 1
ATOM 2713 C C . LEU A 1 359 ? 2.66 8.219 -5.301 1 75.69 359 LEU A C 1
ATOM 2715 O O . LEU A 1 359 ? 1.606 8.75 -4.957 1 75.69 359 LEU A O 1
ATOM 2719 N N . ALA A 1 360 ? 3.463 7.734 -4.488 1 69.94 360 ALA A N 1
ATOM 2720 C CA . ALA A 1 360 ? 3.24 7.863 -3.051 1 69.94 360 ALA A CA 1
ATOM 2721 C C . ALA A 1 360 ? 3.188 9.328 -2.633 1 69.94 360 ALA A C 1
ATOM 2723 O O . ALA A 1 360 ? 2.373 9.711 -1.79 1 69.94 360 ALA A O 1
ATOM 2724 N N . LEU A 1 361 ? 4.066 10.094 -3.164 1 67 361 LEU A N 1
ATOM 2725 C CA . LEU A 1 361 ? 4.102 11.523 -2.869 1 67 361 LEU A CA 1
ATOM 2726 C C . LEU A 1 361 ? 2.826 12.211 -3.35 1 67 361 LEU A C 1
ATOM 2728 O O . LEU A 1 361 ? 2.287 13.078 -2.658 1 67 361 LEU A O 1
ATOM 2732 N N . GLN A 1 362 ? 2.508 11.758 -4.496 1 65.56 362 GLN A N 1
ATOM 2733 C CA . GLN A 1 362 ? 1.276 12.32 -5.039 1 65.56 362 GLN A CA 1
ATOM 2734 C C . GLN A 1 362 ? 0.079 11.977 -4.156 1 65.56 362 GLN A C 1
ATOM 2736 O O . GLN A 1 362 ? -0.795 12.812 -3.932 1 65.56 362 GLN A O 1
ATOM 2741 N N . GLN A 1 363 ? 0.023 10.742 -3.68 1 60.47 363 GLN A N 1
ATOM 2742 C CA . GLN A 1 363 ? -1.068 10.305 -2.816 1 60.47 363 GLN A CA 1
ATOM 2743 C C . GLN A 1 363 ? -1.03 11.031 -1.473 1 60.47 363 GLN A C 1
ATOM 2745 O O . GLN A 1 363 ? -2.074 11.391 -0.925 1 60.47 363 GLN A O 1
ATOM 2750 N N . ARG A 1 364 ? 0.065 11.211 -0.914 1 56.44 364 ARG A N 1
ATOM 2751 C CA . ARG A 1 364 ? 0.212 11.938 0.339 1 56.44 364 ARG A CA 1
ATOM 2752 C C . ARG A 1 364 ? -0.248 13.383 0.186 1 56.44 364 ARG A C 1
ATOM 2754 O O . ARG A 1 364 ? -0.883 13.938 1.086 1 56.44 364 ARG A O 1
ATOM 2761 N N . ARG A 1 365 ? 0.192 13.945 -0.816 1 53.91 365 ARG A N 1
ATOM 2762 C CA . ARG A 1 365 ? -0.232 15.312 -1.098 1 53.91 365 ARG A CA 1
ATOM 2763 C C . ARG A 1 365 ? -1.75 15.406 -1.219 1 53.91 365 ARG A C 1
ATOM 2765 O O . ARG A 1 365 ? -2.354 16.391 -0.8 1 53.91 365 ARG A O 1
ATOM 2772 N N . ALA A 1 366 ? -2.229 14.266 -1.806 1 49.94 366 ALA A N 1
ATOM 2773 C CA . ALA A 1 366 ? -3.68 14.242 -1.965 1 49.94 366 ALA A CA 1
ATOM 2774 C C . ALA A 1 366 ? -4.379 14.078 -0.617 1 49.94 366 ALA A C 1
ATOM 2776 O O . ALA A 1 366 ? -5.484 14.578 -0.417 1 49.94 366 ALA A O 1
ATOM 2777 N N . SER A 1 367 ? -3.934 13.258 0.354 1 46.31 367 SER A N 1
ATOM 2778 C CA . SER A 1 367 ? -4.594 12.984 1.626 1 46.31 367 SER A CA 1
ATOM 2779 C C . SER A 1 367 ? -4.391 14.133 2.611 1 46.31 367 SER A C 1
ATOM 2781 O O . SER A 1 367 ? -5.141 14.266 3.578 1 46.31 367 SER A O 1
ATOM 2783 N N . THR A 1 368 ? -3.258 14.719 2.895 1 45.31 368 THR A N 1
ATOM 2784 C CA . THR A 1 368 ? -3.062 15.836 3.805 1 45.31 368 THR A CA 1
ATOM 2785 C C . THR A 1 368 ? -3.922 17.031 3.391 1 45.31 368 THR A C 1
ATOM 2787 O O . THR A 1 368 ? -3.977 17.375 2.211 1 45.31 368 THR A O 1
ATOM 2790 N N . PRO A 1 369 ? -4.918 17.562 4.117 1 45.62 369 PRO A N 1
ATOM 2791 C CA . PRO A 1 369 ? -5.633 18.781 3.754 1 45.62 369 PRO A CA 1
ATOM 2792 C C . PRO A 1 369 ? -4.746 19.781 3.004 1 45.62 369 PRO A C 1
ATOM 2794 O O . PRO A 1 369 ? -3.596 20 3.387 1 45.62 369 PRO A O 1
ATOM 2797 N N . THR A 1 370 ? -4.852 19.938 1.71 1 51.75 370 THR A N 1
ATOM 2798 C CA . THR A 1 370 ? -4.023 20.516 0.65 1 51.75 370 THR A CA 1
ATOM 2799 C C . THR A 1 370 ? -3.455 21.859 1.071 1 51.75 370 THR A C 1
ATOM 2801 O O . THR A 1 370 ? -4.172 22.688 1.629 1 51.75 370 THR A O 1
ATOM 2804 N N . GLN A 1 371 ? -2.117 22.062 1.364 1 58.16 371 GLN A N 1
ATOM 2805 C CA . GLN A 1 371 ? -1.45 23.344 1.528 1 58.16 371 GLN A CA 1
ATOM 2806 C C . GLN A 1 371 ? -2.174 24.453 0.755 1 58.16 371 GLN A C 1
ATOM 2808 O O . GLN A 1 371 ? -2.258 25.594 1.217 1 58.16 371 GLN A O 1
ATOM 2813 N N . THR A 1 372 ? -2.852 23.938 -0.303 1 62.16 372 THR A N 1
ATOM 2814 C CA . THR A 1 372 ? -3.557 24.953 -1.093 1 62.16 372 THR A CA 1
ATOM 2815 C C . THR A 1 372 ? -4.836 25.391 -0.387 1 62.16 372 THR A C 1
ATOM 2817 O O . THR A 1 372 ? -5.203 26.562 -0.437 1 62.16 372 THR A O 1
ATOM 2820 N N . ALA A 1 373 ? -5.387 24.375 0.391 1 63.97 373 ALA A N 1
ATOM 2821 C CA . ALA A 1 373 ? -6.605 24.75 1.104 1 63.97 373 ALA A CA 1
ATOM 2822 C C . ALA A 1 373 ? -6.285 25.656 2.297 1 63.97 373 ALA A C 1
ATOM 2824 O O . ALA A 1 373 ? -7.023 26.594 2.59 1 63.97 373 ALA A O 1
ATOM 2825 N N . ILE A 1 374 ? -5.152 25.344 2.928 1 69.06 374 ILE A N 1
ATOM 2826 C CA . ILE A 1 374 ? -4.734 26.156 4.059 1 69.06 374 ILE A CA 1
ATOM 2827 C C . ILE A 1 374 ? -4.375 27.562 3.574 1 69.06 374 ILE A C 1
ATOM 2829 O O . ILE A 1 374 ? -4.766 28.562 4.191 1 69.06 374 ILE A O 1
ATOM 2833 N N . THR A 1 375 ? -3.703 27.609 2.406 1 76.25 375 THR A N 1
ATOM 2834 C CA . THR A 1 375 ? -3.324 28.906 1.862 1 76.25 375 THR A CA 1
ATOM 2835 C C . THR A 1 375 ? -4.559 29.688 1.433 1 76.25 375 THR A C 1
ATOM 2837 O O . THR A 1 375 ? -4.637 30.906 1.658 1 76.25 375 THR A O 1
ATOM 2840 N N . ALA A 1 376 ? -5.492 28.984 0.934 1 77.5 376 ALA A N 1
ATOM 2841 C CA . ALA A 1 376 ? -6.719 29.656 0.516 1 77.5 376 ALA A CA 1
ATOM 2842 C C . ALA A 1 376 ? -7.512 30.141 1.723 1 77.5 376 ALA A C 1
ATOM 2844 O O . ALA A 1 376 ? -8.094 31.234 1.687 1 77.5 376 ALA A O 1
ATOM 2845 N N . SER A 1 377 ? -7.496 29.375 2.766 1 81.06 377 SER A N 1
ATOM 2846 C CA . SER A 1 377 ? -8.195 29.781 3.979 1 81.06 377 SER A CA 1
ATOM 2847 C C . SER A 1 377 ? -7.523 31 4.617 1 81.06 377 SER A C 1
ATOM 2849 O O . SER A 1 377 ? -8.203 31.906 5.102 1 81.06 377 SER A O 1
ATOM 2851 N N . ILE A 1 378 ? -6.188 30.969 4.609 1 82.62 378 ILE A N 1
ATOM 2852 C CA . ILE A 1 378 ? -5.441 32.062 5.191 1 82.62 378 ILE A CA 1
ATOM 2853 C C . ILE A 1 378 ? -5.648 33.344 4.352 1 82.62 378 ILE A C 1
ATOM 2855 O O . ILE A 1 378 ? -5.812 34.438 4.891 1 82.62 378 ILE A O 1
ATOM 2859 N N . LEU A 1 379 ? -5.746 33.156 3.037 1 85.88 379 LEU A N 1
ATOM 2860 C CA . LEU A 1 379 ? -5.953 34.312 2.152 1 85.88 379 LEU A CA 1
ATOM 2861 C C . LEU A 1 379 ? -7.371 34.844 2.289 1 85.88 379 LEU A C 1
ATOM 2863 O O . LEU A 1 379 ? -7.578 36.062 2.246 1 85.88 379 LEU A O 1
ATOM 2867 N N . SER A 1 380 ? -8.273 34 2.527 1 86.81 380 SER A N 1
ATOM 2868 C CA . SER A 1 380 ? -9.633 34.438 2.762 1 86.81 380 SER A CA 1
ATOM 2869 C C . SER A 1 380 ? -9.75 35.219 4.078 1 86.81 380 SER A C 1
ATOM 2871 O O . SER A 1 380 ? -10.461 36.219 4.164 1 86.81 380 SER A O 1
ATOM 2873 N N . HIS A 1 381 ? -9.07 34.719 5.047 1 87.44 381 HIS A N 1
ATOM 2874 C CA . HIS A 1 381 ? -9.055 35.406 6.328 1 87.44 381 HIS A CA 1
ATOM 2875 C C . HIS A 1 381 ? -8.352 36.75 6.203 1 87.44 381 HIS A C 1
ATOM 2877 O O . HIS A 1 381 ? -8.758 37.719 6.848 1 87.44 381 HIS A O 1
ATOM 2883 N N . LEU A 1 382 ? -7.316 36.812 5.395 1 89.5 382 LEU A N 1
ATOM 2884 C CA . LEU A 1 382 ? -6.613 38.094 5.176 1 89.5 382 LEU A CA 1
ATOM 2885 C C . LEU A 1 382 ? -7.527 39.125 4.516 1 89.5 382 LEU A C 1
ATOM 2887 O O . LEU A 1 382 ? -7.531 40.281 4.898 1 89.5 382 LEU A O 1
ATOM 2891 N N . ASP A 1 383 ? -8.32 38.656 3.625 1 89.56 383 ASP A N 1
ATOM 2892 C CA . ASP A 1 383 ? -9.258 39.562 2.955 1 89.56 383 ASP A CA 1
ATOM 2893 C C . ASP A 1 383 ? -10.336 40.062 3.918 1 89.56 383 ASP A C 1
ATOM 2895 O O . ASP A 1 383 ? -10.703 41.219 3.898 1 89.56 383 ASP A O 1
ATOM 2899 N N . SER A 1 384 ? -10.836 39.188 4.719 1 88.5 384 SER A N 1
ATOM 2900 C CA . SER A 1 384 ? -11.812 39.594 5.727 1 88.5 384 SER A CA 1
ATOM 2901 C C . SER A 1 384 ? -11.188 40.531 6.738 1 88.5 384 SER A C 1
ATOM 2903 O O . SER A 1 384 ? -11.836 41.5 7.172 1 88.5 384 SER A O 1
ATOM 2905 N N . TRP A 1 385 ? -9.938 40.281 7.109 1 90.38 385 TRP A N 1
ATOM 2906 C CA . TRP A 1 385 ? -9.219 41.156 8.016 1 90.38 385 TRP A CA 1
ATOM 2907 C C . TRP A 1 385 ? -9.062 42.562 7.406 1 90.38 385 TRP A C 1
ATOM 2909 O O . TRP A 1 385 ? -9.266 43.562 8.094 1 90.38 385 TRP A O 1
ATOM 2919 N N . ALA A 1 386 ? -8.703 42.625 6.133 1 90.19 386 ALA A N 1
ATOM 2920 C CA . ALA A 1 386 ? -8.508 43.906 5.465 1 90.19 386 ALA A CA 1
ATOM 2921 C C . ALA A 1 386 ? -9.805 44.719 5.402 1 90.19 386 ALA A C 1
ATOM 2923 O O . ALA A 1 386 ? -9.828 45.906 5.707 1 90.19 386 ALA A O 1
ATOM 2924 N N . GLU A 1 387 ? -10.867 44.031 5.07 1 89.31 387 GLU A N 1
ATOM 2925 C CA . GLU A 1 387 ? -12.164 44.688 4.984 1 89.31 387 GLU A CA 1
ATOM 2926 C C . GLU A 1 387 ? -12.625 45.188 6.352 1 89.31 387 GLU A C 1
ATOM 2928 O O . GLU A 1 387 ? -13.07 46.344 6.488 1 89.31 387 GLU A O 1
ATOM 2933 N N . GLN A 1 388 ? -12.461 44.406 7.328 1 89.75 388 GLN A N 1
ATOM 2934 C CA . GLN A 1 388 ? -12.883 44.781 8.672 1 89.75 388 GLN A CA 1
ATOM 2935 C C . GLN A 1 388 ? -12 45.875 9.242 1 89.75 388 GLN A C 1
ATOM 2937 O O . GLN A 1 388 ? -12.477 46.75 9.961 1 89.75 388 GLN A O 1
ATOM 2942 N N . SER A 1 389 ? -10.703 45.812 8.914 1 92 389 SER A N 1
ATOM 2943 C CA . SER A 1 389 ? -9.766 46.812 9.438 1 92 389 SER A CA 1
ATOM 2944 C C . SER A 1 389 ? -10 48.188 8.812 1 92 389 SER A C 1
ATOM 2946 O O . SER A 1 389 ? -9.891 49.188 9.492 1 92 389 SER A O 1
ATOM 2948 N N . HIS A 1 390 ? -10.391 48.219 7.543 1 90.56 390 HIS A N 1
ATOM 2949 C CA . HIS A 1 390 ? -10.703 49.5 6.91 1 90.56 390 HIS A CA 1
ATOM 2950 C C . HIS A 1 390 ? -12.008 50.062 7.457 1 90.56 390 HIS A C 1
ATOM 2952 O O . HIS A 1 390 ? -12.117 51.281 7.645 1 90.56 390 HIS A O 1
ATOM 2958 N N . THR A 1 391 ? -12.906 49.188 7.754 1 89.12 391 THR A N 1
ATOM 2959 C CA . THR A 1 391 ? -14.164 49.625 8.344 1 89.12 391 THR A CA 1
ATOM 2960 C C . THR A 1 391 ? -13.945 50.125 9.766 1 89.12 391 THR A C 1
ATOM 2962 O O . THR A 1 391 ? -14.539 51.125 10.164 1 89.12 391 THR A O 1
ATOM 2965 N N . GLU A 1 392 ? -13.078 49.406 10.438 1 91 392 GLU A N 1
ATOM 2966 C CA . GLU A 1 392 ? -12.758 49.875 11.781 1 91 392 GLU A CA 1
ATOM 2967 C C . GLU A 1 392 ? -12.109 51.25 11.75 1 91 392 GLU A C 1
ATOM 2969 O O . GLU A 1 392 ? -12.453 52.125 12.555 1 91 392 GLU A O 1
ATOM 2974 N N . LEU A 1 393 ? -11.117 51.406 10.875 1 90.5 393 LEU A N 1
ATOM 2975 C CA . LEU A 1 393 ? -10.422 52.688 10.781 1 90.5 393 LEU A CA 1
ATOM 2976 C C . LEU A 1 393 ? -11.406 53.844 10.516 1 90.5 393 LEU A C 1
ATOM 2978 O O . LEU A 1 393 ? -11.344 54.875 11.164 1 90.5 393 LEU A O 1
ATOM 2982 N N . ARG A 1 394 ? -12.391 53.625 9.695 1 88.56 394 ARG A N 1
ATOM 2983 C CA . ARG A 1 394 ? -13.375 54.625 9.352 1 88.56 394 ARG A CA 1
ATOM 2984 C C . ARG A 1 394 ? -14.336 54.875 10.508 1 88.56 394 ARG A C 1
ATOM 2986 O O . ARG A 1 394 ? -14.516 56.031 10.93 1 88.56 394 ARG A O 1
ATOM 2993 N N . ASP A 1 395 ? -14.852 53.812 11.07 1 88.56 395 ASP A N 1
ATOM 2994 C CA . ASP A 1 395 ? -15.898 53.938 12.086 1 88.56 395 ASP A CA 1
ATOM 2995 C C . ASP A 1 395 ? -15.32 54.438 13.406 1 88.56 395 ASP A C 1
ATOM 2997 O O . ASP A 1 395 ? -15.906 55.312 14.055 1 88.56 395 ASP A O 1
ATOM 3001 N N . GLN A 1 396 ? -14.156 53.906 13.789 1 89 396 GLN A N 1
ATOM 3002 C CA . GLN A 1 396 ? -13.586 54.281 15.078 1 89 396 GLN A CA 1
ATOM 3003 C C . GLN A 1 396 ? -13.07 55.719 15.047 1 89 396 GLN A C 1
ATOM 3005 O O . GLN A 1 396 ? -13.211 56.469 16.016 1 89 396 GLN A O 1
ATOM 3010 N N . LEU A 1 397 ? -12.477 56.125 13.992 1 89 397 LEU A N 1
ATOM 3011 C CA . LEU A 1 397 ? -11.961 57.469 13.914 1 89 397 LEU A CA 1
ATOM 3012 C C . LEU A 1 397 ? -13.102 58.469 13.773 1 89 397 LEU A C 1
ATOM 3014 O O . LEU A 1 397 ? -13.039 59.594 14.328 1 89 397 LEU A O 1
ATOM 3018 N N . ASP A 1 398 ? -14.234 58.094 13.102 1 88.12 398 ASP A N 1
ATOM 3019 C CA . ASP A 1 398 ? -15.406 58.938 13.023 1 88.12 398 ASP A CA 1
ATOM 3020 C C . ASP A 1 398 ? -16.047 59.125 14.398 1 88.12 398 ASP A C 1
ATOM 3022 O O . ASP A 1 398 ? -16.469 60.25 14.75 1 88.12 398 ASP A O 1
ATOM 3026 N N . GLU A 1 399 ? -16 58.062 15.117 1 86.69 399 GLU A N 1
ATOM 3027 C CA . GLU A 1 399 ? -16.547 58.125 16.469 1 86.69 399 GLU A CA 1
ATOM 3028 C C . GLU A 1 399 ? -15.641 58.938 17.391 1 86.69 399 GLU A C 1
ATOM 3030 O O . GLU A 1 399 ? -16.125 59.719 18.219 1 86.69 399 GLU A O 1
ATOM 3035 N N . ALA A 1 400 ? -14.359 58.781 17.234 1 84.88 400 ALA A N 1
ATOM 3036 C CA . ALA A 1 400 ? -13.406 59.5 18.062 1 84.88 400 ALA A CA 1
ATOM 3037 C C . ALA A 1 400 ? -13.453 61 17.797 1 84.88 400 ALA A C 1
ATOM 3039 O O . ALA A 1 400 ? -13.406 61.812 18.719 1 84.88 400 ALA A O 1
ATOM 3040 N N . PHE A 1 401 ? -13.625 61.5 16.531 1 85.06 401 PHE A N 1
ATOM 3041 C CA . PHE A 1 401 ? -13.586 62.906 16.172 1 85.06 401 PHE A CA 1
ATOM 3042 C C . PHE A 1 401 ? -14.945 63.562 16.375 1 85.06 401 PHE A C 1
ATOM 3044 O O . PHE A 1 401 ? -15.07 64.812 16.344 1 85.06 401 PHE A O 1
ATOM 3051 N N . SER A 1 402 ? -15.93 62.656 16.672 1 81.38 402 SER A N 1
ATOM 3052 C CA . SER A 1 402 ? -17.234 63.188 17 1 81.38 402 SER A CA 1
ATOM 3053 C C . SER A 1 402 ? -17.484 63.156 18.516 1 81.38 402 SER A C 1
ATOM 3055 O O . SER A 1 402 ? -18.531 63.625 18.984 1 81.38 402 SER A O 1
ATOM 3057 N N . SER A 1 403 ? -16.531 62.562 19.219 1 79 403 SER A N 1
ATOM 3058 C CA . SER A 1 403 ? -16.688 62.406 20.672 1 79 403 SER A CA 1
ATOM 3059 C C . SER A 1 403 ? -16.547 63.75 21.391 1 79 403 SER A C 1
ATOM 3061 O O . SER A 1 403 ? -15.898 64.688 20.875 1 79 403 SER A O 1
ATOM 3063 N N . PRO A 1 404 ? -17.172 63.875 22.5 1 74.81 404 PRO A N 1
ATOM 3064 C CA . PRO A 1 404 ? -17.062 65.125 23.266 1 74.81 404 PRO A CA 1
ATOM 3065 C C . PRO A 1 404 ? -15.633 65.438 23.703 1 74.81 404 PRO A C 1
ATOM 3067 O O . PRO A 1 404 ? -15.273 66.625 23.891 1 74.81 404 PRO A O 1
ATOM 3070 N N . ASN A 1 405 ? -14.867 64.375 23.766 1 73 405 ASN A N 1
ATOM 3071 C CA . ASN A 1 405 ? -13.484 64.562 24.188 1 73 405 ASN A CA 1
ATOM 3072 C C . ASN A 1 405 ? -12.695 65.375 23.141 1 73 405 ASN A C 1
ATOM 3074 O O . ASN A 1 405 ? -11.852 66.188 23.484 1 73 405 ASN A O 1
ATOM 3078 N N . TRP A 1 406 ? -13.008 65.188 21.906 1 78.88 406 TRP A N 1
ATOM 3079 C CA . TRP A 1 406 ? -12.328 65.875 20.828 1 78.88 406 TRP A CA 1
ATOM 3080 C C . TRP A 1 406 ? -12.789 67.312 20.75 1 78.88 406 TRP A C 1
ATOM 3082 O O . TRP A 1 406 ? -11.992 68.25 20.484 1 78.88 406 TRP A O 1
ATOM 3092 N N . HIS A 1 407 ? -14.016 67.5 21.25 1 75.44 407 HIS A N 1
ATOM 3093 C CA . HIS A 1 407 ? -14.539 68.875 21.219 1 75.44 407 HIS A CA 1
ATOM 3094 C C . HIS A 1 407 ? -14.008 69.688 22.375 1 75.44 407 HIS A C 1
ATOM 3096 O O . HIS A 1 407 ? -14.07 70.875 22.359 1 75.44 407 HIS A O 1
ATOM 3102 N N . LYS A 1 408 ? -13.492 68.875 23.312 1 71.25 408 LYS A N 1
ATOM 3103 C CA . LYS A 1 408 ? -12.883 69.562 24.422 1 71.25 408 LYS A CA 1
ATOM 3104 C C . LYS A 1 408 ? -11.625 70.312 23.984 1 71.25 408 LYS A C 1
ATOM 3106 O O . LYS A 1 408 ? -11.164 71.188 24.672 1 71.25 408 LYS A O 1
ATOM 3111 N N . LEU A 1 409 ? -11.07 69.938 22.766 1 73.56 409 LEU A N 1
ATOM 3112 C CA . LEU A 1 409 ? -9.875 70.625 22.25 1 73.56 409 LEU A CA 1
ATOM 3113 C C . LEU A 1 409 ? -10.242 71.875 21.422 1 73.56 409 LEU A C 1
ATOM 3115 O O . LEU A 1 409 ? -9.445 72.312 20.609 1 73.56 409 LEU A O 1
ATOM 3119 N N . ALA A 1 410 ? -11.461 72.312 21.781 1 73.31 410 ALA A N 1
ATOM 3120 C CA . ALA A 1 410 ? -11.883 73.562 21.109 1 73.31 410 ALA A CA 1
ATOM 3121 C C . ALA A 1 410 ? -11.086 74.75 21.609 1 73.31 410 ALA A C 1
ATOM 3123 O O . ALA A 1 410 ? -10.547 74.75 22.703 1 73.31 410 ALA A O 1
ATOM 3124 N N . TRP A 1 411 ? -10.891 75.812 20.797 1 73.56 411 TRP A N 1
ATOM 3125 C CA . TRP A 1 411 ? -10.031 77 20.984 1 73.56 411 TRP A CA 1
ATOM 3126 C C . TRP A 1 411 ? -10.297 77.688 22.328 1 73.56 411 TRP A C 1
ATOM 3128 O O . TRP A 1 411 ? -9.352 78 23.047 1 73.56 411 TRP A O 1
ATOM 3138 N N . TRP A 1 412 ? -11.609 77.688 22.656 1 68.94 412 TRP A N 1
ATOM 3139 C CA . TRP A 1 412 ? -11.945 78.5 23.844 1 68.94 412 TRP A CA 1
ATOM 3140 C C . TRP A 1 412 ? -11.562 77.688 25.109 1 68.94 412 TRP A C 1
ATOM 3142 O O . TRP A 1 412 ? -11.406 78.312 26.172 1 68.94 412 TRP A O 1
ATOM 3152 N N . LYS A 1 413 ? -11.305 76.375 24.906 1 67.62 413 LYS A N 1
ATOM 3153 C CA . LYS A 1 413 ? -10.953 75.562 26.078 1 67.62 413 LYS A CA 1
ATOM 3154 C C . LYS A 1 413 ? -9.438 75.375 26.172 1 67.62 413 LYS A C 1
ATOM 3156 O O . LYS A 1 413 ? -8.93 74.938 27.203 1 67.62 413 LYS A O 1
ATOM 3161 N N . LEU A 1 414 ? -8.695 75.75 25.094 1 67.06 414 LEU A N 1
ATOM 3162 C CA . LEU A 1 414 ? -7.258 75.562 25.016 1 67.06 414 LEU A CA 1
ATOM 3163 C C . LEU A 1 414 ? -6.531 76.375 26.062 1 67.06 414 LEU A C 1
ATOM 3165 O O . LEU A 1 414 ? -5.465 76 26.547 1 67.06 414 LEU A O 1
ATOM 3169 N N . LEU A 1 415 ? -7.152 77.5 26.5 1 66.81 415 LEU A N 1
ATOM 3170 C CA . LEU A 1 415 ? -6.496 78.438 27.422 1 66.81 415 LEU A CA 1
ATOM 3171 C C . LEU A 1 415 ? -6.281 77.75 28.781 1 66.81 415 LEU A C 1
ATOM 3173 O O . LEU A 1 415 ? -5.285 78.062 29.453 1 66.81 415 LEU A O 1
ATOM 3177 N N . TRP A 1 416 ? -7.207 76.875 29.141 1 62.53 416 TRP A N 1
ATOM 3178 C CA . TRP A 1 416 ? -7.113 76.25 30.484 1 62.53 416 TRP A CA 1
ATOM 3179 C C . TRP A 1 416 ? -6.582 74.812 30.406 1 62.53 416 TRP A C 1
ATOM 3181 O O . TRP A 1 416 ? -6.164 74.25 31.406 1 62.53 416 TRP A O 1
ATOM 3191 N N . ARG A 1 417 ? -6.516 74.312 29.078 1 65.69 417 ARG A N 1
ATOM 3192 C CA . ARG A 1 417 ? -6.207 72.875 29.016 1 65.69 417 ARG A CA 1
ATOM 3193 C C . ARG A 1 417 ? -5.148 72.562 27.969 1 65.69 417 ARG A C 1
ATOM 3195 O O . ARG A 1 417 ? -5.289 71.625 27.172 1 65.69 417 ARG A O 1
ATOM 3202 N N . VAL A 1 418 ? -4.172 73.375 27.844 1 66.69 418 VAL A N 1
ATOM 3203 C CA . VAL A 1 418 ? -3.176 73.188 26.797 1 66.69 418 VAL A CA 1
ATOM 3204 C C . VAL A 1 418 ? -2.422 71.875 27.031 1 66.69 418 VAL A C 1
ATOM 3206 O O . VAL A 1 418 ? -2.057 71.188 26.062 1 66.69 418 VAL A O 1
ATOM 3209 N N . ASP A 1 419 ? -2.334 71.625 28.266 1 67.06 419 ASP A N 1
ATOM 3210 C CA . ASP A 1 419 ? -1.554 70.438 28.609 1 67.06 419 ASP A CA 1
ATOM 3211 C C . ASP A 1 419 ? -2.336 69.125 28.312 1 67.06 419 ASP A C 1
ATOM 3213 O O . ASP A 1 419 ? -1.747 68.062 28.172 1 67.06 419 ASP A O 1
ATOM 3217 N N . ASP A 1 420 ? -3.646 69.312 28.062 1 73.19 420 ASP A N 1
ATOM 3218 C CA . ASP A 1 420 ? -4.488 68.125 27.844 1 73.19 420 ASP A CA 1
ATOM 3219 C C . ASP A 1 420 ? -4.469 67.688 26.391 1 73.19 420 ASP A C 1
ATOM 3221 O O . ASP A 1 420 ? -4.898 66.625 26.047 1 73.19 420 ASP A O 1
ATOM 3225 N N . VAL A 1 421 ? -3.949 68.562 25.531 1 77.94 421 VAL A N 1
ATOM 3226 C CA . VAL A 1 421 ? -3.947 68.25 24.109 1 77.94 421 VAL A CA 1
ATOM 3227 C C . VAL A 1 421 ? -3.107 67 23.844 1 77.94 421 VAL A C 1
ATOM 3229 O O . VAL A 1 421 ? -3.502 66.125 23.078 1 77.94 421 VAL A O 1
ATOM 3232 N N . THR A 1 422 ? -2 66.938 24.516 1 78.38 422 THR A N 1
ATOM 3233 C CA . THR A 1 422 ? -1.114 65.812 24.344 1 78.38 422 THR A CA 1
ATOM 3234 C C . THR A 1 422 ? -1.775 64.5 24.844 1 78.38 422 THR A C 1
ATOM 3236 O O . THR A 1 422 ? -1.778 63.5 24.156 1 78.38 422 THR A O 1
ATOM 3239 N N . MET A 1 423 ? -2.381 64.562 25.938 1 76.12 423 MET A N 1
ATOM 3240 C CA . MET A 1 423 ? -2.998 63.375 26.547 1 76.12 423 MET A CA 1
ATOM 3241 C C . MET A 1 423 ? -4.207 62.938 25.734 1 76.12 423 MET A C 1
ATOM 3243 O O . MET A 1 423 ? -4.371 61.719 25.484 1 76.12 423 MET A O 1
ATOM 3247 N N . LEU A 1 424 ? -5.027 63.875 25.297 1 77.12 424 LEU A N 1
ATOM 3248 C CA . LEU A 1 424 ? -6.246 63.531 24.578 1 77.12 424 LEU A CA 1
ATOM 3249 C C . LEU A 1 424 ? -5.918 62.969 23.188 1 77.12 424 LEU A C 1
ATOM 3251 O O . LEU A 1 424 ? -6.535 62 22.75 1 77.12 424 LEU A O 1
ATOM 3255 N N . SER A 1 425 ? -4.988 63.625 22.531 1 84.38 425 SER A N 1
ATOM 3256 C CA . SER A 1 425 ? -4.602 63.125 21.203 1 84.38 425 SER A CA 1
ATOM 3257 C C . SER A 1 425 ? -3.951 61.75 21.281 1 84.38 425 SER A C 1
ATOM 3259 O O . SER A 1 425 ? -4.191 60.906 20.438 1 84.38 425 SER A O 1
ATOM 3261 N N . THR A 1 426 ? -3.146 61.562 22.266 1 83.44 426 THR A N 1
ATOM 3262 C CA . THR A 1 426 ? -2.506 60.25 22.453 1 83.44 426 THR A CA 1
ATOM 3263 C C . THR A 1 426 ? -3.537 59.188 22.812 1 83.44 426 THR A C 1
ATOM 3265 O O . THR A 1 426 ? -3.449 58.062 22.344 1 83.44 426 THR A O 1
ATOM 3268 N N . GLU A 1 427 ? -4.492 59.531 23.531 1 80 427 GLU A N 1
ATOM 3269 C CA . GLU A 1 427 ? -5.539 58.625 23.938 1 80 427 GLU A CA 1
ATOM 3270 C C . GLU A 1 427 ? -6.367 58.156 22.734 1 80 427 GLU A C 1
ATOM 3272 O O . GLU A 1 427 ? -6.723 57 22.609 1 80 427 GLU A O 1
ATOM 3277 N N . ILE A 1 428 ? -6.711 59.094 21.906 1 82.12 428 ILE A N 1
ATOM 3278 C CA . ILE A 1 428 ? -7.5 58.781 20.719 1 82.12 428 ILE A CA 1
ATOM 3279 C C . ILE A 1 428 ? -6.742 57.781 19.859 1 82.12 428 ILE A C 1
ATOM 3281 O O . ILE A 1 428 ? -7.328 56.812 19.344 1 82.12 428 ILE A O 1
ATOM 3285 N N . LEU A 1 429 ? -5.477 58 19.719 1 86.56 429 LEU A N 1
ATOM 3286 C CA . LEU A 1 429 ? -4.676 57.125 18.875 1 86.56 429 LEU A CA 1
ATOM 3287 C C . LEU A 1 429 ? -4.473 55.75 19.531 1 86.56 429 LEU A C 1
ATOM 3289 O O . LEU A 1 429 ? -4.508 54.719 18.859 1 86.56 429 LEU A O 1
ATOM 3293 N N . GLU A 1 430 ? -4.324 55.688 20.75 1 84.44 430 GLU A N 1
ATOM 3294 C CA . GLU A 1 430 ? -4.066 54.438 21.453 1 84.44 430 GLU A CA 1
ATOM 3295 C C . GLU A 1 430 ? -5.336 53.625 21.594 1 84.44 430 GLU A C 1
ATOM 3297 O O . GLU A 1 430 ? -5.293 52.375 21.547 1 84.44 430 GLU A O 1
ATOM 3302 N N . ARG A 1 431 ? -6.477 54.219 21.641 1 81 431 ARG A N 1
ATOM 3303 C CA . ARG A 1 431 ? -7.711 53.5 21.922 1 81 431 ARG A CA 1
ATOM 3304 C C . ARG A 1 431 ? -8.516 53.25 20.656 1 81 431 ARG A C 1
ATOM 3306 O O . ARG A 1 431 ? -9.273 52.281 20.562 1 81 431 ARG A O 1
ATOM 3313 N N . ARG A 1 432 ? -8.297 54.125 19.781 1 85.88 432 ARG A N 1
ATOM 3314 C CA . ARG A 1 432 ? -9.242 54.031 18.672 1 85.88 432 ARG A CA 1
ATOM 3315 C C . ARG A 1 432 ? -8.516 53.781 17.344 1 85.88 432 ARG A C 1
ATOM 3317 O O . ARG A 1 432 ? -9.148 53.438 16.344 1 85.88 432 ARG A O 1
ATOM 3324 N N . TRP A 1 433 ? -7.246 54 17.297 1 90.75 433 TRP A N 1
ATOM 3325 C CA . TRP A 1 433 ? -6.504 53.844 16.047 1 90.75 433 TRP A CA 1
ATOM 3326 C C . TRP A 1 433 ? -6.062 52.406 15.844 1 90.75 433 TRP A C 1
ATOM 3328 O O . TRP A 1 433 ? -5.02 52 16.359 1 90.75 433 TRP A O 1
ATOM 3338 N N . LEU A 1 434 ? -6.84 51.594 15.109 1 90.81 434 LEU A N 1
ATOM 3339 C CA . LEU A 1 434 ? -6.516 50.281 14.602 1 90.81 434 LEU A CA 1
ATOM 3340 C C . LEU A 1 434 ? -6.219 49.312 15.75 1 90.81 434 LEU A C 1
ATOM 3342 O O . LEU A 1 434 ? -5.246 48.562 15.695 1 90.81 434 LEU A O 1
ATOM 3346 N N . VAL A 1 435 ? -6.98 49.219 16.766 1 86.81 435 VAL A N 1
ATOM 3347 C CA . VAL A 1 435 ? -6.773 48.344 17.922 1 86.81 435 VAL A CA 1
ATOM 3348 C C . VAL A 1 435 ? -7.25 46.938 17.609 1 86.81 435 VAL A C 1
ATOM 3350 O O . VAL A 1 435 ? -6.523 45.969 17.812 1 86.81 435 VAL A O 1
ATOM 3353 N N . SER A 1 436 ? -8.422 46.906 17.078 1 86.44 436 SER A N 1
ATOM 3354 C CA . SER A 1 436 ? -8.953 45.625 16.719 1 86.44 436 SER A CA 1
ATOM 3355 C C . SER A 1 436 ? -8.18 45 15.562 1 86.44 436 SER A C 1
ATOM 3357 O O . SER A 1 436 ? -7.977 43.781 15.508 1 86.44 436 SER A O 1
ATOM 3359 N N . ALA A 1 437 ? -7.832 45.906 14.633 1 91.06 437 ALA A N 1
ATOM 3360 C CA . ALA A 1 437 ? -7.047 45.406 13.5 1 91.06 437 ALA A CA 1
ATOM 3361 C C . ALA A 1 437 ? -5.734 44.781 13.961 1 91.06 437 ALA A C 1
ATOM 3363 O O . ALA A 1 437 ? -5.293 43.781 13.414 1 91.06 437 ALA A O 1
ATOM 3364 N N . GLU A 1 438 ? -5.094 45.375 14.875 1 90.12 438 GLU A N 1
ATOM 3365 C CA . GLU A 1 438 ? -3.861 44.844 15.422 1 90.12 438 GLU A CA 1
ATOM 3366 C C . GLU A 1 438 ? -4.102 43.469 16.047 1 90.12 438 GLU A C 1
ATOM 3368 O O . GLU A 1 438 ? -3.348 42.5 15.781 1 90.12 438 GLU A O 1
ATOM 3373 N N . LYS A 1 439 ? -5.125 43.344 16.844 1 86.94 439 LYS A N 1
ATOM 3374 C CA . LYS A 1 439 ? -5.438 42.062 17.5 1 86.94 439 LYS A CA 1
ATOM 3375 C C . LYS A 1 439 ? -5.715 40.969 16.484 1 86.94 439 LYS A C 1
ATOM 3377 O O . LYS A 1 439 ? -5.238 39.844 16.625 1 86.94 439 LYS A O 1
ATOM 3382 N N . ASN A 1 440 ? -6.469 41.344 15.523 1 88.38 440 ASN A N 1
ATOM 3383 C CA . ASN A 1 440 ? -6.805 40.375 14.5 1 88.38 440 ASN A CA 1
ATOM 3384 C C . ASN A 1 440 ? -5.59 40 13.648 1 88.38 440 ASN A C 1
ATOM 3386 O O . ASN A 1 440 ? -5.5 38.906 13.133 1 88.38 440 ASN A O 1
ATOM 3390 N N . SER A 1 441 ? -4.75 40.969 13.398 1 89 441 SER A N 1
ATOM 3391 C CA . SER A 1 441 ? -3.527 40.656 12.664 1 89 441 SER A CA 1
ATOM 3392 C C . SER A 1 441 ? -2.646 39.688 13.438 1 89 441 SER A C 1
ATOM 3394 O O . SER A 1 441 ? -2.02 38.812 12.844 1 89 441 SER A O 1
ATOM 3396 N N . ILE A 1 442 ? -2.564 39.812 14.734 1 87.31 442 ILE A N 1
ATOM 3397 C CA . ILE A 1 442 ? -1.787 38.906 15.57 1 87.31 442 ILE A CA 1
ATOM 3398 C C . ILE A 1 442 ? -2.422 37.531 15.539 1 87.31 442 ILE A C 1
ATOM 3400 O O . ILE A 1 442 ? -1.716 36.5 15.508 1 87.31 442 ILE A O 1
ATOM 3404 N N . TYR A 1 443 ? -3.709 37.469 15.578 1 86.25 443 TYR A N 1
ATOM 3405 C CA . TYR A 1 443 ? -4.434 36.219 15.445 1 86.25 443 TYR A CA 1
ATOM 3406 C C . TYR A 1 443 ? -4.059 35.5 14.148 1 86.25 443 TYR A C 1
ATOM 3408 O O . TYR A 1 443 ? -3.807 34.312 14.148 1 86.25 443 TYR A O 1
ATOM 3416 N N . LEU A 1 444 ? -4.09 36.281 13.133 1 87.06 444 LEU A N 1
ATOM 3417 C CA . LEU A 1 444 ? -3.736 35.719 11.828 1 87.06 444 LEU A CA 1
ATOM 3418 C C . LEU A 1 444 ? -2.287 35.25 11.812 1 87.06 444 LEU A C 1
ATOM 3420 O O . LEU A 1 444 ? -1.969 34.25 11.195 1 87.06 444 LEU A O 1
ATOM 3424 N N . ALA A 1 445 ? -1.386 36 12.438 1 84.81 445 ALA A N 1
ATOM 3425 C CA . ALA A 1 445 ? 0.018 35.594 12.516 1 84.81 445 ALA A CA 1
ATOM 3426 C C . ALA A 1 445 ? 0.171 34.25 13.234 1 84.81 445 ALA A C 1
ATOM 3428 O O . ALA A 1 445 ? 1.014 33.438 12.859 1 84.81 445 ALA A O 1
ATOM 3429 N N . GLY A 1 446 ? -0.616 34.062 14.258 1 83.19 446 GLY A N 1
ATOM 3430 C CA . GLY A 1 446 ? -0.604 32.75 14.93 1 83.19 446 GLY A CA 1
ATOM 3431 C C . GLY A 1 446 ? -1.066 31.625 14.047 1 83.19 446 GLY A C 1
ATOM 3432 O O . GLY A 1 446 ? -0.455 30.547 14.031 1 83.19 446 GLY A O 1
ATOM 3433 N N . ARG A 1 447 ? -2.074 31.938 13.375 1 81.25 447 ARG A N 1
ATOM 3434 C CA . ARG A 1 447 ? -2.584 30.953 12.43 1 81.25 447 ARG A CA 1
ATOM 3435 C C . ARG A 1 447 ? -1.534 30.609 11.375 1 81.25 447 ARG A C 1
ATOM 3437 O O . ARG A 1 447 ? -1.365 29.438 11.023 1 81.25 447 ARG A O 1
ATOM 3444 N N . MET A 1 448 ? -0.923 31.609 10.867 1 81.56 448 MET A N 1
ATOM 3445 C CA . MET A 1 448 ? 0.083 31.422 9.828 1 81.56 448 MET A CA 1
ATOM 3446 C C . MET A 1 448 ? 1.288 30.656 10.359 1 81.56 448 MET A C 1
ATOM 3448 O O . MET A 1 448 ? 1.877 29.844 9.641 1 81.56 448 MET A O 1
ATOM 3452 N N . GLU A 1 449 ? 1.643 30.922 11.617 1 78.25 449 GLU A N 1
ATOM 3453 C CA . GLU A 1 449 ? 2.775 30.219 12.211 1 78.25 449 GLU A CA 1
ATOM 3454 C C . GLU A 1 449 ? 2.496 28.734 12.328 1 78.25 449 GLU A C 1
ATOM 3456 O O . GLU A 1 449 ? 3.371 27.906 12.055 1 78.25 449 GLU A O 1
ATOM 3461 N N . GLN A 1 450 ? 1.293 28.453 12.742 1 74.25 450 GLN A N 1
ATOM 3462 C CA . GLN A 1 450 ? 0.925 27.047 12.883 1 74.25 450 GLN A CA 1
ATOM 3463 C C . GLN A 1 450 ? 0.866 26.359 11.531 1 74.25 450 GLN A C 1
ATOM 3465 O O . GLN A 1 450 ? 1.117 25.156 11.43 1 74.25 450 GLN A O 1
ATOM 3470 N N . ALA A 1 451 ? 0.444 27.188 10.555 1 71.88 451 ALA A N 1
ATOM 3471 C CA . ALA A 1 451 ? 0.378 26.641 9.203 1 71.88 451 ALA A CA 1
ATOM 3472 C C . ALA A 1 451 ? 1.771 26.516 8.594 1 71.88 451 ALA A C 1
ATOM 3474 O O . ALA A 1 451 ? 1.934 25.953 7.512 1 71.88 451 ALA A O 1
ATOM 3475 N N . GLY A 1 452 ? 2.854 27.078 9.273 1 70.12 452 GLY A N 1
ATOM 3476 C CA . GLY A 1 452 ? 4.234 26.906 8.859 1 70.12 452 GLY A CA 1
ATOM 3477 C C . GLY A 1 452 ? 4.797 28.109 8.141 1 70.12 452 GLY A C 1
ATOM 3478 O O . GLY A 1 452 ? 5.844 28.031 7.492 1 70.12 452 GLY A O 1
ATOM 3479 N N . PHE A 1 453 ? 4.066 29.203 8.102 1 69.75 453 PHE A N 1
ATOM 3480 C CA . PHE A 1 453 ? 4.559 30.406 7.445 1 69.75 453 PHE A CA 1
ATOM 3481 C C . PHE A 1 453 ? 5.559 31.141 8.336 1 69.75 453 PHE A C 1
ATOM 3483 O O . PHE A 1 453 ? 5.383 31.203 9.555 1 69.75 453 PHE A O 1
ATOM 3490 N N . PRO A 1 454 ? 6.668 31.469 7.902 1 58.66 454 PRO A N 1
ATOM 3491 C CA . PRO A 1 454 ? 7.656 32.156 8.734 1 58.66 454 PRO A CA 1
ATOM 3492 C C . PRO A 1 454 ? 7.18 33.531 9.211 1 58.66 454 PRO A C 1
ATOM 3494 O O . PRO A 1 454 ? 6.434 34.188 8.5 1 58.66 454 PRO A O 1
ATOM 3497 N N . ASP A 1 455 ? 7.238 33.844 10.453 1 57.53 455 ASP A N 1
ATOM 3498 C CA . ASP A 1 455 ? 6.887 35.125 11.023 1 57.53 455 ASP A CA 1
ATOM 3499 C C . ASP A 1 455 ? 7.941 36.188 10.68 1 57.53 455 ASP A C 1
ATOM 3501 O O . ASP A 1 455 ? 7.656 37.375 10.703 1 57.53 455 ASP A O 1
ATOM 3505 N N . ASP A 1 456 ? 9.336 35.875 10.484 1 51.5 456 ASP A N 1
ATOM 3506 C CA . ASP A 1 456 ? 10.461 36.781 10.445 1 51.5 456 ASP A CA 1
ATOM 3507 C C . ASP A 1 456 ? 10.641 37.406 9.055 1 51.5 456 ASP A C 1
ATOM 3509 O O . ASP A 1 456 ? 10.914 36.688 8.094 1 51.5 456 ASP A O 1
ATOM 3513 N N . THR A 1 457 ? 9.93 38.406 8.789 1 51.12 457 THR A N 1
ATOM 3514 C CA . THR A 1 457 ? 10.078 39.156 7.555 1 51.12 457 THR A CA 1
ATOM 3515 C C . THR A 1 457 ? 11.438 39.844 7.504 1 51.12 457 THR A C 1
ATOM 3517 O O . THR A 1 457 ? 11.703 40.656 6.602 1 51.12 457 THR A O 1
ATOM 3520 N N . ARG A 1 458 ? 12.312 39.875 8.398 1 46.44 458 ARG A N 1
ATOM 3521 C CA . ARG A 1 458 ? 13.562 40.625 8.398 1 46.44 458 ARG A CA 1
ATOM 3522 C C . ARG A 1 458 ? 14.289 40.5 7.062 1 46.44 458 ARG A C 1
ATOM 3524 O O . ARG A 1 458 ? 14.914 41.469 6.598 1 46.44 458 ARG A O 1
ATOM 3531 N N . HIS A 1 459 ? 14.258 39.344 6.59 1 44.12 459 HIS A N 1
ATOM 3532 C CA . HIS A 1 459 ? 15.102 39.25 5.402 1 44.12 459 HIS A CA 1
ATOM 3533 C C . HIS A 1 459 ? 14.297 39.531 4.133 1 44.12 459 HIS A C 1
ATOM 3535 O O . HIS A 1 459 ? 14.75 39.219 3.029 1 44.12 459 HIS A O 1
ATOM 3541 N N . LEU A 1 460 ? 13.055 39.875 4.363 1 43.5 460 LEU A N 1
ATOM 3542 C CA . LEU A 1 460 ? 12.383 40.094 3.09 1 43.5 460 LEU A CA 1
ATOM 3543 C C . LEU A 1 460 ? 12.594 41.562 2.635 1 43.5 460 LEU A C 1
ATOM 3545 O O . LEU A 1 460 ? 12.477 42.469 3.434 1 43.5 460 LEU A O 1
ATOM 3549 N N . PRO A 1 461 ? 13.383 41.938 1.666 1 37.03 461 PRO A N 1
ATOM 3550 C CA . PRO A 1 461 ? 13.531 43.312 1.133 1 37.03 461 PRO A CA 1
ATOM 3551 C C . PRO A 1 461 ? 12.188 44 0.934 1 37.03 461 PRO A C 1
ATOM 3553 O O . PRO A 1 461 ? 11.375 43.562 0.119 1 37.03 461 PRO A O 1
ATOM 3556 N N . ILE A 1 462 ? 11.406 44.281 1.882 1 36.94 462 ILE A N 1
ATOM 3557 C CA . ILE A 1 462 ? 10.266 45.156 1.563 1 36.94 462 ILE A CA 1
ATOM 3558 C C . ILE A 1 462 ? 10.727 46.344 0.742 1 36.94 462 ILE A C 1
ATOM 3560 O O . ILE A 1 462 ? 11.539 47.156 1.207 1 36.94 462 ILE A O 1
ATOM 3564 N N . VAL A 1 463 ? 10.781 46.375 -0.564 1 32.53 463 VAL A N 1
ATOM 3565 C CA . VAL A 1 463 ? 11.023 47.5 -1.444 1 32.53 463 VAL A CA 1
ATOM 3566 C C . VAL A 1 463 ? 10.227 48.719 -0.961 1 32.53 463 VAL A C 1
ATOM 3568 O O . VAL A 1 463 ? 9 48.688 -0.923 1 32.53 463 VAL A O 1
ATOM 3571 N N . ASP A 1 464 ? 10.562 49.469 0.019 1 31.95 464 ASP A N 1
ATOM 3572 C CA . ASP A 1 464 ? 10.094 50.844 0.213 1 31.95 464 ASP A CA 1
ATOM 3573 C C . ASP A 1 464 ? 9.867 51.531 -1.126 1 31.95 464 ASP A C 1
ATOM 3575 O O . ASP A 1 464 ? 10.805 51.75 -1.891 1 31.95 464 ASP A O 1
ATOM 3579 N N . THR A 1 465 ? 8.891 51.219 -1.919 1 30.2 465 THR A N 1
ATOM 3580 C CA . THR A 1 465 ? 8.609 52.188 -2.996 1 30.2 465 THR A CA 1
ATOM 3581 C C . THR A 1 465 ? 8.719 53.625 -2.5 1 30.2 465 THR A C 1
ATOM 3583 O O . THR A 1 465 ? 7.941 54.031 -1.65 1 30.2 465 THR A O 1
ATOM 3586 N N . GLU A 1 466 ? 9.852 54.188 -2.42 1 29.62 466 GLU A N 1
ATOM 3587 C CA . GLU A 1 466 ? 10.188 55.594 -2.301 1 29.62 466 GLU A CA 1
ATOM 3588 C C . GLU A 1 466 ? 9.203 56.469 -3.082 1 29.62 466 GLU A C 1
ATOM 3590 O O . GLU A 1 466 ? 9.062 56.312 -4.297 1 29.62 466 GLU A O 1
ATOM 3595 N N . THR A 1 467 ? 7.988 56.719 -2.574 1 29.62 467 THR A N 1
ATOM 3596 C CA . THR A 1 467 ? 7.266 57.781 -3.256 1 29.62 467 THR A CA 1
ATOM 3597 C C . THR A 1 467 ? 8.234 58.875 -3.754 1 29.62 467 THR A C 1
ATOM 3599 O O . THR A 1 467 ? 9.102 59.312 -3.01 1 29.62 467 THR A O 1
ATOM 3602 N N . PRO A 1 468 ? 8.336 59.062 -5.008 1 28.91 468 PRO A N 1
ATOM 3603 C CA . PRO A 1 468 ? 9.172 60.125 -5.57 1 28.91 468 PRO A CA 1
ATOM 3604 C C . PRO A 1 468 ? 9.07 61.438 -4.793 1 28.91 468 PRO A C 1
ATOM 3606 O O . PRO A 1 468 ? 7.961 61.875 -4.492 1 28.91 468 PRO A O 1
ATOM 3609 N N . GLN A 1 469 ? 9.922 61.688 -3.867 1 28.02 469 GLN A N 1
ATOM 3610 C CA . GLN A 1 469 ? 10.07 63 -3.297 1 28.02 469 GLN A CA 1
ATOM 3611 C C . GLN A 1 469 ? 9.961 64.062 -4.375 1 28.02 469 GLN A C 1
ATOM 3613 O O . GLN A 1 469 ? 10.688 64.062 -5.367 1 28.02 469 GLN A O 1
ATOM 3618 N N . VAL A 1 470 ? 8.727 64.562 -4.648 1 28.89 470 VAL A N 1
ATOM 3619 C CA . VAL A 1 470 ? 8.617 65.75 -5.473 1 28.89 470 VAL A CA 1
ATOM 3620 C C . VAL A 1 470 ? 9.719 66.75 -5.105 1 28.89 470 VAL A C 1
ATOM 3622 O O . VAL A 1 470 ? 9.992 67 -3.922 1 28.89 470 VAL A O 1
ATOM 3625 N N . PRO A 1 471 ? 10.602 67.062 -5.996 1 27.14 471 PRO A N 1
ATOM 3626 C CA . PRO A 1 471 ? 11.664 68.062 -5.801 1 27.14 471 PRO A CA 1
ATOM 3627 C C . PRO A 1 471 ? 11.156 69.312 -5.168 1 27.14 471 PRO A C 1
ATOM 3629 O O . PRO A 1 471 ? 10.164 69.875 -5.633 1 27.14 471 PRO A O 1
ATOM 3632 N N . LYS A 1 472 ? 11.258 69.438 -3.818 1 28.86 472 LYS A N 1
ATOM 3633 C CA . LYS A 1 472 ? 11.031 70.75 -3.207 1 28.86 472 LYS A CA 1
ATOM 3634 C C . LYS A 1 472 ? 11.711 71.812 -4.004 1 28.86 472 LYS A C 1
ATOM 3636 O O . LYS A 1 472 ? 12.898 71.75 -4.316 1 28.86 472 LYS A O 1
ATOM 3641 N N . SER A 1 473 ? 11.023 72.438 -4.855 1 26.08 473 SER A N 1
ATOM 3642 C CA . SER A 1 473 ? 11.492 73.688 -5.449 1 26.08 473 SER A CA 1
ATOM 3643 C C . SER A 1 473 ? 12.195 74.562 -4.418 1 26.08 473 SER A C 1
ATOM 3645 O O . SER A 1 473 ? 11.781 74.625 -3.258 1 26.08 473 SER A O 1
ATOM 3647 N N . ASP A 1 474 ? 13.484 75 -4.602 1 26.06 474 ASP A N 1
ATOM 3648 C CA . ASP A 1 474 ? 14.516 75.812 -4.008 1 26.06 474 ASP A CA 1
ATOM 3649 C C . ASP A 1 474 ? 13.93 77.188 -3.553 1 26.06 474 ASP A C 1
ATOM 3651 O O . ASP A 1 474 ? 14.195 78.188 -4.164 1 26.06 474 ASP A O 1
ATOM 3655 N N . THR A 1 475 ? 12.633 77.312 -3.375 1 23.94 475 THR A N 1
ATOM 3656 C CA . THR A 1 475 ? 12.445 78.75 -3.148 1 23.94 475 THR A CA 1
ATOM 3657 C C . THR A 1 475 ? 13.258 79.188 -1.944 1 23.94 475 THR A C 1
ATOM 3659 O O . THR A 1 475 ? 13.594 78.438 -1.071 1 23.94 475 THR A O 1
ATOM 3662 N N . ALA A 1 476 ? 13.195 80.562 -1.53 1 28.44 476 ALA A N 1
ATOM 3663 C CA . ALA A 1 476 ? 14.023 81.625 -0.917 1 28.44 476 ALA A CA 1
ATOM 3664 C C . ALA A 1 476 ? 14.391 81.25 0.515 1 28.44 476 ALA A C 1
ATOM 3666 O O . ALA A 1 476 ? 13.641 80.562 1.196 1 28.44 476 ALA A O 1
ATOM 3667 N N . PRO A 1 477 ? 15.711 81.562 0.974 1 28.48 477 PRO A N 1
ATOM 3668 C CA . PRO A 1 477 ? 16.531 81.312 2.166 1 28.48 477 PRO A CA 1
ATOM 3669 C C . PRO A 1 477 ? 15.875 81.875 3.439 1 28.48 477 PRO A C 1
ATOM 3671 O O . PRO A 1 477 ? 16.547 82.062 4.453 1 28.48 477 PRO A O 1
ATOM 3674 N N . ALA A 1 478 ? 14.57 81.938 3.545 1 25.72 478 ALA A N 1
ATOM 3675 C CA . ALA A 1 478 ? 14.336 82.75 4.73 1 25.72 478 ALA A CA 1
ATOM 3676 C C . ALA A 1 478 ? 15.117 82.25 5.93 1 25.72 478 ALA A C 1
ATOM 3678 O O . ALA A 1 478 ? 15.227 81 6.117 1 25.72 478 ALA A O 1
ATOM 3679 N N . GLN A 1 479 ? 16.062 83 6.562 1 25.03 479 GLN A N 1
ATOM 3680 C CA . GLN A 1 479 ? 17.156 83 7.52 1 25.03 479 GLN A CA 1
ATOM 3681 C C . GLN A 1 479 ? 16.859 82 8.672 1 25.03 479 GLN A C 1
ATOM 3683 O O . GLN A 1 479 ? 17.672 81.125 8.992 1 25.03 479 GLN A O 1
ATOM 3688 N N . GLY A 1 480 ? 16.469 82.625 9.82 1 24.02 480 GLY A N 1
ATOM 3689 C CA . GLY A 1 480 ? 16.984 82.438 11.156 1 24.02 480 GLY A CA 1
ATOM 3690 C C . GLY A 1 480 ? 16.484 81.125 11.766 1 24.02 480 GLY A C 1
ATOM 3691 O O . GLY A 1 480 ? 16.984 80.688 12.805 1 24.02 480 GLY A O 1
ATOM 3692 N N . THR A 1 481 ? 15.156 80.938 11.773 1 24.53 481 THR A N 1
ATOM 3693 C CA . THR A 1 481 ? 14.656 80.25 12.953 1 24.53 481 THR A CA 1
ATOM 3694 C C . THR A 1 481 ? 15.188 78.812 13.008 1 24.53 481 THR A C 1
ATOM 3696 O O . THR A 1 481 ? 15.484 78.25 11.977 1 24.53 481 THR A O 1
ATOM 3699 N N . ALA A 1 482 ? 15.578 78.375 14.305 1 27.52 482 ALA A N 1
ATOM 3700 C CA . ALA A 1 482 ? 16.219 77.188 14.906 1 27.52 482 ALA A CA 1
ATOM 3701 C C . ALA A 1 482 ? 15.695 75.938 14.281 1 27.52 482 ALA A C 1
ATOM 3703 O O . ALA A 1 482 ? 14.492 75.688 14.211 1 27.52 482 ALA A O 1
ATOM 3704 N N . ASP A 1 483 ? 16.375 75.5 13.305 1 26.16 483 ASP A N 1
ATOM 3705 C CA . ASP A 1 483 ? 16.25 74.25 12.562 1 26.16 483 ASP A CA 1
ATOM 3706 C C . ASP A 1 483 ? 16.094 73.062 13.516 1 26.16 483 ASP A C 1
ATOM 3708 O O . ASP A 1 483 ? 17.078 72.5 14 1 26.16 483 ASP A O 1
ATOM 3712 N N . ASN A 1 484 ? 15.344 73.25 14.68 1 24.41 484 ASN A N 1
ATOM 3713 C CA . ASN A 1 484 ? 15.25 72.062 15.5 1 24.41 484 ASN A CA 1
ATOM 3714 C C . ASN A 1 484 ? 14.977 70.812 14.648 1 24.41 484 ASN A C 1
ATOM 3716 O O . ASN A 1 484 ? 13.852 70.562 14.203 1 24.41 484 ASN A O 1
ATOM 3720 N N . HIS A 1 485 ? 15.93 70.562 13.727 1 26.42 485 HIS A N 1
ATOM 3721 C CA . HIS A 1 485 ? 16 69.312 13.008 1 26.42 485 HIS A CA 1
ATOM 3722 C C . HIS A 1 485 ? 15.703 68.125 13.938 1 26.42 485 HIS A C 1
ATOM 3724 O O . HIS A 1 485 ? 16.5 67.812 14.828 1 26.42 485 HIS A O 1
ATOM 3730 N N . MET A 1 486 ? 14.523 68.062 14.414 1 25.11 486 MET A N 1
ATOM 3731 C CA . MET A 1 486 ? 14.227 66.875 15.148 1 25.11 486 MET A CA 1
ATOM 3732 C C . MET A 1 486 ? 14.828 65.625 14.445 1 25.11 486 MET A C 1
ATOM 3734 O O . MET A 1 486 ? 14.57 65.438 13.258 1 25.11 486 MET A O 1
ATOM 3738 N N . PRO A 1 487 ? 16.141 65.312 14.805 1 27.39 487 PRO A N 1
ATOM 3739 C CA . PRO A 1 487 ? 16.719 64.062 14.266 1 27.39 487 PRO A CA 1
ATOM 3740 C C . PRO A 1 487 ? 15.688 62.969 14.031 1 27.39 487 PRO A C 1
ATOM 3742 O O . PRO A 1 487 ? 14.852 62.719 14.898 1 27.39 487 PRO A O 1
ATOM 3745 N N . ILE A 1 488 ? 15.188 63.031 12.898 1 27.3 488 ILE A N 1
ATOM 3746 C CA . ILE A 1 488 ? 14.492 61.812 12.508 1 27.3 488 ILE A CA 1
ATOM 3747 C C . ILE A 1 488 ? 15.32 60.594 12.906 1 27.3 488 ILE A C 1
ATOM 3749 O O . ILE A 1 488 ? 16.422 60.375 12.398 1 27.3 488 ILE A O 1
ATOM 3753 N N . SER A 1 489 ? 15.609 60.406 14.297 1 27.06 489 SER A N 1
ATOM 3754 C CA . SER A 1 489 ? 16.203 59.156 14.742 1 27.06 489 SER A CA 1
ATOM 3755 C C . SER A 1 489 ? 15.906 58.031 13.766 1 27.06 489 SER A C 1
ATOM 3757 O O . SER A 1 489 ? 14.742 57.719 13.5 1 27.06 489 SER A O 1
ATOM 3759 N N . THR A 1 490 ? 16.594 57.938 12.727 1 29.02 490 THR A N 1
ATOM 3760 C CA . THR A 1 490 ? 16.781 56.719 11.922 1 29.02 490 THR A CA 1
ATOM 3761 C C . THR A 1 490 ? 16.812 55.469 12.812 1 29.02 490 THR A C 1
ATOM 3763 O O . THR A 1 490 ? 17.875 55.094 13.281 1 29.02 490 THR A O 1
ATOM 3766 N N . GLN A 1 491 ? 16.281 55.5 14.016 1 29.41 491 GLN A N 1
ATOM 3767 C CA . GLN A 1 491 ? 16.328 54.25 14.789 1 29.41 491 GLN A CA 1
ATOM 3768 C C . GLN A 1 491 ? 16.203 53.031 13.883 1 29.41 491 GLN A C 1
ATOM 3770 O O . GLN A 1 491 ? 15.312 52.969 13.023 1 29.41 491 GLN A O 1
ATOM 3775 N N . LEU A 1 492 ? 17.297 52.438 13.5 1 30.64 492 LEU A N 1
ATOM 3776 C CA . LEU A 1 492 ? 17.484 51.094 12.992 1 30.64 492 LEU A CA 1
ATOM 3777 C C . LEU A 1 492 ? 16.344 50.188 13.422 1 30.64 492 LEU A C 1
ATOM 3779 O O . LEU A 1 492 ? 16.172 49.906 14.617 1 30.64 492 LEU A O 1
ATOM 3783 N N . HIS A 1 493 ? 15.242 50.344 12.891 1 34.03 493 HIS A N 1
ATOM 3784 C CA . HIS A 1 493 ? 14.039 49.531 13.055 1 34.03 493 HIS A CA 1
ATOM 3785 C C . HIS A 1 493 ? 14.367 48.031 13.07 1 34.03 493 HIS A C 1
ATOM 3787 O O . HIS A 1 493 ? 14.883 47.5 12.086 1 34.03 493 HIS A O 1
ATOM 3793 N N . ASN A 1 494 ? 15.016 47.5 14.055 1 35.62 494 ASN A N 1
ATOM 3794 C CA . ASN A 1 494 ? 15.086 46.062 14.234 1 35.62 494 ASN A CA 1
ATOM 3795 C C . ASN A 1 494 ? 13.906 45.344 13.578 1 35.62 494 ASN A C 1
ATOM 3797 O O . ASN A 1 494 ? 12.758 45.781 13.75 1 35.62 494 ASN A O 1
ATOM 3801 N N . PRO A 1 495 ? 14.062 44.688 12.508 1 45.34 495 PRO A N 1
ATOM 3802 C CA . PRO A 1 495 ? 12.977 44 11.789 1 45.34 495 PRO A CA 1
ATOM 3803 C C . PRO A 1 495 ? 11.961 43.344 12.727 1 45.34 495 PRO A C 1
ATOM 3805 O O . PRO A 1 495 ? 12.336 42.531 13.578 1 45.34 495 PRO A O 1
ATOM 3808 N N . LYS A 1 496 ? 11.047 44.062 13.125 1 53.72 496 LYS A N 1
ATOM 3809 C CA . LYS A 1 496 ? 10.016 43.562 14.031 1 53.72 496 LYS A CA 1
ATOM 3810 C C . LYS A 1 496 ? 9.094 42.562 13.344 1 53.72 496 LYS A C 1
ATOM 3812 O O . LYS A 1 496 ? 8.867 42.656 12.133 1 53.72 496 LYS A O 1
ATOM 3817 N N . PRO A 1 497 ? 8.773 41.531 13.945 1 67.38 497 PRO A N 1
ATOM 3818 C CA . PRO A 1 497 ? 7.805 40.594 13.383 1 67.38 497 PRO A CA 1
ATOM 3819 C C . PRO A 1 497 ? 6.527 41.281 12.891 1 67.38 497 PRO A C 1
ATOM 3821 O O . PRO A 1 497 ? 6.148 42.344 13.414 1 67.38 497 PRO A O 1
ATOM 3824 N N . TRP A 1 498 ? 6.051 40.875 11.75 1 70.81 498 TRP A N 1
ATOM 3825 C CA . TRP A 1 498 ? 4.984 41.562 11.023 1 70.81 498 TRP A CA 1
ATOM 3826 C C . TRP A 1 498 ? 3.777 41.812 11.922 1 70.81 498 TRP A C 1
ATOM 3828 O O . TRP A 1 498 ? 3.055 42.781 11.758 1 70.81 498 TRP A O 1
ATOM 3838 N N . PRO A 1 499 ? 3.623 41 13 1 71.88 499 PRO A N 1
ATOM 3839 C CA . PRO A 1 499 ? 2.445 41.312 13.82 1 71.88 499 PRO A CA 1
ATOM 3840 C C . PRO A 1 499 ? 2.625 42.562 14.664 1 71.88 499 PRO A C 1
ATOM 3842 O O . PRO A 1 499 ? 1.643 43.125 15.148 1 71.88 499 PRO A O 1
ATOM 3845 N N . GLN A 1 500 ? 3.867 43.125 14.711 1 77.38 500 GLN A N 1
ATOM 3846 C CA . GLN A 1 500 ? 4.129 44.312 15.5 1 77.38 500 GLN A CA 1
ATOM 3847 C C . GLN A 1 500 ? 4.137 45.562 14.625 1 77.38 500 GLN A C 1
ATOM 3849 O O . GLN A 1 500 ? 4.34 46.688 15.117 1 77.38 500 GLN A O 1
ATOM 3854 N N . HIS A 1 501 ? 3.807 45.375 13.414 1 79.56 501 HIS A N 1
ATOM 3855 C CA . HIS A 1 501 ? 3.848 46.5 12.477 1 79.56 501 HIS A CA 1
ATOM 3856 C C . HIS A 1 501 ? 2.832 47.562 12.852 1 79.56 501 HIS A C 1
ATOM 3858 O O . HIS A 1 501 ? 3.143 48.781 12.82 1 79.56 501 HIS A O 1
ATOM 3864 N N . ILE A 1 502 ? 1.644 47.125 13.242 1 86.62 502 ILE A N 1
ATOM 3865 C CA . ILE A 1 502 ? 0.585 48.062 13.547 1 86.62 502 ILE A CA 1
ATOM 3866 C C . ILE A 1 502 ? 0.896 48.781 14.852 1 86.62 502 ILE A C 1
ATOM 3868 O O . ILE A 1 502 ? 0.726 50 14.953 1 86.62 502 ILE A O 1
ATOM 3872 N N . SER A 1 503 ? 1.452 48.094 15.805 1 85.12 503 SER A N 1
ATOM 3873 C CA . SER A 1 503 ? 1.801 48.688 17.078 1 85.12 503 SER A CA 1
ATOM 3874 C C . SER A 1 503 ? 2.969 49.656 16.922 1 85.12 503 SER A C 1
ATOM 3876 O O . SER A 1 503 ? 2.979 50.75 17.531 1 85.12 503 SER A O 1
ATOM 3878 N N . THR A 1 504 ? 3.883 49.344 16.125 1 84.62 504 THR A N 1
ATOM 3879 C CA . THR A 1 504 ? 5.023 50.219 15.883 1 84.62 504 THR A CA 1
ATOM 3880 C C . THR A 1 504 ? 4.59 51.469 15.117 1 84.62 504 THR A C 1
ATOM 3882 O O . THR A 1 504 ? 5.066 52.594 15.391 1 84.62 504 THR A O 1
ATOM 3885 N N . ALA A 1 505 ? 3.746 51.219 14.164 1 87.94 505 ALA A N 1
ATOM 3886 C CA . ALA A 1 505 ? 3.229 52.375 13.406 1 87.94 505 ALA A CA 1
ATOM 3887 C C . ALA A 1 505 ? 2.461 53.312 14.312 1 87.94 505 ALA A C 1
ATOM 3889 O O . ALA A 1 505 ? 2.535 54.531 14.141 1 87.94 505 ALA A O 1
ATOM 3890 N N . ARG A 1 506 ? 1.753 52.812 15.266 1 87.88 506 ARG A N 1
ATOM 3891 C CA . ARG A 1 506 ? 1.008 53.656 16.203 1 87.88 506 ARG A CA 1
ATOM 3892 C C . ARG A 1 506 ? 1.952 54.5 17.047 1 87.88 506 ARG A C 1
ATOM 3894 O O . ARG A 1 506 ? 1.736 55.688 17.234 1 87.88 506 ARG A O 1
ATOM 3901 N N . THR A 1 507 ? 2.986 53.875 17.547 1 85.06 507 THR A N 1
ATOM 3902 C CA . THR A 1 507 ? 3.947 54.594 18.375 1 85.06 507 THR A CA 1
ATOM 3903 C C . THR A 1 507 ? 4.668 55.688 17.562 1 85.06 507 THR A C 1
ATOM 3905 O O . THR A 1 507 ? 4.926 56.781 18.062 1 85.06 507 THR A O 1
ATOM 3908 N N . GLU A 1 508 ? 4.953 55.344 16.375 1 87.81 508 GLU A N 1
ATOM 3909 C CA . GLU A 1 508 ? 5.59 56.312 15.508 1 87.81 508 GLU A CA 1
ATOM 3910 C C . GLU A 1 508 ? 4.645 57.469 15.203 1 87.81 508 GLU A C 1
ATOM 3912 O O . GLU A 1 508 ? 5.066 58.625 15.156 1 87.81 508 GLU A O 1
ATOM 3917 N N . LEU A 1 509 ? 3.396 57.094 15.023 1 89.38 509 LEU A N 1
ATOM 3918 C CA . LEU A 1 509 ? 2.4 58.125 14.75 1 89.38 509 LEU A CA 1
ATOM 3919 C C . LEU A 1 509 ? 2.242 59.062 15.945 1 89.38 509 LEU A C 1
ATOM 3921 O O . LEU A 1 509 ? 2.127 60.281 15.781 1 89.38 509 LEU A O 1
ATOM 3925 N N . ILE A 1 510 ? 2.312 58.562 17.156 1 87.31 510 ILE A N 1
ATOM 3926 C CA . ILE A 1 510 ? 2.172 59.344 18.375 1 87.31 510 ILE A CA 1
ATOM 3927 C C . ILE A 1 510 ? 3.383 60.25 18.531 1 87.31 510 ILE A C 1
ATOM 3929 O O . ILE A 1 510 ? 3.234 61.438 18.859 1 87.31 510 ILE A O 1
ATOM 3933 N N . ASN A 1 511 ? 4.512 59.781 18.219 1 84.62 511 ASN A N 1
ATOM 3934 C CA . ASN A 1 511 ? 5.734 60.531 18.391 1 84.62 511 ASN A CA 1
ATOM 3935 C C . ASN A 1 511 ? 5.883 61.594 17.312 1 84.62 511 ASN A C 1
ATOM 3937 O O . ASN A 1 511 ? 6.504 62.656 17.531 1 84.62 511 ASN A O 1
ATOM 3941 N N . ASP A 1 512 ? 5.23 61.344 16.219 1 85.88 512 ASP A N 1
ATOM 3942 C CA . ASP A 1 512 ? 5.41 62.281 15.094 1 85.88 512 ASP A CA 1
ATOM 3943 C C . ASP A 1 512 ? 4.266 63.281 15.016 1 85.88 512 ASP A C 1
ATOM 3945 O O . ASP A 1 512 ? 4.48 64.438 14.695 1 85.88 512 ASP A O 1
ATOM 3949 N N . ALA A 1 513 ? 3.1 62.812 15.32 1 86.06 513 ALA A N 1
ATOM 3950 C CA . ALA A 1 513 ? 1.926 63.625 15.031 1 86.06 513 ALA A CA 1
ATOM 3951 C C . ALA A 1 513 ? 1.495 64.438 16.266 1 86.06 513 ALA A C 1
ATOM 3953 O O . ALA A 1 513 ? 0.912 65.5 16.141 1 86.06 513 ALA A O 1
ATOM 3954 N N . VAL A 1 514 ? 1.816 64 17.484 1 85.81 514 VAL A N 1
ATOM 3955 C CA . VAL A 1 514 ? 1.231 64.625 18.672 1 85.81 514 VAL A CA 1
ATOM 3956 C C . VAL A 1 514 ? 2.064 65.812 19.109 1 85.81 514 VAL A C 1
ATOM 3958 O O . VAL A 1 514 ? 1.519 66.875 19.391 1 85.81 514 VAL A O 1
ATOM 3961 N N . PRO A 1 515 ? 3.428 65.75 19.047 1 85.19 515 PRO A N 1
ATOM 3962 C CA . PRO A 1 515 ? 4.211 66.875 19.547 1 85.19 515 PRO A CA 1
ATOM 3963 C C . PRO A 1 515 ? 4.031 68.125 18.688 1 85.19 515 PRO A C 1
ATOM 3965 O O . PRO A 1 515 ? 3.9 69.25 19.234 1 85.19 515 PRO A O 1
ATOM 3968 N N . PRO A 1 516 ? 3.947 68.062 17.422 1 85.19 516 PRO A N 1
ATOM 3969 C CA . PRO A 1 516 ? 3.717 69.312 16.656 1 85.19 516 PRO A CA 1
ATOM 3970 C C . PRO A 1 516 ? 2.363 69.938 16.953 1 85.19 516 PRO A C 1
ATOM 3972 O O . PRO A 1 516 ? 2.238 71.188 16.922 1 85.19 516 PRO A O 1
ATOM 3975 N N . LEU A 1 517 ? 1.355 69.188 17.234 1 84.19 517 LEU A N 1
ATOM 3976 C CA . LEU A 1 517 ? 0.05 69.688 17.578 1 84.19 517 LEU A CA 1
ATOM 3977 C C . LEU A 1 517 ? 0.107 70.438 18.922 1 84.19 517 LEU A C 1
ATOM 3979 O O . LEU A 1 517 ? -0.501 71.5 19.094 1 84.19 517 LEU A O 1
ATOM 3983 N N . GLN A 1 518 ? 0.92 69.875 19.859 1 82.88 518 GLN A N 1
ATOM 3984 C CA . GLN A 1 518 ? 1.102 70.5 21.156 1 82.88 518 GLN A CA 1
ATOM 3985 C C . GLN A 1 518 ? 1.876 71.812 21.031 1 82.88 518 GLN A C 1
ATOM 3987 O O . GLN A 1 518 ? 1.523 72.812 21.672 1 82.88 518 GLN A O 1
ATOM 3992 N N . ALA A 1 519 ? 2.902 71.812 20.25 1 83.69 519 ALA A N 1
ATOM 3993 C CA . ALA A 1 519 ? 3.713 73 20.062 1 83.69 519 ALA A CA 1
ATOM 3994 C C . ALA A 1 519 ? 2.896 74.125 19.422 1 83.69 519 ALA A C 1
ATOM 3996 O O . ALA A 1 519 ? 3.043 75.25 19.797 1 83.69 519 ALA A O 1
ATOM 3997 N N . LEU A 1 520 ? 2.076 73.688 18.547 1 83.75 520 LEU A N 1
ATOM 3998 C CA . LEU A 1 520 ? 1.228 74.688 17.891 1 83.75 520 LEU A CA 1
ATOM 3999 C C . LEU A 1 520 ? 0.218 75.25 18.891 1 83.75 520 LEU A C 1
ATOM 4001 O O . LEU A 1 520 ? -0.041 76.5 18.875 1 83.75 520 LEU A O 1
ATOM 4005 N N . ALA A 1 521 ? -0.359 74.438 19.672 1 82.38 521 ALA A N 1
ATOM 4006 C CA . ALA A 1 521 ? -1.295 74.938 20.688 1 82.38 521 ALA A CA 1
ATOM 4007 C C . ALA A 1 521 ? -0.618 75.875 21.641 1 82.38 521 ALA A C 1
ATOM 4009 O O . ALA A 1 521 ? -1.189 76.938 21.984 1 82.38 521 ALA A O 1
ATOM 4010 N N . GLN A 1 522 ? 0.631 75.562 22.016 1 80.81 522 GLN A N 1
ATOM 4011 C CA . GLN A 1 522 ? 1.37 76.438 22.922 1 80.81 522 GLN A CA 1
ATOM 4012 C C . GLN A 1 522 ? 1.75 77.688 22.234 1 80.81 522 GLN A C 1
ATOM 4014 O O . GLN A 1 522 ? 1.669 78.812 22.844 1 80.81 522 GLN A O 1
ATOM 4019 N N . ARG A 1 523 ? 2.129 77.688 21.047 1 82.62 523 ARG A N 1
ATOM 4020 C CA . ARG A 1 523 ? 2.504 78.875 20.297 1 82.62 523 ARG A CA 1
ATOM 4021 C C . ARG A 1 523 ? 1.303 79.812 20.109 1 82.62 523 ARG A C 1
ATOM 4023 O O . ARG A 1 523 ? 1.42 81 20.234 1 82.62 523 ARG A O 1
ATOM 4030 N N . LEU A 1 524 ? 0.234 79.188 19.812 1 81.62 524 LEU A N 1
ATOM 4031 C CA . LEU A 1 524 ? -0.969 80 19.594 1 81.62 524 LEU A CA 1
ATOM 4032 C C . LEU A 1 524 ? -1.43 80.625 20.891 1 81.62 524 LEU A C 1
ATOM 4034 O O . LEU A 1 524 ? -1.906 81.75 20.891 1 81.62 524 LEU A O 1
ATOM 4038 N N . LEU A 1 525 ? -1.267 79.938 22 1 79.44 525 LEU A N 1
ATOM 4039 C CA . LEU A 1 525 ? -1.624 80.5 23.297 1 79.44 525 LEU A CA 1
ATOM 4040 C C . LEU A 1 525 ? -0.697 81.688 23.672 1 79.44 525 LEU A C 1
ATOM 4042 O O . LEU A 1 525 ? -1.15 82.688 24.172 1 79.44 525 LEU A O 1
ATOM 4046 N N . LEU A 1 526 ? 0.576 81.438 23.453 1 79.81 526 LEU A N 1
ATOM 4047 C CA . LEU A 1 526 ? 1.546 82.438 23.75 1 79.81 526 LEU A CA 1
ATOM 4048 C C . LEU A 1 526 ? 1.291 83.688 22.891 1 79.81 526 LEU A C 1
ATOM 4050 O O . LEU A 1 526 ? 1.4 84.812 23.375 1 79.81 526 LEU A O 1
ATOM 4054 N N . GLN A 1 527 ? 0.943 83.438 21.719 1 80.62 527 GLN A N 1
ATOM 4055 C CA . GLN A 1 527 ? 0.656 84.562 20.812 1 80.62 527 GLN A CA 1
ATOM 4056 C C . GLN A 1 527 ? -0.609 85.312 21.234 1 80.62 527 GLN A C 1
ATOM 4058 O O . GLN A 1 527 ? -0.685 86.5 21.109 1 80.62 527 GLN A O 1
ATOM 4063 N N . THR A 1 528 ? -1.514 84.5 21.703 1 78.12 528 THR A N 1
ATOM 4064 C CA . THR A 1 528 ? -2.746 85.125 22.172 1 78.12 528 THR A CA 1
ATOM 4065 C C . THR A 1 528 ? -2.486 86 23.422 1 78.12 528 THR A C 1
ATOM 4067 O O . THR A 1 528 ? -2.992 87.062 23.547 1 78.12 528 THR A O 1
ATOM 4070 N N . PHE A 1 529 ? -1.633 85.438 24.234 1 77.06 529 PHE A N 1
ATOM 4071 C CA . PHE A 1 529 ? -1.312 86.188 25.453 1 77.06 529 PHE A CA 1
ATOM 4072 C C . PHE A 1 529 ? -0.493 87.438 25.125 1 77.06 529 PHE A C 1
ATOM 4074 O O . PHE A 1 529 ? -0.737 88.5 25.688 1 77.06 529 PHE A O 1
ATOM 4081 N N . SER A 1 530 ? 0.349 87.312 24.234 1 78.25 530 SER A N 1
ATOM 4082 C CA . SER A 1 530 ? 1.199 88.438 23.859 1 78.25 530 SER A CA 1
ATOM 4083 C C . SER A 1 530 ? 0.403 89.5 23.141 1 78.25 530 SER A C 1
ATOM 4085 O O . SER A 1 530 ? 0.565 90.688 23.406 1 78.25 530 SER A O 1
ATOM 4087 N N . THR A 1 531 ? -0.425 89 22.281 1 76.75 531 THR A N 1
ATOM 4088 C CA . THR A 1 531 ? -1.225 90 21.531 1 76.75 531 THR A CA 1
ATOM 4089 C C . THR A 1 531 ? -2.209 90.688 22.438 1 76.75 531 THR A C 1
ATOM 4091 O O . THR A 1 531 ? -2.438 91.875 22.297 1 76.75 531 THR A O 1
ATOM 4094 N N . THR A 1 532 ? -2.729 89.938 23.438 1 74.25 532 THR A N 1
ATOM 4095 C CA . THR A 1 532 ? -3.643 90.562 24.406 1 74.25 532 THR A CA 1
ATOM 4096 C C . THR A 1 532 ? -2.9 91.562 25.312 1 74.25 532 THR A C 1
ATOM 4098 O O . THR A 1 532 ? -3.402 92.625 25.609 1 74.25 532 THR A O 1
ATOM 4101 N N . ALA A 1 533 ? -1.738 91.188 25.594 1 75.5 533 ALA A N 1
ATOM 4102 C CA . ALA A 1 533 ? -0.943 92.062 26.453 1 75.5 533 ALA A CA 1
ATOM 4103 C C . ALA A 1 533 ? -0.529 93.312 25.719 1 75.5 533 ALA A C 1
ATOM 4105 O O . ALA A 1 533 ? -0.607 94.438 26.266 1 75.5 533 ALA A O 1
ATOM 4106 N N . ILE A 1 534 ? -0.178 93.125 24.531 1 73.31 534 ILE A N 1
ATOM 4107 C CA . ILE A 1 534 ? 0.264 94.25 23.719 1 73.31 534 ILE A CA 1
ATOM 4108 C C . ILE A 1 534 ? -0.924 95.188 23.422 1 73.31 534 ILE A C 1
ATOM 4110 O O . ILE A 1 534 ? -0.815 96.375 23.516 1 73.31 534 ILE A O 1
ATOM 4114 N N . SER A 1 535 ? -2.018 94.562 23.125 1 73.94 535 SER A N 1
ATOM 4115 C CA . SER A 1 535 ? -3.209 95.375 22.828 1 73.94 535 SER A CA 1
ATOM 4116 C C . SER A 1 535 ? -3.689 96.125 24.062 1 73.94 535 SER A C 1
ATOM 4118 O O . SER A 1 535 ? -4.105 97.25 23.953 1 73.94 535 SER A O 1
ATOM 4120 N N . SER A 1 536 ? -3.576 95.5 25.203 1 73.94 536 SER A N 1
ATOM 4121 C CA . SER A 1 536 ? -3.953 96.125 26.453 1 73.94 536 SER A CA 1
ATOM 4122 C C . SER A 1 536 ? -2.996 97.25 26.781 1 73.94 536 SER A C 1
ATOM 4124 O O . SER A 1 536 ? -3.426 98.312 27.219 1 73.94 536 SER A O 1
ATOM 4126 N N . ALA A 1 537 ? -1.806 97.062 26.469 1 76.06 537 ALA A N 1
ATOM 4127 C CA . ALA A 1 537 ? -0.807 98.125 26.719 1 76.06 537 ALA A CA 1
ATOM 4128 C C . ALA A 1 537 ? -0.991 99.312 25.766 1 76.06 537 ALA A C 1
ATOM 4130 O O . ALA A 1 537 ? -0.892 100.438 26.188 1 76.06 537 ALA A O 1
ATOM 4131 N N . LEU A 1 538 ? -1.294 99 24.547 1 74.19 538 LEU A N 1
ATOM 4132 C CA . LEU A 1 538 ? -1.502 100 23.562 1 74.19 538 LEU A CA 1
ATOM 4133 C C . LEU A 1 538 ? -2.75 100.812 23.875 1 74.19 538 LEU A C 1
ATOM 4135 O O . LEU A 1 538 ? -2.758 102.062 23.719 1 74.19 538 LEU A O 1
ATOM 4139 N N . THR A 1 539 ? -3.773 100.125 24.297 1 73.5 539 THR A N 1
ATOM 4140 C CA . THR A 1 539 ? -4.996 100.812 24.672 1 73.5 539 THR A CA 1
ATOM 4141 C C . THR A 1 539 ? -4.75 101.75 25.875 1 73.5 539 THR A C 1
ATOM 4143 O O . THR A 1 539 ? -5.246 102.875 25.922 1 73.5 539 THR A O 1
ATOM 4146 N N . ALA A 1 540 ? -3.936 101.25 26.75 1 73.12 540 ALA A N 1
ATOM 4147 C CA . ALA A 1 540 ? -3.594 102.062 27.922 1 73.12 540 ALA A CA 1
ATOM 4148 C C . ALA A 1 540 ? -2.756 103.25 27.516 1 73.12 540 ALA A C 1
ATOM 4150 O O . ALA A 1 540 ? -2.984 104.375 28 1 73.12 540 ALA A O 1
ATOM 4151 N N . LEU A 1 541 ? -1.892 103.062 26.531 1 74.12 541 LEU A N 1
ATOM 4152 C CA . LEU A 1 541 ? -1.021 104.125 26.094 1 74.12 541 LEU A CA 1
ATOM 4153 C C . LEU A 1 541 ? -1.806 105.188 25.281 1 74.12 541 LEU A C 1
ATOM 4155 O O . LEU A 1 541 ? -1.559 106.375 25.391 1 74.12 541 LEU A O 1
ATOM 4159 N N . LEU A 1 542 ? -2.719 104.625 24.516 1 71.06 542 LEU A N 1
ATOM 4160 C CA . LEU A 1 542 ? -3.557 105.562 23.75 1 71.06 542 LEU A CA 1
ATOM 4161 C C . LEU A 1 542 ? -4.453 106.375 24.656 1 71.06 542 LEU A C 1
ATOM 4163 O O . LEU A 1 542 ? -4.672 107.562 24.422 1 71.06 542 LEU A O 1
ATOM 4167 N N . TYR A 1 543 ? -4.848 105.812 25.75 1 67.38 543 TYR A N 1
ATOM 4168 C CA . TYR A 1 543 ? -5.676 106.5 26.703 1 67.38 543 TYR A CA 1
ATOM 4169 C C . TYR A 1 543 ? -4.867 107.562 27.422 1 67.38 543 TYR A C 1
ATOM 4171 O O . TYR A 1 543 ? -5.355 108.688 27.625 1 67.38 543 TYR A O 1
ATOM 4179 N N . ILE A 1 544 ? -3.695 107.188 27.656 1 68.56 544 ILE A N 1
ATOM 4180 C CA . ILE A 1 544 ? -2.885 108.188 28.391 1 68.56 544 ILE A CA 1
ATOM 4181 C C . ILE A 1 544 ? -2.32 109.188 27.422 1 68.56 544 ILE A C 1
ATOM 4183 O O . ILE A 1 544 ? -2.191 110.375 27.781 1 68.56 544 ILE A O 1
ATOM 4187 N N . GLY A 1 545 ? -2.021 108.875 26.266 1 65.88 545 GLY A N 1
ATOM 4188 C CA . GLY A 1 545 ? -1.266 109.812 25.406 1 65.88 545 GLY A CA 1
ATOM 4189 C C . GLY A 1 545 ? -2.145 110.625 24.484 1 65.88 545 GLY A C 1
ATOM 4190 O O . GLY A 1 545 ? -1.705 111.625 23.969 1 65.88 545 GLY A O 1
ATOM 4191 N N . VAL A 1 546 ? -3.207 110.062 23.984 1 65.06 546 VAL A N 1
ATOM 4192 C CA . VAL A 1 546 ? -3.998 110.812 23.047 1 65.06 546 VAL A CA 1
ATOM 4193 C C . VAL A 1 546 ? -5.242 111.375 23.75 1 65.06 546 VAL A C 1
ATOM 4195 O O . VAL A 1 546 ? -6.082 110.625 24.219 1 65.06 546 VAL A O 1
ATOM 4198 N N . ASP A 1 547 ? -5.164 112.625 24.062 1 67.44 547 ASP A N 1
ATOM 4199 C CA . ASP A 1 547 ? -6.168 113.375 24.812 1 67.44 547 ASP A CA 1
ATOM 4200 C C . ASP A 1 547 ? -7.555 113.188 24.203 1 67.44 547 ASP A C 1
ATOM 4202 O O . ASP A 1 547 ? -8.562 113.25 24.922 1 67.44 547 ASP A O 1
ATOM 4206 N N . SER A 1 548 ? -7.656 113.125 22.875 1 63.88 548 SER A N 1
ATOM 4207 C CA . SER A 1 548 ? -8.969 113.125 22.234 1 63.88 548 SER A CA 1
ATOM 4208 C C . SER A 1 548 ? -9.578 111.75 22.203 1 63.88 548 SER A C 1
ATOM 4210 O O . SER A 1 548 ? -10.703 111.562 21.734 1 63.88 548 SER A O 1
ATOM 4212 N N . PHE A 1 549 ? -8.922 110.812 22.531 1 63.09 549 PHE A N 1
ATOM 4213 C CA . PHE A 1 549 ? -9.453 109.438 22.359 1 63.09 549 PHE A CA 1
ATOM 4214 C C . PHE A 1 549 ? -10.156 109 23.641 1 63.09 549 PHE A C 1
ATOM 4216 O O . PHE A 1 549 ? -9.562 109 24.719 1 63.09 549 PHE A O 1
ATOM 4223 N N . SER A 1 550 ? -11.469 109 23.531 1 64.88 550 SER A N 1
ATOM 4224 C CA . SER A 1 550 ? -12.273 108.625 24.688 1 64.88 550 SER A CA 1
ATOM 4225 C C . SER A 1 550 ? -12.039 107.125 25.031 1 64.88 550 SER A C 1
ATOM 4227 O O . SER A 1 550 ? -11.586 106.375 24.188 1 64.88 550 SER A O 1
ATOM 4229 N N . LEU A 1 551 ? -12.141 106.75 26.297 1 68.06 551 LEU A N 1
ATOM 4230 C CA . LEU A 1 551 ? -12 105.438 26.844 1 68.06 551 LEU A CA 1
ATOM 4231 C C . LEU A 1 551 ? -12.844 104.438 26.047 1 68.06 551 LEU A C 1
ATOM 4233 O O . LEU A 1 551 ? -12.422 103.312 25.828 1 68.06 551 LEU A O 1
ATOM 4237 N N . PHE A 1 552 ? -13.914 104.875 25.547 1 65.62 552 PHE A N 1
ATOM 4238 C CA . PHE A 1 552 ? -14.836 104 24.828 1 65.62 552 PHE A CA 1
ATOM 4239 C C . PHE A 1 552 ? -14.312 103.688 23.438 1 65.62 552 PHE A C 1
ATOM 4241 O O . PHE A 1 552 ? -14.414 102.562 22.969 1 65.62 552 PHE A O 1
ATOM 4248 N N . GLU A 1 553 ? -13.758 104.625 22.75 1 66.31 553 GLU A N 1
ATOM 4249 C CA . GLU A 1 553 ? -13.258 104.438 21.391 1 66.31 553 GLU A CA 1
ATOM 4250 C C . GLU A 1 553 ? -11.992 103.562 21.391 1 66.31 553 GLU A C 1
ATOM 4252 O O . GLU A 1 553 ? -11.82 102.75 20.531 1 66.31 553 GLU A O 1
ATOM 4257 N N . ALA A 1 554 ? -11.211 103.875 22.391 1 68.5 554 ALA A N 1
ATOM 4258 C CA . ALA A 1 554 ? -10 103.062 22.516 1 68.5 554 ALA A CA 1
ATOM 4259 C C . ALA A 1 554 ? -10.336 101.625 22.828 1 68.5 554 ALA A C 1
ATOM 4261 O O . ALA A 1 554 ? -9.695 100.688 22.297 1 68.5 554 ALA A O 1
ATOM 4262 N N . GLY A 1 555 ? -11.367 101.438 23.656 1 71.12 555 GLY A N 1
ATOM 4263 C CA . GLY A 1 555 ? -11.82 100.125 23.984 1 71.12 555 GLY A CA 1
ATOM 4264 C C . GLY A 1 555 ? -12.422 99.375 22.812 1 71.12 555 GLY A C 1
ATOM 4265 O O . GLY A 1 555 ? -12.242 98.188 22.672 1 71.12 555 GLY A O 1
ATOM 4266 N N . ALA A 1 556 ? -13.094 100.125 21.953 1 73.44 556 ALA A N 1
ATOM 4267 C CA . ALA A 1 556 ? -13.727 99.5 20.781 1 73.44 556 ALA A CA 1
ATOM 4268 C C . ALA A 1 556 ? -12.672 99.062 19.781 1 73.44 556 ALA A C 1
ATOM 4270 O O . ALA A 1 556 ? -12.812 97.938 19.188 1 73.44 556 ALA A O 1
ATOM 4271 N N . VAL A 1 557 ? -11.633 99.812 19.531 1 67.81 557 VAL A N 1
ATOM 4272 C CA . VAL A 1 557 ? -10.578 99.438 18.594 1 67.81 557 VAL A CA 1
ATOM 4273 C C . VAL A 1 557 ? -9.805 98.25 19.156 1 67.81 557 VAL A C 1
ATOM 4275 O O . VAL A 1 557 ? -9.469 97.312 18.422 1 67.81 557 VAL A O 1
ATOM 4278 N N . ALA A 1 558 ? -9.586 98.312 20.484 1 72.94 558 ALA A N 1
ATOM 4279 C CA . ALA A 1 558 ? -8.906 97.188 21.125 1 72.94 558 ALA A CA 1
ATOM 4280 C C . ALA A 1 558 ? -9.742 95.938 21.047 1 72.94 558 ALA A C 1
ATOM 4282 O O . ALA A 1 558 ? -9.211 94.812 20.812 1 72.94 558 ALA A O 1
ATOM 4283 N N . ALA A 1 559 ? -11.047 96.125 21.266 1 76 559 ALA A N 1
ATOM 4284 C CA . ALA A 1 559 ? -11.938 95 21.219 1 76 559 ALA A CA 1
ATOM 4285 C C . ALA A 1 559 ? -11.992 94.375 19.812 1 76 559 ALA A C 1
ATOM 4287 O O . ALA A 1 559 ? -12.016 93.188 19.656 1 76 559 ALA A O 1
ATOM 4288 N N . LEU A 1 560 ? -11.953 95.25 18.828 1 71.69 560 LEU A N 1
ATOM 4289 C CA . LEU A 1 560 ? -12 94.75 17.453 1 71.69 560 LEU A CA 1
ATOM 4290 C C . LEU A 1 560 ? -10.711 94.062 17.078 1 71.69 560 LEU A C 1
ATOM 4292 O O . LEU A 1 560 ? -10.742 93 16.422 1 71.69 560 LEU A O 1
ATOM 4296 N N . GLY A 1 561 ? -9.609 94.625 17.453 1 68.38 561 GLY A N 1
ATOM 4297 C CA . GLY A 1 561 ? -8.336 93.938 17.219 1 68.38 561 GLY A CA 1
ATOM 4298 C C . GLY A 1 561 ? -8.219 92.625 17.938 1 68.38 561 GLY A C 1
ATOM 4299 O O . GLY A 1 561 ? -7.742 91.625 17.359 1 68.38 561 GLY A O 1
ATOM 4300 N N . PHE A 1 562 ? -8.758 92.625 19.172 1 74.75 562 PHE A N 1
ATOM 4301 C CA . PHE A 1 562 ? -8.742 91.438 19.969 1 74.75 562 PHE A CA 1
ATOM 4302 C C . PHE A 1 562 ? -9.633 90.312 19.344 1 74.75 562 PHE A C 1
ATOM 4304 O O . PHE A 1 562 ? -9.25 89.188 19.25 1 74.75 562 PHE A O 1
ATOM 4311 N N . THR A 1 563 ? -10.742 90.812 18.875 1 77.62 563 THR A N 1
ATOM 4312 C CA . THR A 1 563 ? -11.664 89.875 18.281 1 77.62 563 THR A CA 1
ATOM 4313 C C . THR A 1 563 ? -11.102 89.312 16.984 1 77.62 563 THR A C 1
ATOM 4315 O O . THR A 1 563 ? -11.258 88.125 16.688 1 77.62 563 THR A O 1
ATOM 4318 N N . PHE A 1 564 ? -10.438 90.188 16.281 1 72.19 564 PHE A N 1
ATOM 4319 C CA . PHE A 1 564 ? -9.859 89.75 15.023 1 72.19 564 PHE A CA 1
ATOM 4320 C C . PHE A 1 564 ? -8.727 88.75 15.273 1 72.19 564 PHE A C 1
ATOM 4322 O O . PHE A 1 564 ? -8.617 87.75 14.586 1 72.19 564 PHE A O 1
ATOM 4329 N N . SER A 1 565 ? -7.848 89 16.156 1 75.94 565 SER A N 1
ATOM 4330 C CA . SER A 1 565 ? -6.738 88.125 16.469 1 75.94 565 SER A CA 1
ATOM 4331 C C . SER A 1 565 ? -7.246 86.75 17 1 75.94 565 SER A C 1
ATOM 4333 O O . SER A 1 565 ? -6.723 85.75 16.625 1 75.94 565 SER A O 1
ATOM 4335 N N . LEU A 1 566 ? -8.305 86.812 17.781 1 78.31 566 LEU A N 1
ATOM 4336 C CA . LEU A 1 566 ? -8.867 85.625 18.328 1 78.31 566 LEU A CA 1
ATOM 4337 C C . LEU A 1 566 ? -9.508 84.75 17.234 1 78.31 566 LEU A C 1
ATOM 4339 O O . LEU A 1 566 ? -9.406 83.5 17.25 1 78.31 566 LEU A O 1
ATOM 4343 N N . ARG A 1 567 ? -10.117 85.5 16.281 1 79.44 567 ARG A N 1
ATOM 4344 C CA . ARG A 1 567 ? -10.75 84.75 15.188 1 79.44 567 ARG A CA 1
ATOM 4345 C C . ARG A 1 567 ? -9.695 84.125 14.297 1 79.44 567 ARG A C 1
ATOM 4347 O O . ARG A 1 567 ? -9.891 83 13.828 1 79.44 567 ARG A O 1
ATOM 4354 N N . ARG A 1 568 ? -8.664 84.875 14.102 1 78.75 568 ARG A N 1
ATOM 4355 C CA . ARG A 1 568 ? -7.582 84.312 13.289 1 78.75 568 ARG A CA 1
ATOM 4356 C C . ARG A 1 568 ? -6.949 83.062 13.969 1 78.75 568 ARG A C 1
ATOM 4358 O O . ARG A 1 568 ? -6.695 82.062 13.32 1 78.75 568 ARG A O 1
ATOM 4365 N N . MET A 1 569 ? -6.703 83.188 15.234 1 80.75 569 MET A N 1
ATOM 4366 C CA . MET A 1 569 ? -6.078 82.062 15.977 1 80.75 569 MET A CA 1
ATOM 4367 C C . MET A 1 569 ? -7.012 80.875 16.062 1 80.75 569 MET A C 1
ATOM 4369 O O . MET A 1 569 ? -6.562 79.75 16 1 80.75 569 MET A O 1
ATOM 4373 N N . GLN A 1 570 ? -8.25 81.188 16.141 1 81.19 570 GLN A N 1
ATOM 4374 C CA . GLN A 1 570 ? -9.234 80.125 16.156 1 81.19 570 GLN A CA 1
ATOM 4375 C C . GLN A 1 570 ? -9.242 79.375 14.812 1 81.19 570 GLN A C 1
ATOM 4377 O O . GLN A 1 570 ? -9.328 78.125 14.781 1 81.19 570 GLN A O 1
ATOM 4382 N N . LYS A 1 571 ? -9.211 80.125 13.742 1 83.06 571 LYS A N 1
ATOM 4383 C CA . LYS A 1 571 ? -9.211 79.5 12.422 1 83.06 571 LYS A CA 1
ATOM 4384 C C . LYS A 1 571 ? -7.945 78.688 12.211 1 83.06 571 LYS A C 1
ATOM 4386 O O . LYS A 1 571 ? -7.996 77.625 11.602 1 83.06 571 LYS A O 1
ATOM 4391 N N . LEU A 1 572 ? -6.867 79.125 12.727 1 82 572 LEU A N 1
ATOM 4392 C CA . LEU A 1 572 ? -5.617 78.438 12.594 1 82 572 LEU A CA 1
ATOM 4393 C C . LEU A 1 572 ? -5.66 77.125 13.398 1 82 572 LEU A C 1
ATOM 4395 O O . LEU A 1 572 ? -5.184 76.062 12.93 1 82 572 LEU A O 1
ATOM 4399 N N . TRP A 1 573 ? -6.273 77.188 14.57 1 85.62 573 TRP A N 1
ATOM 4400 C CA . TRP A 1 573 ? -6.379 76 15.406 1 85.62 573 TRP A CA 1
ATOM 4401 C C . TRP A 1 573 ? -7.328 74.938 14.781 1 85.62 573 TRP A C 1
ATOM 4403 O O . TRP A 1 573 ? -7.023 73.75 14.727 1 85.62 573 TRP A O 1
ATOM 4413 N N . GLU A 1 574 ? -8.43 75.438 14.289 1 84.69 574 GLU A N 1
ATOM 4414 C CA . GLU A 1 574 ? -9.375 74.562 13.641 1 84.69 574 GLU A CA 1
ATOM 4415 C C . GLU A 1 574 ? -8.781 73.938 12.375 1 84.69 574 GLU A C 1
ATOM 4417 O O . GLU A 1 574 ? -9.031 72.75 12.07 1 84.69 574 GLU A O 1
ATOM 4422 N N . GLY A 1 575 ? -8.094 74.75 11.664 1 85.38 575 GLY A N 1
ATOM 4423 C CA . GLY A 1 575 ? -7.395 74.188 10.508 1 85.38 575 GLY A CA 1
ATOM 4424 C C . GLY A 1 575 ? -6.367 73.125 10.867 1 85.38 575 GLY A C 1
ATOM 4425 O O . GLY A 1 575 ? -6.238 72.125 10.164 1 85.38 575 GLY A O 1
ATOM 4426 N N . ALA A 1 576 ? -5.641 73.312 11.938 1 85.44 576 ALA A N 1
ATOM 4427 C CA . ALA A 1 576 ? -4.641 72.375 12.398 1 85.44 576 ALA A CA 1
ATOM 4428 C C . ALA A 1 576 ? -5.301 71.062 12.867 1 85.44 576 ALA A C 1
ATOM 4430 O O . ALA A 1 576 ? -4.777 70 12.625 1 85.44 576 ALA A O 1
ATOM 4431 N N . ARG A 1 577 ? -6.41 71.25 13.516 1 86.5 577 ARG A N 1
ATOM 4432 C CA . ARG A 1 577 ? -7.145 70.062 13.969 1 86.5 577 ARG A CA 1
ATOM 4433 C C . ARG A 1 577 ? -7.625 69.188 12.789 1 86.5 577 ARG A C 1
ATOM 4435 O O . ARG A 1 577 ? -7.516 68 12.805 1 86.5 577 ARG A O 1
ATOM 4442 N N . LYS A 1 578 ? -8.117 69.875 11.805 1 86.5 578 LYS A N 1
ATOM 4443 C CA . LYS A 1 578 ? -8.602 69.188 10.617 1 86.5 578 LYS A CA 1
ATOM 4444 C C . LYS A 1 578 ? -7.453 68.5 9.867 1 86.5 578 LYS A C 1
ATOM 4446 O O . LYS A 1 578 ? -7.594 67.375 9.375 1 86.5 578 LYS A O 1
ATOM 4451 N N . SER A 1 579 ? -6.395 69.25 9.758 1 87.56 579 SER A N 1
ATOM 4452 C CA . SER A 1 579 ? -5.227 68.688 9.102 1 87.56 579 SER A CA 1
ATOM 4453 C C . SER A 1 579 ? -4.695 67.5 9.867 1 87.56 579 SER A C 1
ATOM 4455 O O . SER A 1 579 ? -4.27 66.5 9.273 1 87.56 579 SER A O 1
ATOM 4457 N N . TRP A 1 580 ? -4.727 67.5 11.203 1 89.31 580 TRP A N 1
ATOM 4458 C CA . TRP A 1 580 ? -4.301 66.375 12.039 1 89.31 580 TRP A CA 1
ATOM 4459 C C . TRP A 1 580 ? -5.215 65.188 11.844 1 89.31 580 TRP A C 1
ATOM 4461 O O . TRP A 1 580 ? -4.742 64.062 11.758 1 89.31 580 TRP A O 1
ATOM 4471 N N . GLN A 1 581 ? -6.496 65.438 11.727 1 88.5 581 GLN A N 1
ATOM 4472 C CA . GLN A 1 581 ? -7.445 64.375 11.469 1 88.5 581 GLN A CA 1
ATOM 4473 C C . GLN A 1 581 ? -7.156 63.656 10.141 1 88.5 581 GLN A C 1
ATOM 4475 O O . GLN A 1 581 ? -7.203 62.438 10.047 1 88.5 581 GLN A O 1
ATOM 4480 N N . GLY A 1 582 ? -6.914 64.438 9.172 1 88.69 582 GLY A N 1
ATOM 4481 C CA . GLY A 1 582 ? -6.598 63.906 7.859 1 88.69 582 GLY A CA 1
ATOM 4482 C C . GLY A 1 582 ? -5.312 63.094 7.848 1 88.69 582 GLY A C 1
ATOM 4483 O O . GLY A 1 582 ? -5.25 62.031 7.227 1 88.69 582 GLY A O 1
ATOM 4484 N N . THR A 1 583 ? -4.277 63.5 8.547 1 88.75 583 THR A N 1
ATOM 4485 C CA . THR A 1 583 ? -2.996 62.812 8.602 1 88.75 583 THR A CA 1
ATOM 4486 C C . THR A 1 583 ? -3.137 61.469 9.312 1 88.75 583 THR A C 1
ATOM 4488 O O . THR A 1 583 ? -2.576 60.469 8.867 1 88.75 583 THR A O 1
ATOM 4491 N N . VAL A 1 584 ? -3.887 61.438 10.383 1 90.88 584 VAL A N 1
ATOM 4492 C CA . VAL A 1 584 ? -4.078 60.219 11.156 1 90.88 584 VAL A CA 1
ATOM 4493 C C . VAL A 1 584 ? -4.852 59.188 10.32 1 90.88 584 VAL A C 1
ATOM 4495 O O . VAL A 1 584 ? -4.535 58 10.336 1 90.88 584 VAL A O 1
ATOM 4498 N N . ARG A 1 585 ? -5.801 59.656 9.586 1 91.25 585 ARG A N 1
ATOM 4499 C CA . ARG A 1 585 ? -6.586 58.781 8.734 1 91.25 585 ARG A CA 1
ATOM 4500 C C . ARG A 1 585 ? -5.738 58.219 7.598 1 91.25 585 ARG A C 1
ATOM 4502 O O . ARG A 1 585 ? -5.82 57.031 7.281 1 91.25 585 ARG A O 1
ATOM 4509 N N . GLU A 1 586 ? -4.98 59.062 7.012 1 90.69 586 GLU A N 1
ATOM 4510 C CA . GLU A 1 586 ? -4.145 58.625 5.891 1 90.69 586 GLU A CA 1
ATOM 4511 C C . GLU A 1 586 ? -3.053 57.656 6.352 1 90.69 586 GLU A C 1
ATOM 4513 O O . GLU A 1 586 ? -2.758 56.688 5.672 1 90.69 586 GLU A O 1
ATOM 4518 N N . GLU A 1 587 ? -2.51 57.938 7.434 1 90.25 587 GLU A N 1
ATOM 4519 C CA . GLU A 1 587 ? -1.496 57.031 7.961 1 90.25 587 GLU A CA 1
ATOM 4520 C C . GLU A 1 587 ? -2.1 55.656 8.312 1 90.25 587 GLU A C 1
ATOM 4522 O O . GLU A 1 587 ? -1.438 54.625 8.18 1 90.25 587 GLU A O 1
ATOM 4527 N N . GLY A 1 588 ? -3.293 55.719 8.797 1 92.19 588 GLY A N 1
ATOM 4528 C CA . GLY A 1 588 ? -3.977 54.438 9.062 1 92.19 588 GLY A CA 1
ATOM 4529 C C . GLY A 1 588 ? -4.203 53.625 7.816 1 92.19 588 GLY A C 1
ATOM 4530 O O . GLY A 1 588 ? -3.973 52.406 7.82 1 92.19 588 GLY A O 1
ATOM 4531 N N . ARG A 1 589 ? -4.652 54.281 6.762 1 91.62 589 ARG A N 1
ATOM 4532 C CA . ARG A 1 589 ? -4.875 53.594 5.496 1 91.62 589 ARG A CA 1
ATOM 4533 C C . ARG A 1 589 ? -3.568 53.031 4.938 1 91.62 589 ARG A C 1
ATOM 4535 O O . ARG A 1 589 ? -3.523 51.906 4.457 1 91.62 589 ARG A O 1
ATOM 4542 N N . ARG A 1 590 ? -2.521 53.781 5.039 1 90.12 590 ARG A N 1
ATOM 4543 C CA . ARG A 1 590 ? -1.216 53.375 4.531 1 90.12 590 ARG A CA 1
ATOM 4544 C C . ARG A 1 590 ? -0.671 52.188 5.32 1 90.12 590 ARG A C 1
ATOM 4546 O O . ARG A 1 590 ? -0.091 51.281 4.746 1 90.12 590 ARG A O 1
ATOM 4553 N N . THR A 1 591 ? -0.826 52.219 6.551 1 91 591 THR A N 1
ATOM 4554 C CA . THR A 1 591 ? -0.334 51.156 7.398 1 91 591 THR A CA 1
ATOM 4555 C C . THR A 1 591 ? -1.078 49.844 7.105 1 91 591 THR A C 1
ATOM 4557 O O . THR A 1 591 ? -0.471 48.781 7.062 1 91 591 THR A O 1
ATOM 4560 N N . LEU A 1 592 ? -2.352 49.969 6.91 1 92.25 592 LEU A N 1
ATOM 4561 C CA . LEU A 1 592 ? -3.148 48.781 6.609 1 92.25 592 LEU A CA 1
ATOM 4562 C C . LEU A 1 592 ? -2.744 48.188 5.262 1 92.25 592 LEU A C 1
ATOM 4564 O O . LEU A 1 592 ? -2.615 46.969 5.137 1 92.25 592 LEU A O 1
ATOM 4568 N N . LYS A 1 593 ? -2.588 49.031 4.289 1 89.56 593 LYS A N 1
ATOM 4569 C CA . LYS A 1 593 ? -2.174 48.531 2.971 1 89.56 593 LYS A CA 1
ATOM 4570 C C . LYS A 1 593 ? -0.793 47.906 3.027 1 89.56 593 LYS A C 1
ATOM 4572 O O . LYS A 1 593 ? -0.565 46.844 2.414 1 89.56 593 LYS A O 1
ATOM 4577 N N . ARG A 1 594 ? 0.097 48.5 3.766 1 85.94 594 ARG A N 1
ATOM 4578 C CA . ARG A 1 594 ? 1.443 47.938 3.906 1 85.94 594 ARG A CA 1
ATOM 4579 C C . ARG A 1 594 ? 1.415 46.594 4.605 1 85.94 594 ARG A C 1
ATOM 4581 O O . ARG A 1 594 ? 2.145 45.688 4.223 1 85.94 594 ARG A O 1
ATOM 4588 N N . THR A 1 595 ? 0.625 46.5 5.598 1 88.88 595 THR A N 1
ATOM 4589 C CA . THR A 1 595 ? 0.525 45.25 6.328 1 88.88 595 THR A CA 1
ATOM 4590 C C . THR A 1 595 ? -0.091 44.156 5.453 1 88.88 595 THR A C 1
ATOM 4592 O O . THR A 1 595 ? 0.375 43.031 5.453 1 88.88 595 THR A O 1
ATOM 4595 N N . GLU A 1 596 ? -1.138 44.531 4.758 1 89.81 596 GLU A N 1
ATOM 4596 C CA . GLU A 1 596 ? -1.77 43.594 3.852 1 89.81 596 GLU A CA 1
ATOM 4597 C C . GLU A 1 596 ? -0.787 43.094 2.791 1 89.81 596 GLU A C 1
ATOM 4599 O O . GLU A 1 596 ? -0.703 41.906 2.518 1 89.81 596 GLU A O 1
ATOM 4604 N N . GLU A 1 597 ? -0.074 43.969 2.238 1 84.94 597 GLU A N 1
ATOM 4605 C CA . GLU A 1 597 ? 0.89 43.625 1.198 1 84.94 597 GLU A CA 1
ATOM 4606 C C . GLU A 1 597 ? 2.023 42.781 1.76 1 84.94 597 GLU A C 1
ATOM 4608 O O . GLU A 1 597 ? 2.504 41.844 1.095 1 84.94 597 GLU A O 1
ATOM 4613 N N . LEU A 1 598 ? 2.416 43.062 2.9 1 84.12 598 LEU A N 1
ATOM 4614 C CA . LEU A 1 598 ? 3.479 42.281 3.539 1 84.12 598 LEU A CA 1
ATOM 4615 C C . LEU A 1 598 ? 3.037 40.844 3.777 1 84.12 598 LEU A C 1
ATOM 4617 O O . LEU A 1 598 ? 3.789 39.906 3.504 1 84.12 598 LEU A O 1
ATOM 4621 N N . VAL A 1 599 ? 1.848 40.625 4.27 1 86.94 599 VAL A N 1
ATOM 4622 C CA . VAL A 1 599 ? 1.348 39.312 4.562 1 86.94 599 VAL A CA 1
ATOM 4623 C C . VAL A 1 599 ? 1.153 38.531 3.264 1 86.94 599 VAL A C 1
ATOM 4625 O O . VAL A 1 599 ? 1.484 37.344 3.184 1 86.94 599 VAL A O 1
ATOM 4628 N N . ARG A 1 600 ? 0.607 39.219 2.303 1 84.56 600 ARG A N 1
ATOM 4629 C CA . ARG A 1 600 ? 0.439 38.594 1.006 1 84.56 600 ARG A CA 1
ATOM 4630 C C . ARG A 1 600 ? 1.786 38.156 0.422 1 84.56 600 ARG A C 1
ATOM 4632 O O . ARG A 1 600 ? 1.902 37.094 -0.194 1 84.56 600 ARG A O 1
ATOM 4639 N N . PHE A 1 601 ? 2.727 39 0.647 1 78.62 601 PHE A N 1
ATOM 4640 C CA . PHE A 1 601 ? 4.074 38.688 0.18 1 78.62 601 PHE A CA 1
ATOM 4641 C C . PHE A 1 601 ? 4.641 37.469 0.888 1 78.62 601 PHE A C 1
ATOM 4643 O O . PHE A 1 601 ? 5.285 36.625 0.261 1 78.62 601 PHE A O 1
ATOM 4650 N N . ILE A 1 602 ? 4.449 37.281 2.111 1 77.69 602 ILE A N 1
ATOM 4651 C CA . ILE A 1 602 ? 4.941 36.156 2.895 1 77.69 602 ILE A CA 1
ATOM 4652 C C . ILE A 1 602 ? 4.293 34.875 2.402 1 77.69 602 ILE A C 1
ATOM 4654 O O . ILE A 1 602 ? 4.965 33.844 2.271 1 77.69 602 ILE A O 1
ATOM 4658 N N . ILE A 1 603 ? 3.004 34.938 2.088 1 77.38 603 ILE A N 1
ATOM 4659 C CA . ILE A 1 603 ? 2.266 33.781 1.624 1 77.38 603 ILE A CA 1
ATOM 4660 C C . ILE A 1 603 ? 2.74 33.375 0.226 1 77.38 603 ILE A C 1
ATOM 4662 O O . ILE A 1 603 ? 2.934 32.188 -0.064 1 77.38 603 ILE A O 1
ATOM 4666 N N . GLN A 1 604 ? 2.908 34.375 -0.638 1 74.12 604 GLN A N 1
ATOM 4667 C CA . GLN A 1 604 ? 3.363 34.125 -1.999 1 74.12 604 GLN A CA 1
ATOM 4668 C C . GLN A 1 604 ? 4.773 33.531 -2.006 1 74.12 604 GLN A C 1
ATOM 4670 O O . GLN A 1 604 ? 5.078 32.656 -2.797 1 74.12 604 GLN A O 1
ATOM 4675 N N . ARG A 1 605 ? 5.523 34.062 -1.132 1 65 605 ARG A N 1
ATOM 4676 C CA . ARG A 1 605 ? 6.895 33.562 -1.039 1 65 605 ARG A CA 1
ATOM 4677 C C . ARG A 1 605 ? 6.922 32.125 -0.486 1 65 605 ARG A C 1
ATOM 4679 O O . ARG A 1 605 ? 7.754 31.328 -0.895 1 65 605 ARG A O 1
ATOM 4686 N N . ALA A 1 606 ? 6.027 32.031 0.515 1 65.12 606 ALA A N 1
ATOM 4687 C CA . ALA A 1 606 ? 5.953 30.688 1.073 1 65.12 606 ALA A CA 1
ATOM 4688 C C . ALA A 1 606 ? 5.438 29.688 0.038 1 65.12 606 ALA A C 1
ATOM 4690 O O . ALA A 1 606 ? 5.863 28.531 0.013 1 65.12 606 ALA A O 1
ATOM 4691 N N . GLU A 1 607 ? 4.406 30.188 -0.672 1 59.41 607 GLU A N 1
ATOM 4692 C CA . GLU A 1 607 ? 3.893 29.328 -1.742 1 59.41 607 GLU A CA 1
ATOM 4693 C C . GLU A 1 607 ? 4.973 29.047 -2.781 1 59.41 607 GLU A C 1
ATOM 4695 O O . GLU A 1 607 ? 5.062 27.922 -3.289 1 59.41 607 GLU A O 1
ATOM 4700 N N . VAL A 1 608 ? 5.566 30.234 -3.092 1 52.12 608 VAL A N 1
ATOM 4701 C CA . VAL A 1 608 ? 6.648 30.078 -4.059 1 52.12 608 VAL A CA 1
ATOM 4702 C C . VAL A 1 608 ? 7.75 29.203 -3.467 1 52.12 608 VAL A C 1
ATOM 4704 O O . VAL A 1 608 ? 8.297 28.328 -4.152 1 52.12 608 VAL A O 1
ATOM 4707 N N . ARG A 1 609 ? 7.961 29.547 -2.146 1 46 609 ARG A N 1
ATOM 4708 C CA . ARG A 1 609 ? 8.953 28.719 -1.462 1 46 609 ARG A CA 1
ATOM 4709 C C . ARG A 1 609 ? 8.391 27.328 -1.165 1 46 609 ARG A C 1
ATOM 4711 O O . ARG A 1 609 ? 9.125 26.344 -1.202 1 46 609 ARG A O 1
ATOM 4718 N N . GLY A 1 610 ? 7.137 27.406 -0.458 1 45.25 610 GLY A N 1
ATOM 4719 C CA . GLY A 1 610 ? 6.426 26.141 -0.27 1 45.25 610 GLY A CA 1
ATOM 4720 C C . GLY A 1 610 ? 6.148 25.422 -1.57 1 45.25 610 GLY A C 1
ATOM 4721 O O . GLY A 1 610 ? 6.074 24.188 -1.595 1 45.25 610 GLY A O 1
ATOM 4722 N N . GLY A 1 611 ? 5.582 26.141 -2.455 1 37.66 611 GLY A N 1
ATOM 4723 C CA . GLY A 1 611 ? 5.758 25.594 -3.787 1 37.66 611 GLY A CA 1
ATOM 4724 C C . GLY A 1 611 ? 7.195 25.203 -4.086 1 37.66 611 GLY A C 1
ATOM 4725 O O . GLY A 1 611 ? 7.449 24.188 -4.734 1 37.66 611 GLY A O 1
ATOM 4726 N N . ALA A 1 612 ? 8.141 26.141 -3.816 1 32 612 ALA A N 1
ATOM 4727 C CA . ALA A 1 612 ? 9.547 25.75 -3.807 1 32 612 ALA A CA 1
ATOM 4728 C C . ALA A 1 612 ? 9.883 24.938 -2.562 1 32 612 ALA A C 1
ATOM 4730 O O . ALA A 1 612 ? 10.648 23.969 -2.631 1 32 612 ALA A O 1
ATOM 4731 N N . ALA A 1 613 ? 9.57 25.375 -1.167 1 33.12 613 ALA A N 1
ATOM 4732 C CA . ALA A 1 613 ? 9.93 24.734 0.096 1 33.12 613 ALA A CA 1
ATOM 4733 C C . ALA A 1 613 ? 8.891 23.703 0.508 1 33.12 613 ALA A C 1
ATOM 4735 O O . ALA A 1 613 ? 9.062 23.016 1.513 1 33.12 613 ALA A O 1
ATOM 4736 N N . GLY A 1 614 ? 7.68 23.891 0.607 1 34.12 614 GLY A N 1
ATOM 4737 C CA . GLY A 1 614 ? 6.98 22.609 0.5 1 34.12 614 GLY A CA 1
ATOM 4738 C C . GLY A 1 614 ? 7.758 21.562 -0.281 1 34.12 614 GLY A C 1
ATOM 4739 O O . GLY A 1 614 ? 7.191 20.562 -0.721 1 34.12 614 GLY A O 1
ATOM 4740 N N . SER A 1 615 ? 8.672 21.984 -0.72 1 30.91 615 SER A N 1
ATOM 4741 C CA . SER A 1 615 ? 9.922 21.25 -0.889 1 30.91 615 SER A CA 1
ATOM 4742 C C . SER A 1 615 ? 10.305 20.5 0.385 1 30.91 615 SER A C 1
ATOM 4744 O O . SER A 1 615 ? 10.914 21.078 1.287 1 30.91 615 SER A O 1
ATOM 4746 N N . VAL A 1 616 ? 9.547 20.328 1.367 1 34.16 616 VAL A N 1
ATOM 4747 C CA . VAL A 1 616 ? 10.195 19.156 1.929 1 34.16 616 VAL A CA 1
ATOM 4748 C C . VAL A 1 616 ? 11.336 18.703 1.02 1 34.16 616 VAL A C 1
ATOM 4750 O O . VAL A 1 616 ? 11.242 18.812 -0.206 1 34.16 616 VAL A O 1
ATOM 4753 N N . SER A 1 617 ? 12.555 18.688 1.415 1 34.25 617 SER A N 1
ATOM 4754 C CA . SER A 1 617 ? 13.781 18.703 0.627 1 34.25 617 SER A CA 1
ATOM 4755 C C . SER A 1 617 ? 13.516 18.328 -0.827 1 34.25 617 SER A C 1
ATOM 4757 O O . SER A 1 617 ? 12.914 17.297 -1.104 1 34.25 617 SER A O 1
ATOM 4759 N N . ASP A 1 618 ? 13.141 19.125 -1.972 1 42.94 618 ASP A N 1
ATOM 4760 C CA . ASP A 1 618 ? 13.609 19.25 -3.346 1 42.94 618 ASP A CA 1
ATOM 4761 C C . ASP A 1 618 ? 14.688 18.219 -3.658 1 42.94 618 ASP A C 1
ATOM 4763 O O . ASP A 1 618 ? 14.93 17.891 -4.824 1 42.94 618 ASP A O 1
ATOM 4767 N N . ASP A 1 619 ? 15.312 18.297 -2.609 1 48.19 619 ASP A N 1
ATOM 4768 C CA . ASP A 1 619 ? 16.422 17.344 -2.672 1 48.19 619 ASP A CA 1
ATOM 4769 C C . ASP A 1 619 ? 15.938 15.969 -3.119 1 48.19 619 ASP A C 1
ATOM 4771 O O . ASP A 1 619 ? 16.609 15.297 -3.895 1 48.19 619 ASP A O 1
ATOM 4775 N N . GLY A 1 620 ? 14.516 15.82 -2.539 1 60.19 620 GLY A N 1
ATOM 4776 C CA . GLY A 1 620 ? 14.086 14.508 -3 1 60.19 620 GLY A CA 1
ATOM 4777 C C . GLY A 1 620 ? 13.641 14.5 -4.449 1 60.19 620 GLY A C 1
ATOM 4778 O O . GLY A 1 620 ? 13.875 13.531 -5.172 1 60.19 620 GLY A O 1
ATOM 4779 N N . VAL A 1 621 ? 12.938 15.812 -4.727 1 70.94 621 VAL A N 1
ATOM 4780 C CA . VAL A 1 621 ? 12.516 15.859 -6.125 1 70.94 621 VAL A CA 1
ATOM 4781 C C . VAL A 1 621 ? 13.742 16.031 -7.023 1 70.94 621 VAL A C 1
ATOM 4783 O O . VAL A 1 621 ? 13.836 15.406 -8.086 1 70.94 621 VAL A O 1
ATOM 4786 N N . GLU A 1 622 ? 14.578 17.062 -6.543 1 75.38 622 GLU A N 1
ATOM 4787 C CA . GLU A 1 622 ? 15.797 17.219 -7.336 1 75.38 622 GLU A CA 1
ATOM 4788 C C . GLU A 1 622 ? 16.578 15.906 -7.406 1 75.38 622 GLU A C 1
ATOM 4790 O O . GLU A 1 622 ? 17.125 15.57 -8.461 1 75.38 622 GLU A O 1
ATOM 4795 N N . GLU A 1 623 ? 16.656 15.359 -6.266 1 80.75 623 GLU A N 1
ATOM 4796 C CA . GLU A 1 623 ? 17.344 14.078 -6.262 1 80.75 623 GLU A CA 1
ATOM 4797 C C . GLU A 1 623 ? 16.672 13.078 -7.203 1 80.75 623 GLU A C 1
ATOM 4799 O O . GLU A 1 623 ? 17.359 12.32 -7.898 1 80.75 623 GLU A O 1
ATOM 4804 N N . ARG A 1 624 ? 15.383 13.18 -7.289 1 87.44 624 ARG A N 1
ATOM 4805 C CA . ARG A 1 624 ? 14.656 12.258 -8.156 1 87.44 624 ARG A CA 1
ATOM 4806 C C . ARG A 1 624 ? 14.828 12.641 -9.625 1 87.44 624 ARG A C 1
ATOM 4808 O O . ARG A 1 624 ? 14.938 11.773 -10.492 1 87.44 624 ARG A O 1
ATOM 4815 N N . GLU A 1 625 ? 14.891 13.945 -9.82 1 86.69 625 GLU A N 1
ATOM 4816 C CA . GLU A 1 625 ? 15.102 14.375 -11.203 1 86.69 625 GLU A CA 1
ATOM 4817 C C . GLU A 1 625 ? 16.516 14.047 -11.664 1 86.69 625 GLU A C 1
ATOM 4819 O O . GLU A 1 625 ? 16.719 13.648 -12.812 1 86.69 625 GLU A O 1
ATOM 4824 N N . ARG A 1 626 ? 17.469 14.281 -10.797 1 87.38 626 ARG A N 1
ATOM 4825 C CA . ARG A 1 626 ? 18.844 13.898 -11.125 1 87.38 626 ARG A CA 1
ATOM 4826 C C . ARG A 1 626 ? 18.938 12.406 -11.391 1 87.38 626 ARG A C 1
ATOM 4828 O O . ARG A 1 626 ? 19.672 11.969 -12.289 1 87.38 626 ARG A O 1
ATOM 4835 N N . ALA A 1 627 ? 18.312 11.656 -10.594 1 91.12 627 ALA A N 1
ATOM 4836 C CA . ALA A 1 627 ? 18.312 10.211 -10.789 1 91.12 627 ALA A CA 1
ATOM 4837 C C . ALA A 1 627 ? 17.672 9.828 -12.117 1 91.12 627 ALA A C 1
ATOM 4839 O O . ALA A 1 627 ? 18.156 8.938 -12.812 1 91.12 627 ALA A O 1
ATOM 4840 N N . ARG A 1 628 ? 16.656 10.523 -12.555 1 90.5 628 ARG A N 1
ATOM 4841 C CA . ARG A 1 628 ? 15.992 10.25 -13.828 1 90.5 628 ARG A CA 1
ATOM 4842 C C . ARG A 1 628 ? 16.906 10.594 -15 1 90.5 628 ARG A C 1
ATOM 4844 O O . ARG A 1 628 ? 16.938 9.875 -16 1 90.5 628 ARG A O 1
ATOM 4851 N N . GLU A 1 629 ? 17.5 11.648 -14.773 1 90.38 629 GLU A N 1
ATOM 4852 C CA . GLU A 1 629 ? 18.438 12.031 -15.812 1 90.38 629 GLU A CA 1
ATOM 4853 C C . GLU A 1 629 ? 19.562 11.008 -15.945 1 90.38 629 GLU A C 1
ATOM 4855 O O . GLU A 1 629 ? 20 10.68 -17.047 1 90.38 629 GLU A O 1
ATOM 4860 N N . ALA A 1 630 ? 20.109 10.578 -14.844 1 91.81 630 ALA A N 1
ATOM 4861 C CA . ALA A 1 630 ? 21.156 9.562 -14.867 1 91.81 630 ALA A CA 1
ATOM 4862 C C . ALA A 1 630 ? 20.672 8.281 -15.539 1 91.81 630 ALA A C 1
ATOM 4864 O O . ALA A 1 630 ? 21.406 7.652 -16.297 1 91.81 630 ALA A O 1
ATOM 4865 N N . VAL A 1 631 ? 19.438 7.883 -15.289 1 93.12 631 VAL A N 1
ATOM 4866 C CA . VAL A 1 631 ? 18.859 6.703 -15.914 1 93.12 631 VAL A CA 1
ATOM 4867 C C . VAL A 1 631 ? 18.734 6.93 -17.422 1 93.12 631 VAL A C 1
ATOM 4869 O O . VAL A 1 631 ? 19 6.023 -18.219 1 93.12 631 VAL A O 1
ATOM 4872 N N . GLY A 1 632 ? 18.344 8.094 -17.766 1 91.62 632 GLY A N 1
ATOM 4873 C CA . GLY A 1 632 ? 18.25 8.43 -19.188 1 91.62 632 GLY A CA 1
ATOM 4874 C C . GLY A 1 632 ? 19.578 8.336 -19.906 1 91.62 632 GLY A C 1
ATOM 4875 O O . GLY A 1 632 ? 19.641 7.848 -21.031 1 91.62 632 GLY A O 1
ATOM 4876 N N . LYS A 1 633 ? 20.641 8.719 -19.312 1 91.38 633 LYS A N 1
ATOM 4877 C CA . LYS A 1 633 ? 21.984 8.656 -19.891 1 91.38 633 LYS A CA 1
ATOM 4878 C C . LYS A 1 633 ? 22.422 7.207 -20.094 1 91.38 633 LYS A C 1
ATOM 4880 O O . LYS A 1 633 ? 23.078 6.883 -21.094 1 91.38 633 LYS A O 1
ATOM 4885 N N . VAL A 1 634 ? 22.141 6.418 -19.156 1 93.12 634 VAL A N 1
ATOM 4886 C CA . VAL A 1 634 ? 22.516 5.008 -19.281 1 93.12 634 VAL A CA 1
ATOM 4887 C C . VAL A 1 634 ? 21.734 4.375 -20.438 1 93.12 634 VAL A C 1
ATOM 4889 O O . VAL A 1 634 ? 22.312 3.613 -21.234 1 93.12 634 VAL A O 1
ATOM 4892 N N . ARG A 1 635 ? 20.469 4.684 -20.562 1 92.62 635 ARG A N 1
ATOM 4893 C CA . ARG A 1 635 ? 19.672 4.133 -21.641 1 92.62 635 ARG A CA 1
ATOM 4894 C C . ARG A 1 635 ? 20.172 4.602 -23 1 92.62 635 ARG A C 1
ATOM 4896 O O . ARG A 1 635 ? 20.203 3.828 -23.969 1 92.62 635 ARG A O 1
ATOM 4903 N N . GLU A 1 636 ? 20.562 5.797 -23.031 1 90.75 636 GLU A N 1
ATOM 4904 C CA . GLU A 1 636 ? 21.125 6.328 -24.266 1 90.75 636 GLU A CA 1
ATOM 4905 C C . GLU A 1 636 ? 22.453 5.648 -24.609 1 90.75 636 GLU A C 1
ATOM 4907 O O . GLU A 1 636 ? 22.703 5.305 -25.766 1 90.75 636 GLU A O 1
ATOM 4912 N N . ALA A 1 637 ? 23.266 5.5 -23.609 1 89.81 637 ALA A N 1
ATOM 4913 C CA . ALA A 1 637 ? 24.547 4.824 -23.828 1 89.81 637 ALA A CA 1
ATOM 4914 C C . ALA A 1 637 ? 24.344 3.379 -24.266 1 89.81 637 ALA A C 1
ATOM 4916 O O . ALA A 1 637 ? 25.078 2.861 -25.109 1 89.81 637 ALA A O 1
ATOM 4917 N N . LEU A 1 638 ? 23.328 2.738 -23.688 1 88.88 638 LEU A N 1
ATOM 4918 C CA . LEU A 1 638 ? 23.016 1.359 -24.047 1 88.88 638 LEU A CA 1
ATOM 4919 C C . LEU A 1 638 ? 22.484 1.279 -25.469 1 88.88 638 LEU A C 1
ATOM 4921 O O . LEU A 1 638 ? 22.812 0.35 -26.219 1 88.88 638 LEU A O 1
ATOM 4925 N N . ALA A 1 639 ? 21.703 2.236 -25.875 1 85.69 639 ALA A N 1
ATOM 4926 C CA . ALA A 1 639 ? 21.156 2.273 -27.219 1 85.69 639 ALA A CA 1
ATOM 4927 C C . ALA A 1 639 ? 22.25 2.523 -28.25 1 85.69 639 ALA A C 1
ATOM 4929 O O . ALA A 1 639 ? 22.219 1.954 -29.344 1 85.69 639 ALA A O 1
ATOM 4930 N N . ARG A 1 640 ? 23.156 3.344 -27.969 1 81.38 640 ARG A N 1
ATOM 4931 C CA . ARG A 1 640 ? 24.266 3.631 -28.875 1 81.38 640 ARG A CA 1
ATOM 4932 C C . ARG A 1 640 ? 25.156 2.406 -29.047 1 81.38 640 ARG A C 1
ATOM 4934 O O . ARG A 1 640 ? 25.75 2.207 -30.109 1 81.38 640 ARG A O 1
ATOM 4941 N N . PHE A 1 641 ? 25.156 1.793 -27.938 1 75.81 641 PHE A N 1
ATOM 4942 C CA . PHE A 1 641 ? 25.938 0.563 -28 1 75.81 641 PHE A CA 1
ATOM 4943 C C . PHE A 1 641 ? 25.328 -0.415 -29 1 75.81 641 PHE A C 1
ATOM 4945 O O . PHE A 1 641 ? 26.047 -1.116 -29.719 1 75.81 641 PHE A O 1
ATOM 4952 N N . GLU A 1 642 ? 24.031 -0.495 -29.062 1 72.62 642 GLU A N 1
ATOM 4953 C CA . GLU A 1 642 ? 23.344 -1.413 -29.953 1 72.62 642 GLU A CA 1
ATOM 4954 C C . GLU A 1 642 ? 23.484 -0.971 -31.406 1 72.62 642 GLU A C 1
ATOM 4956 O O . GLU A 1 642 ? 23.625 -1.804 -32.312 1 72.62 642 GLU A O 1
ATOM 4961 N N . ASP A 1 643 ? 23.406 0.321 -31.703 1 63.69 643 ASP A N 1
ATOM 4962 C CA . ASP A 1 643 ? 23.5 0.863 -33.062 1 63.69 643 ASP A CA 1
ATOM 4963 C C . ASP A 1 643 ? 24.922 0.772 -33.594 1 63.69 643 ASP A C 1
ATOM 4965 O O . ASP A 1 643 ? 25.125 0.596 -34.812 1 63.69 643 ASP A O 1
ATOM 4969 N N . GLY A 1 644 ? 25.906 1.052 -32.875 1 57.41 644 GLY A N 1
ATOM 4970 C CA . GLY A 1 644 ? 27.266 1.015 -33.375 1 57.41 644 GLY A CA 1
ATOM 4971 C C . GLY A 1 644 ? 27.734 -0.379 -33.781 1 57.41 644 GLY A C 1
ATOM 4972 O O . GLY A 1 644 ? 28.672 -0.536 -34.562 1 57.41 644 GLY A O 1
ATOM 4973 N N . GLY A 1 645 ? 27.188 -1.358 -33.25 1 50.12 645 GLY A N 1
ATOM 4974 C CA . GLY A 1 645 ? 27.562 -2.688 -33.719 1 50.12 645 GLY A CA 1
ATOM 4975 C C . GLY A 1 645 ? 27 -3.029 -35.094 1 50.12 645 GLY A C 1
ATOM 4976 O O . GLY A 1 645 ? 27.359 -4.059 -35.656 1 50.12 645 GLY A O 1
ATOM 4977 N N . LYS A 1 646 ? 25.969 -2.398 -35.531 1 49.22 646 LYS A N 1
ATOM 4978 C CA . LYS A 1 646 ? 25.406 -2.68 -36.844 1 49.22 646 LYS A CA 1
ATOM 4979 C C . LYS A 1 646 ? 26.297 -2.129 -37.938 1 49.22 646 LYS A C 1
ATOM 4981 O O . LYS A 1 646 ? 26.375 -2.697 -39.031 1 49.22 646 LYS A O 1
ATOM 4986 N N . ASP A 1 647 ? 26.75 -0.969 -37.844 1 44.41 647 ASP A N 1
ATOM 4987 C CA . ASP A 1 647 ? 27.547 -0.423 -38.938 1 44.41 647 ASP A CA 1
ATOM 4988 C C . ASP A 1 647 ? 28.797 -1.26 -39.156 1 44.41 647 ASP A C 1
ATOM 4990 O O . ASP A 1 647 ? 29.453 -1.148 -40.188 1 44.41 647 ASP A O 1
ATOM 4994 N N . ALA A 1 648 ? 29.266 -1.859 -38.188 1 39.28 648 ALA A N 1
ATOM 4995 C CA . ALA A 1 648 ? 30.469 -2.627 -38.5 1 39.28 648 ALA A CA 1
ATOM 4996 C C . ALA A 1 648 ? 30.125 -3.895 -39.281 1 39.28 648 ALA A C 1
ATOM 4998 O O . ALA A 1 648 ? 31.016 -4.562 -39.844 1 39.28 648 ALA A O 1
ATOM 4999 N N . ASP A 1 649 ? 28.922 -4.32 -39.094 1 39.12 649 ASP A N 1
ATOM 5000 C CA . ASP A 1 649 ? 28.656 -5.531 -39.875 1 39.12 649 ASP A CA 1
ATOM 5001 C C . ASP A 1 649 ? 28.406 -5.203 -41.344 1 39.12 649 ASP A C 1
ATOM 5003 O O . ASP A 1 649 ? 28.156 -6.102 -42.156 1 39.12 649 ASP A O 1
ATOM 5007 N N . GLY A 1 650 ? 28.078 -4.008 -41.719 1 34.56 650 GLY A N 1
ATOM 5008 C CA . GLY A 1 650 ? 27.891 -3.797 -43.156 1 34.56 650 GLY A CA 1
ATOM 5009 C C . GLY A 1 650 ? 29.172 -3.916 -43.938 1 34.56 650 GLY A C 1
ATOM 5010 O O . GLY A 1 650 ? 29.156 -3.828 -45.156 1 34.56 650 GLY A O 1
ATOM 5011 N N . SER A 1 651 ? 30.266 -3.492 -43.344 1 32.28 651 SER A N 1
ATOM 5012 C CA . SER A 1 651 ? 31.359 -3.48 -44.312 1 32.28 651 SER A CA 1
ATOM 5013 C C . SER A 1 651 ? 31.906 -4.883 -44.531 1 32.28 651 SER A C 1
ATOM 5015 O O . SER A 1 651 ? 33.031 -5.047 -45.031 1 32.28 651 SER A O 1
ATOM 5017 N N . VAL A 1 652 ? 31.25 -5.957 -44.125 1 26.3 652 VAL A N 1
ATOM 5018 C CA . VAL A 1 652 ? 31.781 -7.102 -44.844 1 26.3 652 VAL A CA 1
ATOM 5019 C C . VAL A 1 652 ? 30.969 -7.328 -46.125 1 26.3 652 VAL A C 1
ATOM 5021 O O . VAL A 1 652 ? 29.734 -7.227 -46.094 1 26.3 652 VAL A O 1
ATOM 5024 N N . MET B 1 1 ? 2.977 116.438 3.334 1 17.88 1 MET B N 1
ATOM 5025 C CA . MET B 1 1 ? 1.968 116.188 2.316 1 17.88 1 MET B CA 1
ATOM 5026 C C . MET B 1 1 ? 1.596 114.688 2.307 1 17.88 1 MET B C 1
ATOM 5028 O O . MET B 1 1 ? 2.471 113.812 2.225 1 17.88 1 MET B O 1
ATOM 5032 N N . PHE B 1 2 ? 0.367 114 2.795 1 18.94 2 PHE B N 1
ATOM 5033 C CA . PHE B 1 2 ? -0.604 113.062 3.355 1 18.94 2 PHE B CA 1
ATOM 5034 C C . PHE B 1 2 ? -1.276 112.25 2.25 1 18.94 2 PHE B C 1
ATOM 5036 O O . PHE B 1 2 ? -2.205 111.5 2.514 1 18.94 2 PHE B O 1
ATOM 5043 N N . SER B 1 3 ? -0.615 111.938 1.185 1 17.56 3 SER B N 1
ATOM 5044 C CA . SER B 1 3 ? -1.632 111.688 0.179 1 17.56 3 SER B CA 1
ATOM 5045 C C . SER B 1 3 ? -2.16 110.25 0.314 1 17.56 3 SER B C 1
ATOM 5047 O O . SER B 1 3 ? -1.379 109.312 0.391 1 17.56 3 SER B O 1
ATOM 5049 N N . THR B 1 4 ? -3.502 109.688 0.684 1 20.52 4 THR B N 1
ATOM 5050 C CA . THR B 1 4 ? -4.5 108.75 1.176 1 20.52 4 THR B CA 1
ATOM 5051 C C . THR B 1 4 ? -5.055 107.938 0.031 1 20.52 4 THR B C 1
ATOM 5053 O O . THR B 1 4 ? -5.969 107.125 0.232 1 20.52 4 THR B O 1
ATOM 5056 N N . HIS B 1 5 ? -4.277 107.375 -0.869 1 18.78 5 HIS B N 1
ATOM 5057 C CA . HIS B 1 5 ? -5.062 107.188 -2.078 1 18.78 5 HIS B CA 1
ATOM 5058 C C . HIS B 1 5 ? -6.078 106.062 -1.887 1 18.78 5 HIS B C 1
ATOM 5060 O O . HIS B 1 5 ? -5.871 105.188 -1.061 1 18.78 5 HIS B O 1
ATOM 5066 N N . PRO B 1 6 ? -7.332 105.938 -2.762 1 18.45 6 PRO B N 1
ATOM 5067 C CA . PRO B 1 6 ? -8.758 105.688 -2.943 1 18.45 6 PRO B CA 1
ATOM 5068 C C . PRO B 1 6 ? -9.023 104.25 -3.336 1 18.45 6 PRO B C 1
ATOM 5070 O O . PRO B 1 6 ? -8.117 103.5 -3.795 1 18.45 6 PRO B O 1
ATOM 5073 N N . MET B 1 7 ? -10.359 103.562 -3.1 1 19.59 7 MET B N 1
ATOM 5074 C CA . MET B 1 7 ? -11.305 102.5 -2.898 1 19.59 7 MET B CA 1
ATOM 5075 C C . MET B 1 7 ? -11.742 101.875 -4.234 1 19.59 7 MET B C 1
ATOM 5077 O O . MET B 1 7 ? -12.531 100.938 -4.27 1 19.59 7 MET B O 1
ATOM 5081 N N . PRO B 1 8 ? -11.062 102 -5.352 1 16.55 8 PRO B N 1
ATOM 5082 C CA . PRO B 1 8 ? -12.062 102.062 -6.426 1 16.55 8 PRO B CA 1
ATOM 5083 C C . PRO B 1 8 ? -12.859 100.75 -6.555 1 16.55 8 PRO B C 1
ATOM 5085 O O . PRO B 1 8 ? -12.391 99.688 -6.16 1 16.55 8 PRO B O 1
ATOM 5088 N N . PRO B 1 9 ? -14.281 100.812 -7.078 1 17.48 9 PRO B N 1
ATOM 5089 C CA . PRO B 1 9 ? -15.672 100.375 -7.176 1 17.48 9 PRO B CA 1
ATOM 5090 C C . PRO B 1 9 ? -15.844 99.188 -8.164 1 17.48 9 PRO B C 1
ATOM 5092 O O . PRO B 1 9 ? -16.469 98.188 -7.844 1 17.48 9 PRO B O 1
ATOM 5095 N N . TRP B 1 10 ? -15.641 99.375 -9.492 1 14.98 10 TRP B N 1
ATOM 5096 C CA . TRP B 1 10 ? -16.781 99.438 -10.398 1 14.98 10 TRP B CA 1
ATOM 5097 C C . TRP B 1 10 ? -17.094 98.062 -10.992 1 14.98 10 TRP B C 1
ATOM 5099 O O . TRP B 1 10 ? -18.219 97.562 -10.867 1 14.98 10 TRP B O 1
ATOM 5109 N N . ALA B 1 11 ? -16.688 97.812 -12.219 1 15.54 11 ALA B N 1
ATOM 5110 C CA . ALA B 1 11 ? -17.547 97.875 -13.398 1 15.54 11 ALA B CA 1
ATOM 5111 C C . ALA B 1 11 ? -18.047 96.5 -13.781 1 15.54 11 ALA B C 1
ATOM 5113 O O . ALA B 1 11 ? -17.516 95.5 -13.328 1 15.54 11 ALA B O 1
ATOM 5114 N N . ALA B 1 12 ? -18.094 96.188 -15.125 1 15.3 12 ALA B N 1
ATOM 5115 C CA . ALA B 1 12 ? -19.141 96.188 -16.156 1 15.3 12 ALA B CA 1
ATOM 5116 C C . ALA B 1 12 ? -19.547 94.75 -16.531 1 15.3 12 ALA B C 1
ATOM 5118 O O . ALA B 1 12 ? -20.719 94.375 -16.422 1 15.3 12 ALA B O 1
ATOM 5119 N N . PHE B 1 13 ? -19.266 94.375 -17.781 1 15.78 13 PHE B N 1
ATOM 5120 C CA . PHE B 1 13 ? -20.172 94.312 -18.922 1 15.78 13 PHE B CA 1
ATOM 5121 C C . PHE B 1 13 ? -20.625 92.875 -19.141 1 15.78 13 PHE B C 1
ATOM 5123 O O . PHE B 1 13 ? -19.969 91.875 -18.688 1 15.78 13 PHE B O 1
ATOM 5130 N N . ALA B 1 14 ? -21.281 92.5 -20.328 1 15.95 14 ALA B N 1
ATOM 5131 C CA . ALA B 1 14 ? -22.594 92.188 -20.875 1 15.95 14 ALA B CA 1
ATOM 5132 C C . ALA B 1 14 ? -22.672 90.688 -21.219 1 15.95 14 ALA B C 1
ATOM 5134 O O . ALA B 1 14 ? -23.625 90 -20.844 1 15.95 14 ALA B O 1
ATOM 5135 N N . PRO B 1 15 ? -21.875 90 -22.25 1 16.59 15 PRO B N 1
ATOM 5136 C CA . PRO B 1 15 ? -22.656 89.688 -23.438 1 16.59 15 PRO B CA 1
ATOM 5137 C C . PRO B 1 15 ? -23.188 88.25 -23.406 1 16.59 15 PRO B C 1
ATOM 5139 O O . PRO B 1 15 ? -22.531 87.375 -22.875 1 16.59 15 PRO B O 1
ATOM 5142 N N . ARG B 1 16 ? -24.641 87.938 -23.719 1 16.59 16 ARG B N 1
ATOM 5143 C CA . ARG B 1 16 ? -25.812 87.062 -23.578 1 16.59 16 ARG B CA 1
ATOM 5144 C C . ARG B 1 16 ? -25.766 85.875 -24.547 1 16.59 16 ARG B C 1
ATOM 5146 O O . ARG B 1 16 ? -26.688 85.062 -24.594 1 16.59 16 ARG B O 1
ATOM 5153 N N . SER B 1 17 ? -24.781 85.625 -25.344 1 16.11 17 SER B N 1
ATOM 5154 C CA . SER B 1 17 ? -25.375 85.312 -26.625 1 16.11 17 SER B CA 1
ATOM 5155 C C . SER B 1 17 ? -26.219 84.062 -26.547 1 16.11 17 SER B C 1
ATOM 5157 O O . SER B 1 17 ? -26 83.188 -25.672 1 16.11 17 SER B O 1
ATOM 5159 N N . MET B 1 18 ? -27.281 83.875 -27.469 1 15.19 18 MET B N 1
ATOM 5160 C CA . MET B 1 18 ? -28.641 83.5 -27.844 1 15.19 18 MET B CA 1
ATOM 5161 C C . MET B 1 18 ? -28.688 82 -28.219 1 15.19 18 MET B C 1
ATOM 5163 O O . MET B 1 18 ? -29.719 81.375 -28.016 1 15.19 18 MET B O 1
ATOM 5167 N N . SER B 1 19 ? -27.734 81.438 -28.938 1 16.44 19 SER B N 1
ATOM 5168 C CA . SER B 1 19 ? -28.344 80.875 -30.141 1 16.44 19 SER B CA 1
ATOM 5169 C C . SER B 1 19 ? -29.172 79.625 -29.812 1 16.44 19 SER B C 1
ATOM 5171 O O . SER B 1 19 ? -28.875 78.938 -28.859 1 16.44 19 SER B O 1
ATOM 5173 N N . LEU B 1 20 ? -30.359 79.375 -30.547 1 15.9 20 LEU B N 1
ATOM 5174 C CA . LEU B 1 20 ? -31.719 78.875 -30.719 1 15.9 20 LEU B CA 1
ATOM 5175 C C . LEU B 1 20 ? -31.719 77.375 -30.906 1 15.9 20 LEU B C 1
ATOM 5177 O O . LEU B 1 20 ? -32.688 76.688 -30.531 1 15.9 20 LEU B O 1
ATOM 5181 N N . LEU B 1 21 ? -30.703 76.812 -31.609 1 16.2 21 LEU B N 1
ATOM 5182 C CA . LEU B 1 21 ? -31.281 76 -32.656 1 16.2 21 LEU B CA 1
ATOM 5183 C C . LEU B 1 21 ? -32.062 74.812 -32.094 1 16.2 21 LEU B C 1
ATOM 5185 O O . LEU B 1 21 ? -31.781 74.375 -30.969 1 16.2 21 LEU B O 1
ATOM 5189 N N . LYS B 1 22 ? -32.906 74.188 -32.969 1 16.38 22 LYS B N 1
ATOM 5190 C CA . LYS B 1 22 ? -34.156 73.562 -33.375 1 16.38 22 LYS B CA 1
ATOM 5191 C C . LYS B 1 22 ? -34.25 72.125 -32.938 1 16.38 22 LYS B C 1
ATOM 5193 O O . LYS B 1 22 ? -33.25 71.438 -32.906 1 16.38 22 LYS B O 1
ATOM 5198 N N . ARG B 1 23 ? -35.406 71.688 -32.375 1 16.75 23 ARG B N 1
ATOM 5199 C CA . ARG B 1 23 ? -36.219 70.75 -31.625 1 16.75 23 ARG B CA 1
ATOM 5200 C C . ARG B 1 23 ? -36.469 69.5 -32.406 1 16.75 23 ARG B C 1
ATOM 5202 O O . ARG B 1 23 ? -37.25 68.625 -32 1 16.75 23 ARG B O 1
ATOM 5209 N N . SER B 1 24 ? -35.75 69.312 -33.625 1 16.08 24 SER B N 1
ATOM 5210 C CA . SER B 1 24 ? -36.625 68.562 -34.5 1 16.08 24 SER B CA 1
ATOM 5211 C C . SER B 1 24 ? -36.969 67.188 -33.875 1 16.08 24 SER B C 1
ATOM 5213 O O . SER B 1 24 ? -36.125 66.562 -33.188 1 16.08 24 SER B O 1
ATOM 5215 N N . ALA B 1 25 ? -38.281 66.75 -33.938 1 16.94 25 ALA B N 1
ATOM 5216 C CA . ALA B 1 25 ? -39.438 65.938 -33.5 1 16.94 25 ALA B CA 1
ATOM 5217 C C . ALA B 1 25 ? -39.344 64.5 -33.969 1 16.94 25 ALA B C 1
ATOM 5219 O O . ALA B 1 25 ? -40.188 63.688 -33.656 1 16.94 25 ALA B O 1
ATOM 5220 N N . ILE B 1 26 ? -38.281 64.188 -34.812 1 15.44 26 ILE B N 1
ATOM 5221 C CA . ILE B 1 26 ? -38.812 63.281 -35.844 1 15.44 26 ILE B CA 1
ATOM 5222 C C . ILE B 1 26 ? -39.469 62.062 -35.219 1 15.44 26 ILE B C 1
ATOM 5224 O O . ILE B 1 26 ? -40.625 61.719 -35.469 1 15.44 26 ILE B O 1
ATOM 5228 N N . GLU B 1 27 ? -38.844 60.938 -35.625 1 16.69 27 GLU B N 1
ATOM 5229 C CA . GLU B 1 27 ? -39.406 59.906 -36.469 1 16.69 27 GLU B CA 1
ATOM 5230 C C . GLU B 1 27 ? -40.188 58.875 -35.656 1 16.69 27 GLU B C 1
ATOM 5232 O O . GLU B 1 27 ? -39.969 58.75 -34.438 1 16.69 27 GLU B O 1
ATOM 5237 N N . GLN B 1 28 ? -40.438 57.75 -36.312 1 16.81 28 GLN B N 1
ATOM 5238 C CA . GLN B 1 28 ? -41.531 56.906 -36.719 1 16.81 28 GLN B CA 1
ATOM 5239 C C . GLN B 1 28 ? -41.906 55.875 -35.656 1 16.81 28 GLN B C 1
ATOM 5241 O O . GLN B 1 28 ? -41.031 55.469 -34.875 1 16.81 28 GLN B O 1
ATOM 5246 N N . ARG B 1 29 ? -43.125 55.469 -35.625 1 16.81 29 ARG B N 1
ATOM 5247 C CA . ARG B 1 29 ? -44.344 55.062 -34.938 1 16.81 29 ARG B CA 1
ATOM 5248 C C . ARG B 1 29 ? -44.344 53.562 -34.656 1 16.81 29 ARG B C 1
ATOM 5250 O O . ARG B 1 29 ? -45.406 53 -34.344 1 16.81 29 ARG B O 1
ATOM 5257 N N . LEU B 1 30 ? -43.094 52.969 -34.688 1 17.97 30 LEU B N 1
ATOM 5258 C CA . LEU B 1 30 ? -43.281 51.562 -34.969 1 17.97 30 LEU B CA 1
ATOM 5259 C C . LEU B 1 30 ? -44.25 50.906 -34 1 17.97 30 LEU B C 1
ATOM 5261 O O . LEU B 1 30 ? -44.125 51.125 -32.781 1 17.97 30 LEU B O 1
ATOM 5265 N N . SER B 1 31 ? -45.281 50.344 -34.594 1 17.25 31 SER B N 1
ATOM 5266 C CA . SER B 1 31 ? -46.625 49.906 -34.281 1 17.25 31 SER B CA 1
ATOM 5267 C C . SER B 1 31 ? -46.625 48.812 -33.219 1 17.25 31 SER B C 1
ATOM 5269 O O . SER B 1 31 ? -45.844 47.875 -33.312 1 17.25 31 SER B O 1
ATOM 5271 N N . ARG B 1 32 ? -47.125 49.031 -32 1 18.03 32 ARG B N 1
ATOM 5272 C CA . ARG B 1 32 ? -47.25 48.406 -30.688 1 18.03 32 ARG B CA 1
ATOM 5273 C C . ARG B 1 32 ? -48.125 47.188 -30.734 1 18.03 32 ARG B C 1
ATOM 5275 O O . ARG B 1 32 ? -48.531 46.656 -29.703 1 18.03 32 ARG B O 1
ATOM 5282 N N . ALA B 1 33 ? -48.406 46.719 -32.031 1 17.62 33 ALA B N 1
ATOM 5283 C CA . ALA B 1 33 ? -49.719 46.062 -31.969 1 17.62 33 ALA B CA 1
ATOM 5284 C C . ALA B 1 33 ? -49.781 45.062 -30.812 1 17.62 33 ALA B C 1
ATOM 5286 O O . ALA B 1 33 ? -48.844 44.312 -30.578 1 17.62 33 ALA B O 1
ATOM 5287 N N . CYS B 1 34 ? -50.75 45.281 -29.906 1 18.39 34 CYS B N 1
ATOM 5288 C CA . CYS B 1 34 ? -51.281 44.875 -28.594 1 18.39 34 CYS B CA 1
ATOM 5289 C C . CYS B 1 34 ? -51.812 43.469 -28.625 1 18.39 34 CYS B C 1
ATOM 5291 O O . CYS B 1 34 ? -52.469 43 -27.688 1 18.39 34 CYS B O 1
ATOM 5293 N N . LEU B 1 35 ? -51.719 42.875 -29.875 1 18.59 35 LEU B N 1
ATOM 5294 C CA . LEU B 1 35 ? -52.844 41.938 -29.984 1 18.59 35 LEU B CA 1
ATOM 5295 C C . LEU B 1 35 ? -52.875 40.969 -28.812 1 18.59 35 LEU B C 1
ATOM 5297 O O . LEU B 1 35 ? -51.875 40.281 -28.531 1 18.59 35 LEU B O 1
ATOM 5301 N N . CYS B 1 36 ? -53.812 41.125 -27.875 1 19.09 36 CYS B N 1
ATOM 5302 C CA . CYS B 1 36 ? -54.312 40.719 -26.562 1 19.09 36 CYS B CA 1
ATOM 5303 C C . CYS B 1 36 ? -54.688 39.25 -26.562 1 19.09 36 CYS B C 1
ATOM 5305 O O . CYS B 1 36 ? -55.281 38.75 -25.594 1 19.09 36 CYS B O 1
ATOM 5307 N N . ARG B 1 37 ? -54.438 38.625 -27.75 1 18.17 37 ARG B N 1
ATOM 5308 C CA . ARG B 1 37 ? -55.438 37.594 -27.922 1 18.17 37 ARG B CA 1
ATOM 5309 C C . ARG B 1 37 ? -55.469 36.656 -26.719 1 18.17 37 ARG B C 1
ATOM 5311 O O . ARG B 1 37 ? -54.406 36.281 -26.203 1 18.17 37 ARG B O 1
ATOM 5318 N N . HIS B 1 38 ? -56.594 36.531 -26.062 1 20.52 38 HIS B N 1
ATOM 5319 C CA . HIS B 1 38 ? -57.219 36 -24.844 1 20.52 38 HIS B CA 1
ATOM 5320 C C . HIS B 1 38 ? -56.969 34.5 -24.734 1 20.52 38 HIS B C 1
ATOM 5322 O O . HIS B 1 38 ? -57.469 33.844 -23.812 1 20.52 38 HIS B O 1
ATOM 5328 N N . VAL B 1 39 ? -56.031 33.969 -25.562 1 21.48 39 VAL B N 1
ATOM 5329 C CA . VAL B 1 39 ? -56.438 32.656 -26 1 21.48 39 VAL B CA 1
ATOM 5330 C C . VAL B 1 39 ? -56.625 31.734 -24.797 1 21.48 39 VAL B C 1
ATOM 5332 O O . VAL B 1 39 ? -55.812 31.766 -23.844 1 21.48 39 VAL B O 1
ATOM 5335 N N . THR B 1 40 ? -57.812 31.188 -24.719 1 22.16 40 THR B N 1
ATOM 5336 C CA . THR B 1 40 ? -58.594 30.375 -23.797 1 22.16 40 THR B CA 1
ATOM 5337 C C . THR B 1 40 ? -57.781 29.188 -23.312 1 22.16 40 THR B C 1
ATOM 5339 O O . THR B 1 40 ? -57.188 28.453 -24.109 1 22.16 40 THR B O 1
ATOM 5342 N N . GLN B 1 41 ? -57.188 29.328 -22.172 1 22.62 41 GLN B N 1
ATOM 5343 C CA . GLN B 1 41 ? -56.219 28.5 -21.5 1 22.62 41 GLN B CA 1
ATOM 5344 C C . GLN B 1 41 ? -56.75 27.078 -21.266 1 22.62 41 GLN B C 1
ATOM 5346 O O . GLN B 1 41 ? -57.656 26.891 -20.453 1 22.62 41 GLN B O 1
ATOM 5351 N N . PRO B 1 42 ? -57.156 26.453 -22.438 1 23.19 42 PRO B N 1
ATOM 5352 C CA . PRO B 1 42 ? -58.031 25.344 -22.094 1 23.19 42 PRO B CA 1
ATOM 5353 C C . PRO B 1 42 ? -57.5 24.5 -20.938 1 23.19 42 PRO B C 1
ATOM 5355 O O . PRO B 1 42 ? -56.281 24.484 -20.703 1 23.19 42 PRO B O 1
ATOM 5358 N N . ARG B 1 43 ? -58.344 24.219 -19.969 1 23.69 43 ARG B N 1
ATOM 5359 C CA . ARG B 1 43 ? -58.312 23.578 -18.656 1 23.69 43 ARG B CA 1
ATOM 5360 C C . ARG B 1 43 ? -57.719 22.172 -18.766 1 23.69 43 ARG B C 1
ATOM 5362 O O . ARG B 1 43 ? -58.406 21.234 -19.188 1 23.69 43 ARG B O 1
ATOM 5369 N N . LEU B 1 44 ? -56.688 22.047 -19.562 1 23.11 44 LEU B N 1
ATOM 5370 C CA . LEU B 1 44 ? -56.469 20.672 -19.984 1 23.11 44 LEU B CA 1
ATOM 5371 C C . LEU B 1 44 ? -56.438 19.719 -18.797 1 23.11 44 LEU B C 1
ATOM 5373 O O . LEU B 1 44 ? -55.719 19.984 -17.812 1 23.11 44 LEU B O 1
ATOM 5377 N N . SER B 1 45 ? -57.531 18.953 -18.625 1 23.02 45 SER B N 1
ATOM 5378 C CA . SER B 1 45 ? -57.969 17.969 -17.656 1 23.02 45 SER B CA 1
ATOM 5379 C C . SER B 1 45 ? -56.906 16.938 -17.375 1 23.02 45 SER B C 1
ATOM 5381 O O . SER B 1 45 ? -56.406 16.266 -18.297 1 23.02 45 SER B O 1
ATOM 5383 N N . HIS B 1 46 ? -56 17.281 -16.578 1 24.16 46 HIS B N 1
ATOM 5384 C CA . HIS B 1 46 ? -54.812 16.516 -16.281 1 24.16 46 HIS B CA 1
ATOM 5385 C C . HIS B 1 46 ? -55.156 15.086 -15.859 1 24.16 46 HIS B C 1
ATOM 5387 O O . HIS B 1 46 ? -55.875 14.883 -14.875 1 24.16 46 HIS B O 1
ATOM 5393 N N . PRO B 1 47 ? -55.594 14.297 -16.844 1 25.95 47 PRO B N 1
ATOM 5394 C CA . PRO B 1 47 ? -56.125 13.016 -16.375 1 25.95 47 PRO B CA 1
ATOM 5395 C C . PRO B 1 47 ? -55.25 12.375 -15.289 1 25.95 47 PRO B C 1
ATOM 5397 O O . PRO B 1 47 ? -54.031 12.562 -15.289 1 25.95 47 PRO B O 1
ATOM 5400 N N . HIS B 1 48 ? -55.812 12.336 -14.086 1 24.92 48 HIS B N 1
ATOM 5401 C CA . HIS B 1 48 ? -55.344 11.734 -12.844 1 24.92 48 HIS B CA 1
ATOM 5402 C C . HIS B 1 48 ? -54.812 10.328 -13.078 1 24.92 48 HIS B C 1
ATOM 5404 O O . HIS B 1 48 ? -55.562 9.398 -13.312 1 24.92 48 HIS B O 1
ATOM 5410 N N . LEU B 1 49 ? -53.906 10.281 -14 1 23.41 49 LEU B N 1
ATOM 5411 C CA . LEU B 1 49 ? -53.5 8.906 -14.281 1 23.41 49 LEU B CA 1
ATOM 5412 C C . LEU B 1 49 ? -53.219 8.141 -12.992 1 23.41 49 LEU B C 1
ATOM 5414 O O . LEU B 1 49 ? -52.438 8.578 -12.156 1 23.41 49 LEU B O 1
ATOM 5418 N N . ARG B 1 50 ? -54.312 7.609 -12.461 1 21.75 50 ARG B N 1
ATOM 5419 C CA . ARG B 1 50 ? -54.406 6.723 -11.305 1 21.75 50 ARG B CA 1
ATOM 5420 C C . ARG B 1 50 ? -53.281 5.676 -11.336 1 21.75 50 ARG B C 1
ATOM 5422 O O . ARG B 1 50 ? -53.188 4.887 -12.273 1 21.75 50 ARG B O 1
ATOM 5429 N N . SER B 1 51 ? -52.156 6.18 -11.031 1 23.12 51 SER B N 1
ATOM 5430 C CA . SER B 1 51 ? -51.062 5.223 -10.992 1 23.12 51 SER B CA 1
ATOM 5431 C C . SER B 1 51 ? -51.438 3.949 -10.258 1 23.12 51 SER B C 1
ATOM 5433 O O . SER B 1 51 ? -51.844 3.996 -9.086 1 23.12 51 SER B O 1
ATOM 5435 N N . ALA B 1 52 ? -52.281 3.219 -10.938 1 22.78 52 ALA B N 1
ATOM 5436 C CA . ALA B 1 52 ? -52.688 1.94 -10.359 1 22.78 52 ALA B CA 1
ATOM 5437 C C . ALA B 1 52 ? -51.531 1.253 -9.664 1 22.78 52 ALA B C 1
ATOM 5439 O O . ALA B 1 52 ? -50.531 0.874 -10.305 1 22.78 52 ALA B O 1
ATOM 5440 N N . SER B 1 53 ? -51.156 1.923 -8.57 1 24.14 53 SER B N 1
ATOM 5441 C CA . SER B 1 53 ? -50.25 1.295 -7.621 1 24.14 53 SER B CA 1
ATOM 5442 C C . SER B 1 53 ? -50.625 -0.171 -7.398 1 24.14 53 SER B C 1
ATOM 5444 O O . SER B 1 53 ? -51.688 -0.483 -6.859 1 24.14 53 SER B O 1
ATOM 5446 N N . THR B 1 54 ? -50.688 -0.845 -8.57 1 24.45 54 THR B N 1
ATOM 5447 C CA . THR B 1 54 ? -51 -2.242 -8.273 1 24.45 54 THR B CA 1
ATOM 5448 C C . THR B 1 54 ? -50.25 -2.711 -7.027 1 24.45 54 THR B C 1
ATOM 5450 O O . THR B 1 54 ? -49 -2.773 -7.02 1 24.45 54 THR B O 1
ATOM 5453 N N . GLN B 1 55 ? -50.688 -2.115 -5.91 1 25.62 55 GLN B N 1
ATOM 5454 C CA . GLN B 1 55 ? -50.375 -2.648 -4.59 1 25.62 55 GLN B CA 1
ATOM 5455 C C . GLN B 1 55 ? -50.469 -4.172 -4.574 1 25.62 55 GLN B C 1
ATOM 5457 O O . GLN B 1 55 ? -51.562 -4.734 -4.707 1 25.62 55 GLN B O 1
ATOM 5462 N N . VAL B 1 56 ? -49.625 -4.75 -5.434 1 26.19 56 VAL B N 1
ATOM 5463 C CA . VAL B 1 56 ? -49.656 -6.184 -5.168 1 26.19 56 VAL B CA 1
ATOM 5464 C C . VAL B 1 56 ? -49.781 -6.426 -3.664 1 26.19 56 VAL B C 1
ATOM 5466 O O . VAL B 1 56 ? -49 -5.863 -2.883 1 26.19 56 VAL B O 1
ATOM 5469 N N . ALA B 1 57 ? -50.938 -6.465 -3.182 1 26.16 57 ALA B N 1
ATOM 5470 C CA . ALA B 1 57 ? -51.25 -6.801 -1.795 1 26.16 57 ALA B CA 1
ATOM 5471 C C . ALA B 1 57 ? -50.219 -7.766 -1.22 1 26.16 57 ALA B C 1
ATOM 5473 O O . ALA B 1 57 ? -49.938 -8.82 -1.806 1 26.16 57 ALA B O 1
ATOM 5474 N N . PRO B 1 58 ? -49.188 -7.098 -0.667 1 27.25 58 PRO B N 1
ATOM 5475 C CA . PRO B 1 58 ? -48.188 -7.984 -0.078 1 27.25 58 PRO B CA 1
ATOM 5476 C C . PRO B 1 58 ? -48.812 -9.102 0.764 1 27.25 58 PRO B C 1
ATOM 5478 O O . PRO B 1 58 ? -48.125 -9.664 1.635 1 27.25 58 PRO B O 1
ATOM 5481 N N . SER B 1 59 ? -50.062 -9.312 0.586 1 29.09 59 SER B N 1
ATOM 5482 C CA . SER B 1 59 ? -50.5 -10.406 1.444 1 29.09 59 SER B CA 1
ATOM 5483 C C . SER B 1 59 ? -49.531 -11.57 1.415 1 29.09 59 SER B C 1
ATOM 5485 O O . SER B 1 59 ? -49.875 -12.711 1.694 1 29.09 59 SER B O 1
ATOM 5487 N N . ALA B 1 60 ? -48.594 -11.367 0.483 1 28.88 60 ALA B N 1
ATOM 5488 C CA . ALA B 1 60 ? -47.781 -12.562 0.588 1 28.88 60 ALA B CA 1
ATOM 5489 C C . ALA B 1 60 ? -47.406 -12.852 2.043 1 28.88 60 ALA B C 1
ATOM 5491 O O . ALA B 1 60 ? -46.875 -11.992 2.74 1 28.88 60 ALA B O 1
ATOM 5492 N N . ILE B 1 61 ? -48.25 -13.5 2.723 1 30.36 61 ILE B N 1
ATOM 5493 C CA . ILE B 1 61 ? -48.125 -14.023 4.078 1 30.36 61 ILE B CA 1
ATOM 5494 C C . ILE B 1 61 ? -46.656 -14.102 4.453 1 30.36 61 ILE B C 1
ATOM 5496 O O . ILE B 1 61 ? -45.844 -14.648 3.703 1 30.36 61 ILE B O 1
ATOM 5500 N N . ASN B 1 62 ? -46.094 -13.055 5 1 32.03 62 ASN B N 1
ATOM 5501 C CA . ASN B 1 62 ? -44.781 -13 5.656 1 32.03 62 ASN B CA 1
ATOM 5502 C C . ASN B 1 62 ? -44.344 -14.383 6.121 1 32.03 62 ASN B C 1
ATOM 5504 O O . ASN B 1 62 ? -44.625 -14.797 7.238 1 32.03 62 ASN B O 1
ATOM 5508 N N . LEU B 1 63 ? -44.656 -15.32 5.43 1 33.81 63 LEU B N 1
ATOM 5509 C CA . LEU B 1 63 ? -44.188 -16.656 5.781 1 33.81 63 LEU B CA 1
ATOM 5510 C C . LEU B 1 63 ? -42.75 -16.609 6.254 1 33.81 63 LEU B C 1
ATOM 5512 O O . LEU B 1 63 ? -41.844 -16.219 5.496 1 33.81 63 LEU B O 1
ATOM 5516 N N . ARG B 1 64 ? -42.469 -15.969 7.395 1 40.72 64 ARG B N 1
ATOM 5517 C CA . ARG B 1 64 ? -41.219 -16.172 8.109 1 40.72 64 ARG B CA 1
ATOM 5518 C C . ARG B 1 64 ? -40.531 -17.469 7.668 1 40.72 64 ARG B C 1
ATOM 5520 O O . ARG B 1 64 ? -41.125 -18.547 7.746 1 40.72 64 ARG B O 1
ATOM 5527 N N . PRO B 1 65 ? -39.719 -17.234 6.605 1 53.28 65 PRO B N 1
ATOM 5528 C CA . PRO B 1 65 ? -39.125 -18.516 6.211 1 53.28 65 PRO B CA 1
ATOM 5529 C C . PRO B 1 65 ? -38.875 -19.453 7.402 1 53.28 65 PRO B C 1
ATOM 5531 O O . PRO B 1 65 ? -38.656 -18.984 8.516 1 53.28 65 PRO B O 1
ATOM 5534 N N . ASN B 1 66 ? -39.688 -20.391 7.641 1 62.88 66 ASN B N 1
ATOM 5535 C CA . ASN B 1 66 ? -39.5 -21.422 8.664 1 62.88 66 ASN B CA 1
ATOM 5536 C C . ASN B 1 66 ? -38.031 -21.828 8.805 1 62.88 66 ASN B C 1
ATOM 5538 O O . ASN B 1 66 ? -37.562 -22.656 8.039 1 62.88 66 ASN B O 1
ATOM 5542 N N . ILE B 1 67 ? -37.312 -20.875 9.352 1 75.25 67 ILE B N 1
ATOM 5543 C CA . ILE B 1 67 ? -35.938 -21.219 9.672 1 75.25 67 ILE B CA 1
ATOM 5544 C C . ILE B 1 67 ? -35.906 -22.312 10.734 1 75.25 67 ILE B C 1
ATOM 5546 O O . ILE B 1 67 ? -36.531 -22.172 11.789 1 75.25 67 ILE B O 1
ATOM 5550 N N . PRO B 1 68 ? -35.406 -23.281 10.383 1 78.19 68 PRO B N 1
ATOM 5551 C CA . PRO B 1 68 ? -35.25 -24.297 11.422 1 78.19 68 PRO B CA 1
ATOM 5552 C C . PRO B 1 68 ? -34.719 -23.734 12.734 1 78.19 68 PRO B C 1
ATOM 5554 O O . PRO B 1 68 ? -33.875 -22.812 12.719 1 78.19 68 PRO B O 1
ATOM 5557 N N . ARG B 1 69 ? -35.312 -24.125 13.789 1 78.06 69 ARG B N 1
ATOM 5558 C CA . ARG B 1 69 ? -35 -23.609 15.125 1 78.06 69 ARG B CA 1
ATOM 5559 C C . ARG B 1 69 ? -33.5 -23.672 15.383 1 78.06 69 ARG B C 1
ATOM 5561 O O . ARG B 1 69 ? -32.938 -22.781 16.016 1 78.06 69 ARG B O 1
ATOM 5568 N N . GLN B 1 70 ? -32.906 -24.609 14.797 1 79 70 GLN B N 1
ATOM 5569 C CA . GLN B 1 70 ? -31.5 -24.797 15.062 1 79 70 GLN B CA 1
ATOM 5570 C C . GLN B 1 70 ? -30.656 -23.734 14.352 1 79 70 GLN B C 1
ATOM 5572 O O . GLN B 1 70 ? -29.578 -23.375 14.82 1 79 70 GLN B O 1
ATOM 5577 N N . ASN B 1 71 ? -31.25 -23.203 13.266 1 85.81 71 ASN B N 1
ATOM 5578 C CA . ASN B 1 71 ? -30.5 -22.25 12.469 1 85.81 71 ASN B CA 1
ATOM 5579 C C . ASN B 1 71 ? -30.891 -20.812 12.797 1 85.81 71 ASN B C 1
ATOM 5581 O O . ASN B 1 71 ? -30.297 -19.859 12.258 1 85.81 71 ASN B O 1
ATOM 5585 N N . GLN B 1 72 ? -31.75 -20.641 13.68 1 86.88 72 GLN B N 1
ATOM 5586 C CA . GLN B 1 72 ? -32.281 -19.297 13.938 1 86.88 72 GLN B CA 1
ATOM 5587 C C . GLN B 1 72 ? -31.234 -18.391 14.57 1 86.88 72 GLN B C 1
ATOM 5589 O O . GLN B 1 72 ? -31.094 -17.234 14.18 1 86.88 72 GLN B O 1
ATOM 5594 N N . GLU B 1 73 ? -30.516 -18.984 15.469 1 87.56 73 GLU B N 1
ATOM 5595 C CA . GLU B 1 73 ? -29.5 -18.172 16.141 1 87.56 73 GLU B CA 1
ATOM 5596 C C . GLU B 1 73 ? -28.422 -17.703 15.164 1 87.56 73 GLU B C 1
ATOM 5598 O O . GLU B 1 73 ? -28.031 -16.531 15.18 1 87.56 73 GLU B O 1
ATOM 5603 N N . LEU B 1 74 ? -28.031 -18.594 14.391 1 90.06 74 LEU B N 1
ATOM 5604 C CA . LEU B 1 74 ? -27 -18.266 13.414 1 90.06 74 LEU B CA 1
ATOM 5605 C C . LEU B 1 74 ? -27.547 -17.297 12.359 1 90.06 74 LEU B C 1
ATOM 5607 O O . LEU B 1 74 ? -26.844 -16.375 11.945 1 90.06 74 LEU B O 1
ATOM 5611 N N . HIS B 1 75 ? -28.766 -17.5 11.977 1 91.5 75 HIS B N 1
ATOM 5612 C CA . HIS B 1 75 ? -29.406 -16.609 11.008 1 91.5 75 HIS B CA 1
ATOM 5613 C C . HIS B 1 75 ? -29.531 -15.195 11.555 1 91.5 75 HIS B C 1
ATOM 5615 O O . HIS B 1 75 ? -29.266 -14.227 10.844 1 91.5 75 HIS B O 1
ATOM 5621 N N . ASP B 1 76 ? -29.875 -15.062 12.773 1 90.44 76 ASP B N 1
ATOM 5622 C CA . ASP B 1 76 ? -30.031 -13.75 13.391 1 90.44 76 ASP B CA 1
ATOM 5623 C C . ASP B 1 76 ? -28.688 -13.039 13.531 1 90.44 76 ASP B C 1
ATOM 5625 O O . ASP B 1 76 ? -28.578 -11.836 13.305 1 90.44 76 ASP B O 1
ATOM 5629 N N . ALA B 1 77 ? -27.75 -13.828 13.922 1 92.19 77 ALA B N 1
ATOM 5630 C CA . ALA B 1 77 ? -26.406 -13.25 14.055 1 92.19 77 ALA B CA 1
ATOM 5631 C C . ALA B 1 77 ? -25.891 -12.75 12.711 1 92.19 77 ALA B C 1
ATOM 5633 O O . ALA B 1 77 ? -25.297 -11.672 12.633 1 92.19 77 ALA B O 1
ATOM 5634 N N . LEU B 1 78 ? -26.141 -13.508 11.656 1 93.38 78 LEU B N 1
ATOM 5635 C CA . LEU B 1 78 ? -25.688 -13.125 10.328 1 93.38 78 LEU B CA 1
ATOM 5636 C C . LEU B 1 78 ? -26.453 -11.922 9.812 1 93.38 78 LEU B C 1
ATOM 5638 O O . LEU B 1 78 ? -25.891 -11.047 9.148 1 93.38 78 LEU B O 1
ATOM 5642 N N . SER B 1 79 ? -27.688 -11.875 10.102 1 91.56 79 SER B N 1
ATOM 5643 C CA . SER B 1 79 ? -28.5 -10.734 9.703 1 91.56 79 SER B CA 1
ATOM 5644 C C . SER B 1 79 ? -28.062 -9.461 10.422 1 91.56 79 SER B C 1
ATOM 5646 O O . SER B 1 79 ? -28.047 -8.383 9.828 1 91.56 79 SER B O 1
ATOM 5648 N N . ALA B 1 80 ? -27.641 -9.656 11.586 1 90.94 80 ALA B N 1
ATOM 5649 C CA . ALA B 1 80 ? -27.125 -8.516 12.344 1 90.94 80 ALA B CA 1
ATOM 5650 C C . ALA B 1 80 ? -25.797 -8.031 11.758 1 90.94 80 ALA B C 1
ATOM 5652 O O . ALA B 1 80 ? -25.531 -6.824 11.734 1 90.94 80 ALA B O 1
ATOM 5653 N N . LEU B 1 81 ? -25.031 -8.961 11.328 1 91.38 81 LEU B N 1
ATOM 5654 C CA . LEU B 1 81 ? -23.75 -8.609 10.711 1 91.38 81 LEU B CA 1
ATOM 5655 C C . LEU B 1 81 ? -23.969 -7.781 9.445 1 91.38 81 LEU B C 1
ATOM 5657 O O . LEU B 1 81 ? -23.219 -6.848 9.18 1 91.38 81 LEU B O 1
ATOM 5661 N N . SER B 1 82 ? -25 -8.094 8.664 1 89.94 82 SER B N 1
ATOM 5662 C CA . SER B 1 82 ? -25.328 -7.383 7.434 1 89.94 82 SER B CA 1
ATOM 5663 C C . SER B 1 82 ? -25.641 -5.918 7.707 1 89.94 82 SER B C 1
ATOM 5665 O O . SER B 1 82 ? -25.25 -5.039 6.938 1 89.94 82 SER B O 1
ATOM 5667 N N . SER B 1 83 ? -26.156 -5.613 8.789 1 87.06 83 SER B N 1
ATOM 5668 C CA . SER B 1 83 ? -26.562 -4.25 9.125 1 87.06 83 SER B CA 1
ATOM 5669 C C . SER B 1 83 ? -25.438 -3.484 9.797 1 87.06 83 SER B C 1
ATOM 5671 O O . SER B 1 83 ? -25.234 -2.301 9.516 1 87.06 83 SER B O 1
ATOM 5673 N N . THR B 1 84 ? -24.672 -4.188 10.578 1 87.19 84 THR B N 1
ATOM 5674 C CA . THR B 1 84 ? -23.641 -3.523 11.375 1 87.19 84 THR B CA 1
ATOM 5675 C C . THR B 1 84 ? -22.344 -3.369 10.578 1 87.19 84 THR B C 1
ATOM 5677 O O . THR B 1 84 ? -21.609 -2.402 10.773 1 87.19 84 THR B O 1
ATOM 5680 N N . ALA B 1 85 ? -22.062 -4.336 9.75 1 86.88 85 ALA B N 1
ATOM 5681 C CA . ALA B 1 85 ? -20.797 -4.324 9.023 1 86.88 85 ALA B CA 1
ATOM 5682 C C . ALA B 1 85 ? -21.031 -4.25 7.516 1 86.88 85 ALA B C 1
ATOM 5684 O O . ALA B 1 85 ? -20.359 -4.941 6.746 1 86.88 85 ALA B O 1
ATOM 5685 N N . GLU B 1 86 ? -21.844 -3.41 7.039 1 83.5 86 GLU B N 1
ATOM 5686 C CA . GLU B 1 86 ? -22.219 -3.33 5.629 1 83.5 86 GLU B CA 1
ATOM 5687 C C . GLU B 1 86 ? -21.016 -2.93 4.766 1 83.5 86 GLU B C 1
ATOM 5689 O O . GLU B 1 86 ? -20.891 -3.395 3.631 1 83.5 86 GLU B O 1
ATOM 5694 N N . THR B 1 87 ? -20.141 -2.178 5.316 1 83.25 87 THR B N 1
ATOM 5695 C CA . THR B 1 87 ? -19.031 -1.648 4.531 1 83.25 87 THR B CA 1
ATOM 5696 C C . THR B 1 87 ? -17.938 -2.691 4.383 1 83.25 87 THR B C 1
ATOM 5698 O O . THR B 1 87 ? -17.141 -2.633 3.445 1 83.25 87 THR B O 1
ATOM 5701 N N . TRP B 1 88 ? -17.922 -3.674 5.312 1 87.88 88 TRP B N 1
ATOM 5702 C CA . TRP B 1 88 ? -16.797 -4.605 5.312 1 87.88 88 TRP B CA 1
ATOM 5703 C C . TRP B 1 88 ? -17.219 -5.973 4.789 1 87.88 88 TRP B C 1
ATOM 5705 O O . TRP B 1 88 ? -16.391 -6.777 4.375 1 87.88 88 TRP B O 1
ATOM 5715 N N . VAL B 1 89 ? -18.5 -6.16 4.785 1 88.94 89 VAL B N 1
ATOM 5716 C CA . VAL B 1 89 ? -18.969 -7.496 4.441 1 88.94 89 VAL B CA 1
ATOM 5717 C C . VAL B 1 89 ? -19.406 -7.531 2.979 1 88.94 89 VAL B C 1
ATOM 5719 O O . VAL B 1 89 ? -19.984 -6.559 2.471 1 88.94 89 VAL B O 1
ATOM 5722 N N . ASN B 1 90 ? -19.109 -8.625 2.295 1 89.5 90 ASN B N 1
ATOM 5723 C CA . ASN B 1 90 ? -19.641 -8.859 0.96 1 89.5 90 ASN B CA 1
ATOM 5724 C C . ASN B 1 90 ? -21.109 -9.273 1.015 1 89.5 90 ASN B C 1
ATOM 5726 O O . ASN B 1 90 ? -21.438 -10.375 1.456 1 89.5 90 ASN B O 1
ATOM 5730 N N . ILE B 1 91 ? -21.953 -8.5 0.507 1 90 91 ILE B N 1
ATOM 5731 C CA . ILE B 1 91 ? -23.391 -8.664 0.66 1 90 91 ILE B CA 1
ATOM 5732 C C . ILE B 1 91 ? -23.859 -9.883 -0.136 1 90 91 ILE B C 1
ATOM 5734 O O . ILE B 1 91 ? -24.734 -10.625 0.313 1 90 91 ILE B O 1
ATOM 5738 N N . SER B 1 92 ? -23.344 -10.141 -1.239 1 92.31 92 SER B N 1
ATOM 5739 C CA . SER B 1 92 ? -23.781 -11.266 -2.07 1 92.31 92 SER B CA 1
ATOM 5740 C C . SER B 1 92 ? -23.469 -12.602 -1.397 1 92.31 92 SER B C 1
ATOM 5742 O O . SER B 1 92 ? -24.312 -13.5 -1.387 1 92.31 92 SER B O 1
ATOM 5744 N N . ARG B 1 93 ? -22.328 -12.727 -0.826 1 93.81 93 ARG B N 1
ATOM 5745 C CA . ARG B 1 93 ? -21.953 -13.953 -0.128 1 93.81 93 ARG B CA 1
ATOM 5746 C C . ARG B 1 93 ? -22.797 -14.133 1.136 1 93.81 93 ARG B C 1
ATOM 5748 O O . ARG B 1 93 ? -23.156 -15.258 1.488 1 93.81 93 ARG B O 1
ATOM 5755 N N . LEU B 1 94 ? -23.031 -13.016 1.807 1 94.12 94 LEU B N 1
ATOM 5756 C CA . LEU B 1 94 ? -23.844 -13.062 3.016 1 94.12 94 LEU B CA 1
ATOM 5757 C C . LEU B 1 94 ? -25.266 -13.508 2.691 1 94.12 94 LEU B C 1
ATOM 5759 O O . LEU B 1 94 ? -25.859 -14.305 3.428 1 94.12 94 LEU B O 1
ATOM 5763 N N . GLN B 1 95 ? -25.812 -13.062 1.59 1 92.38 95 GLN B N 1
ATOM 5764 C CA . GLN B 1 95 ? -27.172 -13.445 1.184 1 92.38 95 GLN B CA 1
ATOM 5765 C C . GLN B 1 95 ? -27.234 -14.938 0.859 1 92.38 95 GLN B C 1
ATOM 5767 O O . GLN B 1 95 ? -28.234 -15.594 1.146 1 92.38 95 GLN B O 1
ATOM 5772 N N . LEU B 1 96 ? -26.219 -15.414 0.247 1 93.44 96 LEU B N 1
ATOM 5773 C CA . LEU B 1 96 ? -26.156 -16.844 -0.037 1 93.44 96 LEU B CA 1
ATOM 5774 C C . LEU B 1 96 ? -26.172 -17.656 1.254 1 93.44 96 LEU B C 1
ATOM 5776 O O . LEU B 1 96 ? -26.859 -18.688 1.333 1 93.44 96 LEU B O 1
ATOM 5780 N N . ALA B 1 97 ? -25.469 -17.203 2.258 1 92.81 97 ALA B N 1
ATOM 5781 C CA . ALA B 1 97 ? -25.438 -17.891 3.547 1 92.81 97 ALA B CA 1
ATOM 5782 C C . ALA B 1 97 ? -26.812 -17.828 4.219 1 92.81 97 ALA B C 1
ATOM 5784 O O . ALA B 1 97 ? -27.281 -18.812 4.785 1 92.81 97 ALA B O 1
ATOM 5785 N N . LEU B 1 98 ? -27.5 -16.703 4.109 1 91.44 98 LEU B N 1
ATOM 5786 C CA . LEU B 1 98 ? -28.797 -16.516 4.742 1 91.44 98 LEU B CA 1
ATOM 5787 C C . LEU B 1 98 ? -29.859 -17.391 4.066 1 91.44 98 LEU B C 1
ATOM 5789 O O . LEU B 1 98 ? -30.656 -18.031 4.742 1 91.44 98 LEU B O 1
ATOM 5793 N N . VAL B 1 99 ? -29.781 -17.469 2.764 1 88.69 99 VAL B N 1
ATOM 5794 C CA . VAL B 1 99 ? -30.75 -18.297 2.02 1 88.69 99 VAL B CA 1
ATOM 5795 C C . VAL B 1 99 ? -30.484 -19.766 2.295 1 88.69 99 VAL B C 1
ATOM 5797 O O . VAL B 1 99 ? -31.422 -20.562 2.377 1 88.69 99 VAL B O 1
ATOM 5800 N N . GLY B 1 100 ? -29.25 -20.109 2.461 1 88.12 100 GLY B N 1
ATOM 5801 C CA . GLY B 1 100 ? -28.891 -21.5 2.732 1 88.12 100 GLY B CA 1
ATOM 5802 C C . GLY B 1 100 ? -29.344 -21.969 4.102 1 88.12 100 GLY B C 1
ATOM 5803 O O . GLY B 1 100 ? -29.578 -23.172 4.305 1 88.12 100 GLY B O 1
ATOM 5804 N N . LEU B 1 101 ? -29.469 -21.031 5.016 1 87.5 101 LEU B N 1
ATOM 5805 C CA . LEU B 1 101 ? -29.875 -21.391 6.371 1 87.5 101 LEU B CA 1
ATOM 5806 C C . LEU B 1 101 ? -31.391 -21.531 6.48 1 87.5 101 LEU B C 1
ATOM 5808 O O . LEU B 1 101 ? -31.891 -22.172 7.402 1 87.5 101 LEU B O 1
ATOM 5812 N N . VAL B 1 102 ? -32.094 -20.922 5.559 1 85.31 102 VAL B N 1
ATOM 5813 C CA . VAL B 1 102 ? -33.531 -20.938 5.59 1 85.31 102 VAL B CA 1
ATOM 5814 C C . VAL B 1 102 ? -34.062 -22.25 5 1 85.31 102 VAL B C 1
ATOM 5816 O O . VAL B 1 102 ? -35.031 -22.812 5.504 1 85.31 102 VAL B O 1
ATOM 5819 N N . VAL B 1 103 ? -33.406 -22.781 3.92 1 79.06 103 VAL B N 1
ATOM 5820 C CA . VAL B 1 103 ? -33.875 -23.953 3.201 1 79.06 103 VAL B CA 1
ATOM 5821 C C . VAL B 1 103 ? -33.156 -25.203 3.73 1 79.06 103 VAL B C 1
ATOM 5823 O O . VAL B 1 103 ? -31.953 -25.172 3.99 1 79.06 103 VAL B O 1
ATOM 5826 N N . LYS B 1 104 ? -34 -26.172 4.09 1 75.06 104 LYS B N 1
ATOM 5827 C CA . LYS B 1 104 ? -33.438 -27.469 4.438 1 75.06 104 LYS B CA 1
ATOM 5828 C C . LYS B 1 104 ? -32.781 -28.125 3.225 1 75.06 104 LYS B C 1
ATOM 5830 O O . LYS B 1 104 ? -33.375 -28.203 2.156 1 75.06 104 LYS B O 1
ATOM 5835 N N . ASP B 1 105 ? -31.625 -28.438 3.213 1 77.75 105 ASP B N 1
ATOM 5836 C CA . ASP B 1 105 ? -30.859 -29.062 2.131 1 77.75 105 ASP B CA 1
ATOM 5837 C C . ASP B 1 105 ? -30.766 -28.125 0.923 1 77.75 105 ASP B C 1
ATOM 5839 O O . ASP B 1 105 ? -31.172 -28.5 -0.18 1 77.75 105 ASP B O 1
ATOM 5843 N N . GLY B 1 106 ? -30.453 -27.016 1.123 1 82.38 106 GLY B N 1
ATOM 5844 C CA . GLY B 1 106 ? -30.312 -26.016 0.086 1 82.38 106 GLY B CA 1
ATOM 5845 C C . GLY B 1 106 ? -29.328 -26.406 -1.004 1 82.38 106 GLY B C 1
ATOM 5846 O O . GLY B 1 106 ? -28.531 -27.312 -0.818 1 82.38 106 GLY B O 1
ATOM 5847 N N . VAL B 1 107 ? -29.453 -25.812 -2.156 1 89.25 107 VAL B N 1
ATOM 5848 C CA . VAL B 1 107 ? -28.609 -26.047 -3.332 1 89.25 107 VAL B CA 1
ATOM 5849 C C . VAL B 1 107 ? -27.188 -25.594 -3.057 1 89.25 107 VAL B C 1
ATOM 5851 O O . VAL B 1 107 ? -26.969 -24.531 -2.445 1 89.25 107 VAL B O 1
ATOM 5854 N N . THR B 1 108 ? -26.234 -26.469 -3.322 1 93.19 108 THR B N 1
ATOM 5855 C CA . THR B 1 108 ? -24.828 -26.078 -3.258 1 93.19 108 THR B CA 1
ATOM 5856 C C . THR B 1 108 ? -24.344 -25.578 -4.617 1 93.19 108 THR B C 1
ATOM 5858 O O . THR B 1 108 ? -24.422 -26.312 -5.613 1 93.19 108 THR B O 1
ATOM 5861 N N . ARG B 1 109 ? -23.906 -24.422 -4.668 1 95.81 109 ARG B N 1
ATOM 5862 C CA . ARG B 1 109 ? -23.422 -23.812 -5.906 1 95.81 109 ARG B CA 1
ATOM 5863 C C . ARG B 1 109 ? -21.906 -23.984 -6.051 1 95.81 109 ARG B C 1
ATOM 5865 O O . ARG B 1 109 ? -21.156 -23.609 -5.152 1 95.81 109 ARG B O 1
ATOM 5872 N N . VAL B 1 110 ? -21.516 -24.578 -7.125 1 96.62 110 VAL B N 1
ATOM 5873 C CA . VAL B 1 110 ? -20.094 -24.75 -7.426 1 96.62 110 VAL B CA 1
ATOM 5874 C C . VAL B 1 110 ? -19.766 -24.031 -8.734 1 96.62 110 VAL B C 1
ATOM 5876 O O . VAL B 1 110 ? -20.516 -24.109 -9.703 1 96.62 110 VAL B O 1
ATOM 5879 N N . ALA B 1 111 ? -18.703 -23.297 -8.75 1 97.12 111 ALA B N 1
ATOM 5880 C CA . ALA B 1 111 ? -18.266 -22.641 -9.977 1 97.12 111 ALA B CA 1
ATOM 5881 C C . ALA B 1 111 ? -17.078 -23.375 -10.586 1 97.12 111 ALA B C 1
ATOM 5883 O O . ALA B 1 111 ? -16.156 -23.797 -9.875 1 97.12 111 ALA B O 1
ATOM 5884 N N . VAL B 1 112 ? -17.141 -23.625 -11.781 1 97.25 112 VAL B N 1
ATOM 5885 C CA . VAL B 1 112 ? -16 -24.094 -12.57 1 97.25 112 VAL B CA 1
ATOM 5886 C C . VAL B 1 112 ? -15.523 -22.984 -13.508 1 97.25 112 VAL B C 1
ATOM 5888 O O . VAL B 1 112 ? -16.188 -22.688 -14.5 1 97.25 112 VAL B O 1
ATOM 5891 N N . LEU B 1 113 ? -14.43 -22.469 -13.188 1 95.81 113 LEU B N 1
ATOM 5892 C CA . LEU B 1 113 ? -13.945 -21.297 -13.898 1 95.81 113 LEU B CA 1
ATOM 5893 C C . LEU B 1 113 ? -12.695 -21.625 -14.711 1 95.81 113 LEU B C 1
ATOM 5895 O O . LEU B 1 113 ? -11.75 -22.219 -14.195 1 95.81 113 LEU B O 1
ATOM 5899 N N . GLY B 1 114 ? -12.719 -21.297 -15.977 1 94.38 114 GLY B N 1
ATOM 5900 C CA . GLY B 1 114 ? -11.531 -21.406 -16.797 1 94.38 114 GLY B CA 1
ATOM 5901 C C . GLY B 1 114 ? -10.656 -20.156 -16.75 1 94.38 114 GLY B C 1
ATOM 5902 O O . GLY B 1 114 ? -11.164 -19.031 -16.859 1 94.38 114 GLY B O 1
ATOM 5903 N N . LEU B 1 115 ? -9.383 -20.484 -16.531 1 91.69 115 LEU B N 1
ATOM 5904 C CA . LEU B 1 115 ? -8.477 -19.344 -16.562 1 91.69 115 LEU B CA 1
ATOM 5905 C C . LEU B 1 115 ? -8.336 -18.781 -17.984 1 91.69 115 LEU B C 1
ATOM 5907 O O . LEU B 1 115 ? -7.777 -19.453 -18.859 1 91.69 115 LEU B O 1
ATOM 5911 N N . GLN B 1 116 ? -8.805 -17.734 -18.344 1 79.75 116 GLN B N 1
ATOM 5912 C CA . GLN B 1 116 ? -8.703 -16.984 -19.578 1 79.75 116 GLN B CA 1
ATOM 5913 C C . GLN B 1 116 ? -9.484 -17.656 -20.703 1 79.75 116 GLN B C 1
ATOM 5915 O O . GLN B 1 116 ? -9.562 -17.125 -21.812 1 79.75 116 GLN B O 1
ATOM 5920 N N . ASN B 1 117 ? -9.945 -18.906 -20.469 1 83.38 117 ASN B N 1
ATOM 5921 C CA . ASN B 1 117 ? -10.68 -19.641 -21.5 1 83.38 117 ASN B CA 1
ATOM 5922 C C . ASN B 1 117 ? -11.836 -20.438 -20.906 1 83.38 117 ASN B C 1
ATOM 5924 O O . ASN B 1 117 ? -11.617 -21.328 -20.078 1 83.38 117 ASN B O 1
ATOM 5928 N N . GLN B 1 118 ? -13 -20.266 -21.328 1 88.62 118 GLN B N 1
ATOM 5929 C CA . GLN B 1 118 ? -14.18 -20.922 -20.797 1 88.62 118 GLN B CA 1
ATOM 5930 C C . GLN B 1 118 ? -14.352 -22.312 -21.406 1 88.62 118 GLN B C 1
ATOM 5932 O O . GLN B 1 118 ? -14.977 -23.188 -20.797 1 88.62 118 GLN B O 1
ATOM 5937 N N . VAL B 1 119 ? -13.82 -22.516 -22.594 1 89.88 119 VAL B N 1
ATOM 5938 C CA . VAL B 1 119 ? -14 -23.781 -23.312 1 89.88 119 VAL B CA 1
ATOM 5939 C C . VAL B 1 119 ? -13.375 -24.922 -22.516 1 89.88 119 VAL B C 1
ATOM 5941 O O . VAL B 1 119 ? -13.969 -26 -22.406 1 89.88 119 VAL B O 1
ATOM 5944 N N . SER B 1 120 ? -12.258 -24.641 -21.953 1 90.06 120 SER B N 1
ATOM 5945 C CA . SER B 1 120 ? -11.602 -25.672 -21.172 1 90.06 120 SER B CA 1
ATOM 5946 C C . SER B 1 120 ? -12.43 -26.031 -19.938 1 90.06 120 SER B C 1
ATOM 5948 O O . SER B 1 120 ? -12.484 -27.203 -19.547 1 90.06 120 SER B O 1
ATOM 5950 N N . ALA B 1 121 ? -13.008 -25.062 -19.375 1 94.5 121 ALA B N 1
ATOM 5951 C CA . ALA B 1 121 ? -13.852 -25.312 -18.203 1 94.5 121 ALA B CA 1
ATOM 5952 C C . ALA B 1 121 ? -15.086 -26.125 -18.578 1 94.5 121 ALA B C 1
ATOM 5954 O O . ALA B 1 121 ? -15.531 -26.984 -17.812 1 94.5 121 ALA B O 1
ATOM 5955 N N . GLN B 1 122 ? -15.664 -25.875 -19.719 1 95.31 122 GLN B N 1
ATOM 5956 C CA . GLN B 1 122 ? -16.828 -26.625 -20.203 1 95.31 122 GLN B CA 1
ATOM 5957 C C . GLN B 1 122 ? -16.484 -28.094 -20.438 1 95.31 122 GLN B C 1
ATOM 5959 O O . GLN B 1 122 ? -17.25 -28.984 -20.062 1 95.31 122 GLN B O 1
ATOM 5964 N N . ARG B 1 123 ? -15.344 -28.297 -21.047 1 94.56 123 ARG B N 1
ATOM 5965 C CA . ARG B 1 123 ? -14.898 -29.672 -21.281 1 94.56 123 ARG B CA 1
ATOM 5966 C C . ARG B 1 123 ? -14.695 -30.406 -19.969 1 94.56 123 ARG B C 1
ATOM 5968 O O . ARG B 1 123 ? -15.039 -31.594 -19.859 1 94.56 123 ARG B O 1
ATOM 5975 N N . LEU B 1 124 ? -14.102 -29.672 -19.047 1 96.5 124 LEU B N 1
ATOM 5976 C CA . LEU B 1 124 ? -13.898 -30.281 -17.75 1 96.5 124 LEU B CA 1
ATOM 5977 C C . LEU B 1 124 ? -15.234 -30.641 -17.094 1 96.5 124 LEU B C 1
ATOM 5979 O O . LEU B 1 124 ? -15.406 -31.75 -16.578 1 96.5 124 LEU B O 1
ATOM 5983 N N . ALA B 1 125 ? -16.156 -29.703 -17.078 1 96.62 125 ALA B N 1
ATOM 5984 C CA . ALA B 1 125 ? -17.484 -29.953 -16.484 1 96.62 125 ALA B CA 1
ATOM 5985 C C . ALA B 1 125 ? -18.172 -31.125 -17.172 1 96.62 125 ALA B C 1
ATOM 5987 O O . ALA B 1 125 ? -18.828 -31.938 -16.5 1 96.62 125 ALA B O 1
ATOM 5988 N N . ARG B 1 126 ? -18.031 -31.25 -18.5 1 95.5 126 ARG B N 1
ATOM 5989 C CA . ARG B 1 126 ? -18.609 -32.344 -19.234 1 95.5 126 ARG B CA 1
ATOM 5990 C C . ARG B 1 126 ? -18.062 -33.688 -18.75 1 95.5 126 ARG B C 1
ATOM 5992 O O . ARG B 1 126 ? -18.812 -34.625 -18.5 1 95.5 126 ARG B O 1
ATOM 5999 N N . LEU B 1 127 ? -16.766 -33.75 -18.562 1 95.75 127 LEU B N 1
ATOM 6000 C CA . LEU B 1 127 ? -16.109 -35 -18.172 1 95.75 127 LEU B CA 1
ATOM 6001 C C . LEU B 1 127 ? -16.484 -35.375 -16.734 1 95.75 127 LEU B C 1
ATOM 6003 O O . LEU B 1 127 ? -16.594 -36.562 -16.422 1 95.75 127 LEU B O 1
ATOM 6007 N N . LEU B 1 128 ? -16.688 -34.406 -15.852 1 96 128 LEU B N 1
ATOM 6008 C CA . LEU B 1 128 ? -17 -34.656 -14.453 1 96 128 LEU B CA 1
ATOM 6009 C C . LEU B 1 128 ? -18.438 -35.156 -14.305 1 96 128 LEU B C 1
ATOM 6011 O O . LEU B 1 128 ? -18.75 -35.906 -13.359 1 96 128 LEU B O 1
ATOM 6015 N N . LEU B 1 129 ? -19.312 -34.781 -15.234 1 95.56 129 LEU B N 1
ATOM 6016 C CA . LEU B 1 129 ? -20.734 -35.094 -15.078 1 95.56 129 LEU B CA 1
ATOM 6017 C C . LEU B 1 129 ? -21.141 -36.219 -16.031 1 95.56 129 LEU B C 1
ATOM 6019 O O . LEU B 1 129 ? -22.203 -36.812 -15.852 1 95.56 129 LEU B O 1
ATOM 6023 N N . ALA B 1 130 ? -20.328 -36.562 -16.969 1 93 130 ALA B N 1
ATOM 6024 C CA . ALA B 1 130 ? -20.672 -37.562 -17.984 1 93 130 ALA B CA 1
ATOM 6025 C C . ALA B 1 130 ? -20.719 -38.969 -17.375 1 93 130 ALA B C 1
ATOM 6027 O O . ALA B 1 130 ? -19.922 -39.281 -16.5 1 93 130 ALA B O 1
ATOM 6028 N N . ASP B 1 131 ? -21.688 -39.75 -17.812 1 90.81 131 ASP B N 1
ATOM 6029 C CA . ASP B 1 131 ? -21.766 -41.156 -17.469 1 90.81 131 ASP B CA 1
ATOM 6030 C C . ASP B 1 131 ? -20.922 -42 -18.422 1 90.81 131 ASP B C 1
ATOM 6032 O O . ASP B 1 131 ? -21.203 -42.094 -19.625 1 90.81 131 ASP B O 1
ATOM 6036 N N . PRO B 1 132 ? -19.922 -42.625 -17.922 1 91.25 132 PRO B N 1
ATOM 6037 C CA . PRO B 1 132 ? -19.031 -43.375 -18.797 1 91.25 132 PRO B CA 1
ATOM 6038 C C . PRO B 1 132 ? -19.703 -44.625 -19.375 1 91.25 132 PRO B C 1
ATOM 6040 O O . PRO B 1 132 ? -19.25 -45.188 -20.375 1 91.25 132 PRO B O 1
ATOM 6043 N N . LEU B 1 133 ? -20.766 -45.125 -18.75 1 89.06 133 LEU B N 1
ATOM 6044 C CA . LEU B 1 133 ? -21.422 -46.344 -19.188 1 89.06 133 LEU B CA 1
ATOM 6045 C C . LEU B 1 133 ? -22.516 -46.031 -20.203 1 89.06 133 LEU B C 1
ATOM 6047 O O . LEU B 1 133 ? -22.984 -46.938 -20.906 1 89.06 133 LEU B O 1
ATOM 6051 N N . GLY B 1 134 ? -22.859 -44.781 -20.359 1 87.12 134 GLY B N 1
ATOM 6052 C CA . GLY B 1 134 ? -23.922 -44.406 -21.281 1 87.12 134 GLY B CA 1
ATOM 6053 C C . GLY B 1 134 ? -23.406 -43.812 -22.578 1 87.12 134 GLY B C 1
ATOM 6054 O O . GLY B 1 134 ? -22.203 -43.688 -22.766 1 87.12 134 GLY B O 1
ATOM 6055 N N . VAL B 1 135 ? -24.328 -43.594 -23.547 1 88.69 135 VAL B N 1
ATOM 6056 C CA . VAL B 1 135 ? -24 -42.969 -24.797 1 88.69 135 VAL B CA 1
ATOM 6057 C C . VAL B 1 135 ? -23.875 -41.438 -24.594 1 88.69 135 VAL B C 1
ATOM 6059 O O . VAL B 1 135 ? -24.328 -40.906 -23.578 1 88.69 135 VAL B O 1
ATOM 6062 N N . GLU B 1 136 ? -23.141 -40.906 -25.469 1 91.06 136 GLU B N 1
ATOM 6063 C CA . GLU B 1 136 ? -23 -39.438 -25.422 1 91.06 136 GLU B CA 1
ATOM 6064 C C . GLU B 1 136 ? -24.375 -38.75 -25.547 1 91.06 136 GLU B C 1
ATOM 6066 O O . GLU B 1 136 ? -25.078 -38.938 -26.531 1 91.06 136 GLU B O 1
ATOM 6071 N N . GLU B 1 137 ? -24.734 -38.031 -24.562 1 89.19 137 GLU B N 1
ATOM 6072 C CA . GLU B 1 137 ? -26.047 -37.375 -24.516 1 89.19 137 GLU B CA 1
ATOM 6073 C C . GLU B 1 137 ? -26.016 -36.031 -25.219 1 89.19 137 GLU B C 1
ATOM 6075 O O . GLU B 1 137 ? -24.938 -35.531 -25.531 1 89.19 137 GLU B O 1
ATOM 6080 N N . GLU B 1 138 ? -27.109 -35.438 -25.484 1 89 138 GLU B N 1
ATOM 6081 C CA . GLU B 1 138 ? -27.234 -34.188 -26.234 1 89 138 GLU B CA 1
ATOM 6082 C C . GLU B 1 138 ? -26.672 -33.031 -25.438 1 89 138 GLU B C 1
ATOM 6084 O O . GLU B 1 138 ? -26.094 -32.094 -26 1 89 138 GLU B O 1
ATOM 6089 N N . TRP B 1 139 ? -26.859 -33.094 -24.094 1 90.75 139 TRP B N 1
ATOM 6090 C CA . TRP B 1 139 ? -26.375 -32 -23.266 1 90.75 139 TRP B CA 1
ATOM 6091 C C . TRP B 1 139 ? -24.859 -31.859 -23.375 1 90.75 139 TRP B C 1
ATOM 6093 O O . TRP B 1 139 ? -24.328 -30.75 -23.266 1 90.75 139 TRP B O 1
ATOM 6103 N N . GLU B 1 140 ? -24.125 -32.969 -23.531 1 93.31 140 GLU B N 1
ATOM 6104 C CA . GLU B 1 140 ? -22.672 -32.938 -23.656 1 93.31 140 GLU B CA 1
ATOM 6105 C C . GLU B 1 140 ? -22.25 -32.156 -24.906 1 93.31 140 GLU B C 1
ATOM 6107 O O . GLU B 1 140 ? -21.312 -31.359 -24.859 1 93.31 140 GLU B O 1
ATOM 6112 N N . LYS B 1 141 ? -22.969 -32.375 -26.016 1 90.31 141 LYS B N 1
ATOM 6113 C CA . LYS B 1 141 ? -22.688 -31.672 -27.266 1 90.31 141 LYS B CA 1
ATOM 6114 C C . LYS B 1 141 ? -23.031 -30.188 -27.141 1 90.31 141 LYS B C 1
ATOM 6116 O O . LYS B 1 141 ? -22.297 -29.328 -27.641 1 90.31 141 LYS B O 1
ATOM 6121 N N . ASP B 1 142 ? -24.125 -29.922 -26.469 1 89 142 ASP B N 1
ATOM 6122 C CA . ASP B 1 142 ? -24.547 -28.547 -26.281 1 89 142 ASP B CA 1
ATOM 6123 C C . ASP B 1 142 ? -23.547 -27.766 -25.438 1 89 142 ASP B C 1
ATOM 6125 O O . ASP B 1 142 ? -23.281 -26.594 -25.688 1 89 142 ASP B O 1
ATOM 6129 N N . LEU B 1 143 ? -23.047 -28.453 -24.422 1 90.56 143 LEU B N 1
ATOM 6130 C CA . LEU B 1 143 ? -22.078 -27.812 -23.531 1 90.56 143 LEU B CA 1
ATOM 6131 C C . LEU B 1 143 ? -20.797 -27.484 -24.266 1 90.56 143 LEU B C 1
ATOM 6133 O O . LEU B 1 143 ? -20.203 -26.422 -24.062 1 90.56 143 LEU B O 1
ATOM 6137 N N . GLU B 1 144 ? -20.312 -28.359 -25.109 1 86.81 144 GLU B N 1
ATOM 6138 C CA . GLU B 1 144 ? -19.078 -28.141 -25.859 1 86.81 144 GLU B CA 1
ATOM 6139 C C . GLU B 1 144 ? -19.266 -27.062 -26.922 1 86.81 144 GLU B C 1
ATOM 6141 O O . GLU B 1 144 ? -18.328 -26.312 -27.234 1 86.81 144 GLU B O 1
ATOM 6146 N N . SER B 1 145 ? -20.438 -26.969 -27.453 1 78.75 145 SER B N 1
ATOM 6147 C CA . SER B 1 145 ? -20.719 -26 -28.5 1 78.75 145 SER B CA 1
ATOM 6148 C C . SER B 1 145 ? -20.969 -24.609 -27.906 1 78.75 145 SER B C 1
ATOM 6150 O O . SER B 1 145 ? -20.797 -23.594 -28.594 1 78.75 145 SER B O 1
ATOM 6152 N N . ALA B 1 146 ? -21.5 -24.562 -26.703 1 65.25 146 ALA B N 1
ATOM 6153 C CA . ALA B 1 146 ? -21.797 -23.297 -26.078 1 65.25 146 ALA B CA 1
ATOM 6154 C C . ALA B 1 146 ? -20.562 -22.406 -25.969 1 65.25 146 ALA B C 1
ATOM 6156 O O . ALA B 1 146 ? -20.656 -21.188 -25.891 1 65.25 146 ALA B O 1
ATOM 6157 N N . GLY B 1 147 ? -19.344 -22.969 -25.953 1 59.38 147 GLY B N 1
ATOM 6158 C CA . GLY B 1 147 ? -18.094 -22.219 -25.812 1 59.38 147 GLY B CA 1
ATOM 6159 C C . GLY B 1 147 ? -17.672 -21.547 -27.094 1 59.38 147 GLY B C 1
ATOM 6160 O O . GLY B 1 147 ? -16.859 -20.609 -27.062 1 59.38 147 GLY B O 1
ATOM 6161 N N . ASN B 1 148 ? -18.031 -22.188 -28.297 1 54.03 148 ASN B N 1
ATOM 6162 C CA . ASN B 1 148 ? -17.609 -21.734 -29.625 1 54.03 148 ASN B CA 1
ATOM 6163 C C . ASN B 1 148 ? -18.25 -20.406 -30 1 54.03 148 ASN B C 1
ATOM 6165 O O . ASN B 1 148 ? -19.344 -20.375 -30.547 1 54.03 148 ASN B O 1
ATOM 6169 N N . GLY B 1 149 ? -17.953 -19.266 -29.312 1 52.88 149 GLY B N 1
ATOM 6170 C CA . GLY B 1 149 ? -18.281 -17.906 -29.703 1 52.88 149 GLY B CA 1
ATOM 6171 C C . GLY B 1 149 ? -18.781 -17.047 -28.547 1 52.88 149 GLY B C 1
ATOM 6172 O O . GLY B 1 149 ? -18.562 -15.844 -28.516 1 52.88 149 GLY B O 1
ATOM 6173 N N . SER B 1 150 ? -19.859 -17.453 -27.859 1 55.78 150 SER B N 1
ATOM 6174 C CA . SER B 1 150 ? -20.5 -16.578 -26.891 1 55.78 150 SER B CA 1
ATOM 6175 C C . SER B 1 150 ? -19.906 -16.766 -25.5 1 55.78 150 SER B C 1
ATOM 6177 O O . SER B 1 150 ? -19.797 -17.906 -25.016 1 55.78 150 SER B O 1
ATOM 6179 N N . GLU B 1 151 ? -19.016 -15.977 -25.031 1 64.69 151 GLU B N 1
ATOM 6180 C CA . GLU B 1 151 ? -18.375 -15.883 -23.734 1 64.69 151 GLU B CA 1
ATOM 6181 C C . GLU B 1 151 ? -19.406 -15.797 -22.609 1 64.69 151 GLU B C 1
ATOM 6183 O O . GLU B 1 151 ? -19.172 -15.164 -21.578 1 64.69 151 GLU B O 1
ATOM 6188 N N . ARG B 1 152 ? -20.641 -16.5 -22.859 1 79.69 152 ARG B N 1
ATOM 6189 C CA . ARG B 1 152 ? -21.672 -16.453 -21.828 1 79.69 152 ARG B CA 1
ATOM 6190 C C . ARG B 1 152 ? -21.516 -17.609 -20.859 1 79.69 152 ARG B C 1
ATOM 6192 O O . ARG B 1 152 ? -21.156 -18.719 -21.25 1 79.69 152 ARG B O 1
ATOM 6199 N N . ALA B 1 153 ? -21.781 -17.359 -19.625 1 90.56 153 ALA B N 1
ATOM 6200 C CA . ALA B 1 153 ? -21.719 -18.359 -18.562 1 90.56 153 ALA B CA 1
ATOM 6201 C C . ALA B 1 153 ? -22.797 -19.422 -18.75 1 90.56 153 ALA B C 1
ATOM 6203 O O . ALA B 1 153 ? -23.844 -19.156 -19.344 1 90.56 153 ALA B O 1
ATOM 6204 N N . VAL B 1 154 ? -22.578 -20.641 -18.406 1 92.56 154 VAL B N 1
ATOM 6205 C CA . VAL B 1 154 ? -23.516 -21.75 -18.516 1 92.56 154 VAL B CA 1
ATOM 6206 C C . VAL B 1 154 ? -23.812 -22.312 -17.125 1 92.56 154 VAL B C 1
ATOM 6208 O O . VAL B 1 154 ? -22.891 -22.578 -16.359 1 92.56 154 VAL B O 1
ATOM 6211 N N . LEU B 1 155 ? -25.016 -22.406 -16.812 1 94 155 LEU B N 1
ATOM 6212 C CA . LEU B 1 155 ? -25.422 -23 -15.547 1 94 155 LEU B CA 1
ATOM 6213 C C . LEU B 1 155 ? -25.938 -24.422 -15.758 1 94 155 LEU B C 1
ATOM 6215 O O . LEU B 1 155 ? -26.844 -24.641 -16.547 1 94 155 LEU B O 1
ATOM 6219 N N . LEU B 1 156 ? -25.344 -25.406 -15.078 1 95.12 156 LEU B N 1
ATOM 6220 C CA . LEU B 1 156 ? -25.734 -26.812 -15.156 1 95.12 156 LEU B CA 1
ATOM 6221 C C . LEU B 1 156 ? -26.609 -27.203 -13.961 1 95.12 156 LEU B C 1
ATOM 6223 O O . LEU B 1 156 ? -26.188 -27.031 -12.812 1 95.12 156 LEU B O 1
ATOM 6227 N N . LYS B 1 157 ? -27.766 -27.609 -14.188 1 93.25 157 LYS B N 1
ATOM 6228 C CA . LYS B 1 157 ? -28.703 -28.062 -13.18 1 93.25 157 LYS B CA 1
ATOM 6229 C C . LYS B 1 157 ? -29.219 -29.469 -13.5 1 93.25 157 LYS B C 1
ATOM 6231 O O . LYS B 1 157 ? -29.156 -29.906 -14.648 1 93.25 157 LYS B O 1
ATOM 6236 N N . TYR B 1 158 ? -29.641 -30.141 -12.414 1 93.38 158 TYR B N 1
ATOM 6237 C CA . TYR B 1 158 ? -30.203 -31.469 -12.641 1 93.38 158 TYR B CA 1
ATOM 6238 C C . TYR B 1 158 ? -31.547 -31.391 -13.344 1 93.38 158 TYR B C 1
ATOM 6240 O O . TYR B 1 158 ? -32.406 -30.562 -12.992 1 93.38 158 TYR B O 1
ATOM 6248 N N . GLY B 1 159 ? -31.703 -32.125 -14.391 1 88.5 159 GLY B N 1
ATOM 6249 C CA . GLY B 1 159 ? -32.969 -32.188 -15.117 1 88.5 159 GLY B CA 1
ATOM 6250 C C . GLY B 1 159 ? -32.906 -33.031 -16.359 1 88.5 159 GLY B C 1
ATOM 6251 O O . GLY B 1 159 ? -31.844 -33.625 -16.656 1 88.5 159 GLY B O 1
ATOM 6252 N N . GLU B 1 160 ? -34.031 -33.156 -16.969 1 78.69 160 GLU B N 1
ATOM 6253 C CA . GLU B 1 160 ? -34.094 -33.938 -18.219 1 78.69 160 GLU B CA 1
ATOM 6254 C C . GLU B 1 160 ? -34 -33.031 -19.438 1 78.69 160 GLU B C 1
ATOM 6256 O O . GLU B 1 160 ? -34.219 -31.812 -19.328 1 78.69 160 GLU B O 1
ATOM 6261 N N . ASP B 1 161 ? -33.344 -33.469 -20.484 1 66.69 161 ASP B N 1
ATOM 6262 C CA . ASP B 1 161 ? -33.062 -32.719 -21.703 1 66.69 161 ASP B CA 1
ATOM 6263 C C . ASP B 1 161 ? -34.25 -31.906 -22.141 1 66.69 161 ASP B C 1
ATOM 6265 O O . ASP B 1 161 ? -34.094 -30.797 -22.656 1 66.69 161 ASP B O 1
ATOM 6269 N N . ALA B 1 162 ? -35.469 -32.281 -21.844 1 64.75 162 ALA B N 1
ATOM 6270 C CA . ALA B 1 162 ? -36.719 -31.656 -22.328 1 64.75 162 ALA B CA 1
ATOM 6271 C C . ALA B 1 162 ? -37.156 -30.531 -21.391 1 64.75 162 ALA B C 1
ATOM 6273 O O . ALA B 1 162 ? -38.094 -29.797 -21.703 1 64.75 162 ALA B O 1
ATOM 6274 N N . ASP B 1 163 ? -36.312 -30.25 -20.312 1 67.31 163 ASP B N 1
ATOM 6275 C CA . ASP B 1 163 ? -36.812 -29.266 -19.359 1 67.31 163 ASP B CA 1
ATOM 6276 C C . ASP B 1 163 ? -36.562 -27.844 -19.844 1 67.31 163 ASP B C 1
ATOM 6278 O O . ASP B 1 163 ? -35.438 -27.516 -20.266 1 67.31 163 ASP B O 1
ATOM 6282 N N . ALA B 1 164 ? -37.625 -27.125 -20.281 1 67.19 164 ALA B N 1
ATOM 6283 C CA . ALA B 1 164 ? -37.562 -25.75 -20.766 1 67.19 164 ALA B CA 1
ATOM 6284 C C . ALA B 1 164 ? -37.25 -24.781 -19.625 1 67.19 164 ALA B C 1
ATOM 6286 O O . ALA B 1 164 ? -37.844 -24.859 -18.562 1 67.19 164 ALA B O 1
ATOM 6287 N N . HIS B 1 165 ? -36.031 -24.25 -19.672 1 74.06 165 HIS B N 1
ATOM 6288 C CA . HIS B 1 165 ? -35.688 -23.25 -18.656 1 74.06 165 HIS B CA 1
ATOM 6289 C C . HIS B 1 165 ? -35.969 -21.828 -19.172 1 74.06 165 HIS B C 1
ATOM 6291 O O . HIS B 1 165 ? -35.906 -21.594 -20.375 1 74.06 165 HIS B O 1
ATOM 6297 N N . THR B 1 166 ? -36.469 -21.031 -18.297 1 73.06 166 THR B N 1
ATOM 6298 C CA . THR B 1 166 ? -36.656 -19.625 -18.641 1 73.06 166 THR B CA 1
ATOM 6299 C C . THR B 1 166 ? -35.312 -18.984 -19.031 1 73.06 166 THR B C 1
ATOM 6301 O O . THR B 1 166 ? -34.312 -19.125 -18.312 1 73.06 166 THR B O 1
ATOM 6304 N N . PRO B 1 167 ? -35.375 -18.453 -20.234 1 74.75 167 PRO B N 1
ATOM 6305 C CA . PRO B 1 167 ? -34.125 -17.844 -20.688 1 74.75 167 PRO B CA 1
ATOM 6306 C C . PRO B 1 167 ? -33.719 -16.625 -19.844 1 74.75 167 PRO B C 1
ATOM 6308 O O . PRO B 1 167 ? -34.594 -15.867 -19.422 1 74.75 167 PRO B O 1
ATOM 6311 N N . THR B 1 168 ? -32.594 -16.719 -19.234 1 78.88 168 THR B N 1
ATOM 6312 C CA . THR B 1 168 ? -32 -15.57 -18.562 1 78.88 168 THR B CA 1
ATOM 6313 C C . THR B 1 168 ? -30.844 -15 -19.359 1 78.88 168 THR B C 1
ATOM 6315 O O . THR B 1 168 ? -30.125 -15.742 -20.031 1 78.88 168 THR B O 1
ATOM 6318 N N . PRO B 1 169 ? -30.797 -13.672 -19.422 1 80.25 169 PRO B N 1
ATOM 6319 C CA . PRO B 1 169 ? -29.719 -13.062 -20.188 1 80.25 169 PRO B CA 1
ATOM 6320 C C . PRO B 1 169 ? -28.359 -13.242 -19.516 1 80.25 169 PRO B C 1
ATOM 6322 O O . PRO B 1 169 ? -27.312 -13.016 -20.156 1 80.25 169 PRO B O 1
ATOM 6325 N N . LEU B 1 170 ? -28.328 -13.766 -18.375 1 82.69 170 LEU B N 1
ATOM 6326 C CA . LEU B 1 170 ? -27.078 -13.836 -17.625 1 82.69 170 LEU B CA 1
ATOM 6327 C C . LEU B 1 170 ? -26.312 -15.117 -17.953 1 82.69 170 LEU B C 1
ATOM 6329 O O . LEU B 1 170 ? -25.094 -15.086 -18.109 1 82.69 170 LEU B O 1
ATOM 6333 N N . TYR B 1 171 ? -27.125 -16.203 -17.984 1 86.69 171 TYR B N 1
ATOM 6334 C CA . TYR B 1 171 ? -26.469 -17.469 -18.25 1 86.69 171 TYR B CA 1
ATOM 6335 C C . TYR B 1 171 ? -27.406 -18.406 -19.016 1 86.69 171 TYR B C 1
ATOM 6337 O O . TYR B 1 171 ? -28.625 -18.203 -19.016 1 86.69 171 TYR B O 1
ATOM 6345 N N . LYS B 1 172 ? -26.859 -19.281 -19.766 1 87.56 172 LYS B N 1
ATOM 6346 C CA . LYS B 1 172 ? -27.609 -20.359 -20.406 1 87.56 172 LYS B CA 1
ATOM 6347 C C . LYS B 1 172 ? -27.781 -21.547 -19.469 1 87.56 172 LYS B C 1
ATOM 6349 O O . LYS B 1 172 ? -26.828 -22 -18.828 1 87.56 172 LYS B O 1
ATOM 6354 N N . VAL B 1 173 ? -28.984 -21.953 -19.25 1 90.56 173 VAL B N 1
ATOM 6355 C CA . VAL B 1 173 ? -29.25 -23.062 -18.344 1 90.56 173 VAL B CA 1
ATOM 6356 C C . VAL B 1 173 ? -29.297 -24.375 -19.141 1 90.56 173 VAL B C 1
ATOM 6358 O O . VAL B 1 173 ? -29.984 -24.469 -20.156 1 90.56 173 VAL B O 1
ATOM 6361 N N . LEU B 1 174 ? -28.484 -25.328 -18.766 1 90.69 174 LEU B N 1
ATOM 6362 C CA . LEU B 1 174 ? -28.484 -26.656 -19.359 1 90.69 174 LEU B CA 1
ATOM 6363 C C . LEU B 1 174 ? -28.891 -27.719 -18.344 1 90.69 174 LEU B C 1
ATOM 6365 O O . LEU B 1 174 ? -28.344 -27.766 -17.234 1 90.69 174 LEU B O 1
ATOM 6369 N N . SER B 1 175 ? -29.891 -28.484 -18.641 1 92.25 175 SER B N 1
ATOM 6370 C CA . SER B 1 175 ? -30.328 -29.562 -17.766 1 92.25 175 SER B CA 1
ATOM 6371 C C . SER B 1 175 ? -29.516 -30.828 -18.031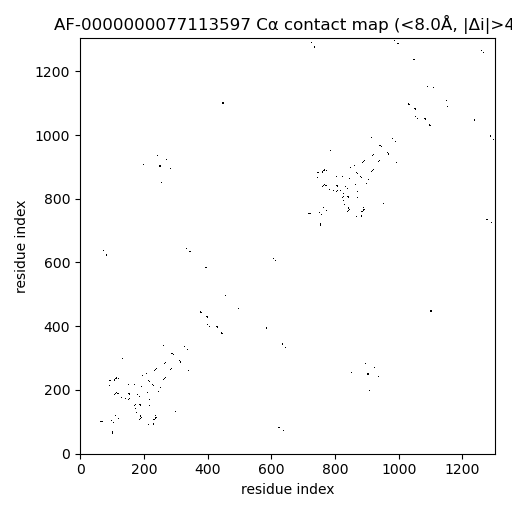 1 92.25 175 SER B C 1
ATOM 6373 O O . SER B 1 175 ? -29.438 -31.312 -19.156 1 92.25 175 SER B O 1
ATOM 6375 N N . VAL B 1 176 ? -28.906 -31.375 -17.031 1 93.25 176 VAL B N 1
ATOM 6376 C CA . VAL B 1 176 ? -28.031 -32.531 -17.141 1 93.25 176 VAL B CA 1
ATOM 6377 C C . VAL B 1 176 ? -28.562 -33.656 -16.266 1 93.25 176 VAL B C 1
ATOM 6379 O O . VAL B 1 176 ? -28.75 -33.5 -15.055 1 93.25 176 VAL B O 1
ATOM 6382 N N . PRO B 1 177 ? -28.859 -34.812 -16.844 1 91.88 177 PRO B N 1
ATOM 6383 C CA . PRO B 1 177 ? -29.312 -35.938 -16.031 1 91.88 177 PRO B CA 1
ATOM 6384 C C . PRO B 1 177 ? -28.156 -36.688 -15.359 1 91.88 177 PRO B C 1
ATOM 6386 O O . PRO B 1 177 ? -27.891 -37.844 -15.68 1 91.88 177 PRO B O 1
ATOM 6389 N N . SER B 1 178 ? -27.438 -36.031 -14.508 1 91.38 178 SER B N 1
ATOM 6390 C CA . SER B 1 178 ? -26.312 -36.625 -13.789 1 91.38 178 SER B CA 1
ATOM 6391 C C . SER B 1 178 ? -26.703 -37.062 -12.375 1 91.38 178 SER B C 1
ATOM 6393 O O . SER B 1 178 ? -27.453 -36.344 -11.695 1 91.38 178 SER B O 1
ATOM 6395 N N . ARG B 1 179 ? -26.297 -38.188 -11.992 1 89.44 179 ARG B N 1
ATOM 6396 C CA . ARG B 1 179 ? -26.594 -38.688 -10.656 1 89.44 179 ARG B CA 1
ATOM 6397 C C . ARG B 1 179 ? -25.922 -37.844 -9.586 1 89.44 179 ARG B C 1
ATOM 6399 O O . ARG B 1 179 ? -26.469 -37.656 -8.5 1 89.44 179 ARG B O 1
ATOM 6406 N N . VAL B 1 180 ? -24.781 -37.344 -9.938 1 91.31 180 VAL B N 1
ATOM 6407 C CA . VAL B 1 180 ? -24.016 -36.531 -8.984 1 91.31 180 VAL B CA 1
ATOM 6408 C C . VAL B 1 180 ? -24.781 -35.25 -8.672 1 91.31 180 VAL B C 1
ATOM 6410 O O . VAL B 1 180 ? -24.859 -34.844 -7.516 1 91.31 180 VAL B O 1
ATOM 6413 N N . LEU B 1 181 ? -25.359 -34.625 -9.664 1 94.12 181 LEU B N 1
ATOM 6414 C CA . LEU B 1 181 ? -26.109 -33.375 -9.469 1 94.12 181 LEU B CA 1
ATOM 6415 C C . LEU B 1 181 ? -27.375 -33.656 -8.672 1 94.12 181 LEU B C 1
ATOM 6417 O O . LEU B 1 181 ? -27.766 -32.844 -7.824 1 94.12 181 LEU B O 1
ATOM 6421 N N . ARG B 1 182 ? -27.953 -34.781 -8.906 1 90.62 182 ARG B N 1
ATOM 6422 C CA . ARG B 1 182 ? -29.188 -35.094 -8.227 1 90.62 182 ARG B CA 1
ATOM 6423 C C . ARG B 1 182 ? -28.938 -35.469 -6.77 1 90.62 182 ARG B C 1
ATOM 6425 O O . ARG B 1 182 ? -29.594 -34.969 -5.863 1 90.62 182 ARG B O 1
ATOM 6432 N N . THR B 1 183 ? -28.016 -36.375 -6.574 1 90.06 183 THR B N 1
ATOM 6433 C CA . THR B 1 183 ? -27.766 -36.906 -5.242 1 90.06 183 THR B CA 1
ATOM 6434 C C . THR B 1 183 ? -27.312 -35.812 -4.281 1 90.06 183 THR B C 1
ATOM 6436 O O . THR B 1 183 ? -27.703 -35.812 -3.113 1 90.06 183 THR B O 1
ATOM 6439 N N . HIS B 1 184 ? -26.578 -34.844 -4.746 1 90.81 184 HIS B N 1
ATOM 6440 C CA . HIS B 1 184 ? -26.016 -33.844 -3.859 1 90.81 184 HIS B CA 1
ATOM 6441 C C . HIS B 1 184 ? -26.656 -32.469 -4.086 1 90.81 184 HIS B C 1
ATOM 6443 O O . HIS B 1 184 ? -26.234 -31.484 -3.484 1 90.81 184 HIS B O 1
ATOM 6449 N N . ASN B 1 185 ? -27.656 -32.375 -4.879 1 90.12 185 ASN B N 1
ATOM 6450 C CA . ASN B 1 185 ? -28.344 -31.141 -5.18 1 90.12 185 ASN B CA 1
ATOM 6451 C C . ASN B 1 185 ? -27.375 -30.016 -5.535 1 90.12 185 ASN B C 1
ATOM 6453 O O . ASN B 1 185 ? -27.391 -28.953 -4.922 1 90.12 185 ASN B O 1
ATOM 6457 N N . LEU B 1 186 ? -26.625 -30.312 -6.586 1 94.31 186 LEU B N 1
ATOM 6458 C CA . LEU B 1 186 ? -25.562 -29.406 -7.008 1 94.31 186 LEU B CA 1
ATOM 6459 C C . LEU B 1 186 ? -25.984 -28.609 -8.234 1 94.31 186 LEU B C 1
ATOM 6461 O O . LEU B 1 186 ? -26.734 -29.094 -9.078 1 94.31 186 LEU B O 1
ATOM 6465 N N . GLU B 1 187 ? -25.594 -27.375 -8.203 1 95.31 187 GLU B N 1
ATOM 6466 C CA . GLU B 1 187 ? -25.625 -26.531 -9.383 1 95.31 187 GLU B CA 1
ATOM 6467 C C . GLU B 1 187 ? -24.234 -26.047 -9.75 1 95.31 187 GLU B C 1
ATOM 6469 O O . GLU B 1 187 ? -23.469 -25.609 -8.883 1 95.31 187 GLU B O 1
ATOM 6474 N N . ILE B 1 188 ? -23.875 -26.172 -11.031 1 97.06 188 ILE B N 1
ATOM 6475 C CA . ILE B 1 188 ? -22.531 -25.844 -11.445 1 97.06 188 ILE B CA 1
ATOM 6476 C C . ILE B 1 188 ? -22.562 -24.688 -12.438 1 97.06 188 ILE B C 1
ATOM 6478 O O . ILE B 1 188 ? -23.219 -24.766 -13.477 1 97.06 188 ILE B O 1
ATOM 6482 N N . LEU B 1 189 ? -21.922 -23.641 -12.094 1 96.31 189 LEU B N 1
ATOM 6483 C CA . LEU B 1 189 ? -21.766 -22.5 -12.984 1 96.31 189 LEU B CA 1
ATOM 6484 C C . LEU B 1 189 ? -20.438 -22.594 -13.742 1 96.31 189 LEU B C 1
ATOM 6486 O O . LEU B 1 189 ? -19.375 -22.703 -13.125 1 96.31 189 LEU B O 1
ATOM 6490 N N . VAL B 1 190 ? -20.484 -22.594 -15.031 1 95.56 190 VAL B N 1
ATOM 6491 C CA . VAL B 1 190 ? -19.281 -22.625 -15.859 1 95.56 190 VAL B CA 1
ATOM 6492 C C . VAL B 1 190 ? -19.031 -21.234 -16.453 1 95.56 190 VAL B C 1
ATOM 6494 O O . VAL B 1 190 ? -19.875 -20.703 -17.172 1 95.56 190 VAL B O 1
ATOM 6497 N N . SER B 1 191 ? -17.938 -20.625 -16.125 1 93 191 SER B N 1
ATOM 6498 C CA . SER B 1 191 ? -17.578 -19.297 -16.594 1 93 191 SER B CA 1
ATOM 6499 C C . SER B 1 191 ? -16.062 -19.125 -16.672 1 93 191 SER B C 1
ATOM 6501 O O . SER B 1 191 ? -15.32 -20.109 -16.641 1 93 191 SER B O 1
ATOM 6503 N N . THR B 1 192 ? -15.609 -17.844 -16.891 1 91.31 192 THR B N 1
ATOM 6504 C CA . THR B 1 192 ? -14.188 -17.547 -17.031 1 91.31 192 THR B CA 1
ATOM 6505 C C . THR B 1 192 ? -13.703 -16.656 -15.906 1 91.31 192 THR B C 1
ATOM 6507 O O . THR B 1 192 ? -14.484 -15.898 -15.32 1 91.31 192 THR B O 1
ATOM 6510 N N . LEU B 1 193 ? -12.508 -16.891 -15.469 1 90.31 193 LEU B N 1
ATOM 6511 C CA . LEU B 1 193 ? -11.812 -16.016 -14.531 1 90.31 193 LEU B CA 1
ATOM 6512 C C . LEU B 1 193 ? -10.68 -15.273 -15.227 1 90.31 193 LEU B C 1
ATOM 6514 O O . LEU B 1 193 ? -9.766 -15.891 -15.781 1 90.31 193 LEU B O 1
ATOM 6518 N N . ASN B 1 194 ? -10.711 -13.977 -15.227 1 82.56 194 ASN B N 1
ATOM 6519 C CA . ASN B 1 194 ? -9.664 -13.18 -15.859 1 82.56 194 ASN B CA 1
ATOM 6520 C C . ASN B 1 194 ? -8.602 -12.75 -14.844 1 82.56 194 ASN B C 1
ATOM 6522 O O . ASN B 1 194 ? -8.898 -12.031 -13.891 1 82.56 194 ASN B O 1
ATOM 6526 N N . VAL B 1 195 ? -7.398 -13.234 -14.953 1 77.12 195 VAL B N 1
ATOM 6527 C CA . VAL B 1 195 ? -6.324 -12.953 -14.008 1 77.12 195 VAL B CA 1
ATOM 6528 C C . VAL B 1 195 ? -5.461 -11.805 -14.531 1 77.12 195 VAL B C 1
ATOM 6530 O O . VAL B 1 195 ? -4.684 -11.211 -13.781 1 77.12 195 VAL B O 1
ATOM 6533 N N . HIS B 1 196 ? -5.211 -11.531 -15.883 1 62.72 196 HIS B N 1
ATOM 6534 C CA . HIS B 1 196 ? -4.297 -10.523 -16.406 1 62.72 196 HIS B CA 1
ATOM 6535 C C . HIS B 1 196 ? -4.734 -9.117 -16 1 62.72 196 HIS B C 1
ATOM 6537 O O . HIS B 1 196 ? -3.91 -8.203 -15.906 1 62.72 196 HIS B O 1
ATOM 6543 N N . GLY B 1 197 ? -5.938 -8.945 -15.93 1 49.69 197 GLY B N 1
ATOM 6544 C CA . GLY B 1 197 ? -6.316 -7.578 -15.617 1 49.69 197 GLY B CA 1
ATOM 6545 C C . GLY B 1 197 ? -5.781 -7.102 -14.281 1 49.69 197 GLY B C 1
ATOM 6546 O O . GLY B 1 197 ? -5.758 -5.898 -14.008 1 49.69 197 GLY B O 1
ATOM 6547 N N . ALA B 1 198 ? -5.445 -8.055 -13.508 1 45.53 198 ALA B N 1
ATOM 6548 C CA . ALA B 1 198 ? -5.102 -7.656 -12.141 1 45.53 198 ALA B CA 1
ATOM 6549 C C . ALA B 1 198 ? -3.672 -7.133 -12.062 1 45.53 198 ALA B C 1
ATOM 6551 O O . ALA B 1 198 ? -3.309 -6.445 -11.109 1 45.53 198 ALA B O 1
ATOM 6552 N N . SER B 1 199 ? -2.68 -7.703 -12.844 1 44.03 199 SER B N 1
ATOM 6553 C CA . SER B 1 199 ? -1.291 -7.289 -12.688 1 44.03 199 SER B CA 1
ATOM 6554 C C . SER B 1 199 ? -1.137 -5.785 -12.883 1 44.03 199 SER B C 1
ATOM 6556 O O . SER B 1 199 ? -0.224 -5.168 -12.32 1 44.03 199 SER B O 1
ATOM 6558 N N . ASN B 1 200 ? -1.389 -5.43 -14.148 1 36.03 200 ASN B N 1
ATOM 6559 C CA . ASN B 1 200 ? -1.179 -4.004 -14.367 1 36.03 200 ASN B CA 1
ATOM 6560 C C . ASN B 1 200 ? -2.047 -3.158 -13.445 1 36.03 200 ASN B C 1
ATOM 6562 O O . ASN B 1 200 ? -2.092 -1.933 -13.57 1 36.03 200 ASN B O 1
ATOM 6566 N N . ALA B 1 201 ? -3.168 -3.711 -13.289 1 33.81 201 ALA B N 1
ATOM 6567 C CA . ALA B 1 201 ? -3.998 -2.855 -12.445 1 33.81 201 ALA B CA 1
ATOM 6568 C C . ALA B 1 201 ? -3.254 -2.455 -11.172 1 33.81 201 ALA B C 1
ATOM 6570 O O . ALA B 1 201 ? -2.914 -3.309 -10.352 1 33.81 201 ALA B O 1
ATOM 6571 N N . THR B 1 202 ? -2.502 -1.427 -11.023 1 35.31 202 THR B N 1
ATOM 6572 C CA . THR B 1 202 ? -2.238 -0.473 -9.953 1 35.31 202 THR B CA 1
ATOM 6573 C C . THR B 1 202 ? -3.131 -0.755 -8.742 1 35.31 202 THR B C 1
ATOM 6575 O O . THR B 1 202 ? -4.125 -1.474 -8.859 1 35.31 202 THR B O 1
ATOM 6578 N N . ALA B 1 203 ? -3.211 0.321 -7.871 1 35.84 203 ALA B N 1
ATOM 6579 C CA . ALA B 1 203 ? -3.754 0.726 -6.578 1 35.84 203 ALA B CA 1
ATOM 6580 C C . ALA B 1 203 ? -5.23 0.357 -6.461 1 35.84 203 ALA B C 1
ATOM 6582 O O . ALA B 1 203 ? -5.719 0.054 -5.371 1 35.84 203 ALA B O 1
ATOM 6583 N N . ALA B 1 204 ? -6.051 0.54 -7.613 1 35.16 204 ALA B N 1
ATOM 6584 C CA . ALA B 1 204 ? -7.445 0.861 -7.324 1 35.16 204 ALA B CA 1
ATOM 6585 C C . ALA B 1 204 ? -8.312 -0.393 -7.348 1 35.16 204 ALA B C 1
ATOM 6587 O O . ALA B 1 204 ? -9.523 -0.321 -7.133 1 35.16 204 ALA B O 1
ATOM 6588 N N . SER B 1 205 ? -8.016 -1.41 -8.148 1 43.19 205 SER B N 1
ATOM 6589 C CA . SER B 1 205 ? -9.141 -2.332 -8.109 1 43.19 205 SER B CA 1
ATOM 6590 C C . SER B 1 205 ? -9.281 -2.988 -6.742 1 43.19 205 SER B C 1
ATOM 6592 O O . SER B 1 205 ? -8.406 -3.756 -6.324 1 43.19 205 SER B O 1
ATOM 6594 N N . THR B 1 206 ? -9.844 -2.404 -5.898 1 52.03 206 THR B N 1
ATOM 6595 C CA . THR B 1 206 ? -10.273 -2.623 -4.52 1 52.03 206 THR B CA 1
ATOM 6596 C C . THR B 1 206 ? -10.844 -4.027 -4.348 1 52.03 206 THR B C 1
ATOM 6598 O O . THR B 1 206 ? -11.172 -4.438 -3.232 1 52.03 206 THR B O 1
ATOM 6601 N N . GLU B 1 207 ? -10.945 -4.906 -5.598 1 67.12 207 GLU B N 1
ATOM 6602 C CA . GLU B 1 207 ? -11.617 -6.16 -5.277 1 67.12 207 GLU B CA 1
ATOM 6603 C C . GLU B 1 207 ? -10.617 -7.246 -4.906 1 67.12 207 GLU B C 1
ATOM 6605 O O . GLU B 1 207 ? -9.617 -7.438 -5.602 1 67.12 207 GLU B O 1
ATOM 6610 N N . SER B 1 208 ? -10.727 -7.82 -3.826 1 77.88 208 SER B N 1
ATOM 6611 C CA . SER B 1 208 ? -9.898 -8.906 -3.318 1 77.88 208 SER B CA 1
ATOM 6612 C C . SER B 1 208 ? -9.977 -10.133 -4.227 1 77.88 208 SER B C 1
ATOM 6614 O O . SER B 1 208 ? -10.984 -10.352 -4.898 1 77.88 208 SER B O 1
ATOM 6616 N N . SER B 1 209 ? -8.898 -10.859 -4.527 1 83.75 209 SER B N 1
ATOM 6617 C CA . SER B 1 209 ? -8.836 -12.094 -5.312 1 83.75 209 SER B CA 1
ATOM 6618 C C . SER B 1 209 ? -9.852 -13.117 -4.816 1 83.75 209 SER B C 1
ATOM 6620 O O . SER B 1 209 ? -10.469 -13.82 -5.613 1 83.75 209 SER B O 1
ATOM 6622 N N . VAL B 1 210 ? -10.109 -13.133 -3.576 1 85.19 210 VAL B N 1
ATOM 6623 C CA . VAL B 1 210 ? -11.047 -14.086 -2.996 1 85.19 210 VAL B CA 1
ATOM 6624 C C . VAL B 1 210 ? -12.461 -13.773 -3.48 1 85.19 210 VAL B C 1
ATOM 6626 O O . VAL B 1 210 ? -13.219 -14.68 -3.828 1 85.19 210 VAL B O 1
ATOM 6629 N N . GLU B 1 211 ? -12.789 -12.523 -3.547 1 85.62 211 GLU B N 1
ATOM 6630 C CA . GLU B 1 211 ? -14.117 -12.125 -4 1 85.62 211 GLU B CA 1
ATOM 6631 C C . GLU B 1 211 ? -14.312 -12.438 -5.48 1 85.62 211 GLU B C 1
ATOM 6633 O O . GLU B 1 211 ? -15.398 -12.836 -5.902 1 85.62 211 GLU B O 1
ATOM 6638 N N . SER B 1 212 ? -13.273 -12.289 -6.238 1 87.75 212 SER B N 1
ATOM 6639 C CA . SER B 1 212 ? -13.367 -12.578 -7.664 1 87.75 212 SER B CA 1
ATOM 6640 C C . SER B 1 212 ? -13.555 -14.07 -7.914 1 87.75 212 SER B C 1
ATOM 6642 O O . SER B 1 212 ? -14.188 -14.469 -8.898 1 87.75 212 SER B O 1
ATOM 6644 N N . ILE B 1 213 ? -13.016 -14.914 -7.023 1 91.19 213 ILE B N 1
ATOM 6645 C CA . ILE B 1 213 ? -13.062 -16.359 -7.188 1 91.19 213 ILE B CA 1
ATOM 6646 C C . ILE B 1 213 ? -14.398 -16.906 -6.668 1 91.19 213 ILE B C 1
ATOM 6648 O O . ILE B 1 213 ? -15.016 -17.75 -7.301 1 91.19 213 ILE B O 1
ATOM 6652 N N . LEU B 1 214 ? -14.828 -16.312 -5.57 1 93.19 214 LEU B N 1
ATOM 6653 C CA . LEU B 1 214 ? -16 -16.859 -4.918 1 93.19 214 LEU B CA 1
ATOM 6654 C C . LEU B 1 214 ? -17.266 -16.125 -5.34 1 93.19 214 LEU B C 1
ATOM 6656 O O . LEU B 1 214 ? -18.375 -16.594 -5.098 1 93.19 214 LEU B O 1
ATOM 6660 N N . VAL B 1 215 ? -17.109 -15 -6.004 1 93.56 215 VAL B N 1
ATOM 6661 C CA . VAL B 1 215 ? -18.25 -14.242 -6.5 1 93.56 215 VAL B CA 1
ATOM 6662 C C . VAL B 1 215 ? -18.031 -13.859 -7.961 1 93.56 215 VAL B C 1
ATOM 6664 O O . VAL B 1 215 ? -17.859 -12.68 -8.273 1 93.56 215 VAL B O 1
ATOM 6667 N N . PRO B 1 216 ? -18.125 -14.883 -8.82 1 92.31 216 PRO B N 1
ATOM 6668 C CA . PRO B 1 216 ? -17.984 -14.547 -10.242 1 92.31 216 PRO B CA 1
ATOM 6669 C C . PRO B 1 216 ? -19 -13.5 -10.703 1 92.31 216 PRO B C 1
ATOM 6671 O O . PRO B 1 216 ? -20.156 -13.516 -10.258 1 92.31 216 PRO B O 1
ATOM 6674 N N . LYS B 1 217 ? -18.578 -12.609 -11.547 1 89.06 217 LYS B N 1
ATOM 6675 C CA . LYS B 1 217 ? -19.438 -11.555 -12.086 1 89.06 217 LYS B CA 1
ATOM 6676 C C . LYS B 1 217 ? -19.906 -11.883 -13.5 1 89.06 217 LYS B C 1
ATOM 6678 O O . LYS B 1 217 ? -19.078 -12.055 -14.406 1 89.06 217 LYS B O 1
ATOM 6683 N N . LEU B 1 218 ? -21.203 -11.992 -13.625 1 89.25 218 LEU B N 1
ATOM 6684 C CA . LEU B 1 218 ? -21.797 -12.375 -14.898 1 89.25 218 LEU B CA 1
ATOM 6685 C C . LEU B 1 218 ? -22.266 -11.148 -15.672 1 89.25 218 LEU B C 1
ATOM 6687 O O . LEU B 1 218 ? -22.828 -10.219 -15.086 1 89.25 218 LEU B O 1
ATOM 6691 N N . GLN B 1 219 ? -21.797 -11.094 -16.875 1 81.19 219 GLN B N 1
ATOM 6692 C CA . GLN B 1 219 ? -22.203 -9.977 -17.719 1 81.19 219 GLN B CA 1
ATOM 6693 C C . GLN B 1 219 ? -23.312 -10.398 -18.688 1 81.19 219 GLN B C 1
ATOM 6695 O O . GLN B 1 219 ? -23.219 -11.453 -19.312 1 81.19 219 GLN B O 1
ATOM 6700 N N . ALA B 1 220 ? -24.375 -9.641 -18.531 1 74.62 220 ALA B N 1
ATOM 6701 C CA . ALA B 1 220 ? -25.469 -9.914 -19.453 1 74.62 220 ALA B CA 1
ATOM 6702 C C . ALA B 1 220 ? -25.094 -9.562 -20.875 1 74.62 220 ALA B C 1
ATOM 6704 O O . ALA B 1 220 ? -24.156 -8.781 -21.109 1 74.62 220 ALA B O 1
ATOM 6705 N N . THR B 1 221 ? -25.453 -10.391 -21.875 1 63.5 221 THR B N 1
ATOM 6706 C CA . THR B 1 221 ? -25.172 -10.219 -23.297 1 63.5 221 THR B CA 1
ATOM 6707 C C . THR B 1 221 ? -25.406 -8.773 -23.719 1 63.5 221 THR B C 1
ATOM 6709 O O . THR B 1 221 ? -24.766 -8.289 -24.656 1 63.5 221 THR B O 1
ATOM 6712 N N . SER B 1 222 ? -26.344 -8.102 -22.984 1 60.12 222 SER B N 1
ATOM 6713 C CA . SER B 1 222 ? -26.531 -6.719 -23.422 1 60.12 222 SER B CA 1
ATOM 6714 C C . SER B 1 222 ? -25.516 -5.797 -22.75 1 60.12 222 SER B C 1
ATOM 6716 O O . SER B 1 222 ? -25.266 -5.906 -21.547 1 60.12 222 SER B O 1
ATOM 6718 N N . ALA B 1 223 ? -24.406 -5.477 -23.344 1 57.78 223 ALA B N 1
ATOM 6719 C CA . ALA B 1 223 ? -23.219 -4.711 -23 1 57.78 223 ALA B CA 1
ATOM 6720 C C . ALA B 1 223 ? -23.531 -3.664 -21.938 1 57.78 223 ALA B C 1
ATOM 6722 O O . ALA B 1 223 ? -22.641 -3.238 -21.188 1 57.78 223 ALA B O 1
ATOM 6723 N N . ARG B 1 224 ? -24.812 -3.303 -21.797 1 61.25 224 ARG B N 1
ATOM 6724 C CA . ARG B 1 224 ? -25 -2.037 -21.094 1 61.25 224 ARG B CA 1
ATOM 6725 C C . ARG B 1 224 ? -25.203 -2.264 -19.594 1 61.25 224 ARG B C 1
ATOM 6727 O O . ARG B 1 224 ? -25.219 -1.309 -18.812 1 61.25 224 ARG B O 1
ATOM 6734 N N . GLY B 1 225 ? -25.188 -3.498 -19.203 1 64.75 225 GLY B N 1
ATOM 6735 C CA . GLY B 1 225 ? -25.547 -3.58 -17.797 1 64.75 225 GLY B CA 1
ATOM 6736 C C . GLY B 1 225 ? -24.344 -3.883 -16.906 1 64.75 225 GLY B C 1
ATOM 6737 O O . GLY B 1 225 ? -23.281 -4.277 -17.391 1 64.75 225 GLY B O 1
ATOM 6738 N N . ASN B 1 226 ? -24.453 -3.484 -15.648 1 78.12 226 ASN B N 1
ATOM 6739 C CA . ASN B 1 226 ? -23.469 -3.775 -14.617 1 78.12 226 ASN B CA 1
ATOM 6740 C C . ASN B 1 226 ? -23.359 -5.273 -14.352 1 78.12 226 ASN B C 1
ATOM 6742 O O . ASN B 1 226 ? -24.359 -5.988 -14.375 1 78.12 226 ASN B O 1
ATOM 6746 N N . PRO B 1 227 ? -22.234 -5.777 -14.266 1 86 227 PRO B N 1
ATOM 6747 C CA . PRO B 1 227 ? -22.078 -7.199 -13.945 1 86 227 PRO B CA 1
ATOM 6748 C C . PRO B 1 227 ? -22.797 -7.605 -12.672 1 86 227 PRO B C 1
ATOM 6750 O O . PRO B 1 227 ? -22.859 -6.836 -11.711 1 86 227 PRO B O 1
ATOM 6753 N N . VAL B 1 228 ? -23.516 -8.688 -12.758 1 87.75 228 VAL B N 1
ATOM 6754 C CA . VAL B 1 228 ? -24.281 -9.211 -11.625 1 87.75 228 VAL B CA 1
ATOM 6755 C C . VAL B 1 228 ? -23.453 -10.273 -10.898 1 87.75 228 VAL B C 1
ATOM 6757 O O . VAL B 1 228 ? -22.953 -11.219 -11.523 1 87.75 228 VAL B O 1
ATOM 6760 N N . PRO B 1 229 ? -23.266 -10.141 -9.586 1 91.81 229 PRO B N 1
ATOM 6761 C CA . PRO B 1 229 ? -22.484 -11.133 -8.836 1 91.81 229 PRO B CA 1
ATOM 6762 C C . PRO B 1 229 ? -23.234 -12.453 -8.656 1 91.81 229 PRO B C 1
ATOM 6764 O O . PRO B 1 229 ? -24.453 -12.453 -8.469 1 91.81 229 PRO B O 1
ATOM 6767 N N . TYR B 1 230 ? -22.656 -13.531 -8.828 1 93.44 230 TYR B N 1
ATOM 6768 C CA . TYR B 1 230 ? -23.156 -14.883 -8.602 1 93.44 230 TYR B CA 1
ATOM 6769 C C . TYR B 1 230 ? -22.312 -15.617 -7.57 1 93.44 230 TYR B C 1
ATOM 6771 O O . TYR B 1 230 ? -21.422 -16.391 -7.93 1 93.44 230 TYR B O 1
ATOM 6779 N N . PRO B 1 231 ? -22.578 -15.453 -6.254 1 95.31 231 PRO B N 1
ATOM 6780 C CA . PRO B 1 231 ? -21.781 -16.094 -5.211 1 95.31 231 PRO B CA 1
ATOM 6781 C C . PRO B 1 231 ? -21.891 -17.609 -5.23 1 95.31 231 PRO B C 1
ATOM 6783 O O . PRO B 1 231 ? -22.969 -18.156 -5.516 1 95.31 231 PRO B O 1
ATOM 6786 N N . VAL B 1 232 ? -20.844 -18.266 -4.922 1 96.31 232 VAL B N 1
ATOM 6787 C CA . VAL B 1 232 ? -20.812 -19.719 -4.938 1 96.31 232 VAL B CA 1
ATOM 6788 C C . VAL B 1 232 ? -20.203 -20.234 -3.639 1 96.31 232 VAL B C 1
ATOM 6790 O O . VAL B 1 232 ? -19.594 -19.469 -2.887 1 96.31 232 VAL B O 1
ATOM 6793 N N . HIS B 1 233 ? -20.422 -21.547 -3.361 1 94.31 233 HIS B N 1
ATOM 6794 C CA . HIS B 1 233 ? -19.875 -22.188 -2.166 1 94.31 233 HIS B CA 1
ATOM 6795 C C . HIS B 1 233 ? -18.453 -22.688 -2.4 1 94.31 233 HIS B C 1
ATOM 6797 O O . HIS B 1 233 ? -17.594 -22.547 -1.529 1 94.31 233 HIS B O 1
ATOM 6803 N N . LYS B 1 234 ? -18.312 -23.266 -3.545 1 94 234 LYS B N 1
ATOM 6804 C CA . LYS B 1 234 ? -17.031 -23.828 -3.957 1 94 234 LYS B CA 1
ATOM 6805 C C . LYS B 1 234 ? -16.656 -23.391 -5.371 1 94 234 LYS B C 1
ATOM 6807 O O . LYS B 1 234 ? -17.531 -23.125 -6.191 1 94 234 LYS B O 1
ATOM 6812 N N . THR B 1 235 ? -15.383 -23.281 -5.555 1 95.69 235 THR B N 1
ATOM 6813 C CA . THR B 1 235 ? -14.953 -22.906 -6.895 1 95.69 235 THR B CA 1
ATOM 6814 C C . THR B 1 235 ? -13.805 -23.797 -7.367 1 95.69 235 THR B C 1
ATOM 6816 O O . THR B 1 235 ? -12.844 -24.031 -6.621 1 95.69 235 THR B O 1
ATOM 6819 N N . LEU B 1 236 ? -13.977 -24.375 -8.508 1 96 236 LEU B N 1
ATOM 6820 C CA . LEU B 1 236 ? -12.938 -25.125 -9.203 1 96 236 LEU B CA 1
ATOM 6821 C C . LEU B 1 236 ? -12.359 -24.312 -10.352 1 96 236 LEU B C 1
ATOM 6823 O O . LEU B 1 236 ? -13.102 -23.875 -11.242 1 96 236 LEU B O 1
ATOM 6827 N N . ILE B 1 237 ? -11.086 -24.094 -10.305 1 95.31 237 ILE B N 1
ATOM 6828 C CA . ILE B 1 237 ? -10.43 -23.297 -11.328 1 95.31 237 ILE B CA 1
ATOM 6829 C C . ILE B 1 237 ? -9.57 -24.188 -12.211 1 95.31 237 ILE B C 1
ATOM 6831 O O . ILE B 1 237 ? -8.828 -25.047 -11.711 1 95.31 237 ILE B O 1
ATOM 6835 N N . LEU B 1 238 ? -9.742 -24.047 -13.492 1 96.75 238 LEU B N 1
ATOM 6836 C CA . LEU B 1 238 ? -8.938 -24.812 -14.438 1 96.75 238 LEU B CA 1
ATOM 6837 C C . LEU B 1 238 ? -8.016 -23.906 -15.242 1 96.75 238 LEU B C 1
ATOM 6839 O O . LEU B 1 238 ? -8.477 -22.938 -15.859 1 96.75 238 LEU B O 1
ATOM 6843 N N . GLY B 1 239 ? -6.738 -24.156 -15.172 1 94.12 239 GLY B N 1
ATOM 6844 C CA . GLY B 1 239 ? -5.75 -23.469 -15.992 1 94.12 239 GLY B CA 1
ATOM 6845 C C . GLY B 1 239 ? -5.09 -24.375 -17.016 1 94.12 239 GLY B C 1
ATOM 6846 O O . GLY B 1 239 ? -5.07 -25.594 -16.844 1 94.12 239 GLY B O 1
ATOM 6847 N N . GLU B 1 240 ? -4.613 -23.688 -18.062 1 92.5 240 GLU B N 1
ATOM 6848 C CA . GLU B 1 240 ? -3.914 -24.422 -19.094 1 92.5 240 GLU B CA 1
ATOM 6849 C C . GLU B 1 240 ? -2.404 -24.219 -19 1 92.5 240 GLU B C 1
ATOM 6851 O O . GLU B 1 240 ? -1.914 -23.094 -19.188 1 92.5 240 GLU B O 1
ATOM 6856 N N . GLY B 1 241 ? -1.744 -25.281 -18.656 1 89.56 241 GLY B N 1
ATOM 6857 C CA . GLY B 1 241 ? -0.292 -25.203 -18.656 1 89.56 241 GLY B CA 1
ATOM 6858 C C . GLY B 1 241 ? 0.259 -24.625 -17.359 1 89.56 241 GLY B C 1
ATOM 6859 O O . GLY B 1 241 ? -0.487 -24.047 -16.562 1 89.56 241 GLY B O 1
ATOM 6860 N N . LEU B 1 242 ? 1.481 -24.734 -17.188 1 90.06 242 LEU B N 1
ATOM 6861 C CA . LEU B 1 242 ? 2.174 -24.328 -15.969 1 90.06 242 LEU B CA 1
ATOM 6862 C C . LEU B 1 242 ? 2.123 -22.812 -15.797 1 90.06 242 LEU B C 1
ATOM 6864 O O . LEU B 1 242 ? 2.045 -22.312 -14.672 1 90.06 242 LEU B O 1
ATOM 6868 N N . ASP B 1 243 ? 2.184 -22.062 -16.875 1 88.56 243 ASP B N 1
ATOM 6869 C CA . ASP B 1 243 ? 2.158 -20.609 -16.797 1 88.56 243 ASP B CA 1
ATOM 6870 C C . ASP B 1 243 ? 0.861 -20.109 -16.156 1 88.56 243 ASP B C 1
ATOM 6872 O O . ASP B 1 243 ? 0.851 -19.078 -15.484 1 88.56 243 ASP B O 1
ATOM 6876 N N . SER B 1 244 ? -0.171 -20.875 -16.391 1 91.06 244 SER B N 1
ATOM 6877 C CA . SER B 1 244 ? -1.439 -20.484 -15.781 1 91.06 244 SER B CA 1
ATOM 6878 C C . SER B 1 244 ? -1.396 -20.641 -14.266 1 91.06 244 SER B C 1
ATOM 6880 O O . SER B 1 244 ? -2.033 -19.875 -13.539 1 91.06 244 SER B O 1
ATOM 6882 N N . ALA B 1 245 ? -0.715 -21.641 -13.805 1 90.56 245 ALA B N 1
ATOM 6883 C CA . ALA B 1 245 ? -0.554 -21.828 -12.359 1 90.56 245 ALA B CA 1
ATOM 6884 C C . ALA B 1 245 ? 0.182 -20.641 -11.742 1 90.56 245 ALA B C 1
ATOM 6886 O O . ALA B 1 245 ? -0.202 -20.156 -10.68 1 90.56 245 ALA B O 1
ATOM 6887 N N . ILE B 1 246 ? 1.169 -20.203 -12.406 1 88.88 246 ILE B N 1
ATOM 6888 C CA . ILE B 1 246 ? 1.957 -19.062 -11.93 1 88.88 246 ILE B CA 1
ATOM 6889 C C . ILE B 1 246 ? 1.107 -17.797 -11.953 1 88.88 246 ILE B C 1
ATOM 6891 O O . ILE B 1 246 ? 1.137 -17 -11.008 1 88.88 246 ILE B O 1
ATOM 6895 N N . ALA B 1 247 ? 0.396 -17.625 -13.023 1 87.62 247 ALA B N 1
ATOM 6896 C CA . ALA B 1 247 ? -0.479 -16.469 -13.141 1 87.62 247 ALA B CA 1
ATOM 6897 C C . ALA B 1 247 ? -1.52 -16.438 -12.023 1 87.62 247 ALA B C 1
ATOM 6899 O O . ALA B 1 247 ? -1.833 -15.383 -11.484 1 87.62 247 ALA B O 1
ATOM 6900 N N . PHE B 1 248 ? -2.053 -17.594 -11.773 1 90.12 248 PHE B N 1
ATOM 6901 C CA . PHE B 1 248 ? -3.014 -17.688 -10.688 1 90.12 248 PHE B CA 1
ATOM 6902 C C . PHE B 1 248 ? -2.357 -17.328 -9.352 1 90.12 248 PHE B C 1
ATOM 6904 O O . PHE B 1 248 ? -2.969 -16.672 -8.508 1 90.12 248 PHE B O 1
ATOM 6911 N N . GLY B 1 249 ? -1.199 -17.859 -9.109 1 87.06 249 GLY B N 1
ATOM 6912 C CA . GLY B 1 249 ? -0.468 -17.484 -7.91 1 87.06 249 GLY B CA 1
ATOM 6913 C C . GLY B 1 249 ? -0.279 -15.992 -7.762 1 87.06 249 GLY B C 1
ATOM 6914 O O . GLY B 1 249 ? -0.48 -15.445 -6.676 1 87.06 249 GLY B O 1
ATOM 6915 N N . ARG B 1 250 ? 0.103 -15.367 -8.867 1 85.81 250 ARG B N 1
ATOM 6916 C CA . ARG B 1 250 ? 0.284 -13.922 -8.852 1 85.81 250 ARG B CA 1
ATOM 6917 C C . ARG B 1 250 ? -1.023 -13.211 -8.523 1 85.81 250 ARG B C 1
ATOM 6919 O O . ARG B 1 250 ? -1.032 -12.227 -7.781 1 85.81 250 ARG B O 1
ATOM 6926 N N . PHE B 1 251 ? -2.061 -13.719 -9.055 1 86.12 251 PHE B N 1
ATOM 6927 C CA . PHE B 1 251 ? -3.389 -13.148 -8.852 1 86.12 251 PHE B CA 1
ATOM 6928 C C . PHE B 1 251 ? -3.834 -13.312 -7.402 1 86.12 251 PHE B C 1
ATOM 6930 O O . PHE B 1 251 ? -4.469 -12.422 -6.836 1 86.12 251 PHE B O 1
ATOM 6937 N N . SER B 1 252 ? -3.482 -14.391 -6.848 1 86.25 252 SER B N 1
ATOM 6938 C CA . SER B 1 252 ? -3.986 -14.719 -5.52 1 86.25 252 SER B CA 1
ATOM 6939 C C . SER B 1 252 ? -2.994 -14.305 -4.434 1 86.25 252 SER B C 1
ATOM 6941 O O . SER B 1 252 ? -2.986 -14.883 -3.344 1 86.25 252 SER B O 1
ATOM 6943 N N . ALA B 1 253 ? -2.096 -13.422 -4.703 1 79.12 253 ALA B N 1
ATOM 6944 C CA . ALA B 1 253 ? -1.06 -13.031 -3.75 1 79.12 253 ALA B CA 1
ATOM 6945 C C . ALA B 1 253 ? -1.662 -12.328 -2.541 1 79.12 253 ALA B C 1
ATOM 6947 O O . ALA B 1 253 ? -1.136 -12.422 -1.43 1 79.12 253 ALA B O 1
ATOM 6948 N N . ASP B 1 254 ? -2.762 -11.57 -2.781 1 69.31 254 ASP B N 1
ATOM 6949 C CA . ASP B 1 254 ? -3.377 -10.812 -1.699 1 69.31 254 ASP B CA 1
ATOM 6950 C C . ASP B 1 254 ? -4.152 -11.727 -0.757 1 69.31 254 ASP B C 1
ATOM 6952 O O . ASP B 1 254 ? -4.551 -11.312 0.335 1 69.31 254 ASP B O 1
ATOM 6956 N N . SER B 1 255 ? -4.504 -12.758 -1.302 1 63.25 255 SER B N 1
ATOM 6957 C CA . SER B 1 255 ? -5.449 -13.602 -0.583 1 63.25 255 SER B CA 1
ATOM 6958 C C . SER B 1 255 ? -4.727 -14.594 0.321 1 63.25 255 SER B C 1
ATOM 6960 O O . SER B 1 255 ? -3.803 -15.281 -0.117 1 63.25 255 SER B O 1
ATOM 6962 N N . ALA B 1 256 ? -4.441 -14.18 1.594 1 53.84 256 ALA B N 1
ATOM 6963 C CA . ALA B 1 256 ? -3.848 -15.086 2.572 1 53.84 256 ALA B CA 1
ATOM 6964 C C . ALA B 1 256 ? -4.242 -16.531 2.291 1 53.84 256 ALA B C 1
ATOM 6966 O O . ALA B 1 256 ? -5.129 -16.797 1.474 1 53.84 256 ALA B O 1
ATOM 6967 N N . LYS B 1 257 ? -3.867 -17.594 3.256 1 54.84 257 LYS B N 1
ATOM 6968 C CA . LYS B 1 257 ? -3.742 -19.016 3.486 1 54.84 257 LYS B CA 1
ATOM 6969 C C . LYS B 1 257 ? -5.066 -19.734 3.232 1 54.84 257 LYS B C 1
ATOM 6971 O O . LYS B 1 257 ? -5.082 -20.906 2.824 1 54.84 257 LYS B O 1
ATOM 6976 N N . GLU B 1 258 ? -6.312 -19.109 3.533 1 56 258 GLU B N 1
ATOM 6977 C CA . GLU B 1 258 ? -7.328 -19.906 4.207 1 56 258 GLU B CA 1
ATOM 6978 C C . GLU B 1 258 ? -8.359 -20.438 3.219 1 56 258 GLU B C 1
ATOM 6980 O O . GLU B 1 258 ? -9.438 -20.875 3.617 1 56 258 GLU B O 1
ATOM 6985 N N . LEU B 1 259 ? -8.109 -20.391 1.939 1 69.88 259 LEU B N 1
ATOM 6986 C CA . LEU B 1 259 ? -9.266 -20.844 1.177 1 69.88 259 LEU B CA 1
ATOM 6987 C C . LEU B 1 259 ? -9.25 -22.359 1.036 1 69.88 259 LEU B C 1
ATOM 6989 O O . LEU B 1 259 ? -9.719 -22.906 0.028 1 69.88 259 LEU B O 1
ATOM 6993 N N . ASP B 1 260 ? -8.859 -22.891 2.164 1 70.12 260 ASP B N 1
ATOM 6994 C CA . ASP B 1 260 ? -8.734 -24.344 2.113 1 70.12 260 ASP B CA 1
ATOM 6995 C C . ASP B 1 260 ? -10.102 -25.016 1.933 1 70.12 260 ASP B C 1
ATOM 6997 O O . ASP B 1 260 ? -11.062 -24.672 2.621 1 70.12 260 ASP B O 1
ATOM 7001 N N . GLY B 1 261 ? -10.336 -25.812 0.972 1 78.44 261 GLY B N 1
ATOM 7002 C CA . GLY B 1 261 ? -11.5 -26.656 0.703 1 78.44 261 GLY B CA 1
ATOM 7003 C C . GLY B 1 261 ? -12.516 -25.984 -0.207 1 78.44 261 GLY B C 1
ATOM 7004 O O . GLY B 1 261 ? -13.312 -26.656 -0.855 1 78.44 261 GLY B O 1
ATOM 7005 N N . MET B 1 262 ? -12.461 -24.641 -0.213 1 89.94 262 MET B N 1
ATOM 7006 C CA . MET B 1 262 ? -13.461 -23.938 -1.007 1 89.94 262 MET B CA 1
ATOM 7007 C C . MET B 1 262 ? -12.969 -23.703 -2.432 1 89.94 262 MET B C 1
ATOM 7009 O O . MET B 1 262 ? -13.766 -23.594 -3.359 1 89.94 262 MET B O 1
ATOM 7013 N N . VAL B 1 263 ? -11.703 -23.688 -2.551 1 91.88 263 VAL B N 1
ATOM 7014 C CA . VAL B 1 263 ? -11.141 -23.422 -3.869 1 91.88 263 VAL B CA 1
ATOM 7015 C C . VAL B 1 263 ? -10.148 -24.516 -4.25 1 91.88 263 VAL B C 1
ATOM 7017 O O . VAL B 1 263 ? -9.312 -24.906 -3.436 1 91.88 263 VAL B O 1
ATOM 7020 N N . LYS B 1 264 ? -10.336 -25.141 -5.34 1 92.62 264 LYS B N 1
ATOM 7021 C CA . LYS B 1 264 ? -9.406 -26.125 -5.879 1 92.62 264 LYS B CA 1
ATOM 7022 C C . LYS B 1 264 ? -8.883 -25.688 -7.246 1 92.62 264 LYS B C 1
ATOM 7024 O O . LYS B 1 264 ? -9.648 -25.25 -8.102 1 92.62 264 LYS B O 1
ATOM 7029 N N . LEU B 1 265 ? -7.598 -25.672 -7.41 1 93.56 265 LEU B N 1
ATOM 7030 C CA . LEU B 1 265 ? -6.965 -25.312 -8.672 1 93.56 265 LEU B CA 1
ATOM 7031 C C . LEU B 1 265 ? -6.535 -26.562 -9.438 1 93.56 265 LEU B C 1
ATOM 7033 O O . LEU B 1 265 ? -5.875 -27.438 -8.883 1 93.56 265 LEU B O 1
ATOM 7037 N N . ALA B 1 266 ? -7.062 -26.719 -10.586 1 95.19 266 ALA B N 1
ATOM 7038 C CA . ALA B 1 266 ? -6.648 -27.781 -11.5 1 95.19 266 ALA B CA 1
ATOM 7039 C C . ALA B 1 266 ? -5.895 -27.219 -12.695 1 95.19 266 ALA B C 1
ATOM 7041 O O . ALA B 1 266 ? -6.285 -26.203 -13.266 1 95.19 266 ALA B O 1
ATOM 7042 N N . ILE B 1 267 ? -4.781 -27.812 -13.031 1 94.19 267 ILE B N 1
ATOM 7043 C CA . ILE B 1 267 ? -3.984 -27.375 -14.172 1 94.19 267 ILE B CA 1
ATOM 7044 C C . ILE B 1 267 ? -3.895 -28.5 -15.203 1 94.19 267 ILE B C 1
ATOM 7046 O O . ILE B 1 267 ? -3.576 -29.641 -14.852 1 94.19 267 ILE B O 1
ATOM 7050 N N . ASN B 1 268 ? -4.266 -28.172 -16.406 1 94.25 268 ASN B N 1
ATOM 7051 C CA . ASN B 1 268 ? -4.172 -29.125 -17.5 1 94.25 268 ASN B CA 1
ATOM 7052 C C . ASN B 1 268 ? -2.73 -29.312 -17.969 1 94.25 268 ASN B C 1
ATOM 7054 O O . ASN B 1 268 ? -2.154 -28.406 -18.578 1 94.25 268 ASN B O 1
ATOM 7058 N N . LEU B 1 269 ? -2.172 -30.422 -17.609 1 91.44 269 LEU B N 1
ATOM 7059 C CA . LEU B 1 269 ? -0.801 -30.766 -17.969 1 91.44 269 LEU B CA 1
ATOM 7060 C C . LEU B 1 269 ? -0.753 -32.094 -18.703 1 91.44 269 LEU B C 1
ATOM 7062 O O . LEU B 1 269 ? -1.712 -32.875 -18.641 1 91.44 269 LEU B O 1
ATOM 7066 N N . PRO B 1 270 ? 0.341 -32.312 -19.469 1 89.19 270 PRO B N 1
ATOM 7067 C CA . PRO B 1 270 ? 0.46 -33.625 -20.109 1 89.19 270 PRO B CA 1
ATOM 7068 C C . PRO B 1 270 ? 0.417 -34.781 -19.109 1 89.19 270 PRO B C 1
ATOM 7070 O O . PRO B 1 270 ? 0.948 -34.656 -18 1 89.19 270 PRO B O 1
ATOM 7073 N N . ALA B 1 271 ? -0.25 -35.844 -19.422 1 88.19 271 ALA B N 1
ATOM 7074 C CA . ALA B 1 271 ? -0.479 -37 -18.531 1 88.19 271 ALA B CA 1
ATOM 7075 C C . ALA B 1 271 ? 0.832 -37.688 -18.188 1 88.19 271 ALA B C 1
ATOM 7077 O O . ALA B 1 271 ? 1.683 -37.875 -19.062 1 88.19 271 ALA B O 1
ATOM 7078 N N . PRO B 1 272 ? 0.996 -37.969 -16.953 1 86.44 272 PRO B N 1
ATOM 7079 C CA . PRO B 1 272 ? 2.219 -38.656 -16.531 1 86.44 272 PRO B CA 1
ATOM 7080 C C . PRO B 1 272 ? 2.32 -40.062 -17.078 1 86.44 272 PRO B C 1
ATOM 7082 O O . PRO B 1 272 ? 1.305 -40.656 -17.453 1 86.44 272 PRO B O 1
ATOM 7085 N N . ALA B 1 273 ? 3.568 -40.5 -17.203 1 79.62 273 ALA B N 1
ATOM 7086 C CA . ALA B 1 273 ? 3.809 -41.844 -17.703 1 79.62 273 ALA B CA 1
ATOM 7087 C C . ALA B 1 273 ? 3.428 -42.875 -16.656 1 79.62 273 ALA B C 1
ATOM 7089 O O . ALA B 1 273 ? 2.844 -43.938 -16.984 1 79.62 273 ALA B O 1
ATOM 7090 N N . GLU B 1 274 ? 3.842 -42.562 -15.391 1 73.75 274 GLU B N 1
ATOM 7091 C CA . GLU B 1 274 ? 3.541 -43.531 -14.336 1 73.75 274 GLU B CA 1
ATOM 7092 C C . GLU B 1 274 ? 2.344 -43.062 -13.5 1 73.75 274 GLU B C 1
ATOM 7094 O O . GLU B 1 274 ? 2.057 -41.875 -13.422 1 73.75 274 GLU B O 1
ATOM 7099 N N . ASP B 1 275 ? 1.52 -44.094 -13.125 1 64.56 275 ASP B N 1
ATOM 7100 C CA . ASP B 1 275 ? 0.344 -43.812 -12.305 1 64.56 275 ASP B CA 1
ATOM 7101 C C . ASP B 1 275 ? 0.732 -43.125 -11 1 64.56 275 ASP B C 1
ATOM 7103 O O . ASP B 1 275 ? 1.595 -43.625 -10.266 1 64.56 275 ASP B O 1
ATOM 7107 N N . ALA B 1 276 ? 0.846 -41.844 -11.094 1 61.12 276 ALA B N 1
ATOM 7108 C CA . ALA B 1 276 ? 1.212 -41.125 -9.875 1 61.12 276 ALA B CA 1
ATOM 7109 C C . ALA B 1 276 ? 0.048 -41.094 -8.883 1 61.12 276 ALA B C 1
ATOM 7111 O O . ALA B 1 276 ? -1.116 -41.062 -9.289 1 61.12 276 ALA B O 1
ATOM 7112 N N . VAL B 1 277 ? 0.377 -41.5 -7.594 1 58.25 277 VAL B N 1
ATOM 7113 C CA . VAL B 1 277 ? -0.596 -41.438 -6.508 1 58.25 277 VAL B CA 1
ATOM 7114 C C . VAL B 1 277 ? -1.021 -40 -6.25 1 58.25 277 VAL B C 1
ATOM 7116 O O . VAL B 1 277 ? -0.178 -39.125 -5.992 1 58.25 277 VAL B O 1
ATOM 7119 N N . PRO B 1 278 ? -2.297 -39.75 -6.586 1 58.84 278 PRO B N 1
ATOM 7120 C CA . PRO B 1 278 ? -2.762 -38.375 -6.406 1 58.84 278 PRO B CA 1
ATOM 7121 C C . PRO B 1 278 ? -2.713 -37.938 -4.949 1 58.84 278 PRO B C 1
ATOM 7123 O O . PRO B 1 278 ? -3.031 -38.719 -4.047 1 58.84 278 PRO B O 1
ATOM 7126 N N . ASP B 1 279 ? -1.835 -37.062 -4.594 1 58.75 279 ASP B N 1
ATOM 7127 C CA . ASP B 1 279 ? -1.964 -36.469 -3.258 1 58.75 279 ASP B CA 1
ATOM 7128 C C . ASP B 1 279 ? -3.242 -35.656 -3.139 1 58.75 279 ASP B C 1
ATOM 7130 O O . ASP B 1 279 ? -3.41 -34.656 -3.838 1 58.75 279 ASP B O 1
ATOM 7134 N N . VAL B 1 280 ? -4.305 -36.281 -2.502 1 55.69 280 VAL B N 1
ATOM 7135 C CA . VAL B 1 280 ? -5.652 -35.719 -2.354 1 55.69 280 VAL B CA 1
ATOM 7136 C C . VAL B 1 280 ? -5.602 -34.375 -1.633 1 55.69 280 VAL B C 1
ATOM 7138 O O . VAL B 1 280 ? -6.422 -33.5 -1.892 1 55.69 280 VAL B O 1
ATOM 7141 N N . GLN B 1 281 ? -4.625 -34.156 -0.763 1 57 281 GLN B N 1
ATOM 7142 C CA . GLN B 1 281 ? -4.754 -33.031 0.172 1 57 281 GLN B CA 1
ATOM 7143 C C . GLN B 1 281 ? -4.074 -31.797 -0.366 1 57 281 GLN B C 1
ATOM 7145 O O . GLN B 1 281 ? -4.008 -30.766 0.323 1 57 281 GLN B O 1
ATOM 7150 N N . THR B 1 282 ? -3.926 -31.828 -1.759 1 70.88 282 THR B N 1
ATOM 7151 C CA . THR B 1 282 ? -3.199 -30.641 -2.219 1 70.88 282 THR B CA 1
ATOM 7152 C C . THR B 1 282 ? -4.16 -29.594 -2.77 1 70.88 282 THR B C 1
ATOM 7154 O O . THR B 1 282 ? -5.297 -29.922 -3.133 1 70.88 282 THR B O 1
ATOM 7157 N N . THR B 1 283 ? -3.863 -28.375 -2.574 1 78.75 283 THR B N 1
ATOM 7158 C CA . THR B 1 283 ? -4.656 -27.234 -3.029 1 78.75 283 THR B CA 1
ATOM 7159 C C . THR B 1 283 ? -4.688 -27.172 -4.555 1 78.75 283 THR B C 1
ATOM 7161 O O . THR B 1 283 ? -5.574 -26.547 -5.137 1 78.75 283 THR B O 1
ATOM 7164 N N . SER B 1 284 ? -3.834 -27.969 -5.207 1 89.88 284 SER B N 1
ATOM 7165 C CA . SER B 1 284 ? -3.785 -27.969 -6.664 1 89.88 284 SER B CA 1
ATOM 7166 C C . SER B 1 284 ? -3.672 -29.391 -7.211 1 89.88 284 SER B C 1
ATOM 7168 O O . SER B 1 284 ? -3.248 -30.297 -6.496 1 89.88 284 SER B O 1
ATOM 7170 N N . ALA B 1 285 ? -4.281 -29.641 -8.289 1 91.62 285 ALA B N 1
ATOM 7171 C CA . ALA B 1 285 ? -4.238 -30.953 -8.922 1 91.62 285 ALA B CA 1
ATOM 7172 C C . ALA B 1 285 ? -3.842 -30.828 -10.391 1 91.62 285 ALA B C 1
ATOM 7174 O O . ALA B 1 285 ? -4.273 -29.906 -11.094 1 91.62 285 ALA B O 1
ATOM 7175 N N . ALA B 1 286 ? -2.906 -31.688 -10.805 1 92.12 286 ALA B N 1
ATOM 7176 C CA . ALA B 1 286 ? -2.553 -31.797 -12.219 1 92.12 286 ALA B CA 1
ATOM 7177 C C . ALA B 1 286 ? -3.512 -32.719 -12.961 1 92.12 286 ALA B C 1
ATOM 7179 O O . ALA B 1 286 ? -3.709 -33.875 -12.555 1 92.12 286 ALA B O 1
ATOM 7180 N N . VAL B 1 287 ? -4.176 -32.25 -13.977 1 93.94 287 VAL B N 1
ATOM 7181 C CA . VAL B 1 287 ? -5.145 -33.062 -14.711 1 93.94 287 VAL B CA 1
ATOM 7182 C C . VAL B 1 287 ? -4.852 -32.969 -16.203 1 93.94 287 VAL B C 1
ATOM 7184 O O . VAL B 1 287 ? -4.125 -32.094 -16.656 1 93.94 287 VAL B O 1
ATOM 7187 N N . ASN B 1 288 ? -5.293 -33.969 -16.938 1 94.5 288 ASN B N 1
ATOM 7188 C CA . ASN B 1 288 ? -5.234 -33.969 -18.391 1 94.5 288 ASN B CA 1
ATOM 7189 C C . ASN B 1 288 ? -6.609 -34.25 -19 1 94.5 288 ASN B C 1
ATOM 7191 O O . ASN B 1 288 ? -7.086 -35.375 -19 1 94.5 288 ASN B O 1
ATOM 7195 N N . ILE B 1 289 ? -7.168 -33.25 -19.562 1 95 289 ILE B N 1
ATOM 7196 C CA . ILE B 1 289 ? -8.531 -33.312 -20.078 1 95 289 ILE B CA 1
ATOM 7197 C C . ILE B 1 289 ? -8.609 -34.25 -21.281 1 95 289 ILE B C 1
ATOM 7199 O O . ILE B 1 289 ? -9.555 -35.031 -21.406 1 95 289 ILE B O 1
ATOM 7203 N N . GLU B 1 290 ? -7.641 -34.281 -22.141 1 93.62 290 GLU B N 1
ATOM 7204 C CA . GLU B 1 290 ? -7.645 -35.094 -23.344 1 93.62 290 GLU B CA 1
ATOM 7205 C C . GLU B 1 290 ? -7.605 -36.594 -23.016 1 93.62 290 GLU B C 1
ATOM 7207 O O . GLU B 1 290 ? -8.359 -37.375 -23.594 1 93.62 290 GLU B O 1
ATOM 7212 N N . THR B 1 291 ? -6.707 -36.938 -22.125 1 93.56 291 THR B N 1
ATOM 7213 C CA . THR B 1 291 ? -6.617 -38.312 -21.719 1 93.56 291 THR B CA 1
ATOM 7214 C C . THR B 1 291 ? -7.922 -38.781 -21.062 1 93.56 291 THR B C 1
ATOM 7216 O O . THR B 1 291 ? -8.352 -39.906 -21.266 1 93.56 291 THR B O 1
ATOM 7219 N N . GLY B 1 292 ? -8.508 -37.938 -20.266 1 94.75 292 GLY B N 1
ATOM 7220 C CA . GLY B 1 292 ? -9.797 -38.25 -19.672 1 94.75 292 GLY B CA 1
ATOM 7221 C C . GLY B 1 292 ? -10.898 -38.438 -20.703 1 94.75 292 GLY B C 1
ATOM 7222 O O . GLY B 1 292 ? -11.695 -39.375 -20.594 1 94.75 292 GLY B O 1
ATOM 7223 N N . ALA B 1 293 ? -10.922 -37.562 -21.656 1 94.62 293 ALA B N 1
ATOM 7224 C CA . ALA B 1 293 ? -11.922 -37.656 -22.719 1 94.62 293 ALA B CA 1
ATOM 7225 C C . ALA B 1 293 ? -11.734 -38.938 -23.531 1 94.62 293 ALA B C 1
ATOM 7227 O O . ALA B 1 293 ? -12.711 -39.594 -23.875 1 94.62 293 ALA B O 1
ATOM 7228 N N . LYS B 1 294 ? -10.508 -39.281 -23.812 1 94 294 LYS B N 1
ATOM 7229 C CA . LYS B 1 294 ? -10.211 -40.5 -24.562 1 94 294 LYS B CA 1
ATOM 7230 C C . LYS B 1 294 ? -10.609 -41.75 -23.766 1 94 294 LYS B C 1
ATOM 7232 O O . LYS B 1 294 ? -11.086 -42.719 -24.344 1 94 294 LYS B O 1
ATOM 7237 N N . ALA B 1 295 ? -10.383 -41.656 -22.5 1 94.69 295 ALA B N 1
ATOM 7238 C CA . ALA B 1 295 ? -10.75 -42.781 -21.641 1 94.69 295 ALA B CA 1
ATOM 7239 C C . ALA B 1 295 ? -12.25 -43.062 -21.703 1 94.69 295 ALA B C 1
ATOM 7241 O O . ALA B 1 295 ? -12.68 -44.188 -21.844 1 94.69 295 ALA B O 1
ATOM 7242 N N . ILE B 1 296 ? -13.094 -42 -21.594 1 94.38 296 ILE B N 1
ATOM 7243 C CA . ILE B 1 296 ? -14.547 -42.156 -21.625 1 94.38 296 ILE B CA 1
ATOM 7244 C C . ILE B 1 296 ? -14.984 -42.656 -23 1 94.38 296 ILE B C 1
ATOM 7246 O O . ILE B 1 296 ? -15.844 -43.531 -23.109 1 94.38 296 ILE B O 1
ATOM 7250 N N . ALA B 1 297 ? -14.352 -42.156 -24.062 1 93.69 297 ALA B N 1
ATOM 7251 C CA . ALA B 1 297 ? -14.695 -42.562 -25.422 1 93.69 297 ALA B CA 1
ATOM 7252 C C . ALA B 1 297 ? -14.383 -44.062 -25.641 1 93.69 297 ALA B C 1
ATOM 7254 O O . ALA B 1 297 ? -15.172 -44.781 -26.266 1 93.69 297 ALA B O 1
ATOM 7255 N N . THR B 1 298 ? -13.258 -44.5 -25.109 1 93.25 298 THR B N 1
ATOM 7256 C CA . THR B 1 298 ? -12.859 -45.875 -25.25 1 93.25 298 THR B CA 1
ATOM 7257 C C . THR B 1 298 ? -13.828 -46.812 -24.5 1 93.25 298 THR B C 1
ATOM 7259 O O . THR B 1 298 ? -14.148 -47.906 -24.984 1 93.25 298 THR B O 1
ATOM 7262 N N . PHE B 1 299 ? -14.227 -46.406 -23.359 1 93.38 299 PHE B N 1
ATOM 7263 C CA . PHE B 1 299 ? -15.18 -47.188 -22.578 1 93.38 299 PHE B CA 1
ATOM 7264 C C . PHE B 1 299 ? -16.531 -47.281 -23.281 1 93.38 299 PHE B C 1
ATOM 7266 O O . PHE B 1 299 ? -17.156 -48.344 -23.281 1 93.38 299 PHE B O 1
ATOM 7273 N N . ARG B 1 300 ? -16.953 -46.156 -23.891 1 92.88 300 ARG B N 1
ATOM 7274 C CA . ARG B 1 300 ? -18.234 -46.094 -24.594 1 92.88 300 ARG B CA 1
ATOM 7275 C C . ARG B 1 300 ? -18.219 -46.938 -25.859 1 92.88 300 ARG B C 1
ATOM 7277 O O . ARG B 1 300 ? -19.25 -47.438 -26.312 1 92.88 300 ARG B O 1
ATOM 7284 N N . ASP B 1 301 ? -17.047 -47.188 -26.469 1 91.44 301 ASP B N 1
ATOM 7285 C CA . ASP B 1 301 ? -16.922 -48.031 -27.641 1 91.44 301 ASP B CA 1
ATOM 7286 C C . ASP B 1 301 ? -17.203 -49.5 -27.312 1 91.44 301 ASP B C 1
ATOM 7288 O O . ASP B 1 301 ? -17.891 -50.188 -28.062 1 91.44 301 ASP B O 1
ATOM 7292 N N . SER B 1 302 ? -16.531 -49.875 -26.188 1 90.94 302 SER B N 1
ATOM 7293 C CA . SER B 1 302 ? -16.797 -51.25 -25.734 1 90.94 302 SER B CA 1
ATOM 7294 C C . SER B 1 302 ? -16.562 -51.375 -24.234 1 90.94 302 SER B C 1
ATOM 7296 O O . SER B 1 302 ? -15.57 -50.875 -23.703 1 90.94 302 SER B O 1
ATOM 7298 N N . ILE B 1 303 ? -17.422 -52 -23.609 1 88 303 ILE B N 1
ATOM 7299 C CA . ILE B 1 303 ? -17.359 -52.188 -22.156 1 88 303 ILE B CA 1
ATOM 7300 C C . ILE B 1 303 ? -16.141 -53.062 -21.828 1 88 303 ILE B C 1
ATOM 7302 O O . ILE B 1 303 ? -15.641 -53.031 -20.703 1 88 303 ILE B O 1
ATOM 7306 N N . GLN B 1 304 ? -15.625 -53.844 -22.859 1 88.31 304 GLN B N 1
ATOM 7307 C CA . GLN B 1 304 ? -14.469 -54.719 -22.656 1 88.31 304 GLN B CA 1
ATOM 7308 C C . GLN B 1 304 ? -13.211 -53.906 -22.375 1 88.31 304 GLN B C 1
ATOM 7310 O O . GLN B 1 304 ? -12.242 -54.438 -21.812 1 88.31 304 GLN B O 1
ATOM 7315 N N . ASN B 1 305 ? -13.352 -52.656 -22.734 1 90.69 305 ASN B N 1
ATOM 7316 C CA . ASN B 1 305 ? -12.219 -51.781 -22.531 1 90.69 305 ASN B CA 1
ATOM 7317 C C . ASN B 1 305 ? -12.242 -51.125 -21.141 1 90.69 305 ASN B C 1
ATOM 7319 O O . ASN B 1 305 ? -11.781 -50 -20.969 1 90.69 305 ASN B O 1
ATOM 7323 N N . SER B 1 306 ? -12.797 -51.812 -20.141 1 90.69 306 SER B N 1
ATOM 7324 C CA . SER B 1 306 ? -12.961 -51.281 -18.781 1 90.69 306 SER B CA 1
ATOM 7325 C C . SER B 1 306 ? -11.609 -51.031 -18.125 1 90.69 306 SER B C 1
ATOM 7327 O O . SER B 1 306 ? -11.43 -50.031 -17.438 1 90.69 306 SER B O 1
ATOM 7329 N N . ILE B 1 307 ? -10.648 -51.875 -18.359 1 91.69 307 ILE B N 1
ATOM 7330 C CA . ILE B 1 307 ? -9.336 -51.719 -17.75 1 91.69 307 ILE B CA 1
ATOM 7331 C C . ILE B 1 307 ? -8.633 -50.5 -18.359 1 91.69 307 ILE B C 1
ATOM 7333 O O . ILE B 1 307 ? -8.023 -49.719 -17.641 1 91.69 307 ILE B O 1
ATOM 7337 N N . ALA B 1 308 ? -8.781 -50.406 -19.672 1 91.12 308 ALA B N 1
ATOM 7338 C CA . ALA B 1 308 ? -8.188 -49.25 -20.344 1 91.12 308 ALA B CA 1
ATOM 7339 C C . ALA B 1 308 ? -8.82 -47.969 -19.844 1 91.12 308 ALA B C 1
ATOM 7341 O O . ALA B 1 308 ? -8.125 -46.938 -19.688 1 91.12 308 ALA B O 1
ATOM 7342 N N . TYR B 1 309 ? -10.086 -48.031 -19.641 1 92.25 309 TYR B N 1
ATOM 7343 C CA . TYR B 1 309 ? -10.781 -46.844 -19.125 1 92.25 309 TYR B CA 1
ATOM 7344 C C . TYR B 1 309 ? -10.258 -46.469 -17.734 1 92.25 309 TYR B C 1
ATOM 7346 O O . TYR B 1 309 ? -9.953 -45.312 -17.484 1 92.25 309 TYR B O 1
ATOM 7354 N N . GLU B 1 310 ? -10.18 -47.438 -16.828 1 91.31 310 GLU B N 1
ATOM 7355 C CA . GLU B 1 310 ? -9.758 -47.156 -15.461 1 91.31 310 GLU B CA 1
ATOM 7356 C C . GLU B 1 310 ? -8.352 -46.562 -15.43 1 91.31 310 GLU B C 1
ATOM 7358 O O . GLU B 1 310 ? -8.094 -45.594 -14.719 1 91.31 310 GLU B O 1
ATOM 7363 N N . HIS B 1 311 ? -7.48 -47.188 -16.234 1 90 311 HIS B N 1
ATOM 7364 C CA . HIS B 1 311 ? -6.113 -46.688 -16.281 1 90 311 HIS B CA 1
ATOM 7365 C C . HIS B 1 311 ? -6.055 -45.281 -16.859 1 90 311 HIS B C 1
ATOM 7367 O O . HIS B 1 311 ? -5.355 -44.406 -16.328 1 90 311 HIS B O 1
ATOM 7373 N N . GLY B 1 312 ? -6.793 -45.031 -17.906 1 91.5 312 GLY B N 1
ATOM 7374 C CA . GLY B 1 312 ? -6.824 -43.719 -18.516 1 91.5 312 GLY B CA 1
ATOM 7375 C C . GLY B 1 312 ? -7.449 -42.656 -17.641 1 91.5 312 GLY B C 1
ATOM 7376 O O . GLY B 1 312 ? -6.957 -41.531 -17.562 1 91.5 312 GLY B O 1
ATOM 7377 N N . TRP B 1 313 ? -8.523 -43.094 -17 1 92.69 313 TRP B N 1
ATOM 7378 C CA . TRP B 1 313 ? -9.219 -42.156 -16.109 1 92.69 313 TRP B CA 1
ATOM 7379 C C . TRP B 1 313 ? -8.352 -41.781 -14.914 1 92.69 313 TRP B C 1
ATOM 7381 O O . TRP B 1 313 ? -8.242 -40.625 -14.555 1 92.69 313 TRP B O 1
ATOM 7391 N N . PHE B 1 314 ? -7.668 -42.719 -14.375 1 91.19 314 PHE B N 1
ATOM 7392 C CA . PHE B 1 314 ? -6.812 -42.469 -13.219 1 91.19 314 PHE B CA 1
ATOM 7393 C C . PHE B 1 314 ? -5.578 -41.656 -13.625 1 91.19 314 PHE B C 1
ATOM 7395 O O . PHE B 1 314 ? -5.152 -40.75 -12.906 1 91.19 314 PHE B O 1
ATOM 7402 N N . ARG B 1 315 ? -5.066 -41.969 -14.781 1 89.69 315 ARG B N 1
ATOM 7403 C CA . ARG B 1 315 ? -3.885 -41.25 -15.281 1 89.69 315 ARG B CA 1
ATOM 7404 C C . ARG B 1 315 ? -4.207 -39.812 -15.609 1 89.69 315 ARG B C 1
ATOM 7406 O O . ARG B 1 315 ? -3.32 -38.938 -15.578 1 89.69 315 ARG B O 1
ATOM 7413 N N . SER B 1 316 ? -5.441 -39.531 -15.938 1 92.5 316 SER B N 1
ATOM 7414 C CA . SER B 1 316 ? -5.848 -38.156 -16.266 1 92.5 316 SER B CA 1
ATOM 7415 C C . SER B 1 316 ? -5.875 -37.281 -15.023 1 92.5 316 SER B C 1
ATOM 7417 O O . SER B 1 316 ? -5.82 -36.062 -15.125 1 92.5 316 SER B O 1
ATOM 7419 N N . GLY B 1 317 ? -5.941 -37.844 -13.812 1 91.69 317 GLY B N 1
ATOM 7420 C CA . GLY B 1 317 ? -6.008 -37.094 -12.578 1 91.69 317 GLY B CA 1
ATOM 7421 C C . GLY B 1 317 ? -7.402 -36.594 -12.266 1 91.69 317 GLY B C 1
ATOM 7422 O O . GLY B 1 317 ? -7.613 -35.906 -11.258 1 91.69 317 GLY B O 1
ATOM 7423 N N . LEU B 1 318 ? -8.492 -36.875 -13.047 1 94.19 318 LEU B N 1
ATOM 7424 C CA . LEU B 1 318 ? -9.844 -36.344 -12.914 1 94.19 318 LEU B CA 1
ATOM 7425 C C . LEU B 1 318 ? -10.547 -36.938 -11.695 1 94.19 318 LEU B C 1
ATOM 7427 O O . LEU B 1 318 ? -11.438 -36.281 -11.125 1 94.19 318 LEU B O 1
ATOM 7431 N N . PRO B 1 319 ? -10.156 -38.188 -11.242 1 93.06 319 PRO B N 1
ATOM 7432 C CA . PRO B 1 319 ? -10.805 -38.688 -10.031 1 93.06 319 PRO B CA 1
ATOM 7433 C C . PRO B 1 319 ? -10.602 -37.781 -8.82 1 93.06 319 PRO B C 1
ATOM 7435 O O . PRO B 1 319 ? -11.469 -37.719 -7.949 1 93.06 319 PRO B O 1
ATOM 7438 N N . VAL B 1 320 ? -9.469 -37.062 -8.766 1 92.38 320 VAL B N 1
ATOM 7439 C CA . VAL B 1 320 ? -9.195 -36.156 -7.66 1 92.38 320 VAL B CA 1
ATOM 7440 C C . VAL B 1 320 ? -10.234 -35.031 -7.656 1 92.38 320 VAL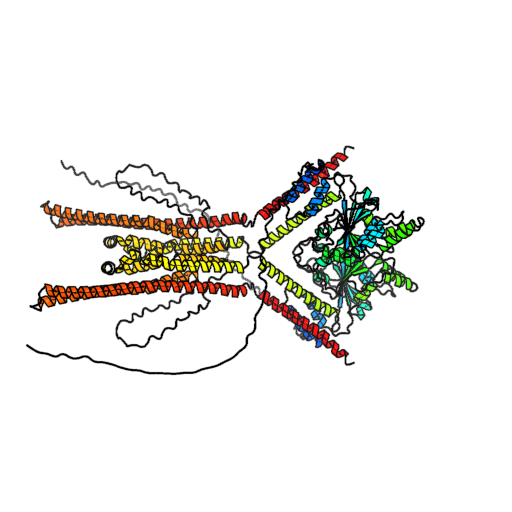 B C 1
ATOM 7442 O O . VAL B 1 320 ? -10.742 -34.656 -6.598 1 92.38 320 VAL B O 1
ATOM 7445 N N . LEU B 1 321 ? -10.57 -34.562 -8.812 1 94.5 321 LEU B N 1
ATOM 7446 C CA . LEU B 1 321 ? -11.539 -33.469 -8.93 1 94.5 321 LEU B CA 1
ATOM 7447 C C . LEU B 1 321 ? -12.953 -34 -8.672 1 94.5 321 LEU B C 1
ATOM 7449 O O . LEU B 1 321 ? -13.766 -33.281 -8.07 1 94.5 321 LEU B O 1
ATOM 7453 N N . SER B 1 322 ? -13.227 -35.219 -9.164 1 93.5 322 SER B N 1
ATOM 7454 C CA . SER B 1 322 ? -14.547 -35.781 -8.914 1 93.5 322 SER B CA 1
ATOM 7455 C C . SER B 1 322 ? -14.781 -36 -7.422 1 93.5 322 SER B C 1
ATOM 7457 O O . SER B 1 322 ? -15.875 -35.75 -6.918 1 93.5 322 SER B O 1
ATOM 7459 N N . ASN B 1 323 ? -13.758 -36.438 -6.738 1 91.62 323 ASN B N 1
ATOM 7460 C CA . ASN B 1 323 ? -13.867 -36.625 -5.293 1 91.62 323 ASN B CA 1
ATOM 7461 C C . ASN B 1 323 ? -13.992 -35.281 -4.57 1 91.62 323 ASN B C 1
ATOM 7463 O O . ASN B 1 323 ? -14.758 -35.156 -3.609 1 91.62 323 ASN B O 1
ATOM 7467 N N . TRP B 1 324 ? -13.25 -34.312 -5.02 1 92.81 324 TRP B N 1
ATOM 7468 C CA . TRP B 1 324 ? -13.305 -33 -4.422 1 92.81 324 TRP B CA 1
ATOM 7469 C C . TRP B 1 324 ? -14.695 -32.375 -4.602 1 92.81 324 TRP B C 1
ATOM 7471 O O . TRP B 1 324 ? -15.203 -31.703 -3.699 1 92.81 324 TRP B O 1
ATOM 7481 N N . LEU B 1 325 ? -15.297 -32.531 -5.746 1 93.12 325 LEU B N 1
ATOM 7482 C CA . LEU B 1 325 ? -16.609 -31.969 -6.066 1 93.12 325 LEU B CA 1
ATOM 7483 C C . LEU B 1 325 ? -17.656 -32.438 -5.074 1 93.12 325 LEU B C 1
ATOM 7485 O O . LEU B 1 325 ? -18.531 -31.688 -4.672 1 93.12 325 LEU B O 1
ATOM 7489 N N . VAL B 1 326 ? -17.547 -33.688 -4.555 1 90.94 326 VAL B N 1
ATOM 7490 C CA . VAL B 1 326 ? -18.578 -34.25 -3.699 1 90.94 326 VAL B CA 1
ATOM 7491 C C . VAL B 1 326 ? -18.125 -34.219 -2.242 1 90.94 326 VAL B C 1
ATOM 7493 O O . VAL B 1 326 ? -18.859 -34.625 -1.34 1 90.94 326 VAL B O 1
ATOM 7496 N N . GLN B 1 327 ? -16.984 -33.656 -2.098 1 88.06 327 GLN B N 1
ATOM 7497 C CA . GLN B 1 327 ? -16.469 -33.562 -0.737 1 88.06 327 GLN B CA 1
ATOM 7498 C C . GLN B 1 327 ? -17.266 -32.594 0.105 1 88.06 327 GLN B C 1
ATOM 7500 O O . GLN B 1 327 ? -17.656 -31.516 -0.375 1 88.06 327 GLN B O 1
ATOM 7505 N N . ASP B 1 328 ? -17.609 -32.875 1.331 1 82.88 328 ASP B N 1
ATOM 7506 C CA . ASP B 1 328 ? -18.219 -32.031 2.348 1 82.88 328 ASP B CA 1
ATOM 7507 C C . ASP B 1 328 ? -19.656 -31.672 1.966 1 82.88 328 ASP B C 1
ATOM 7509 O O . ASP B 1 328 ? -20.141 -30.578 2.27 1 82.88 328 ASP B O 1
ATOM 7513 N N . LEU B 1 329 ? -20.25 -32.5 1.07 1 84.75 329 LEU B N 1
ATOM 7514 C CA . LEU B 1 329 ? -21.625 -32.25 0.688 1 84.75 329 LEU B CA 1
ATOM 7515 C C . LEU B 1 329 ? -22.578 -33.125 1.49 1 84.75 329 LEU B C 1
ATOM 7517 O O . LEU B 1 329 ? -23.797 -32.969 1.374 1 84.75 329 LEU B O 1
ATOM 7521 N N . GLN B 1 330 ? -21.984 -33.938 2.381 1 74.75 330 GLN B N 1
ATOM 7522 C CA . GLN B 1 330 ? -22.812 -34.875 3.139 1 74.75 330 GLN B CA 1
ATOM 7523 C C . GLN B 1 330 ? -23.625 -34.156 4.207 1 74.75 330 GLN B C 1
ATOM 7525 O O . GLN B 1 330 ? -23.156 -33.156 4.773 1 74.75 330 GLN B O 1
ATOM 7530 N N . THR B 1 331 ? -24.938 -34.344 4.207 1 64.81 331 THR B N 1
ATOM 7531 C CA . THR B 1 331 ? -25.922 -33.719 5.062 1 64.81 331 THR B CA 1
ATOM 7532 C C . THR B 1 331 ? -25.828 -34.25 6.492 1 64.81 331 THR B C 1
ATOM 7534 O O . THR B 1 331 ? -26.766 -34.094 7.281 1 64.81 331 THR B O 1
ATOM 7537 N N . SER B 1 332 ? -24.703 -34.906 6.879 1 56.75 332 SER B N 1
ATOM 7538 C CA . SER B 1 332 ? -24.812 -35.562 8.188 1 56.75 332 SER B CA 1
ATOM 7539 C C . SER B 1 332 ? -25.188 -34.531 9.266 1 56.75 332 SER B C 1
ATOM 7541 O O . SER B 1 332 ? -25.797 -34.906 10.273 1 56.75 332 SER B O 1
ATOM 7543 N N . SER B 1 333 ? -24.625 -33.375 9.141 1 60.56 333 SER B N 1
ATOM 7544 C CA . SER B 1 333 ? -24.875 -32.406 10.219 1 60.56 333 SER B CA 1
ATOM 7545 C C . SER B 1 333 ? -25.969 -31.422 9.844 1 60.56 333 SER B C 1
ATOM 7547 O O . SER B 1 333 ? -26.484 -31.453 8.719 1 60.56 333 SER B O 1
ATOM 7549 N N . THR B 1 334 ? -26.5 -30.719 10.789 1 65.88 334 THR B N 1
ATOM 7550 C CA . THR B 1 334 ? -27.547 -29.719 10.656 1 65.88 334 THR B CA 1
ATOM 7551 C C . THR B 1 334 ? -27.203 -28.719 9.555 1 65.88 334 THR B C 1
ATOM 7553 O O . THR B 1 334 ? -28.078 -28.312 8.789 1 65.88 334 THR B O 1
ATOM 7556 N N . ILE B 1 335 ? -25.953 -28.484 9.383 1 77.06 335 ILE B N 1
ATOM 7557 C CA . ILE B 1 335 ? -25.547 -27.578 8.32 1 77.06 335 ILE B CA 1
ATOM 7558 C C . ILE B 1 335 ? -24.438 -28.234 7.48 1 77.06 335 ILE B C 1
ATOM 7560 O O . ILE B 1 335 ? -23.578 -28.922 8.016 1 77.06 335 ILE B O 1
ATOM 7564 N N . LYS B 1 336 ? -24.609 -28.203 6.254 1 83.5 336 LYS B N 1
ATOM 7565 C CA . LYS B 1 336 ? -23.594 -28.734 5.355 1 83.5 336 LYS B CA 1
ATOM 7566 C C . LYS B 1 336 ? -22.219 -28.125 5.641 1 83.5 336 LYS B C 1
ATOM 7568 O O . LYS B 1 336 ? -22.125 -26.938 5.953 1 83.5 336 LYS B O 1
ATOM 7573 N N . PRO B 1 337 ? -21.234 -28.859 5.707 1 87.56 337 PRO B N 1
ATOM 7574 C CA . PRO B 1 337 ? -19.891 -28.312 5.93 1 87.56 337 PRO B CA 1
ATOM 7575 C C . PRO B 1 337 ? -19.516 -27.219 4.941 1 87.56 337 PRO B C 1
ATOM 7577 O O . PRO B 1 337 ? -18.734 -26.312 5.273 1 87.56 337 PRO B O 1
ATOM 7580 N N . THR B 1 338 ? -20.031 -27.266 3.779 1 90 338 THR B N 1
ATOM 7581 C CA . THR B 1 338 ? -19.766 -26.219 2.797 1 90 338 THR B CA 1
ATOM 7582 C C . THR B 1 338 ? -20.328 -24.891 3.26 1 90 338 THR B C 1
ATOM 7584 O O . THR B 1 338 ? -19.719 -23.828 3.045 1 90 338 THR B O 1
ATOM 7587 N N . MET B 1 339 ? -21.438 -24.922 3.916 1 88.81 339 MET B N 1
ATOM 7588 C CA . MET B 1 339 ? -22.062 -23.703 4.445 1 88.81 339 MET B CA 1
ATOM 7589 C C . MET B 1 339 ? -21.25 -23.172 5.625 1 88.81 339 MET B C 1
ATOM 7591 O O . MET B 1 339 ? -21.094 -21.953 5.766 1 88.81 339 MET B O 1
ATOM 7595 N N . LYS B 1 340 ? -20.797 -24.047 6.383 1 88 340 LYS B N 1
ATOM 7596 C CA . LYS B 1 340 ? -19.953 -23.641 7.496 1 88 340 LYS B CA 1
ATOM 7597 C C . LYS B 1 340 ? -18.688 -22.969 6.996 1 88 340 LYS B C 1
ATOM 7599 O O . LYS B 1 340 ? -18.25 -21.953 7.555 1 88 340 LYS B O 1
ATOM 7604 N N . ALA B 1 341 ? -18.125 -23.578 5.969 1 90 341 ALA B N 1
ATOM 7605 C CA . ALA B 1 341 ? -16.922 -23 5.387 1 90 341 ALA B CA 1
ATOM 7606 C C . ALA B 1 341 ? -17.188 -21.625 4.805 1 90 341 ALA B C 1
ATOM 7608 O O . ALA B 1 341 ? -16.359 -20.719 4.914 1 90 341 ALA B O 1
ATOM 7609 N N . LEU B 1 342 ? -18.328 -21.484 4.195 1 92.12 342 LEU B N 1
ATOM 7610 C CA . LEU B 1 342 ? -18.719 -20.203 3.629 1 92.12 342 LEU B CA 1
ATOM 7611 C C . LEU B 1 342 ? -18.828 -19.141 4.719 1 92.12 342 LEU B C 1
ATOM 7613 O O . LEU B 1 342 ? -18.281 -18.047 4.586 1 92.12 342 LEU B O 1
ATOM 7617 N N . ILE B 1 343 ? -19.484 -19.484 5.812 1 91.19 343 ILE B N 1
ATOM 7618 C CA . ILE B 1 343 ? -19.719 -18.531 6.895 1 91.19 343 ILE B CA 1
ATOM 7619 C C . ILE B 1 343 ? -18.391 -18.203 7.578 1 91.19 343 ILE B C 1
ATOM 7621 O O . ILE B 1 343 ? -18.109 -17.031 7.879 1 91.19 343 ILE B O 1
ATOM 7625 N N . SER B 1 344 ? -17.594 -19.203 7.805 1 90.38 344 SER B N 1
ATOM 7626 C CA . SER B 1 344 ? -16.297 -18.969 8.422 1 90.38 344 SER B CA 1
ATOM 7627 C C . SER B 1 344 ? -15.422 -18.094 7.547 1 90.38 344 SER B C 1
ATOM 7629 O O . SER B 1 344 ? -14.703 -17.219 8.047 1 90.38 344 SER B O 1
ATOM 7631 N N . SER B 1 345 ? -15.453 -18.359 6.258 1 90.69 345 SER B N 1
ATOM 7632 C CA . SER B 1 345 ? -14.672 -17.547 5.332 1 90.69 345 SER B CA 1
ATOM 7633 C C . SER B 1 345 ? -15.18 -16.109 5.301 1 90.69 345 SER B C 1
ATOM 7635 O O . SER B 1 345 ? -14.391 -15.172 5.199 1 90.69 345 SER B O 1
ATOM 7637 N N . LEU B 1 346 ? -16.438 -15.938 5.395 1 90.94 346 LEU B N 1
ATOM 7638 C CA . LEU B 1 346 ? -17.031 -14.609 5.402 1 90.94 346 LEU B CA 1
ATOM 7639 C C . LEU B 1 346 ? -16.578 -13.812 6.625 1 90.94 346 LEU B C 1
ATOM 7641 O O . LEU B 1 346 ? -16.188 -12.656 6.5 1 90.94 346 LEU B O 1
ATOM 7645 N N . VAL B 1 347 ? -16.594 -14.43 7.758 1 91.25 347 VAL B N 1
ATOM 7646 C CA . VAL B 1 347 ? -16.219 -13.781 9.008 1 91.25 347 VAL B CA 1
ATOM 7647 C C . VAL B 1 347 ? -14.727 -13.469 8.992 1 91.25 347 VAL B C 1
ATOM 7649 O O . VAL B 1 347 ? -14.305 -12.391 9.422 1 91.25 347 VAL B O 1
ATOM 7652 N N . ALA B 1 348 ? -14.016 -14.375 8.469 1 88.12 348 ALA B N 1
ATOM 7653 C CA . ALA B 1 348 ? -12.57 -14.148 8.375 1 88.12 348 ALA B CA 1
ATOM 7654 C C . ALA B 1 348 ? -12.258 -12.977 7.453 1 88.12 348 ALA B C 1
ATOM 7656 O O . ALA B 1 348 ? -11.328 -12.203 7.723 1 88.12 348 ALA B O 1
ATOM 7657 N N . ASP B 1 349 ? -13 -12.875 6.41 1 87.56 349 ASP B N 1
ATOM 7658 C CA . ASP B 1 349 ? -12.812 -11.781 5.461 1 87.56 349 ASP B CA 1
ATOM 7659 C C . ASP B 1 349 ? -13.109 -10.438 6.113 1 87.56 349 ASP B C 1
ATOM 7661 O O . ASP B 1 349 ? -12.367 -9.469 5.91 1 87.56 349 ASP B O 1
ATOM 7665 N N . VAL B 1 350 ? -14.117 -10.344 6.848 1 90 350 VAL B N 1
ATOM 7666 C CA . VAL B 1 350 ? -14.484 -9.109 7.527 1 90 350 VAL B CA 1
ATOM 7667 C C . VAL B 1 350 ? -13.414 -8.742 8.555 1 90 350 VAL B C 1
ATOM 7669 O O . VAL B 1 350 ? -13.016 -7.578 8.656 1 90 350 VAL B O 1
ATOM 7672 N N . GLU B 1 351 ? -12.945 -9.711 9.227 1 89.25 351 GLU B N 1
ATOM 7673 C CA . GLU B 1 351 ? -11.898 -9.469 10.219 1 89.25 351 GLU B CA 1
ATOM 7674 C C . GLU B 1 351 ? -10.617 -8.953 9.555 1 89.25 351 GLU B C 1
ATOM 7676 O O . GLU B 1 351 ? -9.961 -8.062 10.086 1 89.25 351 GLU B O 1
ATOM 7681 N N . ALA B 1 352 ? -10.32 -9.57 8.469 1 85.44 352 ALA B N 1
ATOM 7682 C CA . ALA B 1 352 ? -9.125 -9.148 7.75 1 85.44 352 ALA B CA 1
ATOM 7683 C C . ALA B 1 352 ? -9.258 -7.711 7.254 1 85.44 352 ALA B C 1
ATOM 7685 O O . ALA B 1 352 ? -8.305 -6.934 7.324 1 85.44 352 ALA B O 1
ATOM 7686 N N . LYS B 1 353 ? -10.406 -7.383 6.727 1 85.31 353 LYS B N 1
ATOM 7687 C CA . LYS B 1 353 ? -10.633 -6.027 6.242 1 85.31 353 LYS B CA 1
ATOM 7688 C C . LYS B 1 353 ? -10.586 -5.02 7.387 1 85.31 353 LYS B C 1
ATOM 7690 O O . LYS B 1 353 ? -10.047 -3.918 7.23 1 85.31 353 LYS B O 1
ATOM 7695 N N . LEU B 1 354 ? -11.141 -5.391 8.547 1 87.69 354 LEU B N 1
ATOM 7696 C CA . LEU B 1 354 ? -11.117 -4.535 9.734 1 87.69 354 LEU B CA 1
ATOM 7697 C C . LEU B 1 354 ? -9.688 -4.336 10.227 1 87.69 354 LEU B C 1
ATOM 7699 O O . LEU B 1 354 ? -9.297 -3.223 10.586 1 87.69 354 LEU B O 1
ATOM 7703 N N . ALA B 1 355 ? -8.953 -5.367 10.219 1 84.5 355 ALA B N 1
ATOM 7704 C CA . ALA B 1 355 ? -7.562 -5.293 10.648 1 84.5 355 ALA B CA 1
ATOM 7705 C C . ALA B 1 355 ? -6.746 -4.406 9.711 1 84.5 355 ALA B C 1
ATOM 7707 O O . ALA B 1 355 ? -5.883 -3.648 10.164 1 84.5 355 ALA B O 1
ATOM 7708 N N . LYS B 1 356 ? -6.969 -4.574 8.469 1 80.44 356 LYS B N 1
ATOM 7709 C CA . LYS B 1 356 ? -6.266 -3.746 7.492 1 80.44 356 LYS B CA 1
ATOM 7710 C C . LYS B 1 356 ? -6.586 -2.268 7.695 1 80.44 356 LYS B C 1
ATOM 7712 O O . LYS B 1 356 ? -5.699 -1.416 7.598 1 80.44 356 LYS B O 1
ATOM 7717 N N . GLU B 1 357 ? -7.785 -1.952 7.938 1 79.31 357 GLU B N 1
ATOM 7718 C C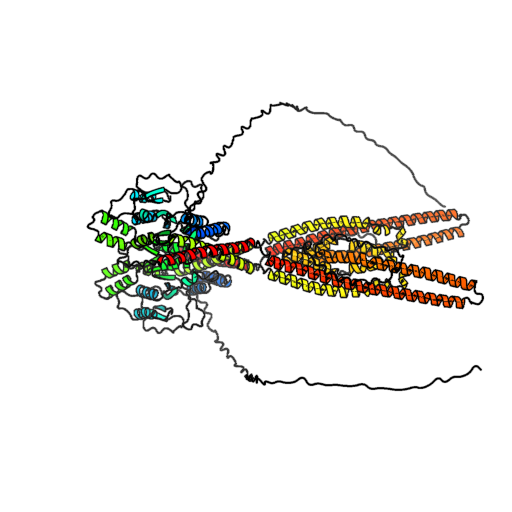A . GLU B 1 357 ? -8.188 -0.569 8.172 1 79.31 357 GLU B CA 1
ATOM 7719 C C . GLU B 1 357 ? -7.574 -0.019 9.453 1 79.31 357 GLU B C 1
ATOM 7721 O O . GLU B 1 357 ? -7.16 1.142 9.5 1 79.31 357 GLU B O 1
ATOM 7726 N N . ASP B 1 358 ? -7.566 -0.847 10.422 1 80.12 358 ASP B N 1
ATOM 7727 C CA . ASP B 1 358 ? -6.941 -0.439 11.68 1 80.12 358 ASP B CA 1
ATOM 7728 C C . ASP B 1 358 ? -5.457 -0.132 11.477 1 80.12 358 ASP B C 1
ATOM 7730 O O . ASP B 1 358 ? -4.941 0.844 12.031 1 80.12 358 ASP B O 1
ATOM 7734 N N . LEU B 1 359 ? -4.855 -0.976 10.711 1 75.75 359 LEU B N 1
ATOM 7735 C CA . LEU B 1 359 ? -3.439 -0.762 10.438 1 75.75 359 LEU B CA 1
ATOM 7736 C C . LEU B 1 359 ? -3.225 0.526 9.648 1 75.75 359 LEU B C 1
ATOM 7738 O O . LEU B 1 359 ? -2.279 1.272 9.922 1 75.75 359 LEU B O 1
ATOM 7742 N N . ALA B 1 360 ? -4.016 0.745 8.719 1 70.31 360 ALA B N 1
ATOM 7743 C CA . ALA B 1 360 ? -3.912 1.971 7.93 1 70.31 360 ALA B CA 1
ATOM 7744 C C . ALA B 1 360 ? -4.09 3.205 8.805 1 70.31 360 ALA B C 1
ATOM 7746 O O . ALA B 1 360 ? -3.393 4.207 8.633 1 70.31 360 ALA B O 1
ATOM 7747 N N . LEU B 1 361 ? -5.023 3.139 9.672 1 66.94 361 LEU B N 1
ATOM 7748 C CA . LEU B 1 361 ? -5.273 4.242 10.594 1 66.94 361 LEU B CA 1
ATOM 7749 C C . LEU B 1 361 ? -4.074 4.469 11.508 1 66.94 361 LEU B C 1
ATOM 7751 O O . LEU B 1 361 ? -3.705 5.613 11.781 1 66.94 361 LEU B O 1
ATOM 7755 N N . GLN B 1 362 ? -3.605 3.342 11.898 1 65.31 362 GLN B N 1
ATOM 7756 C CA . GLN B 1 362 ? -2.426 3.438 12.75 1 65.31 362 GLN B CA 1
ATOM 7757 C C . GLN B 1 362 ? -1.256 4.074 12.008 1 65.31 362 GLN B C 1
ATOM 7759 O O . GLN B 1 362 ? -0.521 4.887 12.578 1 65.31 362 GLN B O 1
ATOM 7764 N N . GLN B 1 363 ? -1.063 3.711 10.758 1 60.47 363 GLN B N 1
ATOM 7765 C CA . GLN B 1 363 ? 0.016 4.262 9.945 1 60.47 363 GLN B CA 1
ATOM 7766 C C . GLN B 1 363 ? -0.209 5.746 9.664 1 60.47 363 GLN B C 1
ATOM 7768 O O . GLN B 1 363 ? 0.737 6.535 9.672 1 60.47 363 GLN B O 1
ATOM 7773 N N . ARG B 1 364 ? -1.362 6.125 9.383 1 56.72 364 ARG B N 1
ATOM 7774 C CA . ARG B 1 364 ? -1.691 7.531 9.164 1 56.72 364 ARG B CA 1
ATOM 7775 C C . ARG B 1 364 ? -1.421 8.359 10.414 1 56.72 364 ARG B C 1
ATOM 7777 O O . ARG B 1 364 ? -0.924 9.484 10.32 1 56.72 364 ARG B O 1
ATOM 7784 N N . ARG B 1 365 ? -1.873 7.859 11.438 1 53.97 365 ARG B N 1
ATOM 7785 C CA . ARG B 1 365 ? -1.616 8.539 12.703 1 53.97 365 ARG B CA 1
ATOM 7786 C C . ARG B 1 365 ? -0.119 8.703 12.938 1 53.97 365 ARG B C 1
ATOM 7788 O O . ARG B 1 365 ? 0.318 9.719 13.484 1 53.97 365 ARG B O 1
ATOM 7795 N N . ALA B 1 366 ? 0.568 7.629 12.43 1 50.12 366 ALA B N 1
ATOM 7796 C CA . ALA B 1 366 ? 2.018 7.688 12.602 1 50.12 366 ALA B CA 1
ATOM 7797 C C . ALA B 1 366 ? 2.639 8.727 11.664 1 50.12 366 ALA B C 1
ATOM 7799 O O . ALA B 1 366 ? 3.656 9.336 11.992 1 50.12 366 ALA B O 1
ATOM 7800 N N . SER B 1 367 ? 2.244 8.906 10.398 1 46.72 367 SER B N 1
ATOM 7801 C CA . SER B 1 367 ? 2.85 9.805 9.422 1 46.72 367 SER B CA 1
ATOM 7802 C C . SER B 1 367 ? 2.432 11.25 9.672 1 46.72 367 SER B C 1
ATOM 7804 O O . SER B 1 367 ? 3.1 12.188 9.211 1 46.72 367 SER B O 1
ATOM 7806 N N . THR B 1 368 ? 1.222 11.688 9.883 1 45.34 368 THR B N 1
ATOM 7807 C CA . THR B 1 368 ? 0.824 13.062 10.164 1 45.34 368 THR B CA 1
ATOM 7808 C C . THR B 1 368 ? 1.575 13.609 11.375 1 45.34 368 THR B C 1
ATOM 7810 O O . THR B 1 368 ? 1.681 12.93 12.398 1 45.34 368 THR B O 1
ATOM 7813 N N . PRO B 1 369 ? 2.467 14.602 11.352 1 45.62 369 PRO B N 1
ATOM 7814 C CA . PRO B 1 369 ? 3.043 15.195 12.562 1 45.62 369 PRO B CA 1
ATOM 7815 C C . PRO B 1 369 ? 2.098 15.125 13.758 1 45.62 369 PRO B C 1
ATOM 7817 O O . PRO B 1 369 ? 0.904 15.414 13.625 1 45.62 369 PRO B O 1
ATOM 7820 N N . THR B 1 370 ? 2.283 14.258 14.727 1 51.47 370 THR B N 1
ATOM 7821 C CA . THR B 1 370 ? 1.47 13.656 15.781 1 51.47 370 THR B CA 1
ATOM 7822 C C . THR B 1 370 ? 0.683 14.727 16.531 1 51.47 370 THR B C 1
ATOM 7824 O O . THR B 1 370 ? 1.228 15.781 16.875 1 51.47 370 THR B O 1
ATOM 7827 N N . GLN B 1 371 ? -0.666 14.898 16.391 1 58.41 371 GLN B N 1
ATOM 7828 C CA . GLN B 1 371 ? -1.52 15.703 17.25 1 58.41 371 GLN B CA 1
ATOM 7829 C C . GLN B 1 371 ? -0.908 15.867 18.641 1 58.41 371 GLN B C 1
ATOM 7831 O O . GLN B 1 371 ? -1.02 16.938 19.25 1 58.41 371 GLN B O 1
ATOM 7836 N N . THR B 1 372 ? -0.097 14.844 18.938 1 62.22 372 THR B N 1
ATOM 7837 C CA . THR B 1 372 ? 0.513 14.922 20.266 1 62.22 372 THR B CA 1
ATOM 7838 C C . THR B 1 372 ? 1.669 15.922 20.266 1 62.22 372 THR B C 1
ATOM 7840 O O . THR B 1 372 ? 1.87 16.656 21.234 1 62.22 372 THR B O 1
ATOM 7843 N N . ALA B 1 373 ? 2.309 15.992 19.031 1 64.06 373 ALA B N 1
ATOM 7844 C CA . ALA B 1 373 ? 3.41 16.953 18.969 1 64.06 373 ALA B CA 1
ATOM 7845 C C . ALA B 1 373 ? 2.889 18.375 18.906 1 64.06 373 ALA B C 1
ATOM 7847 O O . ALA B 1 373 ? 3.467 19.281 19.516 1 64.06 373 ALA B O 1
ATOM 7848 N N . ILE B 1 374 ? 1.759 18.516 18.188 1 69.12 374 ILE B N 1
ATOM 7849 C CA . ILE B 1 374 ? 1.156 19.844 18.109 1 69.12 374 ILE B CA 1
ATOM 7850 C C . ILE B 1 374 ? 0.64 20.266 19.469 1 69.12 374 ILE B C 1
ATOM 7852 O O . ILE B 1 374 ? 0.844 21.406 19.906 1 69.12 374 ILE B O 1
ATOM 7856 N N . THR B 1 375 ? 0.054 19.297 20.188 1 76.25 375 THR B N 1
ATOM 7857 C CA . THR B 1 375 ? -0.465 19.594 21.516 1 76.25 375 THR B CA 1
ATOM 7858 C C . THR B 1 375 ? 0.673 19.922 22.484 1 76.25 375 THR B C 1
ATOM 7860 O O . THR B 1 375 ? 0.568 20.844 23.297 1 76.25 375 THR B O 1
ATOM 7863 N N . ALA B 1 376 ? 1.726 19.219 22.297 1 77.38 376 ALA B N 1
ATOM 7864 C CA . ALA B 1 376 ? 2.873 19.469 23.156 1 77.38 376 ALA B CA 1
ATOM 7865 C C . ALA B 1 376 ? 3.504 20.828 22.844 1 77.38 376 ALA B C 1
ATOM 7867 O O . ALA B 1 376 ? 3.932 21.547 23.766 1 77.38 376 ALA B O 1
ATOM 7868 N N . SER B 1 377 ? 3.533 21.172 21.594 1 81 377 SER B N 1
ATOM 7869 C CA . SER B 1 377 ? 4.082 22.469 21.203 1 81 377 SER B CA 1
ATOM 7870 C C . SER B 1 377 ? 3.207 23.609 21.719 1 81 377 SER B C 1
ATOM 7872 O O . SER B 1 377 ? 3.717 24.625 22.172 1 81 377 SER B O 1
ATOM 7874 N N . ILE B 1 378 ? 1.885 23.391 21.609 1 82.38 378 ILE B N 1
ATOM 7875 C CA . ILE B 1 378 ? 0.955 24.422 22.062 1 82.38 378 ILE B CA 1
ATOM 7876 C C . ILE B 1 378 ? 1.041 24.547 23.578 1 82.38 378 ILE B C 1
ATOM 7878 O O . ILE B 1 378 ? 1.013 25.656 24.109 1 82.38 378 ILE B O 1
ATOM 7882 N N . LEU B 1 379 ? 1.253 23.438 24.266 1 85.62 379 LEU B N 1
ATOM 7883 C CA . LEU B 1 379 ? 1.355 23.469 25.719 1 85.62 379 LEU B CA 1
ATOM 7884 C C . LEU B 1 379 ? 2.67 24.094 26.172 1 85.62 379 LEU B C 1
ATOM 7886 O O . LEU B 1 379 ? 2.711 24.844 27.156 1 85.62 379 LEU B O 1
ATOM 7890 N N . SER B 1 380 ? 3.67 23.891 25.406 1 86.81 380 SER B N 1
ATOM 7891 C CA . SER B 1 380 ? 4.941 24.531 25.719 1 86.81 380 SER B CA 1
ATOM 7892 C C . SER B 1 380 ? 4.859 26.047 25.5 1 86.81 380 SER B C 1
ATOM 7894 O O . SER B 1 380 ? 5.418 26.812 26.281 1 86.81 380 SER B O 1
ATOM 7896 N N . HIS B 1 381 ? 4.191 26.406 24.469 1 87.62 381 HIS B N 1
ATOM 7897 C CA . HIS B 1 381 ? 3.998 27.828 24.219 1 87.62 381 HIS B CA 1
ATOM 7898 C C . HIS B 1 381 ? 3.125 28.453 25.312 1 87.62 381 HIS B C 1
ATOM 7900 O O . HIS B 1 381 ? 3.342 29.609 25.703 1 87.62 381 HIS B O 1
ATOM 7906 N N . LEU B 1 382 ? 2.146 27.734 25.781 1 89.56 382 LEU B N 1
ATOM 7907 C CA . LEU B 1 382 ? 1.292 28.219 26.859 1 89.56 382 LEU B CA 1
ATOM 7908 C C . LEU B 1 382 ? 2.1 28.453 28.125 1 89.56 382 LEU B C 1
ATOM 7910 O O . LEU B 1 382 ? 1.917 29.469 28.812 1 89.56 382 LEU B O 1
ATOM 7914 N N . ASP B 1 383 ? 3.012 27.609 28.391 1 89.38 383 ASP B N 1
ATOM 7915 C CA . ASP B 1 383 ? 3.854 27.75 29.562 1 89.38 383 ASP B CA 1
ATOM 7916 C C . ASP B 1 383 ? 4.785 28.953 29.422 1 89.38 383 ASP B C 1
ATOM 7918 O O . ASP B 1 383 ? 4.988 29.703 30.391 1 89.38 383 ASP B O 1
ATOM 7922 N N . SER B 1 384 ? 5.34 29.125 28.281 1 88.44 384 SER B N 1
ATOM 7923 C CA . SER B 1 384 ? 6.176 30.297 28.031 1 88.44 384 SER B CA 1
ATOM 7924 C C . SER B 1 384 ? 5.363 31.578 28.125 1 88.44 384 SER B C 1
ATOM 7926 O O . SER B 1 384 ? 5.836 32.594 28.641 1 88.44 384 SER B O 1
ATOM 7928 N N . TRP B 1 385 ? 4.145 31.531 27.594 1 90.25 385 TRP B N 1
ATOM 7929 C CA . TRP B 1 385 ? 3.248 32.688 27.688 1 90.25 385 TRP B CA 1
ATOM 7930 C C . TRP B 1 385 ? 2.947 33.031 29.141 1 90.25 385 TRP B C 1
ATOM 7932 O O . TRP B 1 385 ? 2.961 34.188 29.516 1 90.25 385 TRP B O 1
ATOM 7942 N N . ALA B 1 386 ? 2.672 32.031 29.953 1 89.94 386 ALA B N 1
ATOM 7943 C CA . ALA B 1 386 ? 2.342 32.25 31.359 1 89.94 386 ALA B CA 1
ATOM 7944 C C . ALA B 1 386 ? 3.523 32.875 32.094 1 89.94 386 ALA B C 1
ATOM 7946 O O . ALA B 1 386 ? 3.357 33.844 32.844 1 89.94 386 ALA B O 1
ATOM 7947 N N . GLU B 1 387 ? 4.68 32.344 31.859 1 89.19 387 GLU B N 1
ATOM 7948 C CA . GLU B 1 387 ? 5.875 32.875 32.531 1 89.19 387 GLU B CA 1
ATOM 7949 C C . GLU B 1 387 ? 6.164 34.312 32.094 1 89.19 387 GLU B C 1
ATOM 7951 O O . GLU B 1 387 ? 6.441 35.156 32.938 1 89.19 387 GLU B O 1
ATOM 7956 N N . GLN B 1 388 ? 6.039 34.562 30.844 1 89.75 388 GLN B N 1
ATOM 7957 C CA . GLN B 1 388 ? 6.316 35.906 30.344 1 89.75 388 GLN B CA 1
ATOM 7958 C C . GLN B 1 388 ? 5.25 36.906 30.797 1 89.75 388 GLN B C 1
ATOM 7960 O O . GLN B 1 388 ? 5.559 38.062 31.078 1 89.75 388 GLN B O 1
ATOM 7965 N N . SER B 1 389 ? 4 36.406 30.859 1 91.88 389 SER B N 1
ATOM 7966 C CA . SER B 1 389 ? 2.906 37.312 31.25 1 91.88 389 SER B CA 1
ATOM 7967 C C . SER B 1 389 ? 2.996 37.688 32.719 1 91.88 389 SER B C 1
ATOM 7969 O O . SER B 1 389 ? 2.705 38.812 33.094 1 91.88 389 SER B O 1
ATOM 7971 N N . HIS B 1 390 ? 3.467 36.75 33.562 1 90.44 390 HIS B N 1
ATOM 7972 C CA . HIS B 1 390 ? 3.65 37.062 34.969 1 90.44 390 HIS B CA 1
ATOM 7973 C C . HIS B 1 390 ? 4.82 38.031 35.188 1 90.44 390 HIS B C 1
ATOM 7975 O O . HIS B 1 390 ? 4.754 38.938 36.031 1 90.44 390 HIS B O 1
ATOM 7981 N N . THR B 1 391 ? 5.812 37.844 34.344 1 88.94 391 THR B N 1
ATOM 7982 C CA . THR B 1 391 ? 6.957 38.75 34.406 1 88.94 391 THR B CA 1
ATOM 7983 C C . THR B 1 391 ? 6.574 40.156 33.938 1 88.94 391 THR B C 1
ATOM 7985 O O . THR B 1 391 ? 6.992 41.156 34.5 1 88.94 391 THR B O 1
ATOM 7988 N N . GLU B 1 392 ? 5.773 40.094 32.875 1 91.06 392 GLU B N 1
ATOM 7989 C CA . GLU B 1 392 ? 5.293 41.375 32.406 1 91.06 392 GLU B CA 1
ATOM 7990 C C . GLU B 1 392 ? 4.469 42.125 33.438 1 91.06 392 GLU B C 1
ATOM 7992 O O . GLU B 1 392 ? 4.637 43.312 33.656 1 91.06 392 GLU B O 1
ATOM 7997 N N . LEU B 1 393 ? 3.527 41.406 34.062 1 90.44 393 LEU B N 1
ATOM 7998 C CA . LEU B 1 393 ? 2.672 42 35.062 1 90.44 393 LEU B CA 1
ATOM 7999 C C . LEU B 1 393 ? 3.506 42.625 36.188 1 90.44 393 LEU B C 1
ATOM 8001 O O . LEU B 1 393 ? 3.252 43.75 36.594 1 90.44 393 LEU B O 1
ATOM 8005 N N . ARG B 1 394 ? 4.562 42 36.594 1 88.44 394 ARG B N 1
ATOM 8006 C CA . ARG B 1 394 ? 5.418 42.469 37.656 1 88.44 394 ARG B CA 1
ATOM 8007 C C . ARG B 1 394 ? 6.25 43.656 37.219 1 88.44 394 ARG B C 1
ATOM 8009 O O . ARG B 1 394 ? 6.238 44.719 37.875 1 88.44 394 ARG B O 1
ATOM 8016 N N . ASP B 1 395 ? 6.855 43.531 36.062 1 88.44 395 ASP B N 1
ATOM 8017 C CA . ASP B 1 395 ? 7.801 44.531 35.594 1 88.44 395 ASP B CA 1
ATOM 8018 C C . ASP B 1 395 ? 7.074 45.812 35.125 1 88.44 395 ASP B C 1
ATOM 8020 O O . ASP B 1 395 ? 7.492 46.906 35.438 1 88.44 395 ASP B O 1
ATOM 8024 N N . GLN B 1 396 ? 5.977 45.625 34.406 1 88.88 396 GLN B N 1
ATOM 8025 C CA . GLN B 1 396 ? 5.27 46.781 33.875 1 88.88 396 GLN B CA 1
ATOM 8026 C C . GLN B 1 396 ? 4.566 47.562 34.969 1 88.88 396 GLN B C 1
ATOM 8028 O O . GLN B 1 396 ? 4.539 48.781 34.969 1 88.88 396 GLN B O 1
ATOM 8033 N N . LEU B 1 397 ? 4.004 46.875 35.906 1 88.88 397 LEU B N 1
ATOM 8034 C CA . LEU B 1 397 ? 3.316 47.562 36.969 1 88.88 397 LEU B CA 1
ATOM 8035 C C . LEU B 1 397 ? 4.316 48.219 37.906 1 88.88 397 LEU B C 1
ATOM 8037 O O . LEU B 1 397 ? 4.066 49.312 38.438 1 88.88 397 LEU B O 1
ATOM 8041 N N . ASP B 1 398 ? 5.539 47.625 38.094 1 88 398 ASP B N 1
ATOM 8042 C CA . ASP B 1 398 ? 6.582 48.25 38.906 1 88 398 ASP B CA 1
ATOM 8043 C C . ASP B 1 398 ? 7.102 49.5 38.25 1 88 398 ASP B C 1
ATOM 8045 O O . ASP B 1 398 ? 7.348 50.531 38.906 1 88 398 ASP B O 1
ATOM 8049 N N . GLU B 1 399 ? 7.152 49.406 36.938 1 86.69 399 GLU B N 1
ATOM 8050 C CA . GLU B 1 399 ? 7.59 50.594 36.219 1 86.69 399 GLU B CA 1
ATOM 8051 C C . GLU B 1 399 ? 6.523 51.688 36.219 1 86.69 399 GLU B C 1
ATOM 8053 O O . GLU B 1 399 ? 6.84 52.875 36.344 1 86.69 399 GLU B O 1
ATOM 8058 N N . ALA B 1 400 ? 5.297 51.281 36.094 1 84.75 400 ALA B N 1
ATOM 8059 C CA . ALA B 1 400 ? 4.199 52.25 36.094 1 84.75 400 ALA B CA 1
ATOM 8060 C C . ALA B 1 400 ? 4.062 52.938 37.438 1 84.75 400 ALA B C 1
ATOM 8062 O O . ALA B 1 400 ? 3.838 54.156 37.5 1 84.75 400 ALA B O 1
ATOM 8063 N N . PHE B 1 401 ? 4.254 52.281 38.625 1 84.56 401 PHE B N 1
ATOM 8064 C CA . PHE B 1 401 ? 4.051 52.844 39.938 1 84.56 401 PHE B CA 1
ATOM 8065 C C . PHE B 1 401 ? 5.293 53.562 40.406 1 84.56 401 PHE B C 1
ATOM 8067 O O . PHE B 1 401 ? 5.25 54.312 41.406 1 84.56 401 PHE B O 1
ATOM 8074 N N . SER B 1 402 ? 6.359 53.406 39.594 1 81.69 402 SER B N 1
ATOM 8075 C CA . SER B 1 402 ? 7.566 54.156 39.875 1 81.69 402 SER B CA 1
ATOM 8076 C C . SER B 1 402 ? 7.723 55.344 38.938 1 81.69 402 SER B C 1
ATOM 8078 O O . SER B 1 402 ? 8.641 56.156 39.094 1 81.69 402 SER B O 1
ATOM 8080 N N . SER B 1 403 ? 6.809 55.438 38 1 78.94 403 SER B N 1
ATOM 8081 C CA . SER B 1 403 ? 6.879 56.5 36.969 1 78.94 403 SER B CA 1
ATOM 8082 C C . SER B 1 403 ? 6.516 57.844 37.562 1 78.94 403 SER B C 1
ATOM 8084 O O . SER B 1 403 ? 5.793 57.938 38.562 1 78.94 403 SER B O 1
ATOM 8086 N N . PRO B 1 404 ? 7.039 58.875 37.031 1 74.69 404 PRO B N 1
ATOM 8087 C CA . PRO B 1 404 ? 6.719 60.219 37.5 1 74.69 404 PRO B CA 1
ATOM 8088 C C . PRO B 1 404 ? 5.23 60.562 37.375 1 74.69 404 PRO B C 1
ATOM 8090 O O . PRO B 1 404 ? 4.711 61.375 38.156 1 74.69 404 PRO B O 1
ATOM 8093 N N . ASN B 1 405 ? 4.613 59.844 36.469 1 72.75 405 ASN B N 1
ATOM 8094 C CA . ASN B 1 405 ? 3.189 60.125 36.281 1 72.75 405 ASN B CA 1
ATOM 8095 C C . ASN B 1 405 ? 2.377 59.656 37.5 1 72.75 405 ASN B C 1
ATOM 8097 O O . ASN B 1 405 ? 1.402 60.312 37.875 1 72.75 405 ASN B O 1
ATOM 8101 N N . TRP B 1 406 ? 2.795 58.625 38.125 1 78.62 406 TRP B N 1
ATOM 8102 C CA . TRP B 1 406 ? 2.104 58.094 39.312 1 78.62 406 TRP B CA 1
ATOM 8103 C C . TRP B 1 406 ? 2.371 59 40.531 1 78.62 406 TRP B C 1
ATOM 8105 O O . TRP B 1 406 ? 1.48 59.219 41.344 1 78.62 406 TRP B O 1
ATOM 8115 N N . HIS B 1 407 ? 3.527 59.625 40.406 1 75.31 407 HIS B N 1
ATOM 8116 C CA . HIS B 1 407 ? 3.867 60.5 41.531 1 75.31 407 HIS B CA 1
ATOM 8117 C C . HIS B 1 407 ? 3.148 61.844 41.438 1 75.31 407 HIS B C 1
ATOM 8119 O O . HIS B 1 407 ? 3.041 62.594 42.406 1 75.31 407 HIS B O 1
ATOM 8125 N N . LYS B 1 408 ? 2.699 62 40.188 1 70.94 408 LYS B N 1
ATOM 8126 C CA . LYS B 1 408 ? 1.921 63.219 40 1 70.94 408 LYS B CA 1
ATOM 8127 C C . LYS B 1 408 ? 0.606 63.156 40.781 1 70.94 408 LYS B C 1
ATOM 8129 O O . LYS B 1 408 ? -0.027 64.188 41.031 1 70.94 408 LYS B O 1
ATOM 8134 N N . LEU B 1 409 ? 0.183 61.938 41.219 1 73.12 409 LEU B N 1
ATOM 8135 C CA . LEU B 1 409 ? -1.057 61.75 41.969 1 73.12 409 LEU B CA 1
ATOM 8136 C C . LEU B 1 409 ? -0.808 61.906 43.469 1 73.12 409 LEU B C 1
ATOM 8138 O O . LEU B 1 409 ? -1.615 61.469 44.281 1 73.12 409 LEU B O 1
ATOM 8142 N N . ALA B 1 410 ? 0.295 62.656 43.719 1 72.94 410 ALA B N 1
ATOM 8143 C CA . ALA B 1 410 ? 0.584 62.938 45.125 1 72.94 410 ALA B CA 1
ATOM 8144 C C . ALA B 1 410 ? -0.406 63.938 45.719 1 72.94 410 ALA B C 1
ATOM 8146 O O . ALA B 1 410 ? -1.017 64.688 44.969 1 72.94 410 ALA B O 1
ATOM 8147 N N . TRP B 1 411 ? -0.688 63.906 47.031 1 73.5 411 TRP B N 1
ATOM 8148 C CA . TRP B 1 411 ? -1.712 64.625 47.781 1 73.5 411 TRP B CA 1
ATOM 8149 C C . TRP B 1 411 ? -1.635 66.125 47.5 1 73.5 411 TRP B C 1
ATOM 8151 O O . TRP B 1 411 ? -2.658 66.812 47.25 1 73.5 411 TRP B O 1
ATOM 8161 N N . TRP B 1 412 ? -0.374 66.625 47.438 1 68.88 412 TRP B N 1
ATOM 8162 C CA . TRP B 1 412 ? -0.226 68.062 47.312 1 68.88 412 TRP B CA 1
ATOM 8163 C C . TRP B 1 412 ? -0.583 68.562 45.906 1 68.88 412 TRP B C 1
ATOM 8165 O O . TRP B 1 412 ? -0.886 69.688 45.719 1 68.88 412 TRP B O 1
ATOM 8175 N N . LYS B 1 413 ? -0.629 67.5 44.969 1 67.44 413 LYS B N 1
ATOM 8176 C CA . LYS B 1 413 ? -0.948 67.875 43.594 1 67.44 413 LYS B CA 1
ATOM 8177 C C . LYS B 1 413 ? -2.422 67.688 43.281 1 67.44 413 LYS B C 1
ATOM 8179 O O . LYS B 1 413 ? -2.936 68.125 42.25 1 67.44 413 LYS B O 1
ATOM 8184 N N . LEU B 1 414 ? -3.135 66.938 44.188 1 67.06 414 LEU B N 1
ATOM 8185 C CA . LEU B 1 414 ? -4.527 66.562 43.969 1 67.06 414 LEU B CA 1
ATOM 8186 C C . LEU B 1 414 ? -5.426 67.812 43.938 1 67.06 414 LEU B C 1
ATOM 8188 O O . LEU B 1 414 ? -6.465 67.812 43.281 1 67.06 414 LEU B O 1
ATOM 8192 N N . LEU B 1 415 ? -4.992 68.875 44.562 1 66.44 415 LEU B N 1
ATOM 8193 C CA . LEU B 1 415 ? -5.82 70.062 44.688 1 66.44 415 LEU B CA 1
ATOM 8194 C C . LEU B 1 415 ? -6.035 70.75 43.312 1 66.44 415 LEU B C 1
ATOM 8196 O O . LEU B 1 415 ? -7.102 71.312 43.062 1 66.44 415 LEU B O 1
ATOM 8200 N N . TRP B 1 416 ? -5.031 70.562 42.438 1 62.25 416 TRP B N 1
ATOM 8201 C CA . TRP B 1 416 ? -5.133 71.25 41.156 1 62.25 416 TRP B CA 1
ATOM 8202 C C . TRP B 1 416 ? -5.453 70.25 40.031 1 62.25 416 TRP B C 1
ATOM 8204 O O . TRP B 1 416 ? -5.863 70.625 38.938 1 62.25 416 TRP B O 1
ATOM 8214 N N . ARG B 1 417 ? -5.344 68.875 40.406 1 65.69 417 ARG B N 1
ATOM 8215 C CA . ARG B 1 417 ? -5.445 67.938 39.312 1 65.69 417 ARG B CA 1
ATOM 8216 C C . ARG B 1 417 ? -6.375 66.812 39.688 1 65.69 417 ARG B C 1
ATOM 8218 O O . ARG B 1 417 ? -6.055 65.625 39.438 1 65.69 417 ARG B O 1
ATOM 8225 N N . VAL B 1 418 ? -7.457 67.062 40.312 1 66.75 418 VAL B N 1
ATOM 8226 C CA . VAL B 1 418 ? -8.336 66 40.75 1 66.75 418 VAL B CA 1
ATOM 8227 C C . VAL B 1 418 ? -8.906 65.25 39.531 1 66.75 418 VAL B C 1
ATOM 8229 O O . VAL B 1 418 ? -9.102 64 39.562 1 66.75 418 VAL B O 1
ATOM 8232 N N . ASP B 1 419 ? -9.055 66 38.531 1 66.88 419 ASP B N 1
ATOM 8233 C CA . ASP B 1 419 ? -9.672 65.438 37.344 1 66.88 419 ASP B CA 1
ATOM 8234 C C . ASP B 1 419 ? -8.695 64.562 36.562 1 66.88 419 ASP B C 1
ATOM 8236 O O . ASP B 1 419 ? -9.109 63.719 35.781 1 66.88 419 ASP B O 1
ATOM 8240 N N . ASP B 1 420 ? -7.418 64.688 36.938 1 73.19 420 ASP B N 1
ATOM 8241 C CA . ASP B 1 420 ? -6.402 63.906 36.219 1 73.19 420 ASP B CA 1
ATOM 8242 C C . ASP B 1 420 ? -6.273 62.5 36.781 1 73.19 420 ASP B C 1
ATOM 8244 O O . ASP B 1 420 ? -5.68 61.625 36.156 1 73.19 420 ASP B O 1
ATOM 8248 N N . VAL B 1 421 ? -6.844 62.281 37.969 1 77.88 421 VAL B N 1
ATOM 8249 C CA . VAL B 1 421 ? -6.715 60.969 38.594 1 77.88 421 VAL B CA 1
ATOM 8250 C C . VAL B 1 421 ? -7.367 59.906 37.719 1 77.88 421 VAL B C 1
ATOM 8252 O O . VAL B 1 421 ? -6.812 58.812 37.531 1 77.88 421 VAL B O 1
ATOM 8255 N N . THR B 1 422 ? -8.508 60.219 37.188 1 78.38 422 THR B N 1
ATOM 8256 C CA . THR B 1 422 ? -9.219 59.281 36.344 1 78.38 422 THR B CA 1
ATOM 8257 C C . THR B 1 422 ? -8.422 59 35.062 1 78.38 422 THR B C 1
ATOM 8259 O O . THR B 1 422 ? -8.242 57.844 34.688 1 78.38 422 THR B O 1
ATOM 8262 N N . MET B 1 423 ? -7.906 59.969 34.469 1 76.25 423 MET B N 1
ATOM 8263 C CA . MET B 1 423 ? -7.18 59.812 33.219 1 76.25 423 MET B CA 1
ATOM 8264 C C . MET B 1 423 ? -5.871 59.062 33.438 1 76.25 423 MET B C 1
ATOM 8266 O O . MET B 1 423 ? -5.535 58.156 32.656 1 76.25 423 MET B O 1
ATOM 8270 N N . LEU B 1 424 ? -5.16 59.375 34.5 1 77.19 424 LEU B N 1
ATOM 8271 C CA . LEU B 1 424 ? -3.861 58.781 34.75 1 77.19 424 LEU B CA 1
ATOM 8272 C C . LEU B 1 424 ? -4.023 57.312 35.125 1 77.19 424 LEU B C 1
ATOM 8274 O O . LEU B 1 424 ? -3.254 56.438 34.688 1 77.19 424 LEU B O 1
ATOM 8278 N N . SER B 1 425 ? -4.984 57.062 36 1 84.38 425 SER B N 1
ATOM 8279 C CA . SER B 1 425 ? -5.219 55.656 36.406 1 84.38 425 SER B CA 1
ATOM 8280 C C . SER B 1 425 ? -5.68 54.812 35.219 1 84.38 425 SER B C 1
ATOM 8282 O O . SER B 1 425 ? -5.27 53.656 35.094 1 84.38 425 SER B O 1
ATOM 8284 N N . THR B 1 426 ? -6.508 55.344 34.406 1 83.44 426 THR B N 1
ATOM 8285 C CA . THR B 1 426 ? -6.977 54.625 33.25 1 83.44 426 THR B CA 1
ATOM 8286 C C . THR B 1 426 ? -5.832 54.375 32.25 1 83.44 426 THR B C 1
ATOM 8288 O O . THR B 1 426 ? -5.734 53.312 31.641 1 83.44 426 THR B O 1
ATOM 8291 N N . GLU B 1 427 ? -4.992 55.312 32.156 1 80 427 GLU B N 1
ATOM 8292 C CA . GLU B 1 427 ? -3.855 55.188 31.25 1 80 427 GLU B CA 1
ATOM 8293 C C . GLU B 1 427 ? -2.898 54.094 31.688 1 80 427 GLU B C 1
ATOM 8295 O O . GLU B 1 427 ? -2.379 53.344 30.875 1 80 427 GLU B O 1
ATOM 8300 N N . ILE B 1 428 ? -2.623 54.062 32.969 1 82.12 428 ILE B N 1
ATOM 8301 C CA . ILE B 1 428 ? -1.721 53.062 33.5 1 82.12 428 ILE B CA 1
ATOM 8302 C C . ILE B 1 428 ? -2.277 51.656 33.188 1 82.12 428 ILE B C 1
ATOM 8304 O O . ILE B 1 428 ? -1.532 50.75 32.812 1 82.12 428 ILE B O 1
ATOM 8308 N N . LEU B 1 429 ? -3.549 51.531 33.375 1 86.44 429 LEU B N 1
ATOM 8309 C CA . LEU B 1 429 ? -4.168 50.219 33.156 1 86.44 429 LEU B CA 1
ATOM 8310 C C . LEU B 1 429 ? -4.23 49.875 31.656 1 86.44 429 LEU B C 1
ATOM 8312 O O . LEU B 1 429 ? -4.008 48.75 31.266 1 86.44 429 LEU B O 1
ATOM 8316 N N . GLU B 1 430 ? -4.445 50.781 30.828 1 84.19 430 GLU B N 1
ATOM 8317 C CA . GLU B 1 430 ? -4.582 50.531 29.406 1 84.19 430 GLU B CA 1
ATOM 8318 C C . GLU B 1 430 ? -3.223 50.312 28.75 1 84.19 430 GLU B C 1
ATOM 8320 O O . GLU B 1 430 ? -3.096 49.5 27.812 1 84.19 430 GLU B O 1
ATOM 8325 N N . ARG B 1 431 ? -2.188 50.875 29.281 1 81 431 ARG B N 1
ATOM 8326 C CA . ARG B 1 431 ? -0.892 50.812 28.609 1 81 431 ARG B CA 1
ATOM 8327 C C . ARG B 1 431 ? 0.023 49.781 29.266 1 81 431 ARG B C 1
ATOM 8329 O O . ARG B 1 431 ? 0.907 49.25 28.609 1 81 431 ARG B O 1
ATOM 8336 N N . ARG B 1 432 ? -0.253 49.594 30.469 1 85.81 432 ARG B N 1
ATOM 8337 C CA . ARG B 1 432 ? 0.769 48.812 31.156 1 85.81 432 ARG B CA 1
ATOM 8338 C C . ARG B 1 432 ? 0.179 47.531 31.719 1 85.81 432 ARG B C 1
ATOM 8340 O O . ARG B 1 432 ? 0.917 46.625 32.125 1 85.81 432 ARG B O 1
ATOM 8347 N N . TRP B 1 433 ? -1.099 47.438 31.844 1 90.62 433 TRP B N 1
ATOM 8348 C CA . TRP B 1 433 ? -1.727 46.281 32.438 1 90.62 433 TRP B CA 1
ATOM 8349 C C . TRP B 1 433 ? -1.953 45.188 31.406 1 90.62 433 TRP B C 1
ATOM 8351 O O . TRP B 1 433 ? -2.961 45.188 30.703 1 90.62 433 TRP B O 1
ATOM 8361 N N . LEU B 1 434 ? -1.022 44.219 31.297 1 90.75 434 LEU B N 1
ATOM 8362 C CA . LEU B 1 434 ? -1.128 42.969 30.547 1 90.75 434 LEU B CA 1
ATOM 8363 C C . LEU B 1 434 ? -1.366 43.25 29.062 1 90.75 434 LEU B C 1
ATOM 8365 O O . LEU B 1 434 ? -2.219 42.625 28.438 1 90.75 434 LEU B O 1
ATOM 8369 N N . VAL B 1 435 ? -0.673 44.094 28.406 1 86.88 435 VAL B N 1
ATOM 8370 C CA . VAL B 1 435 ? -0.836 44.438 27 1 86.88 435 VAL B CA 1
ATOM 8371 C C . VAL B 1 435 ? -0.145 43.375 26.125 1 86.88 435 VAL B C 1
ATOM 8373 O O . VAL B 1 435 ? -0.743 42.875 25.172 1 86.88 435 VAL B O 1
ATOM 8376 N N . SER B 1 436 ? 1.045 43.156 26.516 1 86.31 436 SER B N 1
ATOM 8377 C CA . SER B 1 436 ? 1.778 42.156 25.75 1 86.31 436 SER B CA 1
ATOM 8378 C C . SER B 1 436 ? 1.177 40.75 25.938 1 86.31 436 SER B C 1
ATOM 8380 O O . SER B 1 436 ? 1.152 39.938 25 1 86.31 436 SER B O 1
ATOM 8382 N N . ALA B 1 437 ? 0.771 40.531 27.203 1 91 437 ALA B N 1
ATOM 8383 C CA . ALA B 1 437 ? 0.138 39.25 27.469 1 91 437 ALA B CA 1
ATOM 8384 C C . ALA B 1 437 ? -1.102 39.031 26.594 1 91 437 ALA B C 1
ATOM 8386 O O . ALA B 1 437 ? -1.359 37.938 26.125 1 91 437 ALA B O 1
ATOM 8387 N N . GLU B 1 438 ? -1.88 40.031 26.453 1 90.06 438 GLU B N 1
ATOM 8388 C CA . GLU B 1 438 ? -3.059 39.938 25.594 1 90.06 438 GLU B CA 1
ATOM 8389 C C . GLU B 1 438 ? -2.672 39.625 24.156 1 90.06 438 GLU B C 1
ATOM 8391 O O . GLU B 1 438 ? -3.268 38.75 23.516 1 90.06 438 GLU B O 1
ATOM 8396 N N . LYS B 1 439 ? -1.705 40.312 23.641 1 86.94 439 LYS B N 1
ATOM 8397 C CA . LYS B 1 439 ? -1.263 40.125 22.266 1 86.94 439 LYS B CA 1
ATOM 8398 C C . LYS B 1 439 ? -0.765 38.688 22.047 1 86.94 439 LYS B C 1
ATOM 8400 O O . LYS B 1 439 ? -1.085 38.062 21.047 1 86.94 439 LYS B O 1
ATOM 8405 N N . ASN B 1 440 ? -0.007 38.281 23 1 88.44 440 ASN B N 1
ATOM 8406 C CA . ASN B 1 440 ? 0.531 36.938 22.891 1 88.44 440 ASN B CA 1
ATOM 8407 C C . ASN B 1 440 ? -0.561 35.875 23.047 1 88.44 440 ASN B C 1
ATOM 8409 O O . ASN B 1 440 ? -0.46 34.781 22.484 1 88.44 440 ASN B O 1
ATOM 8413 N N . SER B 1 441 ? -1.499 36.156 23.891 1 89.06 441 SER B N 1
ATOM 8414 C CA . SER B 1 441 ? -2.613 35.219 24.031 1 89.06 441 SER B CA 1
ATOM 8415 C C . SER B 1 441 ? -3.398 35.094 22.719 1 89.06 441 SER B C 1
ATOM 8417 O O . SER B 1 441 ? -3.855 34 22.359 1 89.06 441 SER B O 1
ATOM 8419 N N . ILE B 1 442 ? -3.598 36.188 22.016 1 87.25 442 ILE B N 1
ATOM 8420 C CA . ILE B 1 442 ? -4.293 36.188 20.734 1 87.25 442 ILE B CA 1
ATOM 8421 C C . ILE B 1 442 ? -3.469 35.406 19.719 1 87.25 442 ILE B C 1
ATOM 8423 O O . ILE B 1 442 ? -4.023 34.656 18.891 1 87.25 442 ILE B O 1
ATOM 8427 N N . TYR B 1 443 ? -2.193 35.594 19.75 1 86.31 443 TYR B N 1
ATOM 8428 C CA . TYR B 1 443 ? -1.29 34.812 18.891 1 86.31 443 TYR B CA 1
ATOM 8429 C C . TYR B 1 443 ? -1.474 33.312 19.109 1 86.31 443 TYR B C 1
ATOM 8431 O O . TYR B 1 443 ? -1.554 32.562 18.141 1 86.31 443 TYR B O 1
ATOM 8439 N N . LEU B 1 444 ? -1.482 33 20.344 1 87.06 444 LEU B N 1
ATOM 8440 C CA . LEU B 1 444 ? -1.667 31.594 20.703 1 87.06 444 LEU B CA 1
ATOM 8441 C C . LEU B 1 444 ? -3.031 31.094 20.234 1 87.06 444 LEU B C 1
ATOM 8443 O O . LEU B 1 444 ? -3.164 29.938 19.797 1 87.06 444 LEU B O 1
ATOM 8447 N N . ALA B 1 445 ? -4.07 31.891 20.359 1 84.88 445 ALA B N 1
ATOM 8448 C CA . ALA B 1 445 ? -5.41 31.516 19.906 1 84.88 445 ALA B CA 1
ATOM 8449 C C . ALA B 1 445 ? -5.422 31.25 18.406 1 84.88 445 ALA B C 1
ATOM 8451 O O . ALA B 1 445 ? -6.117 30.344 17.938 1 84.88 445 ALA B O 1
ATOM 8452 N N . GLY B 1 446 ? -4.688 32.031 17.656 1 83.25 446 GLY B N 1
ATOM 8453 C CA . GLY B 1 446 ? -4.566 31.781 16.234 1 83.25 446 GLY B CA 1
ATOM 8454 C C . GLY B 1 446 ? -3.893 30.453 15.922 1 83.25 446 GLY B C 1
ATOM 8455 O O . GLY B 1 446 ? -4.352 29.703 15.055 1 83.25 446 GLY B O 1
ATOM 8456 N N . ARG B 1 447 ? -2.895 30.266 16.656 1 81.19 447 ARG B N 1
ATOM 8457 C CA . ARG B 1 447 ? -2.189 28.984 16.516 1 81.19 447 ARG B CA 1
ATOM 8458 C C . ARG B 1 447 ? -3.107 27.812 16.812 1 81.19 447 ARG B C 1
ATOM 8460 O O . ARG B 1 447 ? -3.09 26.797 16.109 1 81.19 447 ARG B O 1
ATOM 8467 N N . MET B 1 448 ? -3.824 27.922 17.875 1 81.44 448 MET B N 1
ATOM 8468 C CA . MET B 1 448 ? -4.723 26.859 18.312 1 81.44 448 MET B CA 1
ATOM 8469 C C . MET B 1 448 ? -5.844 26.641 17.297 1 81.44 448 MET B C 1
ATOM 8471 O O . MET B 1 448 ? -6.262 25.516 17.062 1 81.44 448 MET B O 1
ATOM 8475 N N . GLU B 1 449 ? -6.316 27.75 16.703 1 78.25 449 GLU B N 1
ATOM 8476 C CA . GLU B 1 449 ? -7.375 27.625 15.711 1 78.25 449 GLU B CA 1
ATOM 8477 C C . GLU B 1 449 ? -6.898 26.859 14.484 1 78.25 449 GLU B C 1
ATOM 8479 O O . GLU B 1 449 ? -7.629 26.016 13.945 1 78.25 449 GLU B O 1
ATOM 8484 N N . GLN B 1 450 ? -5.703 27.172 14.094 1 74.38 450 GLN B N 1
ATOM 8485 C CA . GLN B 1 450 ? -5.152 26.484 12.938 1 74.38 450 GLN B CA 1
ATOM 8486 C C . GLN B 1 450 ? -4.906 25.016 13.242 1 74.38 450 GLN B C 1
ATOM 8488 O O . GLN B 1 450 ? -4.98 24.172 12.344 1 74.38 450 GLN B O 1
ATOM 8493 N N . ALA B 1 451 ? -4.547 24.797 14.516 1 71.81 451 ALA B N 1
ATOM 8494 C CA . ALA B 1 451 ? -4.316 23.422 14.93 1 71.81 451 ALA B CA 1
ATOM 8495 C C . ALA B 1 451 ? -5.633 22.672 15.117 1 71.81 451 ALA B C 1
ATOM 8497 O O . ALA B 1 451 ? -5.645 21.469 15.336 1 71.81 451 ALA B O 1
ATOM 8498 N N . GLY B 1 452 ? -6.824 23.406 15.055 1 70.06 452 GLY B N 1
ATOM 8499 C CA . GLY B 1 452 ? -8.141 22.781 15.086 1 70.06 452 GLY B CA 1
ATOM 8500 C C . GLY B 1 452 ? -8.812 22.875 16.438 1 70.06 452 GLY B C 1
ATOM 8501 O O . GLY B 1 452 ? -9.789 22.172 16.703 1 70.06 452 GLY B O 1
ATOM 8502 N N . PHE B 1 453 ? -8.234 23.609 17.359 1 69.62 453 PHE B N 1
ATOM 8503 C CA . PHE B 1 453 ? -8.844 23.766 18.688 1 69.62 453 PHE B CA 1
ATOM 8504 C C . PHE B 1 453 ? -9.992 24.766 18.641 1 69.62 453 PHE B C 1
ATOM 8506 O O . PHE B 1 453 ? -9.906 25.781 17.953 1 69.62 453 PHE B O 1
ATOM 8513 N N . PRO B 1 454 ? -11.109 24.469 19.094 1 59.09 454 PRO B N 1
ATOM 8514 C CA . PRO B 1 454 ? -12.234 25.391 19.047 1 59.09 454 PRO B CA 1
ATOM 8515 C C . PRO B 1 454 ? -11.992 26.656 19.844 1 59.09 454 PRO B C 1
ATOM 8517 O O . PRO B 1 454 ? -11.297 26.625 20.859 1 59.09 454 PRO B O 1
ATOM 8520 N N . ASP B 1 455 ? -12.18 27.812 19.312 1 57.75 455 ASP B N 1
ATOM 8521 C CA . ASP B 1 455 ? -12.047 29.094 20 1 57.75 455 ASP B CA 1
ATOM 8522 C C . ASP B 1 455 ? -13.203 29.328 20.969 1 57.75 455 ASP B C 1
ATOM 8524 O O . ASP B 1 455 ? -13.094 30.125 21.891 1 57.75 455 ASP B O 1
ATOM 8528 N N . ASP B 1 456 ? -14.516 28.766 20.781 1 51.44 456 ASP B N 1
ATOM 8529 C CA . ASP B 1 456 ? -15.75 29.141 21.453 1 51.44 456 ASP B CA 1
ATOM 8530 C C . ASP B 1 456 ? -15.891 28.406 22.781 1 51.44 456 ASP B C 1
ATOM 8532 O O . ASP B 1 456 ? -15.969 27.188 22.828 1 51.44 456 ASP B O 1
ATOM 8536 N N . THR B 1 457 ? -15.32 28.969 23.781 1 51.19 457 THR B N 1
ATOM 8537 C CA . THR B 1 457 ? -15.477 28.453 25.141 1 51.19 457 THR B CA 1
ATOM 8538 C C . THR B 1 457 ? -16.906 28.625 25.609 1 51.19 457 THR B C 1
ATOM 8540 O O . THR B 1 457 ? -17.219 28.375 26.781 1 51.19 457 THR B O 1
ATOM 8543 N N . ARG B 1 458 ? -17.844 29.219 25.016 1 46.66 458 ARG B N 1
ATOM 8544 C CA . ARG B 1 458 ? -19.188 29.516 25.516 1 46.66 458 ARG B CA 1
ATOM 8545 C C . ARG B 1 458 ? -19.781 28.297 26.219 1 46.66 458 ARG B C 1
ATOM 8547 O O . ARG B 1 458 ? -20.5 28.438 27.203 1 46.66 458 ARG B O 1
ATOM 8554 N N . HIS B 1 459 ? -19.547 27.219 25.641 1 44.38 459 HIS B N 1
ATOM 8555 C CA . HIS B 1 459 ? -20.281 26.125 26.266 1 44.38 459 HIS B CA 1
ATOM 8556 C C . HIS B 1 459 ? -19.438 25.422 27.328 1 44.38 459 HIS B C 1
ATOM 8558 O O . HIS B 1 459 ? -19.766 24.328 27.766 1 44.38 459 HIS B O 1
ATOM 8564 N N . LEU B 1 460 ? -18.281 25.984 27.516 1 43.78 460 LEU B N 1
ATOM 8565 C CA . LEU B 1 460 ? -17.562 25.234 28.562 1 43.78 460 LEU B CA 1
ATOM 8566 C C . LEU B 1 460 ? -17.922 25.75 29.938 1 43.78 460 LEU B C 1
ATOM 8568 O O . LEU B 1 460 ? -17.984 26.969 30.172 1 43.78 460 LEU B O 1
ATOM 8572 N N . PRO B 1 461 ? -18.688 25.141 30.828 1 36.91 461 PRO B N 1
ATOM 8573 C CA . PRO B 1 461 ? -18.984 25.547 32.188 1 36.91 461 PRO B CA 1
ATOM 8574 C C . PRO B 1 461 ? -17.734 26.031 32.938 1 36.91 461 PRO B C 1
ATOM 8576 O O . PRO B 1 461 ? -16.812 25.25 33.156 1 36.91 461 PRO B O 1
ATOM 8579 N N . ILE B 1 462 ? -17.078 27.062 32.625 1 37.22 462 ILE B N 1
ATOM 8580 C CA . ILE B 1 462 ? -16.047 27.5 33.531 1 37.22 462 ILE B CA 1
ATOM 8581 C C . ILE B 1 462 ? -16.594 27.516 34.969 1 37.22 462 ILE B C 1
ATOM 8583 O O . ILE B 1 462 ? -17.562 28.234 35.25 1 37.22 462 ILE B O 1
ATOM 8587 N N . VAL B 1 463 ? -16.531 26.516 35.781 1 32.69 463 VAL B N 1
ATOM 8588 C CA . VAL B 1 463 ? -16.875 26.484 37.219 1 32.69 463 VAL B CA 1
ATOM 8589 C C . VAL B 1 463 ? -16.312 27.734 37.906 1 32.69 463 VAL B C 1
ATOM 8591 O O . VAL B 1 463 ? -15.094 27.938 37.938 1 32.69 463 VAL B O 1
ATOM 8594 N N . ASP B 1 464 ? -16.844 28.875 37.844 1 31.94 464 ASP B N 1
ATOM 8595 C CA . ASP B 1 464 ? -16.625 29.953 38.812 1 31.94 464 ASP B CA 1
ATOM 8596 C C . ASP B 1 464 ? -16.406 29.375 40.219 1 31.94 464 ASP B C 1
ATOM 8598 O O . ASP B 1 464 ? -17.312 28.781 40.781 1 31.94 464 ASP B O 1
ATOM 8602 N N . THR B 1 465 ? -15.352 28.703 40.531 1 30.33 465 THR B N 1
ATOM 8603 C CA . THR B 1 465 ? -15.141 28.484 41.969 1 30.33 465 THR B CA 1
ATOM 8604 C C . THR B 1 465 ? -15.484 29.75 42.75 1 30.33 465 THR B C 1
ATOM 8606 O O . THR B 1 465 ? -14.82 30.766 42.625 1 30.33 465 THR B O 1
ATOM 8609 N N . GLU B 1 466 ? -16.703 30 43.031 1 29.66 466 GLU B N 1
ATOM 8610 C CA . GLU B 1 466 ? -17.234 30.922 44.031 1 29.66 466 GLU B CA 1
ATOM 8611 C C . GLU B 1 466 ? -16.344 30.984 45.281 1 29.66 466 GLU B C 1
ATOM 8613 O O . GLU B 1 466 ? -16.109 29.969 45.906 1 29.66 466 GLU B O 1
ATOM 8618 N N . THR B 1 467 ? -15.219 31.719 45.25 1 29.53 467 THR B N 1
ATOM 8619 C CA . THR B 1 467 ? -14.617 31.953 46.562 1 29.53 467 THR B CA 1
ATOM 8620 C C . THR B 1 467 ? -15.695 32.062 47.625 1 29.53 467 THR B C 1
ATOM 8622 O O . THR B 1 467 ? -16.688 32.75 47.469 1 29.53 467 THR B O 1
ATOM 8625 N N . PRO B 1 468 ? -15.734 31.156 48.531 1 28.92 468 PRO B N 1
ATOM 8626 C CA . PRO B 1 468 ? -16.688 31.234 49.656 1 28.92 468 PRO B CA 1
ATOM 8627 C C . PRO B 1 468 ? -16.844 32.656 50.188 1 28.92 468 PRO B C 1
ATOM 8629 O O . PRO B 1 468 ? -15.859 33.344 50.406 1 28.92 468 PRO B O 1
ATOM 8632 N N . GLN B 1 469 ? -17.797 33.375 49.719 1 28.05 469 GLN B N 1
ATOM 8633 C CA . GLN B 1 469 ? -18.203 34.625 50.406 1 28.05 469 GLN B CA 1
ATOM 8634 C C . GLN B 1 469 ? -18.172 34.438 51.938 1 28.05 469 GLN B C 1
ATOM 8636 O O . GLN B 1 469 ? -18.797 33.531 52.469 1 28.05 469 GLN B O 1
ATOM 8641 N N . VAL B 1 470 ? -16.984 34.719 52.531 1 28.64 470 VAL B N 1
ATOM 8642 C CA . VAL B 1 470 ? -16.984 34.812 53.969 1 28.64 470 VAL B CA 1
ATOM 8643 C C . VAL B 1 470 ? -18.25 35.531 54.438 1 28.64 470 VAL B C 1
ATOM 8645 O O . VAL B 1 470 ? -18.641 36.562 53.875 1 28.64 470 VAL B O 1
ATOM 8648 N N . PRO B 1 471 ? -19.109 34.875 55.125 1 27.47 471 PRO B N 1
ATOM 8649 C CA . PRO B 1 471 ? -20.312 35.469 55.719 1 27.47 471 PRO B CA 1
ATOM 8650 C C . PRO B 1 471 ? -20.047 36.812 56.344 1 27.47 471 PRO B C 1
ATOM 8652 O O . PRO B 1 471 ? -19.109 36.969 57.156 1 27.47 471 PRO B O 1
ATOM 8655 N N . LYS B 1 472 ? -20.281 37.906 55.594 1 29.31 472 LYS B N 1
ATOM 8656 C CA . LYS B 1 472 ? -20.297 39.219 56.219 1 29.31 472 LYS B CA 1
ATOM 8657 C C . LYS B 1 472 ? -21.031 39.156 57.562 1 29.31 472 LYS B C 1
ATOM 8659 O O . LYS B 1 472 ? -22.156 38.688 57.625 1 29.31 472 LYS B O 1
ATOM 8664 N N . SER B 1 473 ? -20.328 38.969 58.594 1 26.25 473 SER B N 1
ATOM 8665 C CA . SER B 1 473 ? -20.891 39.188 59.906 1 26.25 473 SER B CA 1
ATOM 8666 C C . SER B 1 473 ? -21.797 40.438 59.906 1 26.25 473 SER B C 1
ATOM 8668 O O . SER B 1 473 ? -21.484 41.438 59.25 1 26.25 473 SER B O 1
ATOM 8670 N N . ASP B 1 474 ? -23.094 40.344 60.25 1 26.3 474 ASP B N 1
ATOM 8671 C CA . ASP B 1 474 ? -24.266 41.188 60.531 1 26.3 474 ASP B CA 1
ATOM 8672 C C . ASP B 1 474 ? -23.891 42.438 61.312 1 26.3 474 ASP B C 1
ATOM 8674 O O . ASP B 1 474 ? -24.234 42.562 62.5 1 26.3 474 ASP B O 1
ATOM 8678 N N . THR B 1 475 ? -22.609 42.844 61.375 1 24.11 475 THR B N 1
ATOM 8679 C CA . THR B 1 475 ? -22.625 43.906 62.375 1 24.11 475 THR B CA 1
ATOM 8680 C C . THR B 1 475 ? -23.562 45.031 61.938 1 24.11 475 THR B C 1
ATOM 8682 O O . THR B 1 475 ? -23.875 45.188 60.75 1 24.11 475 THR B O 1
ATOM 8685 N N . ALA B 1 476 ? -23.656 46.219 62.719 1 28.78 476 ALA B N 1
ATOM 8686 C CA . ALA B 1 476 ? -24.625 47.25 63.125 1 28.78 476 ALA B CA 1
ATOM 8687 C C . ALA B 1 476 ? -25.062 48.062 61.906 1 28.78 476 ALA B C 1
ATOM 8689 O O . ALA B 1 476 ? -24.297 48.281 60.969 1 28.78 476 ALA B O 1
ATOM 8690 N N . PRO B 1 477 ? -26.422 48.469 61.812 1 28.36 477 PRO B N 1
ATOM 8691 C CA . PRO B 1 477 ? -27.312 49.156 60.906 1 28.36 477 PRO B CA 1
ATOM 8692 C C . PRO B 1 477 ? -26.781 50.562 60.5 1 28.36 477 PRO B C 1
ATOM 8694 O O . PRO B 1 477 ? -27.531 51.406 60.031 1 28.36 477 PRO B O 1
ATOM 8697 N N . ALA B 1 478 ? -25.5 50.812 60.562 1 26.8 478 ALA B N 1
ATOM 8698 C CA . ALA B 1 478 ? -25.391 52.281 60.438 1 26.8 478 ALA B CA 1
ATOM 8699 C C . ALA B 1 478 ? -26.203 52.781 59.25 1 26.8 478 ALA B C 1
ATOM 8701 O O . ALA B 1 478 ? -26.219 52.188 58.188 1 26.8 478 ALA B O 1
ATOM 8702 N N . GLN B 1 479 ? -27.219 53.688 59.469 1 25.3 479 GLN B N 1
ATOM 8703 C CA . GLN B 1 479 ? -28.344 54.344 58.812 1 25.3 479 GLN B CA 1
ATOM 8704 C C . GLN B 1 479 ? -28.031 54.625 57.344 1 25.3 479 GLN B C 1
ATOM 8706 O O . GLN B 1 479 ? -28.781 54.25 56.438 1 25.3 479 GLN B O 1
ATOM 8711 N N . GLY B 1 480 ? -27.922 55.969 57.062 1 24.22 480 GLY B N 1
ATOM 8712 C CA . GLY B 1 480 ? -28.531 56.719 56 1 24.22 480 GLY B CA 1
ATOM 8713 C C . GLY B 1 480 ? -27.844 56.5 54.656 1 24.22 480 GLY B C 1
ATOM 8714 O O . GLY B 1 480 ? -28.281 57.031 53.625 1 24.22 480 GLY B O 1
ATOM 8715 N N . THR B 1 481 ? -26.516 56.594 54.688 1 24.5 481 THR B N 1
ATOM 8716 C CA . THR B 1 481 ? -25.969 57.156 53.469 1 24.5 481 THR B CA 1
ATOM 8717 C C . THR B 1 481 ? -26.297 56.281 52.25 1 24.5 481 THR B C 1
ATOM 8719 O O . THR B 1 481 ? -26.453 55.062 52.406 1 24.5 481 THR B O 1
ATOM 8722 N N . ALA B 1 482 ? -26.75 56.969 51.094 1 27.27 482 ALA B N 1
ATOM 8723 C CA . ALA B 1 482 ? -27.25 56.625 49.781 1 27.27 482 ALA B CA 1
ATOM 8724 C C . ALA B 1 482 ? -26.5 55.406 49.219 1 27.27 482 ALA B C 1
ATOM 8726 O O . ALA B 1 482 ? -25.266 55.406 49.156 1 27.27 482 ALA B O 1
ATOM 8727 N N . ASP B 1 483 ? -27.016 54.281 49.438 1 26.02 483 ASP B N 1
ATOM 8728 C CA . ASP B 1 483 ? -26.688 52.938 48.938 1 26.02 483 ASP B CA 1
ATOM 8729 C C . ASP B 1 483 ? -26.422 52.969 47.438 1 26.02 483 ASP B C 1
ATOM 8731 O O . ASP B 1 483 ? -27.359 52.875 46.625 1 26.02 483 ASP B O 1
ATOM 8735 N N . ASN B 1 484 ? -25.812 54.156 46.938 1 24.42 484 ASN B N 1
ATOM 8736 C CA . ASN B 1 484 ? -25.609 54.031 45.469 1 24.42 484 ASN B CA 1
ATOM 8737 C C . ASN B 1 484 ? -25.125 52.656 45.062 1 24.42 484 ASN B C 1
ATOM 8739 O O . ASN B 1 484 ? -23.953 52.344 45.25 1 24.42 484 ASN B O 1
ATOM 8743 N N . HIS B 1 485 ? -25.969 51.656 45.375 1 26.62 485 HIS B N 1
ATOM 8744 C CA . HIS B 1 485 ? -25.844 50.312 44.844 1 26.62 485 HIS B CA 1
ATOM 8745 C C . HIS B 1 485 ? -25.422 50.344 43.375 1 26.62 485 HIS B C 1
ATOM 8747 O O . HIS B 1 485 ? -26.219 50.75 42.5 1 26.62 485 HIS B O 1
ATOM 8753 N N . MET B 1 486 ? -24.281 50.844 43.125 1 25.31 486 MET B N 1
ATOM 8754 C CA . MET B 1 486 ? -23.859 50.719 41.75 1 25.31 486 MET B CA 1
ATOM 8755 C C . MET B 1 486 ? -24.234 49.344 41.188 1 25.31 486 MET B C 1
ATOM 8757 O O . MET B 1 486 ? -23.891 48.312 41.781 1 25.31 486 MET B O 1
ATOM 8761 N N . PRO B 1 487 ? -25.516 49.219 40.625 1 27.41 487 PRO B N 1
ATOM 8762 C CA . PRO B 1 487 ? -25.891 47.969 39.969 1 27.41 487 PRO B CA 1
ATOM 8763 C C . PRO B 1 487 ? -24.703 47.281 39.312 1 27.41 487 PRO B C 1
ATOM 8765 O O . PRO B 1 487 ? -23.906 47.906 38.625 1 27.41 487 PRO B O 1
ATOM 8768 N N . ILE B 1 488 ? -24.141 46.469 40.094 1 27.42 488 ILE B N 1
ATOM 8769 C CA . ILE B 1 488 ? -23.25 45.531 39.406 1 27.42 488 ILE B CA 1
ATOM 8770 C C . ILE B 1 488 ? -23.906 45 38.156 1 27.42 488 ILE B C 1
ATOM 8772 O O . ILE B 1 488 ? -24.938 44.312 38.219 1 27.42 488 ILE B O 1
ATOM 8776 N N . SER B 1 489 ? -24.266 45.969 37.156 1 27.12 489 SER B N 1
ATOM 8777 C CA . SER B 1 489 ? -24.719 45.469 35.844 1 27.12 489 SER B CA 1
ATOM 8778 C C . SER B 1 489 ? -24.219 44.062 35.562 1 27.12 489 SER B C 1
ATOM 8780 O O . SER B 1 489 ? -23.016 43.812 35.594 1 27.12 489 SER B O 1
ATOM 8782 N N . THR B 1 490 ? -24.844 43.094 36.094 1 29.11 490 THR B N 1
ATOM 8783 C CA . THR B 1 490 ? -24.828 41.719 35.625 1 29.11 490 THR B CA 1
ATOM 8784 C C . THR B 1 490 ? -24.734 41.656 34.094 1 29.11 490 THR B C 1
ATOM 8786 O O . THR B 1 490 ? -25.75 41.625 33.406 1 29.11 490 THR B O 1
ATOM 8789 N N . GLN B 1 491 ? -24.281 42.656 33.406 1 29.5 491 GLN B N 1
ATOM 8790 C CA . GLN B 1 491 ? -24.203 42.531 31.953 1 29.5 491 GLN B CA 1
ATOM 8791 C C . GLN B 1 491 ? -23.859 41.094 31.547 1 29.5 491 GLN B C 1
ATOM 8793 O O . GLN B 1 491 ? -22.938 40.5 32.094 1 29.5 491 GLN B O 1
ATOM 8798 N N . LEU B 1 492 ? -24.859 40.281 31.234 1 30.58 492 LEU B N 1
ATOM 8799 C CA . LEU B 1 492 ? -24.859 39.062 30.469 1 30.58 492 LEU B CA 1
ATOM 8800 C C . LEU B 1 492 ? -23.625 38.969 29.578 1 30.58 492 LEU B C 1
ATOM 8802 O O . LEU B 1 492 ? -23.484 39.75 28.641 1 30.58 492 LEU B O 1
ATOM 8806 N N . HIS B 1 493 ? -22.531 38.75 30.109 1 34.19 493 HIS B N 1
ATOM 8807 C CA . HIS B 1 493 ? -21.234 38.531 29.484 1 34.19 493 HIS B CA 1
ATOM 8808 C C . HIS B 1 493 ? -21.359 37.594 28.297 1 34.19 493 HIS B C 1
ATOM 8810 O O . HIS B 1 493 ? -21.734 36.438 28.453 1 34.19 493 HIS B O 1
ATOM 8816 N N . ASN B 1 494 ? -21.984 37.938 27.219 1 35.72 494 ASN B N 1
ATOM 8817 C CA . ASN B 1 494 ? -21.875 37.188 25.969 1 35.72 494 ASN B CA 1
ATOM 8818 C C . ASN B 1 494 ? -20.578 36.375 25.906 1 35.72 494 ASN B C 1
ATOM 8820 O O . ASN B 1 494 ? -19.516 36.906 26.203 1 35.72 494 ASN B O 1
ATOM 8824 N N . PRO B 1 495 ? -20.578 35.125 26 1 45.72 495 PRO B N 1
ATOM 8825 C CA . PRO B 1 495 ? -19.375 34.281 26 1 45.72 495 PRO B CA 1
ATOM 8826 C C . PRO B 1 495 ? -18.328 34.75 24.984 1 45.72 495 PRO B C 1
ATOM 8828 O O . PRO B 1 495 ? -18.625 34.875 23.797 1 45.72 495 PRO B O 1
ATOM 8831 N N . LYS B 1 496 ? -17.531 35.594 25.375 1 54 496 LYS B N 1
ATOM 8832 C CA . LYS B 1 496 ? -16.5 36.156 24.516 1 54 496 LYS B CA 1
ATOM 8833 C C . LYS B 1 496 ? -15.398 35.125 24.234 1 54 496 LYS B C 1
ATOM 8835 O O . LYS B 1 496 ? -15.117 34.25 25.062 1 54 496 LYS B O 1
ATOM 8840 N N . PRO B 1 497 ? -14.984 35.031 23.094 1 67.56 497 PRO B N 1
ATOM 8841 C CA . PRO B 1 497 ? -13.859 34.156 22.766 1 67.56 497 PRO B CA 1
ATOM 8842 C C . PRO B 1 497 ? -12.656 34.375 23.688 1 67.56 497 PRO B C 1
ATOM 8844 O O . PRO B 1 497 ? -12.469 35.469 24.219 1 67.56 497 PRO B O 1
ATOM 8847 N N . TRP B 1 498 ? -12.055 33.281 24.109 1 70.69 498 TRP B N 1
ATOM 8848 C CA . TRP B 1 498 ? -11.047 33.281 25.172 1 70.69 498 TRP B CA 1
ATOM 8849 C C . TRP B 1 498 ? -9.945 34.312 24.891 1 70.69 498 TRP B C 1
ATOM 8851 O O . TRP B 1 498 ? -9.367 34.875 25.812 1 70.69 498 TRP B O 1
ATOM 8861 N N . PRO B 1 499 ? -9.75 34.688 23.609 1 71.62 499 PRO B N 1
ATOM 8862 C CA . PRO B 1 499 ? -8.688 35.656 23.422 1 71.62 499 PRO B CA 1
ATOM 8863 C C . PRO B 1 499 ? -9.094 37.062 23.875 1 71.62 499 PRO B C 1
ATOM 8865 O O . PRO B 1 499 ? -8.242 37.938 24.094 1 71.62 499 PRO B O 1
ATOM 8868 N N . GLN B 1 500 ? -10.406 37.281 24.203 1 77.06 500 GLN B N 1
ATOM 8869 C CA . GLN B 1 500 ? -10.883 38.594 24.625 1 77.06 500 GLN B CA 1
ATOM 8870 C C . GLN B 1 500 ? -11 38.656 26.141 1 77.06 500 GLN B C 1
ATOM 8872 O O . GLN B 1 500 ? -11.383 39.688 26.688 1 77.06 500 GLN B O 1
ATOM 8877 N N . HIS B 1 501 ? -10.578 37.656 26.766 1 79.44 501 HIS B N 1
ATOM 8878 C CA . HIS B 1 501 ? -10.703 37.594 28.219 1 79.44 501 HIS B CA 1
ATOM 8879 C C . HIS B 1 501 ? -9.875 38.688 28.891 1 79.44 501 HIS B C 1
ATOM 8881 O O . HIS B 1 501 ? -10.336 39.312 29.828 1 79.44 501 HIS B O 1
ATOM 8887 N N . ILE B 1 502 ? -8.664 38.875 28.375 1 86.38 502 ILE B N 1
ATOM 8888 C CA . ILE B 1 502 ? -7.77 39.812 29.016 1 86.38 502 ILE B CA 1
ATOM 8889 C C . ILE B 1 502 ? -8.266 41.25 28.75 1 86.38 502 ILE B C 1
ATOM 8891 O O . ILE B 1 502 ? -8.266 42.094 29.641 1 86.38 502 ILE B O 1
ATOM 8895 N N . SER B 1 503 ? -8.781 41.469 27.562 1 85 503 SER B N 1
ATOM 8896 C CA . SER B 1 503 ? -9.297 42.812 27.234 1 85 503 SER B CA 1
ATOM 8897 C C . SER B 1 503 ? -10.57 43.125 28.016 1 85 503 SER B C 1
ATOM 8899 O O . SER B 1 503 ? -10.766 44.25 28.484 1 85 503 SER B O 1
ATOM 8901 N N . THR B 1 504 ? -11.375 42.188 28.188 1 84.56 504 THR B N 1
ATOM 8902 C CA . THR B 1 504 ? -12.602 42.375 28.953 1 84.56 504 THR B CA 1
ATOM 8903 C C . THR B 1 504 ? -12.297 42.562 30.438 1 84.56 504 THR B C 1
ATOM 8905 O O . THR B 1 504 ? -12.938 43.406 31.094 1 84.56 504 THR B O 1
ATOM 8908 N N . ALA B 1 505 ? -11.352 41.812 30.891 1 87.81 505 ALA B N 1
ATOM 8909 C CA . ALA B 1 505 ? -10.945 41.969 32.281 1 87.81 505 ALA B CA 1
ATOM 8910 C C . ALA B 1 505 ? -10.383 43.375 32.531 1 87.81 505 ALA B C 1
ATOM 8912 O O . ALA B 1 505 ? -10.609 43.969 33.562 1 87.81 505 ALA B O 1
ATOM 8913 N N . ARG B 1 506 ? -9.68 43.906 31.578 1 87.88 506 ARG B N 1
ATOM 8914 C CA . ARG B 1 506 ? -9.125 45.25 31.719 1 87.88 506 ARG B CA 1
ATOM 8915 C C . ARG B 1 506 ? -10.227 46.281 31.781 1 87.88 506 ARG B C 1
ATOM 8917 O O . ARG B 1 506 ? -10.188 47.188 32.625 1 87.88 506 ARG B O 1
ATOM 8924 N N . THR B 1 507 ? -11.195 46.156 30.922 1 85.06 507 THR B N 1
ATOM 8925 C CA . THR B 1 507 ? -12.305 47.125 30.906 1 85.06 507 THR B CA 1
ATOM 8926 C C . THR B 1 507 ? -13.109 47.031 32.188 1 85.06 507 THR B C 1
ATOM 8928 O O . THR B 1 507 ? -13.547 48.062 32.719 1 85.06 507 THR B O 1
ATOM 8931 N N . GLU B 1 508 ? -13.258 45.844 32.656 1 87.75 508 GLU B N 1
ATOM 8932 C CA . GLU B 1 508 ? -13.961 45.688 33.906 1 87.75 508 GLU B CA 1
ATOM 8933 C C . GLU B 1 508 ? -13.172 46.281 35.062 1 87.75 508 GLU B C 1
ATOM 8935 O O . GLU B 1 508 ? -13.742 46.875 35.969 1 87.75 508 GLU B O 1
ATOM 8940 N N . LEU B 1 509 ? -11.867 46.094 34.969 1 89.31 509 LEU B N 1
ATOM 8941 C CA . LEU B 1 509 ? -11.008 46.625 36.031 1 89.31 509 LEU B CA 1
ATOM 8942 C C . LEU B 1 509 ? -11.062 48.156 36.031 1 89.31 509 LEU B C 1
ATOM 8944 O O . LEU B 1 509 ? -11.102 48.781 37.094 1 89.31 509 LEU B O 1
ATOM 8948 N N . ILE B 1 510 ? -11.141 48.781 34.875 1 87.38 510 ILE B N 1
ATOM 8949 C CA . ILE B 1 510 ? -11.195 50.25 34.75 1 87.38 510 ILE B CA 1
ATOM 8950 C C . ILE B 1 510 ? -12.523 50.75 35.281 1 87.38 510 ILE B C 1
ATOM 8952 O O . ILE B 1 510 ? -12.555 51.75 36.031 1 87.38 510 ILE B O 1
ATOM 8956 N N . ASN B 1 511 ? -13.539 50.062 35.031 1 84.56 511 ASN B N 1
ATOM 8957 C CA . ASN B 1 511 ? -14.867 50.5 35.438 1 84.56 511 ASN B CA 1
ATOM 8958 C C . ASN B 1 511 ? -15.078 50.25 36.938 1 84.56 511 ASN B C 1
ATOM 8960 O O . ASN B 1 511 ? -15.852 51 37.594 1 84.56 511 ASN B O 1
ATOM 8964 N N . ASP B 1 512 ? -14.336 49.344 37.469 1 85.69 512 ASP B N 1
ATOM 8965 C CA . ASP B 1 512 ? -14.555 49 38.844 1 85.69 512 ASP B CA 1
ATOM 8966 C C . ASP B 1 512 ? -13.555 49.688 39.781 1 85.69 512 ASP B C 1
ATOM 8968 O O . ASP B 1 512 ? -13.906 50.125 40.875 1 85.69 512 ASP B O 1
ATOM 8972 N N . ALA B 1 513 ? -12.367 49.812 39.281 1 86 513 ALA B N 1
ATOM 8973 C CA . ALA B 1 513 ? -11.297 50.25 40.188 1 86 513 ALA B CA 1
ATOM 8974 C C . ALA B 1 513 ? -11.062 51.75 40.062 1 86 513 ALA B C 1
ATOM 8976 O O . ALA B 1 513 ? -10.633 52.406 41.031 1 86 513 ALA B O 1
ATOM 8977 N N . VAL B 1 514 ? -11.414 52.406 38.969 1 85.88 514 VAL B N 1
ATOM 8978 C CA . VAL B 1 514 ? -11 53.812 38.75 1 85.88 514 VAL B CA 1
ATOM 8979 C C . VAL B 1 514 ? -12.016 54.75 39.375 1 85.88 514 VAL B C 1
ATOM 8981 O O . VAL B 1 514 ? -11.641 55.688 40.062 1 85.88 514 VAL B O 1
ATOM 8984 N N . PRO B 1 515 ? -13.352 54.5 39.281 1 85.31 515 PRO B N 1
ATOM 8985 C CA . PRO B 1 515 ? -14.312 55.469 39.812 1 85.31 515 PRO B CA 1
ATOM 8986 C C . PRO B 1 515 ? -14.25 55.594 41.312 1 85.31 515 PRO B C 1
ATOM 8988 O O . PRO B 1 515 ? -14.305 56.688 41.844 1 85.31 515 PRO B O 1
ATOM 8991 N N . PRO B 1 516 ? -14.07 54.531 42.062 1 85 516 PRO B N 1
ATOM 8992 C CA . PRO B 1 516 ? -13.961 54.719 43.5 1 85 516 PRO B CA 1
ATOM 8993 C C . PRO B 1 516 ? -12.727 55.531 43.906 1 85 516 PRO B C 1
ATOM 8995 O O . PRO B 1 516 ? -12.766 56.25 44.906 1 85 516 PRO B O 1
ATOM 8998 N N . LEU B 1 517 ? -11.641 55.406 43.219 1 84.19 517 LEU B N 1
ATOM 8999 C CA . LEU B 1 517 ? -10.445 56.188 43.5 1 84.19 517 LEU B CA 1
ATOM 9000 C C . LEU B 1 517 ? -10.688 57.688 43.219 1 84.19 517 LEU B C 1
ATOM 9002 O O . LEU B 1 517 ? -10.242 58.531 44 1 84.19 517 LEU B O 1
ATOM 9006 N N . GLN B 1 518 ? -11.484 57.938 42.156 1 82.81 518 GLN B N 1
ATOM 9007 C CA . GLN B 1 518 ? -11.836 59.312 41.844 1 82.81 518 GLN B CA 1
ATOM 9008 C C . GLN B 1 518 ? -12.766 59.906 42.875 1 82.81 518 GLN B C 1
ATOM 9010 O O . GLN B 1 518 ? -12.594 61.062 43.312 1 82.81 518 GLN B O 1
ATOM 9015 N N . ALA B 1 519 ? -13.719 59.156 43.312 1 83.62 519 ALA B N 1
ATOM 9016 C CA . ALA B 1 519 ? -14.672 59.625 44.312 1 83.62 519 ALA B CA 1
ATOM 9017 C C . ALA B 1 519 ? -13.969 59.906 45.625 1 83.62 519 ALA B C 1
ATOM 9019 O O . ALA B 1 519 ? -14.297 60.875 46.312 1 83.62 519 ALA B O 1
ATOM 9020 N N . LEU B 1 520 ? -13.047 59.094 45.906 1 83.75 520 LEU B N 1
ATOM 9021 C CA . LEU B 1 520 ? -12.297 59.312 47.156 1 83.75 520 LEU B CA 1
ATOM 9022 C C . LEU B 1 520 ? -11.445 60.562 47.062 1 83.75 520 LEU B C 1
ATOM 9024 O O . LEU B 1 520 ? -11.352 61.312 48.031 1 83.75 520 LEU B O 1
ATOM 9028 N N . ALA B 1 521 ? -10.82 60.75 45.938 1 82.44 521 ALA B N 1
ATOM 9029 C CA . ALA B 1 521 ? -10.023 61.969 45.75 1 82.44 521 ALA B CA 1
ATOM 9030 C C . ALA B 1 521 ? -10.891 63.219 45.875 1 82.44 521 ALA B C 1
ATOM 9032 O O . ALA B 1 521 ? -10.492 64.188 46.531 1 82.44 521 ALA B O 1
ATOM 9033 N N . GLN B 1 522 ? -12.109 63.125 45.312 1 80.81 522 GLN B N 1
ATOM 9034 C CA . GLN B 1 522 ? -13.016 64.25 45.375 1 80.81 522 GLN B CA 1
ATOM 9035 C C . GLN B 1 522 ? -13.523 64.438 46.812 1 80.81 522 GLN B C 1
ATOM 9037 O O . GLN B 1 522 ? -13.633 65.625 47.281 1 80.81 522 GLN B O 1
ATOM 9042 N N . ARG B 1 523 ? -13.812 63.438 47.469 1 82.69 523 ARG B N 1
ATOM 9043 C CA . ARG B 1 523 ? -14.297 63.531 48.844 1 82.69 523 ARG B CA 1
ATOM 9044 C C . ARG B 1 523 ? -13.219 64.125 49.75 1 82.69 523 ARG B C 1
ATOM 9046 O O . ARG B 1 523 ? -13.508 64.938 50.625 1 82.69 523 ARG B O 1
ATOM 9053 N N . LEU B 1 524 ? -12.055 63.656 49.562 1 81.69 524 LEU B N 1
ATOM 9054 C CA . LEU B 1 524 ? -10.961 64.125 50.375 1 81.69 524 LEU B CA 1
ATOM 9055 C C . LEU B 1 524 ? -10.68 65.625 50.125 1 81.69 524 LEU B C 1
ATOM 9057 O O . LEU B 1 524 ? -10.359 66.375 51.031 1 81.69 524 LEU B O 1
ATOM 9061 N N . LEU B 1 525 ? -10.828 66.062 48.875 1 79.81 525 LEU B N 1
ATOM 9062 C CA . LEU B 1 525 ? -10.641 67.438 48.531 1 79.81 525 LEU B CA 1
ATOM 9063 C C . LEU B 1 525 ? -11.742 68.312 49.156 1 79.81 525 LEU B C 1
ATOM 9065 O O . LEU B 1 525 ? -11.461 69.375 49.688 1 79.81 525 LEU B O 1
ATOM 9069 N N . LEU B 1 526 ? -12.945 67.812 49.031 1 79.75 526 LEU B N 1
ATOM 9070 C CA . LEU B 1 526 ? -14.062 68.562 49.594 1 79.75 526 LEU B CA 1
ATOM 9071 C C . LEU B 1 526 ? -13.922 68.688 51.125 1 79.75 526 LEU B C 1
ATOM 9073 O O . LEU B 1 526 ? -14.219 69.688 51.688 1 79.75 526 LEU B O 1
ATOM 9077 N N . GLN B 1 527 ? -13.469 67.625 51.656 1 80.62 527 GLN B N 1
ATOM 9078 C CA . GLN B 1 527 ? -13.273 67.625 53.125 1 80.62 527 GLN B CA 1
ATOM 9079 C C . GLN B 1 527 ? -12.148 68.562 53.531 1 80.62 527 GLN B C 1
ATOM 9081 O O . GLN B 1 527 ? -12.234 69.25 54.562 1 80.62 527 GLN B O 1
ATOM 9086 N N . THR B 1 528 ? -11.18 68.625 52.656 1 78.19 528 THR B N 1
ATOM 9087 C CA . THR B 1 528 ? -10.078 69.5 52.938 1 78.19 528 THR B CA 1
ATOM 9088 C C . THR B 1 528 ? -10.531 71 52.812 1 78.19 528 THR B C 1
ATOM 9090 O O . THR B 1 528 ? -10.195 71.812 53.625 1 78.19 528 THR B O 1
ATOM 9093 N N . PHE B 1 529 ? -11.367 71.188 51.812 1 77.44 529 PHE B N 1
ATOM 9094 C CA . PHE B 1 529 ? -11.867 72.5 51.625 1 77.44 529 PHE B CA 1
ATOM 9095 C C . PHE B 1 529 ? -12.82 72.938 52.75 1 77.44 529 PHE B C 1
ATOM 9097 O O . PHE B 1 529 ? -12.758 74.062 53.281 1 77.44 529 PHE B O 1
ATOM 9104 N N . SER B 1 530 ? -13.57 72 53.156 1 78.44 530 SER B N 1
ATOM 9105 C CA . SER B 1 530 ? -14.539 72.312 54.219 1 78.44 530 SER B CA 1
ATOM 9106 C C . SER B 1 530 ? -13.844 72.5 55.562 1 78.44 530 SER B C 1
ATOM 9108 O O . SER B 1 530 ? -14.18 73.375 56.312 1 78.44 530 SER B O 1
ATOM 9110 N N . THR B 1 531 ? -12.898 71.625 55.75 1 77 531 THR B N 1
ATOM 9111 C CA . THR B 1 531 ? -12.188 71.75 57.031 1 77 531 THR B CA 1
ATOM 9112 C C . THR B 1 531 ? -11.375 73 57.094 1 77 531 THR B C 1
ATOM 9114 O O . THR B 1 531 ? -11.305 73.688 58.156 1 77 531 THR B O 1
ATOM 9117 N N . THR B 1 532 ? -10.844 73.438 55.938 1 74.5 532 THR B N 1
ATOM 9118 C CA . THR B 1 532 ? -10.086 74.688 55.875 1 74.5 532 THR B CA 1
ATOM 9119 C C . THR B 1 532 ? -11.016 75.875 56.031 1 74.5 532 THR B C 1
ATOM 9121 O O . THR B 1 532 ? -10.688 76.875 56.719 1 74.5 532 THR B O 1
ATOM 9124 N N . ALA B 1 533 ? -12.133 75.75 55.5 1 75.62 533 ALA B N 1
ATOM 9125 C CA . ALA B 1 533 ? -13.102 76.812 55.594 1 75.62 533 ALA B CA 1
ATOM 9126 C C . ALA B 1 533 ? -13.633 76.938 57.031 1 75.62 533 ALA B C 1
ATOM 9128 O O . ALA B 1 533 ? -13.734 78.062 57.562 1 75.62 533 ALA B O 1
ATOM 9129 N N . ILE B 1 534 ? -13.867 75.875 57.594 1 73.31 534 ILE B N 1
ATOM 9130 C CA . ILE B 1 534 ? -14.406 75.875 58.938 1 73.31 534 ILE B CA 1
ATOM 9131 C C . ILE B 1 534 ? -13.336 76.312 59.938 1 73.31 534 ILE B C 1
ATOM 9133 O O . ILE B 1 534 ? -13.617 77.125 60.844 1 73.31 534 ILE B O 1
ATOM 9137 N N . SER B 1 535 ? -12.156 75.875 59.719 1 74.12 535 SER B N 1
ATOM 9138 C CA . SER B 1 535 ? -11.062 76.25 60.594 1 74.12 535 SER B CA 1
ATOM 9139 C C . SER B 1 535 ? -10.773 77.75 60.469 1 74.12 535 SER B C 1
ATOM 9141 O O . SER B 1 535 ? -10.516 78.438 61.469 1 74.12 535 SER B O 1
ATOM 9143 N N . SER B 1 536 ? -10.883 78.25 59.25 1 74.19 536 SER B N 1
ATOM 9144 C CA . SER B 1 536 ? -10.68 79.688 59.031 1 74.19 536 SER B CA 1
ATOM 9145 C C . SER B 1 536 ? -11.805 80.5 59.688 1 74.19 536 SER B C 1
ATOM 9147 O O . SER B 1 536 ? -11.555 81.562 60.281 1 74.19 536 SER B O 1
ATOM 9149 N N . ALA B 1 537 ? -12.93 80 59.625 1 76 537 ALA B N 1
ATOM 9150 C CA . ALA B 1 537 ? -14.078 80.688 60.219 1 76 537 ALA B CA 1
ATOM 9151 C C . ALA B 1 537 ? -13.992 80.625 61.75 1 76 537 ALA B C 1
ATOM 9153 O O . ALA B 1 537 ? -14.273 81.688 62.406 1 76 537 ALA B O 1
ATOM 9154 N N . LEU B 1 538 ? -13.578 79.562 62.281 1 74.25 538 LEU B N 1
ATOM 9155 C CA . LEU B 1 538 ? -13.445 79.438 63.719 1 74.25 538 LEU B CA 1
ATOM 9156 C C . LEU B 1 538 ? -12.344 80.312 64.25 1 74.25 538 LEU B C 1
ATOM 9158 O O . LEU B 1 538 ? -12.492 80.938 65.312 1 74.25 538 LEU B O 1
ATOM 9162 N N . THR B 1 539 ? -11.25 80.375 63.5 1 73.62 539 THR B N 1
ATOM 9163 C CA . THR B 1 539 ? -10.164 81.25 63.906 1 73.62 539 THR B CA 1
ATOM 9164 C C . THR B 1 539 ? -10.609 82.75 63.875 1 73.62 539 THR B C 1
ATOM 9166 O O . THR B 1 539 ? -10.273 83.5 64.75 1 73.62 539 THR B O 1
ATOM 9169 N N . ALA B 1 540 ? -11.414 83 62.906 1 73.44 540 ALA B N 1
ATOM 9170 C CA . ALA B 1 540 ? -11.945 84.375 62.781 1 73.44 540 ALA B CA 1
ATOM 9171 C C . ALA B 1 540 ? -12.906 84.688 63.938 1 73.44 540 ALA B C 1
ATOM 9173 O O . ALA B 1 540 ? -12.867 85.75 64.5 1 73.44 540 ALA B O 1
ATOM 9174 N N . LEU B 1 541 ? -13.672 83.625 64.312 1 74.06 541 LEU B N 1
ATOM 9175 C CA . LEU B 1 541 ? -14.641 83.812 65.375 1 74.06 541 LEU B CA 1
ATOM 9176 C C . LEU B 1 541 ? -13.953 83.938 66.75 1 74.06 541 LEU B C 1
ATOM 9178 O O . LEU B 1 541 ? -14.367 84.688 67.625 1 74.06 541 LEU B O 1
ATOM 9182 N N . LEU B 1 542 ? -12.914 83.125 66.875 1 70.94 542 LEU B N 1
ATOM 9183 C CA . LEU B 1 542 ? -12.156 83.188 68.125 1 70.94 542 LEU B CA 1
ATOM 9184 C C . LEU B 1 542 ? -11.445 84.5 68.25 1 70.94 542 LEU B C 1
ATOM 9186 O O . LEU B 1 542 ? -11.383 85.062 69.375 1 70.94 542 LEU B O 1
ATOM 9190 N N . TYR B 1 543 ? -11.07 85.062 67.125 1 67.38 543 TYR B N 1
ATOM 9191 C CA . TYR B 1 543 ? -10.422 86.375 67.188 1 67.38 543 TYR B CA 1
ATOM 9192 C C . TYR B 1 543 ? -11.414 87.5 67.5 1 67.38 543 TYR B C 1
ATOM 9194 O O . TYR B 1 543 ? -11.102 88.375 68.312 1 67.38 543 TYR B O 1
ATOM 9202 N N . ILE B 1 544 ? -12.523 87.25 67 1 67.88 544 ILE B N 1
ATOM 9203 C CA . ILE B 1 544 ? -13.508 88.312 67.25 1 67.88 544 ILE B CA 1
ATOM 9204 C C . ILE B 1 544 ? -14.148 88.062 68.625 1 67.88 544 ILE B C 1
ATOM 9206 O O . ILE B 1 544 ? -14.461 89.062 69.312 1 67.88 544 ILE B O 1
ATOM 9210 N N . GLY B 1 545 ? -14.328 86.938 69.062 1 65.31 545 GLY B N 1
ATOM 9211 C CA . GLY B 1 545 ? -15.148 86.688 70.25 1 65.31 545 GLY B CA 1
ATOM 9212 C C . GLY B 1 545 ? -14.344 86.625 71.5 1 65.31 545 GLY B C 1
ATOM 9213 O O . GLY B 1 545 ? -14.891 86.75 72.625 1 65.31 545 GLY B O 1
ATOM 9214 N N . VAL B 1 546 ? -13.18 86 71.5 1 65.06 546 VAL B N 1
ATOM 9215 C CA . VAL B 1 546 ? -12.453 85.875 72.75 1 65.06 546 VAL B CA 1
ATOM 9216 C C . VAL B 1 546 ? -11.336 86.875 72.812 1 65.06 546 VAL B C 1
ATOM 9218 O O . VAL B 1 546 ? -10.43 86.875 72 1 65.06 546 VAL B O 1
ATOM 9221 N N . ASP B 1 547 ? -11.602 87.875 73.625 1 67.19 547 ASP B N 1
ATOM 9222 C CA . ASP B 1 547 ? -10.75 89.062 73.812 1 67.19 547 ASP B CA 1
ATOM 9223 C C . ASP B 1 547 ? -9.32 88.625 74.125 1 67.19 547 ASP B C 1
ATOM 9225 O O . ASP B 1 547 ? -8.367 89.312 73.812 1 67.19 547 ASP B O 1
ATOM 9229 N N . SER B 1 548 ? -9.148 87.562 74.875 1 63.69 548 SER B N 1
ATOM 9230 C CA . SER B 1 548 ? -7.82 87.188 75.438 1 63.69 548 SER B CA 1
ATOM 9231 C C . SER B 1 548 ? -7.004 86.438 74.375 1 63.69 548 SER B C 1
ATOM 9233 O O . SER B 1 548 ? -5.836 86.125 74.625 1 63.69 548 SER B O 1
ATOM 9235 N N . PHE B 1 549 ? -7.527 86.062 73.375 1 63 549 PHE B N 1
ATOM 9236 C CA . PHE B 1 549 ? -6.781 85.188 72.438 1 63 549 PHE B CA 1
ATOM 9237 C C . PHE B 1 549 ? -6.117 86 71.375 1 63 549 PHE B C 1
ATOM 9239 O O . PHE B 1 549 ? -6.781 86.75 70.688 1 63 549 PHE B O 1
ATOM 9246 N N . SER B 1 550 ? -4.82 86.125 71.5 1 65.12 550 SER B N 1
ATOM 9247 C CA . SER B 1 550 ? -4.059 86.938 70.562 1 65.12 550 SER B CA 1
ATOM 9248 C C . SER B 1 550 ? -4.113 86.25 69.188 1 65.12 550 SER B C 1
ATOM 9250 O O . SER B 1 550 ? -4.398 85.062 69.062 1 65.12 550 SER B O 1
ATOM 9252 N N . LEU B 1 551 ? -4.039 87.062 68.125 1 68.12 551 LEU B N 1
ATOM 9253 C CA . LEU B 1 551 ? -4.023 86.625 66.688 1 68.12 551 LEU B CA 1
ATOM 9254 C C . LEU B 1 551 ? -3.008 85.5 66.5 1 68.12 551 LEU B C 1
ATOM 9256 O O . LEU B 1 551 ? -3.252 84.625 65.688 1 68.12 551 LEU B O 1
ATOM 9260 N N . PHE B 1 552 ? -2.004 85.562 67.25 1 66 552 PHE B N 1
ATOM 9261 C CA . PHE B 1 552 ? -0.924 84.562 67.062 1 66 552 PHE B CA 1
ATOM 9262 C C . PHE B 1 552 ? -1.32 83.25 67.625 1 66 552 PHE B C 1
ATOM 9264 O O . PHE B 1 552 ? -1.031 82.188 67.062 1 66 552 PHE B O 1
ATOM 9271 N N . GLU B 1 553 ? -1.956 83.188 68.75 1 66.5 553 GLU B N 1
ATOM 9272 C CA . GLU B 1 553 ? -2.334 81.938 69.375 1 66.5 553 GLU B CA 1
ATOM 9273 C C . GLU B 1 553 ? -3.467 81.25 68.625 1 66.5 553 GLU B C 1
ATOM 9275 O O . GLU B 1 553 ? -3.461 80 68.438 1 66.5 553 GLU B O 1
ATOM 9280 N N . ALA B 1 554 ? -4.34 82.125 68.188 1 68.19 554 ALA B N 1
ATOM 9281 C CA . ALA B 1 554 ? -5.434 81.562 67.375 1 68.19 554 ALA B CA 1
ATOM 9282 C C . ALA B 1 554 ? -4.918 80.938 66.062 1 68.19 554 ALA B C 1
ATOM 9284 O O . ALA B 1 554 ? -5.387 79.875 65.625 1 68.19 554 ALA B O 1
ATOM 9285 N N . GLY B 1 555 ? -3.936 81.688 65.5 1 71.44 555 GLY B N 1
ATOM 9286 C CA . GLY B 1 555 ? -3.318 81.188 64.25 1 71.44 555 GLY B CA 1
ATOM 9287 C C . GLY B 1 555 ? -2.545 79.875 64.438 1 71.44 555 GLY B C 1
ATOM 9288 O O . GLY B 1 555 ? -2.545 79 63.594 1 71.44 555 GLY B O 1
ATOM 9289 N N . ALA B 1 556 ? -1.939 79.75 65.625 1 73.81 556 ALA B N 1
ATOM 9290 C CA . ALA B 1 556 ? -1.159 78.562 65.938 1 73.81 556 ALA B CA 1
ATOM 9291 C C . ALA B 1 556 ? -2.066 77.312 66.062 1 73.81 556 ALA B C 1
ATOM 9293 O O . ALA B 1 556 ? -1.743 76.25 65.625 1 73.81 556 ALA B O 1
ATOM 9294 N N . VAL B 1 557 ? -3.184 77.438 66.75 1 68.19 557 VAL B N 1
ATOM 9295 C CA . VAL B 1 557 ? -4.117 76.312 66.938 1 68.19 557 VAL B CA 1
ATOM 9296 C C . VAL B 1 557 ? -4.754 75.938 65.625 1 68.19 557 VAL B C 1
ATOM 9298 O O . VAL B 1 557 ? -4.91 74.812 65.312 1 68.19 557 VAL B O 1
ATOM 9301 N N . ALA B 1 558 ? -5.062 77 64.875 1 73 558 ALA B N 1
ATOM 9302 C CA . ALA B 1 558 ? -5.625 76.75 63.531 1 73 558 ALA B CA 1
ATOM 9303 C C . ALA B 1 558 ? -4.621 76.062 62.625 1 73 558 ALA B C 1
ATOM 9305 O O . ALA B 1 558 ? -4.98 75.125 61.875 1 73 558 ALA B O 1
ATOM 9306 N N . ALA B 1 559 ? -3.379 76.562 62.75 1 75.94 559 ALA B N 1
ATOM 9307 C CA . ALA B 1 559 ? -2.338 75.938 61.938 1 75.94 559 ALA B CA 1
ATOM 9308 C C . ALA B 1 559 ? -2.105 74.5 62.344 1 75.94 559 ALA B C 1
ATOM 9310 O O . ALA B 1 559 ? -1.898 73.625 61.469 1 75.94 559 ALA B O 1
ATOM 9311 N N . LEU B 1 560 ? -2.209 74.25 63.625 1 72.19 560 LEU B N 1
ATOM 9312 C CA . LEU B 1 560 ? -2.006 72.875 64.125 1 72.19 560 LEU B CA 1
ATOM 9313 C C . LEU B 1 560 ? -3.156 71.938 63.656 1 72.19 560 LEU B C 1
ATOM 9315 O O . LEU B 1 560 ? -2.934 70.812 63.25 1 72.19 560 LEU B O 1
ATOM 9319 N N . GLY B 1 561 ? -4.344 72.438 63.812 1 68.81 561 GLY B N 1
ATOM 9320 C CA . GLY B 1 561 ? -5.496 71.688 63.344 1 68.81 561 GLY B CA 1
ATOM 9321 C C . GLY B 1 561 ? -5.48 71.438 61.875 1 68.81 561 GLY B C 1
ATOM 9322 O O . GLY B 1 561 ? -5.781 70.312 61.406 1 68.81 561 GLY B O 1
ATOM 9323 N N . PHE B 1 562 ? -5.02 72.5 61.156 1 74.69 562 PHE B N 1
ATOM 9324 C CA . PHE B 1 562 ? -4.922 72.375 59.688 1 74.69 562 PHE B CA 1
ATOM 9325 C C . PHE B 1 562 ? -3.85 71.375 59.281 1 74.69 562 PHE B C 1
ATOM 9327 O O . PHE B 1 562 ? -4.066 70.562 58.406 1 74.69 562 PHE B O 1
ATOM 9334 N N . THR B 1 563 ? -2.797 71.438 60.031 1 77.75 563 THR B N 1
ATOM 9335 C CA . THR B 1 563 ? -1.714 70.5 59.688 1 77.75 563 THR B CA 1
ATOM 9336 C C . THR B 1 563 ? -2.107 69.062 60 1 77.75 563 THR B C 1
ATOM 9338 O O . THR B 1 563 ? -1.77 68.125 59.25 1 77.75 563 THR B O 1
ATOM 9341 N N . PHE B 1 564 ? -2.834 69 61.094 1 72.56 564 PHE B N 1
ATOM 9342 C CA . PHE B 1 564 ? -3.264 67.625 61.469 1 72.56 564 PHE B CA 1
ATOM 9343 C C . PHE B 1 564 ? -4.262 67.062 60.469 1 72.56 564 PHE B C 1
ATOM 9345 O O . PHE B 1 564 ? -4.184 65.938 60.062 1 72.56 564 PHE B O 1
ATOM 9352 N N . SER B 1 565 ? -5.219 67.812 60.062 1 76.25 565 SER B N 1
ATOM 9353 C CA . SER B 1 565 ? -6.211 67.375 59.094 1 76.25 565 SER B CA 1
ATOM 9354 C C . SER B 1 565 ? -5.559 67.062 57.75 1 76.25 565 SER B C 1
ATOM 9356 O O . SER B 1 565 ? -5.902 66.062 57.125 1 76.25 565 SER B O 1
ATOM 9358 N N . LEU B 1 566 ? -4.566 67.812 57.406 1 78.38 566 LEU B N 1
ATOM 9359 C CA . LEU B 1 566 ? -3.879 67.625 56.125 1 78.38 566 LEU B CA 1
ATOM 9360 C C . LEU B 1 566 ? -3.053 66.312 56.188 1 78.38 566 LEU B C 1
ATOM 9362 O O . LEU B 1 566 ? -2.982 65.562 55.188 1 78.38 566 LEU B O 1
ATOM 9366 N N . ARG B 1 567 ? -2.502 66.125 57.406 1 79.75 567 ARG B N 1
ATOM 9367 C CA . ARG B 1 567 ? -1.708 64.938 57.531 1 79.75 567 ARG B CA 1
ATOM 9368 C C . ARG B 1 567 ? -2.594 63.656 57.5 1 79.75 567 ARG B C 1
ATOM 9370 O O . ARG B 1 567 ? -2.217 62.656 56.906 1 79.75 567 ARG B O 1
ATOM 9377 N N . ARG B 1 568 ? -3.695 63.812 58.125 1 78.88 568 ARG B N 1
ATOM 9378 C CA . ARG B 1 568 ? -4.633 62.688 58.094 1 78.88 568 ARG B CA 1
ATOM 9379 C C . ARG B 1 568 ? -5.137 62.406 56.688 1 78.88 568 ARG B C 1
ATOM 9381 O O . ARG B 1 568 ? -5.207 61.25 56.281 1 78.88 568 ARG B O 1
ATOM 9388 N N . MET B 1 569 ? -5.48 63.438 55.969 1 80.75 569 MET B N 1
ATOM 9389 C CA . MET B 1 569 ? -5.992 63.281 54.625 1 80.75 569 MET B CA 1
ATOM 9390 C C . MET B 1 569 ? -4.91 62.719 53.688 1 80.75 569 MET B C 1
ATOM 9392 O O . MET B 1 569 ? -5.195 61.938 52.781 1 80.75 569 MET B O 1
ATOM 9396 N N . GLN B 1 570 ? -3.721 63.125 53.938 1 81.19 570 GLN B N 1
ATOM 9397 C CA . GLN B 1 570 ? -2.605 62.625 53.156 1 81.19 570 GLN B CA 1
ATOM 9398 C C . GLN B 1 570 ? -2.404 61.125 53.406 1 81.19 570 GLN B C 1
ATOM 9400 O O . GLN B 1 570 ? -2.15 60.375 52.469 1 81.19 570 GLN B O 1
ATOM 9405 N N . LYS B 1 571 ? -2.482 60.75 54.656 1 82.69 571 LYS B N 1
ATOM 9406 C CA . LYS B 1 571 ? -2.312 59.344 54.969 1 82.69 571 LYS B CA 1
ATOM 9407 C C . LYS B 1 571 ? -3.43 58.5 54.375 1 82.69 571 LYS B C 1
ATOM 9409 O O . LYS B 1 571 ? -3.193 57.406 53.906 1 82.69 571 LYS B O 1
ATOM 9414 N N . LEU B 1 572 ? -4.594 59.062 54.344 1 82 572 LEU B N 1
ATOM 9415 C CA . LEU B 1 572 ? -5.719 58.344 53.781 1 82 572 LEU B CA 1
ATOM 9416 C C . LEU B 1 572 ? -5.551 58.188 52.25 1 82 572 LEU B C 1
ATOM 9418 O O . LEU B 1 572 ? -5.844 57.125 51.688 1 82 572 LEU B O 1
ATOM 9422 N N . TRP B 1 573 ? -5.02 59.219 51.625 1 85.62 573 TRP B N 1
ATOM 9423 C CA . TRP B 1 573 ? -4.805 59.188 50.188 1 85.62 573 TRP B CA 1
ATOM 9424 C C . TRP B 1 573 ? -3.684 58.188 49.844 1 85.62 573 TRP B C 1
ATOM 9426 O O . TRP B 1 573 ? -3.816 57.406 48.906 1 85.62 573 TRP B O 1
ATOM 9436 N N . GLU B 1 574 ? -2.633 58.2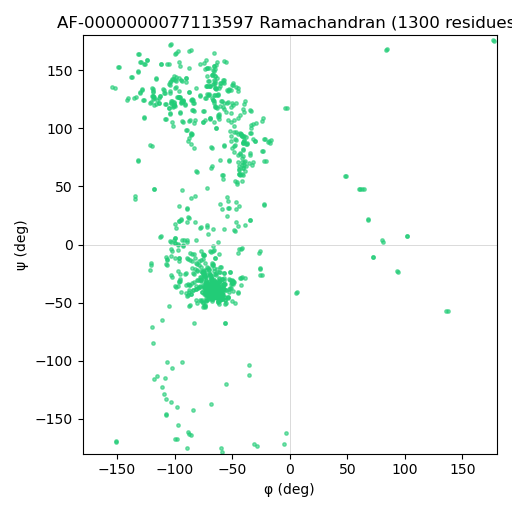5 50.625 1 84.5 574 GLU B N 1
ATOM 9437 C CA . GLU B 1 574 ? -1.53 57.344 50.375 1 84.5 574 GLU B CA 1
ATOM 9438 C C . GLU B 1 574 ? -1.95 55.906 50.625 1 84.5 574 GLU B C 1
ATOM 9440 O O . GLU B 1 574 ? -1.522 54.969 49.906 1 84.5 574 GLU B O 1
ATOM 9445 N N . GLY B 1 575 ? -2.701 55.719 51.625 1 85.38 575 GLY B N 1
ATOM 9446 C CA . GLY B 1 575 ? -3.246 54.406 51.875 1 85.38 575 GLY B CA 1
ATOM 9447 C C . GLY B 1 575 ? -4.141 53.906 50.75 1 85.38 575 GLY B C 1
ATOM 9448 O O . GLY B 1 575 ? -4.086 52.719 50.375 1 85.38 575 GLY B O 1
ATOM 9449 N N . ALA B 1 576 ? -4.961 54.75 50.188 1 85.25 576 ALA B N 1
ATOM 9450 C CA . ALA B 1 576 ? -5.844 54.406 49.062 1 85.25 576 ALA B CA 1
ATOM 9451 C C . ALA B 1 576 ? -5.043 54.062 47.812 1 85.25 576 ALA B C 1
ATOM 9453 O O . ALA B 1 576 ? -5.398 53.156 47.062 1 85.25 576 ALA B O 1
ATOM 9454 N N . ARG B 1 577 ? -4.012 54.812 47.625 1 86.38 577 ARG B N 1
ATOM 9455 C CA . ARG B 1 577 ? -3.15 54.562 46.469 1 86.38 577 ARG B CA 1
ATOM 9456 C C . ARG B 1 577 ? -2.484 53.188 46.594 1 86.38 577 ARG B C 1
ATOM 9458 O O . ARG B 1 577 ? -2.426 52.438 45.594 1 86.38 577 ARG B O 1
ATOM 9465 N N . LYS B 1 578 ? -2.031 52.875 47.75 1 86.5 578 LYS B N 1
ATOM 9466 C CA . LYS B 1 578 ? -1.376 51.594 47.969 1 86.5 578 LYS B CA 1
ATOM 9467 C C . LYS B 1 578 ? -2.371 50.438 47.812 1 86.5 578 LYS B C 1
ATOM 9469 O O . LYS B 1 578 ? -2.047 49.406 47.25 1 86.5 578 LYS B O 1
ATOM 9474 N N . SER B 1 579 ? -3.514 50.688 48.406 1 87.44 579 SER B N 1
ATOM 9475 C CA . SER B 1 579 ? -4.547 49.656 48.281 1 87.44 579 SER B CA 1
ATOM 9476 C C . SER B 1 579 ? -4.953 49.438 46.812 1 87.44 579 SER B C 1
ATOM 9478 O O . SER B 1 579 ? -5.199 48.312 46.406 1 87.44 579 SER B O 1
ATOM 9480 N N . TRP B 1 580 ? -5.016 50.5 46.031 1 89.25 580 TRP B N 1
ATOM 9481 C CA . TRP B 1 580 ? -5.336 50.438 44.594 1 89.25 580 TRP B CA 1
ATOM 9482 C C . TRP B 1 580 ? -4.258 49.688 43.844 1 89.25 580 TRP B C 1
ATOM 9484 O O . TRP B 1 580 ? -4.562 48.844 42.969 1 89.25 580 TRP B O 1
ATOM 9494 N N . GLN B 1 581 ? -3.012 49.906 44.188 1 88.19 581 GLN B N 1
ATOM 9495 C CA . GLN B 1 581 ? -1.908 49.188 43.562 1 88.19 581 GLN B CA 1
ATOM 9496 C C . GLN B 1 581 ? -2.012 47.688 43.844 1 88.19 581 GLN B C 1
ATOM 9498 O O . GLN B 1 581 ? -1.794 46.875 42.938 1 88.19 581 GLN B O 1
ATOM 9503 N N . GLY B 1 582 ? -2.303 47.375 45.031 1 88.5 582 GLY B N 1
ATOM 9504 C CA . GLY B 1 582 ? -2.455 45.969 45.406 1 88.5 582 GLY B CA 1
ATOM 9505 C C . GLY B 1 582 ? -3.613 45.281 44.688 1 88.5 582 GLY B C 1
ATOM 9506 O O . GLY B 1 582 ? -3.492 44.156 44.219 1 88.5 582 GLY B O 1
ATOM 9507 N N . THR B 1 583 ? -4.734 45.938 44.531 1 88.62 583 THR B N 1
ATOM 9508 C CA . THR B 1 583 ? -5.91 45.406 43.844 1 88.62 583 THR B CA 1
ATOM 9509 C C . THR B 1 583 ? -5.633 45.156 42.375 1 88.62 583 THR B C 1
ATOM 9511 O O . THR B 1 583 ? -6.02 44.125 41.812 1 88.62 583 THR B O 1
ATOM 9514 N N . VAL B 1 584 ? -4.961 46.094 41.719 1 90.81 584 VAL B N 1
ATOM 9515 C CA . VAL B 1 584 ? -4.656 45.969 40.312 1 90.81 584 VAL B CA 1
ATOM 9516 C C . VAL B 1 584 ? -3.699 44.812 40.094 1 90.81 584 VAL B C 1
ATOM 9518 O O . VAL B 1 584 ? -3.848 44.062 39.125 1 90.81 584 VAL B O 1
ATOM 9521 N N . ARG B 1 585 ? -2.768 44.625 40.969 1 91.19 585 ARG B N 1
ATOM 9522 C CA . ARG B 1 585 ? -1.815 43.531 40.844 1 91.19 585 ARG B CA 1
ATOM 9523 C C . ARG B 1 585 ? -2.502 42.188 41.062 1 91.19 585 ARG B C 1
ATOM 9525 O O . ARG B 1 585 ? -2.238 41.219 40.312 1 91.19 585 ARG B O 1
ATOM 9532 N N . GLU B 1 586 ? -3.332 42.125 42.031 1 90.69 586 GLU B N 1
ATOM 9533 C CA . GLU B 1 586 ? -4.027 40.906 42.312 1 90.69 586 GLU B CA 1
ATOM 9534 C C . GLU B 1 586 ? -5.004 40.531 41.219 1 90.69 586 GLU B C 1
ATOM 9536 O O . GLU B 1 586 ? -5.113 39.344 40.844 1 90.69 586 GLU B O 1
ATOM 9541 N N . GLU B 1 587 ? -5.652 41.469 40.719 1 90.19 587 GLU B N 1
ATOM 9542 C CA . GLU B 1 587 ? -6.566 41.188 39.625 1 90.19 587 GLU B CA 1
ATOM 9543 C C . GLU B 1 587 ? -5.805 40.719 38.375 1 90.19 587 GLU B C 1
ATOM 9545 O O . GLU B 1 587 ? -6.309 39.906 37.594 1 90.19 587 GLU B O 1
ATOM 9550 N N . GLY B 1 588 ? -4.66 41.281 38.188 1 92.12 588 GLY B N 1
ATOM 9551 C CA . GLY B 1 588 ? -3.832 40.812 37.094 1 92.12 588 GLY B CA 1
ATOM 9552 C C . GLY B 1 588 ? -3.408 39.375 37.219 1 92.12 588 GLY B C 1
ATOM 9553 O O . GLY B 1 588 ? -3.467 38.625 36.281 1 92.12 588 GLY B O 1
ATOM 9554 N N . ARG B 1 589 ? -2.99 39 38.438 1 91.56 589 ARG B N 1
ATOM 9555 C CA . ARG B 1 589 ? -2.586 37.625 38.688 1 91.56 589 ARG B CA 1
ATOM 9556 C C . ARG B 1 589 ? -3.762 36.688 38.5 1 91.56 589 ARG B C 1
ATOM 9558 O O . ARG B 1 589 ? -3.615 35.594 37.906 1 91.56 589 ARG B O 1
ATOM 9565 N N . ARG B 1 590 ? -4.906 37.062 38.969 1 90.12 590 ARG B N 1
ATOM 9566 C CA . ARG B 1 590 ? -6.105 36.219 38.875 1 90.12 590 ARG B CA 1
ATOM 9567 C C . ARG B 1 590 ? -6.531 36.062 37.406 1 90.12 590 ARG B C 1
ATOM 9569 O O . ARG B 1 590 ? -6.938 34.969 37 1 90.12 590 ARG B O 1
ATOM 9576 N N . THR B 1 591 ? -6.477 37.062 36.688 1 90.81 591 THR B N 1
ATOM 9577 C CA . THR B 1 591 ? -6.871 37 35.281 1 90.81 591 THR B CA 1
ATOM 9578 C C . THR B 1 591 ? -5.938 36.094 34.5 1 90.81 591 THR B C 1
ATOM 9580 O O . THR B 1 591 ? -6.387 35.312 33.656 1 90.81 591 THR B O 1
ATOM 9583 N N . LEU B 1 592 ? -4.676 36.188 34.812 1 92.19 592 LEU B N 1
ATOM 9584 C CA . LEU B 1 592 ? -3.705 35.344 34.094 1 92.19 592 LEU B CA 1
ATOM 9585 C C . LEU B 1 592 ? -3.926 33.875 34.438 1 92.19 592 LEU B C 1
ATOM 9587 O O . LEU B 1 592 ? -3.879 33.031 33.562 1 92.19 592 LEU B O 1
ATOM 9591 N N . LYS B 1 593 ? -4.133 33.594 35.688 1 89.44 593 LYS B N 1
ATOM 9592 C CA . LYS B 1 593 ? -4.383 32.219 36.094 1 89.44 593 LYS B CA 1
ATOM 9593 C C . LYS B 1 593 ? -5.664 31.672 35.469 1 89.44 593 LYS B C 1
ATOM 9595 O O . LYS B 1 593 ? -5.703 30.531 35.031 1 89.44 593 LYS B O 1
ATOM 9600 N N . ARG B 1 594 ? -6.68 32.5 35.406 1 85.75 594 ARG B N 1
ATOM 9601 C CA . ARG B 1 594 ? -7.941 32.094 34.812 1 85.75 594 ARG B CA 1
ATOM 9602 C C . ARG B 1 594 ? -7.773 31.812 33.312 1 85.75 594 ARG B C 1
ATOM 9604 O O . ARG B 1 594 ? -8.344 30.859 32.781 1 85.75 594 ARG B O 1
ATOM 9611 N N . THR B 1 595 ? -7.055 32.656 32.688 1 88.75 595 THR B N 1
ATOM 9612 C CA . THR B 1 595 ? -6.832 32.469 31.266 1 88.75 595 THR B CA 1
ATOM 9613 C C . THR B 1 595 ? -6.012 31.219 31 1 88.75 595 THR B C 1
ATOM 9615 O O . THR B 1 595 ? -6.312 30.469 30.078 1 88.75 595 THR B O 1
ATOM 9618 N N . GLU B 1 596 ? -4.98 31.047 31.797 1 89.75 596 GLU B N 1
ATOM 9619 C CA . GLU B 1 596 ? -4.16 29.844 31.656 1 89.75 596 GLU B CA 1
ATOM 9620 C C . GLU B 1 596 ? -4.988 28.578 31.859 1 89.75 596 GLU B C 1
ATOM 9622 O O . GLU B 1 596 ? -4.883 27.625 31.094 1 89.75 596 GLU B O 1
ATOM 9627 N N . GLU B 1 597 ? -5.793 28.594 32.844 1 84.81 597 GLU B N 1
ATOM 9628 C CA . GLU B 1 597 ? -6.621 27.438 33.156 1 84.81 597 GLU B CA 1
ATOM 9629 C C . GLU B 1 597 ? -7.664 27.188 32.062 1 84.81 597 GLU B C 1
ATOM 9631 O O . GLU B 1 597 ? -7.961 26.047 31.703 1 84.81 597 GLU B O 1
ATOM 9636 N N . LEU B 1 598 ? -8.164 28.188 31.547 1 84 598 LEU B N 1
ATOM 9637 C CA . LEU B 1 598 ? -9.156 28.078 30.484 1 84 598 LEU B CA 1
ATOM 9638 C C . LEU B 1 598 ? -8.539 27.453 29.234 1 84 598 LEU B C 1
ATOM 9640 O O . LEU B 1 598 ? -9.133 26.562 28.609 1 84 598 LEU B O 1
ATOM 9644 N N . VAL B 1 599 ? -7.367 27.891 28.844 1 86.94 599 VAL B N 1
ATOM 9645 C CA . VAL B 1 599 ? -6.711 27.375 27.641 1 86.94 599 VAL B CA 1
ATOM 9646 C C . VAL B 1 599 ? -6.316 25.906 27.844 1 86.94 599 VAL B C 1
ATOM 9648 O O . VAL B 1 599 ? -6.473 25.094 26.953 1 86.94 599 VAL B O 1
ATOM 9651 N N . ARG B 1 600 ? -5.797 25.672 29.031 1 84.06 600 ARG B N 1
ATOM 9652 C CA . ARG B 1 600 ? -5.453 24.281 29.328 1 84.06 600 ARG B CA 1
ATOM 9653 C C . ARG B 1 600 ? -6.684 23.391 29.281 1 84.06 600 ARG B C 1
ATOM 9655 O O . ARG B 1 600 ? -6.609 22.234 28.828 1 84.06 600 ARG B O 1
ATOM 9662 N N . PHE B 1 601 ? -7.758 23.875 29.703 1 78.56 601 PHE B N 1
ATOM 9663 C CA . PHE B 1 601 ? -9.016 23.141 29.672 1 78.56 601 PHE B CA 1
ATOM 9664 C C . PHE B 1 601 ? -9.453 22.859 28.234 1 78.56 601 PHE B C 1
ATOM 9666 O O . PHE B 1 601 ? -9.922 21.766 27.922 1 78.56 601 PHE B O 1
ATOM 9673 N N . ILE B 1 602 ? -9.32 23.797 27.391 1 77.75 602 ILE B N 1
ATOM 9674 C CA . ILE B 1 602 ? -9.703 23.656 25.984 1 77.75 602 ILE B CA 1
ATOM 9675 C C . ILE B 1 602 ? -8.844 22.578 25.328 1 77.75 602 ILE B C 1
ATOM 9677 O O . ILE B 1 602 ? -9.359 21.75 24.562 1 77.75 602 ILE B O 1
ATOM 9681 N N . ILE B 1 603 ? -7.559 22.562 25.656 1 77.12 603 ILE B N 1
ATOM 9682 C CA . ILE B 1 603 ? -6.637 21.594 25.078 1 77.12 603 ILE B CA 1
ATOM 9683 C C . ILE B 1 603 ? -6.953 20.203 25.609 1 77.12 603 ILE B C 1
ATOM 9685 O O . ILE B 1 603 ? -6.961 19.219 24.844 1 77.12 603 ILE B O 1
ATOM 9689 N N . GLN B 1 604 ? -7.203 20.094 26.906 1 73.94 604 GLN B N 1
ATOM 9690 C CA . GLN B 1 604 ? -7.523 18.812 27.516 1 73.94 604 GLN B CA 1
ATOM 9691 C C . GLN B 1 604 ? -8.836 18.25 26.969 1 73.94 604 GLN B C 1
ATOM 9693 O O . GLN B 1 604 ? -8.961 17.047 26.75 1 73.94 604 GLN B O 1
ATOM 9698 N N . ARG B 1 605 ? -9.711 19.156 26.797 1 64.94 605 ARG B N 1
ATOM 9699 C CA . ARG B 1 605 ? -11 18.719 26.266 1 64.94 605 ARG B CA 1
ATOM 9700 C C . ARG B 1 605 ? -10.867 18.297 24.812 1 64.94 605 ARG B C 1
ATOM 9702 O O . ARG B 1 605 ? -11.547 17.359 24.375 1 64.94 605 ARG B O 1
ATOM 9709 N N . ALA B 1 606 ? -10.055 19.141 24.172 1 64.38 606 ALA B N 1
ATOM 9710 C CA . ALA B 1 606 ? -9.828 18.766 22.781 1 64.38 606 ALA B CA 1
ATOM 9711 C C . ALA B 1 606 ? -9.109 17.422 22.688 1 64.38 606 ALA B C 1
ATOM 9713 O O . ALA B 1 606 ? -9.375 16.641 21.766 1 64.38 606 ALA B O 1
ATOM 9714 N N . GLU B 1 607 ? -8.094 17.312 23.562 1 59.38 607 GLU B N 1
ATOM 9715 C CA . GLU B 1 607 ? -7.398 16.031 23.594 1 59.38 607 GLU B CA 1
ATOM 9716 C C . GLU B 1 607 ? -8.352 14.898 23.938 1 59.38 607 GLU B C 1
ATOM 9718 O O . GLU B 1 607 ? -8.258 13.805 23.375 1 59.38 607 GLU B O 1
ATOM 9723 N N . VAL B 1 608 ? -9.094 15.305 25.016 1 51.31 608 VAL B N 1
ATOM 9724 C CA . VAL B 1 608 ? -10.07 14.297 25.422 1 51.31 608 VAL B CA 1
ATOM 9725 C C . VAL B 1 608 ? -11.078 14.078 24.297 1 51.31 608 VAL B C 1
ATOM 9727 O O . VAL B 1 608 ? -11.453 12.945 24.016 1 51.31 608 VAL B O 1
ATOM 9730 N N . ARG B 1 609 ? -11.398 15.289 23.75 1 45.53 609 ARG B N 1
ATOM 9731 C CA . ARG B 1 609 ? -12.312 15.195 22.625 1 45.53 609 ARG B CA 1
ATOM 9732 C C . ARG B 1 609 ? -11.609 14.656 21.391 1 45.53 609 ARG B C 1
ATOM 9734 O O . ARG B 1 609 ? -12.203 13.922 20.594 1 45.53 609 ARG B O 1
ATOM 9741 N N . GLY B 1 610 ? -10.438 15.398 21.062 1 44.56 610 GLY B N 1
ATOM 9742 C CA . GLY B 1 610 ? -9.586 14.859 20.031 1 44.56 610 GLY B CA 1
ATOM 9743 C C . GLY B 1 610 ? -9.117 13.445 20.297 1 44.56 610 GLY B C 1
ATOM 9744 O O . GLY B 1 610 ? -8.891 12.664 19.375 1 44.56 610 GLY B O 1
ATOM 9745 N N . GLY B 1 611 ? -8.609 13.273 21.484 1 37.53 611 GLY B N 1
ATOM 9746 C CA . GLY B 1 611 ? -8.625 11.875 21.875 1 37.53 611 GLY B CA 1
ATOM 9747 C C . GLY B 1 611 ? -9.977 11.211 21.703 1 37.53 611 GLY B C 1
ATOM 9748 O O . GLY B 1 611 ? -10.062 10.047 21.312 1 37.53 611 GLY B O 1
ATOM 9749 N N . ALA B 1 612 ? -11.047 11.875 22.203 1 32.69 612 ALA B N 1
ATOM 9750 C CA . ALA B 1 612 ? -12.398 11.453 21.844 1 32.69 612 ALA B CA 1
ATOM 9751 C C . ALA B 1 612 ? -12.734 11.867 20.422 1 32.69 612 ALA B C 1
ATOM 9753 O O . ALA B 1 612 ? -13.375 11.117 19.672 1 32.69 612 ALA B O 1
ATOM 9754 N N . ALA B 1 613 ? -12.586 13.25 19.938 1 33.53 613 ALA B N 1
ATOM 9755 C CA . ALA B 1 613 ? -12.969 13.797 18.641 1 33.53 613 ALA B CA 1
ATOM 9756 C C . ALA B 1 613 ? -11.852 13.602 17.609 1 33.53 613 ALA B C 1
ATOM 9758 O O . ALA B 1 613 ? -12.016 13.938 16.438 1 33.53 613 ALA B O 1
ATOM 9759 N N . GLY B 1 614 ? -10.688 13.938 17.781 1 34.16 614 GLY B N 1
ATOM 9760 C CA . GLY B 1 614 ? -9.828 13.164 16.891 1 34.16 614 GLY B CA 1
ATOM 9761 C C . GLY B 1 614 ? -10.422 11.82 16.516 1 34.16 614 GLY B C 1
ATOM 9762 O O . GLY B 1 614 ? -9.703 10.938 16.031 1 34.16 614 GLY B O 1
ATOM 9763 N N . SER B 1 615 ? -11.344 11.617 17.094 1 30.69 615 SER B N 1
ATOM 9764 C CA . SER B 1 615 ? -12.469 10.859 16.547 1 30.69 615 SER B CA 1
ATOM 9765 C C . SER B 1 615 ? -12.852 11.352 15.164 1 30.69 615 SER B C 1
ATOM 9767 O O . SER B 1 615 ? -13.617 12.312 15.031 1 30.69 615 SER B O 1
ATOM 9769 N N . VAL B 1 616 ? -12.172 12.117 14.461 1 33.97 616 VAL B N 1
ATOM 9770 C CA . VAL B 1 616 ? -12.711 11.766 13.148 1 33.97 616 VAL B CA 1
ATOM 9771 C C . VAL B 1 616 ? -13.734 10.641 13.305 1 33.97 616 VAL B C 1
ATOM 9773 O O . VAL B 1 616 ? -13.57 9.75 14.141 1 33.97 616 VAL B O 1
ATOM 9776 N N . SER B 1 617 ? -14.969 10.805 12.984 1 34.25 617 SER B N 1
ATOM 9777 C CA . SER B 1 617 ? -16.125 10.039 13.414 1 34.25 617 SER B CA 1
ATOM 9778 C C . SER B 1 617 ? -15.719 8.703 14.023 1 34.25 617 SER B C 1
ATOM 9780 O O . SER B 1 617 ? -14.977 7.934 13.414 1 34.25 617 SER B O 1
ATOM 9782 N N . ASP B 1 618 ? -15.406 8.328 15.383 1 42.91 618 ASP B N 1
ATOM 9783 C CA . ASP B 1 618 ? -15.812 7.273 16.297 1 42.91 618 ASP B CA 1
ATOM 9784 C C . ASP B 1 618 ? -16.703 6.246 15.602 1 42.91 618 ASP B C 1
ATOM 9786 O O . ASP B 1 618 ? -16.812 5.102 16.047 1 42.91 618 ASP B O 1
ATOM 9790 N N . ASP B 1 619 ? -17.391 7.027 14.938 1 48.38 619 ASP B N 1
ATOM 9791 C CA . ASP B 1 619 ? -18.328 6.234 14.164 1 48.38 619 ASP B CA 1
ATOM 9792 C C . ASP B 1 619 ? -17.625 5.109 13.406 1 48.38 619 ASP B C 1
ATOM 9794 O O . ASP B 1 619 ? -18.141 3.994 13.32 1 48.38 619 ASP B O 1
ATOM 9798 N N . GLY B 1 620 ? -16.25 5.664 13.039 1 60.19 620 GLY B N 1
ATOM 9799 C CA . GLY B 1 620 ? -15.594 4.566 12.344 1 60.19 620 GLY B CA 1
ATOM 9800 C C . GLY B 1 620 ? -15.055 3.498 13.281 1 60.19 620 GLY B C 1
ATOM 9801 O O . GLY B 1 620 ? -15.102 2.309 12.961 1 60.19 620 GLY B O 1
ATOM 9802 N N . VAL B 1 621 ? -14.531 4.188 14.508 1 71 621 VAL B N 1
ATOM 9803 C CA . VAL B 1 621 ? -14.031 3.195 15.453 1 71 621 VAL B CA 1
ATOM 9804 C C . VAL B 1 621 ? -15.195 2.428 16.062 1 71 621 VAL B C 1
ATOM 9806 O O . VAL B 1 621 ? -15.133 1.208 16.234 1 71 621 VAL B O 1
ATOM 9809 N N . GLU B 1 622 ? -16.219 3.309 16.484 1 75.44 622 GLU B N 1
ATOM 9810 C CA . GLU B 1 622 ? -17.391 2.623 17.016 1 75.44 622 GLU B CA 1
ATOM 9811 C C . GLU B 1 622 ? -17.969 1.65 16 1 75.44 622 GLU B C 1
ATOM 9813 O O . GLU B 1 622 ? -18.391 0.548 16.359 1 75.44 622 GLU B O 1
ATOM 9818 N N . GLU B 1 623 ? -18.031 2.189 14.852 1 80.81 623 GLU B N 1
ATOM 9819 C CA . GLU B 1 623 ? -18.531 1.302 13.805 1 80.81 623 GLU B CA 1
ATOM 9820 C C . GLU B 1 623 ? -17.672 0.057 13.672 1 80.81 623 GLU B C 1
ATOM 9822 O O . GLU B 1 623 ? -18.172 -1.047 13.469 1 80.81 623 GLU B O 1
ATOM 9827 N N . ARG B 1 624 ? -16.391 0.235 13.891 1 87.5 624 ARG B N 1
ATOM 9828 C CA . ARG B 1 624 ? -15.484 -0.902 13.781 1 87.5 624 ARG B CA 1
ATOM 9829 C C . ARG B 1 624 ? -15.617 -1.829 14.984 1 87.5 624 ARG B C 1
ATOM 9831 O O . ARG B 1 624 ? -15.539 -3.051 14.844 1 87.5 624 ARG B O 1
ATOM 9838 N N . GLU B 1 625 ? -15.844 -1.19 16.109 1 86.75 625 GLU B N 1
ATOM 9839 C CA . GLU B 1 625 ? -16.031 -2.025 17.297 1 86.75 625 GLU B CA 1
ATOM 9840 C C . GLU B 1 625 ? -17.344 -2.787 17.234 1 86.75 625 GLU B C 1
ATOM 9842 O O . GLU B 1 625 ? -17.422 -3.951 17.641 1 86.75 62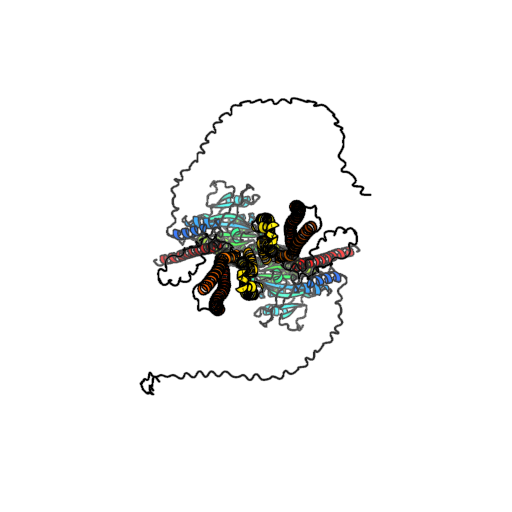5 GLU B O 1
ATOM 9847 N N . ARG B 1 626 ? -18.375 -2.102 16.812 1 87.5 626 ARG B N 1
ATOM 9848 C CA . ARG B 1 626 ? -19.641 -2.789 16.625 1 87.5 626 ARG B CA 1
ATOM 9849 C C . ARG B 1 626 ? -19.516 -3.928 15.617 1 87.5 626 ARG B C 1
ATOM 9851 O O . ARG B 1 626 ? -20.109 -4.992 15.797 1 87.5 626 ARG B O 1
ATOM 9858 N N . ALA B 1 627 ? -18.844 -3.68 14.594 1 91.25 627 ALA B N 1
ATOM 9859 C CA . ALA B 1 627 ? -18.609 -4.719 13.586 1 91.25 627 ALA B CA 1
ATOM 9860 C C . ALA B 1 627 ? -17.844 -5.895 14.18 1 91.25 627 ALA B C 1
ATOM 9862 O O . ALA B 1 627 ? -18.156 -7.055 13.883 1 91.25 627 ALA B O 1
ATOM 9863 N N . ARG B 1 628 ? -16.906 -5.652 15.055 1 90.5 628 ARG B N 1
ATOM 9864 C CA . ARG B 1 628 ? -16.125 -6.719 15.688 1 90.5 628 ARG B CA 1
ATOM 9865 C C . ARG B 1 628 ? -17 -7.543 16.625 1 90.5 628 ARG B C 1
ATOM 9867 O O . ARG B 1 628 ? -16.859 -8.766 16.688 1 90.5 628 ARG B O 1
ATOM 9874 N N . GLU B 1 629 ? -17.75 -6.801 17.25 1 90.44 629 GLU B N 1
ATOM 9875 C CA . GLU B 1 629 ? -18.672 -7.512 18.141 1 90.44 629 GLU B CA 1
ATOM 9876 C C . GLU B 1 629 ? -19.625 -8.398 17.344 1 90.44 629 GLU B C 1
ATOM 9878 O O . GLU B 1 629 ? -19.922 -9.523 17.766 1 90.44 629 GLU B O 1
ATOM 9883 N N . ALA B 1 630 ? -20.172 -7.891 16.281 1 91.94 630 ALA B N 1
ATOM 9884 C CA . ALA B 1 630 ? -21.062 -8.68 15.438 1 91.94 630 ALA B CA 1
ATOM 9885 C C . ALA B 1 630 ? -20.344 -9.922 14.906 1 91.94 630 ALA B C 1
ATOM 9887 O O . ALA B 1 630 ? -20.938 -11 14.844 1 91.94 630 ALA B O 1
ATOM 9888 N N . VAL B 1 631 ? -19.094 -9.805 14.523 1 93.25 631 VAL B N 1
ATOM 9889 C CA . VAL B 1 631 ? -18.297 -10.938 14.047 1 93.25 631 VAL B CA 1
ATOM 9890 C C . VAL B 1 631 ? -18.109 -11.945 15.172 1 93.25 631 VAL B C 1
ATOM 9892 O O . VAL B 1 631 ? -18.188 -13.156 14.953 1 93.25 631 VAL B O 1
ATOM 9895 N N . GLY B 1 632 ? -17.891 -11.43 16.328 1 91.75 632 GLY B N 1
ATOM 9896 C CA . GLY B 1 632 ? -17.75 -12.305 17.484 1 91.75 632 GLY B CA 1
ATOM 9897 C C . GLY B 1 632 ? -19 -13.117 17.766 1 91.75 632 GLY B C 1
ATOM 9898 O O . GLY B 1 632 ? -18.922 -14.305 18.094 1 91.75 632 GLY B O 1
ATOM 9899 N N . LYS B 1 633 ? -20.141 -12.578 17.609 1 91.56 633 LYS B N 1
ATOM 9900 C CA . LYS B 1 633 ? -21.406 -13.266 17.844 1 91.56 633 LYS B CA 1
ATOM 9901 C C . LYS B 1 633 ? -21.625 -14.367 16.812 1 91.56 633 LYS B C 1
ATOM 9903 O O . LYS B 1 633 ? -22.156 -15.438 17.141 1 91.56 633 LYS B O 1
ATOM 9908 N N . VAL B 1 634 ? -21.297 -14.109 15.641 1 93.25 634 VAL B N 1
ATOM 9909 C CA . VAL B 1 634 ? -21.453 -15.117 14.602 1 93.25 634 VAL B CA 1
ATOM 9910 C C . VAL B 1 634 ? -20.516 -16.297 14.891 1 93.25 634 VAL B C 1
ATOM 9912 O O . VAL B 1 634 ? -20.922 -17.453 14.758 1 93.25 634 VAL B O 1
ATOM 9915 N N . ARG B 1 635 ? -19.312 -16.016 15.289 1 92.75 635 ARG B N 1
ATOM 9916 C CA . ARG B 1 635 ? -18.359 -17.078 15.602 1 92.75 635 ARG B CA 1
ATOM 9917 C C . ARG B 1 635 ? -18.828 -17.906 16.781 1 92.75 635 ARG B C 1
ATOM 9919 O O . ARG B 1 635 ? -18.672 -19.141 16.781 1 92.75 635 ARG B O 1
ATOM 9926 N N . GLU B 1 636 ? -19.391 -17.25 17.703 1 90.75 636 GLU B N 1
ATOM 9927 C CA . GLU B 1 636 ? -19.938 -17.953 18.844 1 90.75 636 GLU B CA 1
ATOM 9928 C C . GLU B 1 636 ? -21.125 -18.828 18.438 1 90.75 636 GLU B C 1
ATOM 9930 O O . GLU B 1 636 ? -21.234 -19.969 18.891 1 90.75 636 GLU B O 1
ATOM 9935 N N . ALA B 1 637 ? -21.984 -18.266 17.656 1 89.94 637 ALA B N 1
ATOM 9936 C CA . ALA B 1 637 ? -23.125 -19.031 17.172 1 89.94 637 ALA B CA 1
ATOM 9937 C C . ALA B 1 637 ? -22.688 -20.234 16.344 1 89.94 637 ALA B C 1
ATOM 9939 O O . ALA B 1 637 ? -23.281 -21.297 16.422 1 89.94 637 ALA B O 1
ATOM 9940 N N . LEU B 1 638 ? -21.641 -20.031 15.562 1 88.94 638 LEU B N 1
ATOM 9941 C CA . LEU B 1 638 ? -21.109 -21.125 14.742 1 88.94 638 LEU B CA 1
ATOM 9942 C C . LEU B 1 638 ? -20.469 -22.188 15.617 1 88.94 638 LEU B C 1
ATOM 9944 O O . LEU B 1 638 ? -20.594 -23.391 15.336 1 88.94 638 LEU B O 1
ATOM 9948 N N . ALA B 1 639 ? -19.812 -21.797 16.656 1 85.75 639 ALA B N 1
ATOM 9949 C CA . ALA B 1 639 ? -19.188 -22.75 17.578 1 85.75 639 ALA B CA 1
ATOM 9950 C C . ALA B 1 639 ? -20.234 -23.547 18.344 1 85.75 639 ALA B C 1
ATOM 9952 O O . ALA B 1 639 ? -20.047 -24.734 18.594 1 85.75 639 ALA B O 1
ATOM 9953 N N . ARG B 1 640 ? -21.281 -22.953 18.719 1 81.38 640 ARG B N 1
ATOM 9954 C CA . ARG B 1 640 ? -22.344 -23.625 19.438 1 81.38 640 ARG B CA 1
ATOM 9955 C C . ARG B 1 640 ? -23.047 -24.656 18.547 1 81.38 640 ARG B C 1
ATOM 9957 O O . ARG B 1 640 ? -23.531 -25.688 19.016 1 81.38 640 ARG B O 1
ATOM 9964 N N . PHE B 1 641 ? -23.031 -24.172 17.375 1 75.94 641 PHE B N 1
ATOM 9965 C CA . PHE B 1 641 ? -23.625 -25.094 16.406 1 75.94 641 PHE B CA 1
ATOM 9966 C C . PHE B 1 641 ? -22.812 -26.391 16.328 1 75.94 641 PHE B C 1
ATOM 9968 O O . PHE B 1 641 ? -23.375 -27.469 16.188 1 75.94 641 PHE B O 1
ATOM 9975 N N . GLU B 1 642 ? -21.516 -26.297 16.406 1 72.56 642 GLU B N 1
ATOM 9976 C CA . GLU B 1 642 ? -20.641 -27.453 16.312 1 72.56 642 GLU B CA 1
ATOM 9977 C C . GLU B 1 642 ? -20.734 -28.328 17.562 1 72.56 642 GLU B C 1
ATOM 9979 O O . GLU B 1 642 ? -20.703 -29.562 17.469 1 72.56 642 GLU B O 1
ATOM 9984 N N . ASP B 1 643 ? -20.844 -27.75 18.734 1 63.72 643 ASP B N 1
ATOM 9985 C CA . ASP B 1 643 ? -20.906 -28.484 20 1 63.72 643 ASP B CA 1
ATOM 9986 C C . ASP B 1 643 ? -22.266 -29.156 20.172 1 63.72 643 ASP B C 1
ATOM 9988 O O . ASP B 1 643 ? -22.359 -30.219 20.781 1 63.72 643 ASP B O 1
ATOM 9992 N N . GLY B 1 644 ? -23.344 -28.578 19.875 1 57.5 644 GLY B N 1
ATOM 9993 C CA . GLY B 1 644 ? -24.656 -29.188 20.078 1 57.5 644 GLY B CA 1
ATOM 9994 C C . GLY B 1 644 ? -24.891 -30.406 19.203 1 57.5 644 GLY B C 1
ATOM 9995 O O . GLY B 1 644 ? -25.734 -31.234 19.516 1 57.5 644 GLY B O 1
ATOM 9996 N N . GLY B 1 645 ? -24.25 -30.547 18.156 1 50.25 645 GLY B N 1
ATOM 9997 C CA . GLY B 1 645 ? -24.406 -31.766 17.391 1 50.25 645 GLY B CA 1
ATOM 9998 C C . GLY B 1 645 ? -23.703 -32.969 18.016 1 50.25 645 GLY B C 1
ATOM 9999 O O . GLY B 1 645 ? -23.875 -34.094 17.562 1 50.25 645 GLY B O 1
ATOM 10000 N N . LYS B 1 646 ? -22.719 -32.75 18.859 1 49.34 646 LYS B N 1
ATOM 10001 C CA . LYS B 1 646 ? -22.031 -33.875 19.5 1 49.34 646 LYS B CA 1
ATOM 10002 C C . LYS B 1 646 ? -22.922 -34.531 20.562 1 49.34 646 LYS B C 1
ATOM 10004 O O . LYS B 1 646 ? -22.828 -35.75 20.812 1 49.34 646 LYS B O 1
ATOM 10009 N N . ASP B 1 647 ? -23.562 -33.781 21.328 1 44.31 647 ASP B N 1
ATOM 10010 C CA . ASP B 1 647 ? -24.359 -34.406 22.375 1 44.31 647 ASP B CA 1
ATOM 10011 C C . ASP B 1 647 ? -25.453 -35.312 21.781 1 44.31 647 ASP B C 1
ATOM 10013 O O . ASP B 1 647 ? -26 -36.156 22.484 1 44.31 647 ASP B O 1
ATOM 10017 N N . ALA B 1 648 ? -25.891 -35 20.672 1 39.94 648 ALA B N 1
ATOM 10018 C CA . ALA B 1 648 ? -26.938 -35.906 20.188 1 39.94 648 ALA B CA 1
ATOM 10019 C C . ALA B 1 648 ? -26.359 -37.219 19.719 1 39.94 648 ALA B C 1
ATOM 10021 O O . ALA B 1 648 ? -27.094 -38.188 19.5 1 39.94 648 ALA B O 1
ATOM 10022 N N . ASP B 1 649 ? -25.141 -37.188 19.375 1 39.72 649 ASP B N 1
ATOM 10023 C CA . ASP B 1 649 ? -24.656 -38.531 18.953 1 39.72 649 ASP B CA 1
ATOM 10024 C C . ASP B 1 649 ? -24.344 -39.406 20.172 1 39.72 649 ASP B C 1
ATOM 10026 O O . ASP B 1 649 ? -23.922 -40.531 20.016 1 39.72 649 ASP B O 1
ATOM 10030 N N . GLY B 1 650 ? -24.172 -38.906 21.359 1 34.78 650 GLY B N 1
ATOM 10031 C CA . GLY B 1 650 ? -23.922 -39.844 22.438 1 34.78 650 GLY B CA 1
ATOM 10032 C C . GLY B 1 650 ? -25.109 -40.719 22.766 1 34.78 650 GLY B C 1
ATOM 10033 O O . GLY B 1 650 ? -25.016 -41.594 23.609 1 34.78 650 GLY B O 1
ATOM 10034 N N . SER B 1 651 ? -26.297 -40.156 22.672 1 32.34 651 SER B N 1
ATOM 10035 C CA . SER B 1 651 ? -27.328 -41.062 23.203 1 32.34 651 SER B CA 1
ATOM 10036 C C . SER B 1 651 ? -27.641 -42.156 22.219 1 32.34 651 SER B C 1
ATOM 10038 O O . SER B 1 651 ? -28.688 -42.812 22.312 1 32.34 651 SER B O 1
ATOM 10040 N N . VAL B 1 652 ? -26.844 -42.406 21.203 1 26.47 652 VAL B N 1
ATOM 10041 C CA . VAL B 1 652 ? -27.156 -43.75 20.719 1 26.47 652 VAL B CA 1
ATOM 10042 C C . VAL B 1 652 ? -26.219 -44.75 21.375 1 26.47 652 VAL B C 1
ATOM 10044 O O . VAL B 1 652 ? -25.016 -44.5 21.5 1 26.47 652 VAL B O 1
#

Solvent-accessible surface area (backbone atoms only — not comparable to full-atom values): 73516 Å² total; per-residue (Å²): 128,87,85,87,92,81,86,95,85,90,96,90,88,94,86,91,94,86,92,84,91,76,90,88,85,92,86,91,76,85,75,83,68,86,72,86,76,79,72,72,76,70,76,75,73,74,72,77,71,73,71,74,68,72,68,70,70,73,67,66,70,79,66,65,70,70,41,46,76,86,39,40,62,46,47,51,31,50,55,48,31,56,71,55,28,51,88,59,45,63,63,62,55,51,50,52,54,51,54,43,51,39,38,83,84,44,74,45,36,32,32,32,26,2,52,80,37,43,50,62,23,37,51,49,52,43,64,71,53,54,59,52,90,47,75,90,53,70,56,56,55,50,47,58,50,51,47,75,76,51,94,58,30,35,33,39,34,59,34,51,81,81,63,84,67,82,87,46,70,45,38,48,76,44,40,39,81,28,67,66,28,56,78,58,39,36,33,40,37,35,32,63,41,79,51,71,68,55,70,75,47,63,92,68,72,80,70,52,46,57,50,55,61,40,31,39,64,38,54,36,78,60,80,83,53,76,61,44,72,51,54,41,54,29,28,38,36,36,23,67,37,70,64,36,41,25,47,48,16,31,48,40,45,81,40,73,89,75,56,72,87,35,46,41,39,34,29,40,38,75,38,38,60,61,82,66,82,77,67,78,87,50,63,52,42,69,23,17,66,65,48,33,52,49,15,40,52,47,23,54,75,35,72,86,34,48,64,60,19,52,53,28,33,55,40,8,35,51,60,59,54,55,52,53,72,59,52,56,59,57,66,85,46,98,59,34,52,47,55,51,51,45,53,52,50,50,49,50,47,31,50,50,51,51,50,52,51,51,49,50,50,51,49,50,54,65,67,47,85,39,70,63,55,55,49,48,50,51,50,50,49,50,50,52,48,52,54,50,36,53,50,42,45,52,52,36,46,52,49,50,69,66,31,70,73,49,56,54,69,34,69,89,42,38,81,83,39,57,78,46,48,48,56,52,55,46,45,48,46,69,67,37,53,53,47,65,42,37,50,51,44,22,21,48,49,16,24,36,45,62,73,65,45,81,61,75,49,64,80,52,82,73,76,72,75,70,71,78,73,71,76,75,74,84,71,82,76,85,78,76,79,80,75,76,66,68,71,72,72,73,65,78,70,66,68,60,45,65,57,46,49,56,59,50,50,50,53,50,45,48,67,60,57,40,55,59,55,39,50,48,53,51,49,52,48,51,48,49,51,48,50,51,50,51,43,52,48,48,39,51,46,43,52,70,66,35,85,82,48,50,72,66,57,42,47,49,54,40,47,48,52,49,50,48,53,52,50,50,52,40,52,52,50,52,49,49,51,52,51,50,53,52,51,55,52,50,51,50,55,51,50,50,52,50,50,52,53,50,53,50,48,53,51,51,47,38,42,53,31,30,68,52,46,68,24,62,66,39,57,56,54,50,39,45,50,50,28,49,52,34,48,50,49,36,52,50,40,53,51,50,54,61,56,59,59,52,65,64,60,61,77,107,144,78,88,73,86,90,79,90,85,82,88,84,89,81,92,74,88,73,89,75,86,83,78,84,77,74,85,84,75,82,76,73,82,67,82,67,78,73,73,75,71,70,76,72,75,70,73,74,73,68,70,73,64,73,64,68,68,67,68,61,67,78,64,63,69,70,41,44,77,85,38,41,60,45,47,51,32,50,55,48,30,56,70,56,27,52,89,59,44,62,62,62,55,52,49,53,52,52,55,44,52,38,40,85,84,44,75,44,35,33,32,32,25,2,50,80,36,41,49,62,22,37,52,50,52,42,64,70,53,53,60,52,90,46,75,91,51,68,57,56,55,49,48,59,51,48,45,75,75,51,95,58,30,35,34,41,34,58,35,52,82,83,62,81,67,82,88,46,70,45,35,48,77,43,39,40,81,26,66,67,29,56,76,60,39,35,33,38,37,35,32,65,42,78,54,71,69,55,72,74,47,64,91,68,74,80,70,52,46,58,52,56,61,39,31,38,67,37,54,38,78,60,80,82,53,75,62,44,73,50,54,40,54,32,29,39,36,36,26,67,36,70,65,36,41,25,46,48,16,31,46,40,44,80,41,73,89,73,55,72,86,33,46,40,40,33,30,40,40,75,38,38,58,60,82,66,82,77,66,79,89,50,63,49,44,69,24,17,68,67,49,34,52,51,15,40,52,46,23,53,74,33,71,86,34,47,64,59,21,52,53,29,33,55,40,9,34,50,59,59,54,52,51,53,73,60,50,57,59,58,66,86,47,99,58,36,52,45,57,51,49,46,52,52,51,51,48,51,46,30,49,51,52,52,50,51,50,52,49,51,51,52,49,48,55,66,68,47,84,40,70,62,55,55,49,48,50,52,50,50,48,49,52,52,48,52,54,50,34,56,50,40,45,54,52,36,46,52,50,50,70,65,30,69,72,49,56,55,70,34,68,88,42,39,82,84,38,57,77,46,49,47,56,50,55,46,44,48,45,68,67,37,54,52,47,66,42,37,50,50,44,22,21,49,48,16,25,37,44,62,71,64,44,80,61,74,50,62,81,51,82,73,77,71,76,70,69,77,73,71,76,75,74,84,70,81,77,86,77,74,79,80,73,76,66,68,70,74,73,74,67,79,70,66,68,58,44,64,58,46,48,59,59,51,48,49,55,49,45,47,67,59,56,40,55,59,55,41,50,47,53,52,49,53,48,51,48,48,52,48,51,50,50,49,42,52,49,48,39,52,45,43,53,71,67,36,85,83,48,48,74,65,57,42,48,50,53,42,48,50,53,48,49,49,52,52,50,51,51,40,51,53,49,53,49,49,53,52,52,50,53,50,49,55,52,50,50,49,54,52,50,50,52,51,51,52,52,52,53,52,47,52,50,50,46,37,44,52,30,31,68,51,45,66,24,62,65,41,57,55,54,49,40,47,48,50,28,50,51,35,48,50,47,36,52,51,41,52,49,49,54,60,54,59,59,52,63,63,60,61,78,107

Foldseek 3Di:
DDDDDDDDDDDDYDDDYDDDDDDDDDDDDPCPPDDDDPPPPPPPDPPPPPPPPPPVVCVVVPPVLPQPPLLVLLLVLLVLLCVLVVPQFDPQLSVVLNVQRSDQLDEAEEEQAEEVALLVSLLLVLLLQDDLQDDDDPLNVVSNVVRVPDQAKEKEAADDQPDDDDDDQFYHYGHGPGPLCVVLVYMYIGHYQYLVVVVPDPDPPPDALVCCQQWPWTDGPPVPDDTDTDGGLAYEYEYEDPVSVVSVCVSNVRPDDPLQLRYAYEYADDFDPDLDDFPLRDSYWYFHSVLSVVLSVQCNVDVVCVVVSVVSNSRRRSVSVSCSVCPQSDPPASHGVSSLSSLVVRLVSSVVSLVVVVVVVVVVCVPPPHLVNLLVVLVVLLVVLLVVQLVLLVVLLVCLCPDVLVVCLALVNLLPPLVCLLVSVLCSLVPRQRPVSLVSLVVSLVSCVVSPQDQQCVPPPPPPPPPPPPPPDPPDCPDDDDCVVVPPPPVPPPRDGLSCLSVVLSVVCSVPLRVVLSVLSVVLNVVLVVLLVVLVVVLVCCVVPPVPQDNVNSVVVSVVSNVVSSVVSSVVNVVSSVVSSVVSSVSSVVSSVSSSVSVVVSSVVCCVVCVVVCCPPVCVVVSSVSSVVSSVSSVVSSVVSVVVVVVVVVVD/DDDPDDDDDDDDDDDDDDDDDDDDDDDDDPDPPPPVPPPDPPPPPPPPPPPCPVPVVVVVPVPVLPQDPLLVLLLVLLVLLCVLVVPQFDPQLSVVLNVQRSDQLDEAEEEQAEEVALLVSLLLVLLLQDDLQDDDDPLNVVSNVVRVPDQAKEKEAADDQPDDDDDDQFYHYGHGPGPLCVVLVYMYIGHYQYLVVVVPDPDPPPDALVCCQQWPWTDGPPVPDDTDTDGGLAYEYEYEDPVSVVSSCVSNVRPDDPCQLRYAYEYADPFDPDLDDFPLRDSYWYFHSVLSVVLSVQCNVDVVCVVVSVVSNSRRRSVSVSCSVCPQSDPPASHGVSSLSSLVVRLVSSVVSLVVVVVVVVVVCVPPPHLVVLLVVLVVLLVVLLVVQLVLLVVLLVCLCVDVLVVCLALVNCLPPLVCLLVSVLVSLVPRQRPVSLVSLVVSLVSCVVSPQDQQCVPPPPPPPPPPPPPPDPPDCPDDDDCVVVPPPPVPPPRDGLSCLSVVLSVVCSVPLRVVLSVLSVVLNVVLVVLLVVLVVVLVCCVVPPVPQDNVNSVVVSVVSNVVSSVVSSVVNVVSSVVSSVVSSVSSNVSSVSSSVSVVVSSVVCCVVCVVVCCPPVCVVVSSVSSVVSSVSSVVSSVVSVVVVVVVVVVD

Radius of gyration: 52.61 Å; Cα contacts (8 Å, |Δi|>4): 1496; chains: 2; bounding box: 110×171×146 Å

Organism: Leptosphaeria maculans (strain JN3 / isolate v23.1.3 / race Av1-4-5-6-7-8) (NCBI:txid985895)

Sequence (1304 aa):
MFSTHPMPPWAAFAPRSMSLLKRSAIEQRLSRACLCRHVTQPRLSHPHLRSASTQVAPSAINLRPNIPRQNQELHDALSALSSTAETWVNISRLQLALVGLVVKDGVTRVAVLGLQNQVSAQRLARLLLADPLGVEEEWEKDLESAGNGSERAVLLKYGEDADAHTPTPLYKVLSVPSRVLRTHNLEILVSTLNVHGASNATAASTESSVESILVPKLQATSARGNPVPYPVHKTLILGEGLDSAIAFGRFSADSAKELDGMVKLAINLPAPAEDAVPDVQTTSAAVNIETGAKAIATFRDSIQNSIAYEHGWFRSGLPVLSNWLVQDLQTSSTIKPTMKALISSLVADVEAKLAKEDLALQQRRASTPTQTAITASILSHLDSWAEQSHTELRDQLDEAFSSPNWHKLAWWKLLWRVDDVTMLSTEILERRWLVSAEKNSIYLAGRMEQAGFPDDTRHLPIVDTETPQVPKSDTAPAQGTADNHMPISTQLHNPKPWPQHISTARTELINDAVPPLQALAQRLLLQTFSTTAISSALTALLYIGVDSFSLFEAGAVAALGFTFSLRRMQKLWEGARKSWQGTVREEGRRTLKRTEELVRFIIQRAEVRGGAAGSVSDDGVEERERAREAVGKVREALARFEDGGKDADGSVMFSTHPMPPWAAFAPRSMSLLKRSAIEQRLSRACLCRHVTQPRLSHPHLRSASTQVAPSAINLRPNIPRQNQELHDALSALSSTAETWVNISRLQLALVGLVVKDGVTRVAVLGLQNQVSAQRLARLLLADPLGVEEEWEKDLESAGNGSERAVLLKYGEDADAHTPTPLYKVLSVPSRVLRTHNLEILVSTLNVHGASNATAASTESSVESILVPKLQATSARGNPVPYPVHKTLILGEGLDSAIAFGRFSADSAKELDGMVKLAINLPAPAEDAVPDVQTTSAAVNIETGAKAIATFRDSIQNSIAYEHGWFRSGLPVLSNWLVQDLQTSSTIKPTMKALISSLVADVEAKLAKEDLALQQRRASTPTQTAITASILSHLDSWAEQSHTELRDQLDEAFSSPNWHKLAWWKLLWRVDDVTMLSTEILERRWLVSAEKNSIYLAGRMEQAGFPDDTRHLPIVDTETPQVPKSDTAPAQGTADNHMPISTQLHNPKPWPQHISTARTELINDAVPPLQALAQRLLLQTFSTTAISSALTALLYIGVDSFSLFEAGAVAALGFTFSLRRMQKLWEGARKSWQGTVREEGRRTLKRTEELVRFIIQRAEVRGGAAGSVSDDGVEERERAREAVGKVREALARFEDGGKDADGSV

Secondary structure (DSSP, 8-state):
--------------------------------------------------------------------HHHHHHHHHHHHHHHHSTTTS-HHHHHHHHHHHHSTTPPEEEEEEEES-HHHHHHHHHHHH--TTSPPPHHHHHHHHHTTT---EEEEEE--TT--PPPPSSEEEEEE--HHHHHHTEEEEEEEE--GGGTS--TT----HHHHHHSPEEPPSSTTSPPEE---SEEEEEEEHHHHHHHHHHHTTSS-S--TTTEEEEEE-PPBSS-----TT-SEEEE-HHHHHHHHHHHHH-GGGHHHHHHHHHHHTHHHHHHHHHTT--TTSSS-HHHHHHHHHHHHHHHHHHHHHHHHHHHHHHHS--HHHHHHHHHHHHHHHHHHHHHHHHHHHHHHHHSHHHHTT-HHHHTT-TTHHHHHHHHHHHHHSSHHHHHHHHHHHHHHHHTT-----TTS--------------------S----------------GGGHHHHHHHHHHHHHHHHHHHHHHHHHHHHHHHHHHHHHHHHHHHHH-TT--HHHHHHHHHHHHHHHHHHHHHHHHHHHHHHHHHHHHHHHHHHHHHHHHHHHHHHHHHHHHHHSS-S-THHHHHHHHHHHHHHHHHHHHHHHHHHHHHTTTT-/-----------------------------------------------------------S--------HHHHHHHHHHHHHHHHSTTTS-HHHHHHHHHHHHSTTPPEEEEEEEES-HHHHHHHHHHHH--TTSPPPHHHHHHHHHTTT---EEEEEE--TT--PPP-SSEEEEEE--HHHHHHTEEEEEEEE--GGGTS--TT----HHHHHHSPEEPPSSTTSPPEE---SEEEEEEEHHHHHHHHHHHTTSS-S--TTTEEEEEE-PPBSS-----TT-SEEEE-HHHHHHHHHHHHH-GGGHHHHHHHHHHHTHHHHHHHHHTT----SSS-HHHHHHHHHHHHHHHHHHHHHHHHHHHHHHHS--HHHHHHHHHHHHHHHHHHHHHHHHHHHHHHHHSHHHHTT-HHHHTT-HHHHHHHHHHHHHHHSSHHHHHHHHHHHHHHHHTT-----TTS--------------------S----------------GGGHHHHHHHHHHHHHHHHHHHHHHHHHHHHHHHHHHHHHHHHHHHHH-TT--HHHHHHHHHHHHHHHHHHHHHHHHHHHHHHHHHHHHHHHHHHHHHHHHHHHHHHHHHHHHHHTS-S-THHHHHHHHHHHHHHHHHHHHHHHHHHHHHTTTT-

Nearest PDB structures (foldseek):
  7n6g-assembly1_3S  TM=2.668E-01  e=5.094E-01  Chlamydomonas reinhardtii
  7n6g-assembly1_3U  TM=2.034E-01  e=2.444E-01  Chlamydomonas reinhardtii
  7sqc-assembly1_1K  TM=2.159E-01  e=5.584E-01  Chlamydomonas reinhardtii
  7n6g-assembly1_3S  TM=2.663E-01  e=7.514E-01  Chlamydomonas reinhardtii
  7n6g-assembly1_3U  TM=2.020E-01  e=2.623E-01  Chlamydomonas reinhardtii